Protein 1YD9 (pdb70)

CATH classification: 3.40.220.10

Nearest PDB structures (foldseek):
  1yd9-assembly2_B  TM=1.001E+00  e=1.400E-36  Rattus norvegicus
  7d3y-assembly1_B  TM=9.986E-01  e=1.112E-34  Oryza sativa Indica Group
  5iit-assembly2_B  TM=9.908E-01  e=4.332E-34  Saccharomyces cerevisiae S288C
  5lnc-assembly1_A  TM=9.884E-01  e=3.861E-33  Saccharomyces cerevisiae S288C
  3iif-assembly2_B  TM=9.327E-01  e=8.892E-31  Homo sapiens

B-factor: mean 31.74, std 14.02, range [8.95, 199.73]

Radius of gyration: 27.51 Å; Cα contacts (8 Å, |Δi|>4): 1633; chains: 4; bounding box: 71×72×65 Å

Secondary structure (DSSP, 8-state):
---EEEEEE-TTS-EEEEE-S-GGG---SEEEEE--TT----SHHHHHHHHHHHHHHHHHHHHHHHHH-S--TT-EEEEE-TTSSSSEEEEE-PPPTTSTTHHHHHHHHHHHHHHHHHHTT-SEEEE---SBSTT-B-HHHHHHHHHHHHHHHHTT-TT----EEEEE--SHHHHHHHHHHHTTTT--/--EEEEEEE-TTS-EEEEEES-TTTS--SEEEEE--TT----SHHHHHHHHHHHHHHHHHHHHHHHHH-S--TT-EEEEE-TTSSSSEEEEE-PPPTTSTTHHHHHHHHHHHHHHHHHHTT-SEEEEE--SBSTT-B-HHHHHHHHHHHHHHHHHH-TT----EEEEE---HHHHHHHHHHHTTS--/----EEEEEE-TTS-EEEEE-S-TTTS--SEEEEEE-TT----SHHHHHHHHHHHHHHHHHHHHHHHHH-S--TT-EEEEE-TTSSSSEEEEEEPPPTTSTTHHHHHHHHHHHHHHHHHHTT-SEEEE---SBSSS-B-HHHHHHHHHHHHHHHHHH-SS----EEEEE-SSHHHHHHHHHHHHH--/-EEEEEEEEBTTS-EEEEEEE-GGG---SEEEEE--TT----SHHHHHHHHHHHHHHHHHHHHHHHHH-S--TT-EEEEE-TTSSSSEEEEE-PPPTTSTTHHHHHHHHHHHHHHHHHHTT-SEEEE---SBSSS-B-HHHHHHHHHHHHHHHHHH-TT----EEEEE---HHHHHHHHHHHTTSSB-

Organism: Rattus norvegicus (NCBI:txid10116)

Sequence (750 aa):
GFTVLSTKSLFLGQKLQVVQADIASIDSDAVVHPTNTDFYIGGEVGSTLEKKGGKEFVEAVLELRKKNGPLEVAGAAVSAGHGLPAKFVIHCNSPVWGSDKCEELLEKTVKNCLALADDRKLKSIAFPSIGSGRNGFPKQTAAQLILKAISSYFVSTMSSSIKTVYFVLFDSESIGIYVQEMAKLDANGFTVLSTKSLFLGQKLQVVQADIASIDSDAVVHPTNTDFYIGGEVGSTLEKKGGKEFVEAVLELRKKNGPLEVAGAAVSAGHGLPAKFVIHCNSPVWGSDKCEELLEKTVKNCLALADDRKLKSIAFPSIGSGRNGFPKQTAAQLILKAISSYFVSTMSSSIKTVYFVLFDSESIGIYVQEMAKLDASGFTVLSTKSLFLGQKLQVVQADIASIDSDAVVHPTNTDFYIGGEVGSTLEKKGGKEFVEAVLELRKKNGPLEVAGAAVSAGHGLPAKFVIHCNSPVWGSDKCEELLEKTVKNCLALADDRKLKSIAFPSIGSGRNGFPKQTAAQLILKAISSYFVSTMSSSIKTVYFVLFDSESIGIYVQEMAKLDGFTVLSTKSLFLGQKLQVVQADIASIDSDAVVHPTNTDFYIGGEVGSTLEKKGGKEFVEAVLELRKKNGPLEVAGAAVSAGHGLPAKFVIHCNSPVWGSDKCEELLEKTVKNCLALADDRKLKSIAFPSIGSGRNGFPKQTAAQLILKAISSYFVSTMSSSIKTVYFVLFDSESIGIYVQEMAKLDAN

Structure (mmCIF, N/CA/C/O backbone):
data_1YD9
#
_entry.id   1YD9
#
_cell.length_a   83.114
_cell.length_b   89.791
_cell.length_c   95.679
_cell.angle_alpha   90.00
_cell.angle_beta   90.00
_cell.angle_gamma   90.00
#
_symmetry.space_group_name_H-M   'P 21 21 21'
#
loop_
_entity.id
_entity.type
_entity.pdbx_description
1 polymer 'Core histone macro-H2A.1'
2 non-polymer 'GOLD ION'
3 water water
#
loop_
_atom_site.group_PDB
_atom_site.id
_atom_site.type_symbol
_atom_site.label_atom_id
_atom_site.label_alt_id
_atom_site.label_comp_id
_atom_site.label_asym_id
_atom_site.label_entity_id
_atom_site.label_seq_id
_atom_site.pdbx_PDB_ins_code
_atom_site.Cartn_x
_atom_site.Cartn_y
_atom_site.Cartn_z
_atom_site.occupancy
_atom_site.B_iso_or_equiv
_atom_site.auth_seq_id
_atom_site.auth_comp_id
_atom_site.auth_asym_id
_atom_site.auth_atom_id
_atom_site.pdbx_PDB_model_num
ATOM 1 N N . GLY A 1 6 ? -37.557 -5.912 28.168 1.00 92.48 6 GLY A N 1
ATOM 2 C CA . GLY A 1 6 ? -38.761 -5.058 28.365 1.00 91.07 6 GLY A CA 1
ATOM 3 C C . GLY A 1 6 ? -38.415 -3.658 28.832 1.00 87.82 6 GLY A C 1
ATOM 4 O O . GLY A 1 6 ? -39.093 -2.693 28.479 1.00 90.79 6 GLY A O 1
ATOM 5 N N . PHE A 1 7 ? -37.355 -3.546 29.628 1.00 48.19 7 PHE A N 1
ATOM 6 C CA . PHE A 1 7 ? -36.913 -2.258 30.151 1.00 41.38 7 PHE A CA 1
ATOM 7 C C . PHE A 1 7 ? -35.602 -1.816 29.506 1.00 38.61 7 PHE A C 1
ATOM 8 O O . PHE A 1 7 ? -35.040 -2.523 28.662 1.00 40.45 7 PHE A O 1
ATOM 16 N N . THR A 1 8 ? -35.111 -0.648 29.907 1.00 37.05 8 THR A N 1
ATOM 17 C CA . THR A 1 8 ? -33.870 -0.128 29.356 1.00 33.97 8 THR A CA 1
ATOM 18 C C . THR A 1 8 ? -32.882 0.286 30.438 1.00 29.63 8 THR A C 1
ATOM 19 O O . THR A 1 8 ? -33.193 1.109 31.294 1.00 27.19 8 THR A O 1
ATOM 23 N N . VAL A 1 9 ? -31.691 -0.299 30.391 1.00 33.40 9 VAL A N 1
ATOM 24 C CA . VAL A 1 9 ? -30.644 0.020 31.350 1.00 31.21 9 VAL A CA 1
ATOM 25 C C . VAL A 1 9 ? -30.132 1.437 31.089 1.00 30.94 9 VAL A C 1
ATOM 26 O O . VAL A 1 9 ? -29.831 1.798 29.946 1.00 30.38 9 VAL A O 1
ATOM 30 N N . LEU A 1 10 ? -30.033 2.235 32.150 1.00 27.56 10 LEU A N 1
ATOM 31 C CA . LEU A 1 10 ? -29.567 3.614 32.037 1.00 26.57 10 LEU A CA 1
ATOM 32 C C . LEU A 1 10 ? -28.068 3.737 32.262 1.00 25.54 10 LEU A C 1
ATOM 33 O O . LEU A 1 10 ? -27.409 4.587 31.667 1.00 26.85 10 LEU A O 1
ATOM 38 N N . SER A 1 11 ? -27.535 2.889 33.133 1.00 22.55 11 SER A N 1
ATOM 39 C CA . SER A 1 11 ? -26.111 2.908 33.421 1.00 22.83 11 SER A CA 1
ATOM 40 C C . SER A 1 11 ? -25.696 1.537 33.918 1.00 22.47 11 SER A C 1
ATOM 41 O O . SER A 1 11 ? -26.465 0.850 34.594 1.00 21.29 11 SER A O 1
ATOM 44 N N . THR A 1 12 ? -24.473 1.144 33.574 1.00 23.79 12 THR A N 1
ATOM 45 C CA . THR A 1 12 ? -23.937 -0.145 33.978 1.00 24.03 12 THR A CA 1
ATOM 46 C C . THR A 1 12 ? -22.555 0.009 34.598 1.00 25.14 12 THR A C 1
ATOM 47 O O . THR A 1 12 ? -21.730 0.796 34.133 1.00 25.81 12 THR A O 1
ATOM 51 N N . LYS A 1 13 ? -22.326 -0.730 35.673 1.00 24.33 13 LYS A N 1
ATOM 52 C CA . LYS A 1 13 ? -21.031 -0.742 36.337 1.00 24.85 13 LYS A CA 1
ATOM 53 C C . LYS A 1 13 ? -20.692 -2.205 36.518 1.00 25.56 13 LYS A C 1
ATOM 54 O O . LYS A 1 13 ? -21.389 -2.933 37.225 1.00 25.83 13 LYS A O 1
ATOM 60 N N . SER A 1 14 ? -19.636 -2.651 35.852 1.00 27.43 14 SER A N 1
ATOM 61 C CA . SER A 1 14 ? -19.228 -4.038 35.976 1.00 27.42 14 SER A CA 1
ATOM 62 C C . SER A 1 14 ? -18.114 -4.086 36.998 1.00 27.40 14 SER A C 1
ATOM 63 O O . SER A 1 14 ? -17.073 -3.472 36.806 1.00 26.74 14 SER A O 1
ATOM 66 N N . LEU A 1 15 ? -18.342 -4.792 38.098 1.00 22.50 15 LEU A N 1
ATOM 67 C CA . LEU A 1 15 ? -17.325 -4.897 39.134 1.00 23.17 15 LEU A CA 1
ATOM 68 C C . LEU A 1 15 ? -16.226 -5.856 38.682 1.00 23.25 15 LEU A C 1
ATOM 69 O O . LEU A 1 15 ? -16.450 -6.696 37.810 1.00 24.90 15 LEU A O 1
ATOM 74 N N . PHE A 1 16 ? -15.045 -5.733 39.282 1.00 29.35 16 PHE A N 1
ATOM 75 C CA . PHE A 1 16 ? -13.915 -6.581 38.915 1.00 29.72 16 PHE A CA 1
ATOM 76 C C . PHE A 1 16 ? -14.177 -8.072 39.081 1.00 30.79 16 PHE A C 1
ATOM 77 O O . PHE A 1 16 ? -13.594 -8.886 38.369 1.00 33.42 16 PHE A O 1
ATOM 85 N N . LEU A 1 17 ? -15.049 -8.432 40.018 1.00 26.25 17 LEU A N 1
ATOM 86 C CA . LEU A 1 17 ? -15.359 -9.835 40.251 1.00 27.19 17 LEU A CA 1
ATOM 87 C C . LEU A 1 17 ? -16.503 -10.364 39.383 1.00 25.84 17 LEU A C 1
ATOM 88 O O . LEU A 1 17 ? -17.053 -11.434 39.649 1.00 26.84 17 LEU A O 1
ATOM 93 N N . GLY A 1 18 ? -16.867 -9.604 38.355 1.00 30.54 18 GLY A N 1
ATOM 94 C CA . GLY A 1 18 ? -17.898 -10.056 37.438 1.00 31.05 18 GLY A CA 1
ATOM 95 C C . GLY A 1 18 ? -19.342 -9.651 37.639 1.00 30.54 18 GLY A C 1
ATOM 96 O O . GLY A 1 18 ? -20.164 -9.923 36.767 1.00 31.35 18 GLY A O 1
ATOM 97 N N . GLN A 1 19 ? -19.680 -9.025 38.762 1.00 24.75 19 GLN A N 1
ATOM 98 C CA . GLN A 1 19 ? -21.066 -8.621 38.964 1.00 24.74 19 GLN A CA 1
ATOM 99 C C . GLN A 1 19 ? -21.386 -7.373 38.146 1.00 24.72 19 GLN A C 1
ATOM 100 O O . GLN A 1 19 ? -20.573 -6.455 38.026 1.00 24.21 19 GLN A O 1
ATOM 106 N N . LYS A 1 20 ? -22.586 -7.348 37.581 1.00 24.77 20 LYS A N 1
ATOM 107 C CA . LYS A 1 20 ? -23.030 -6.221 36.778 1.00 26.78 20 LYS A CA 1
ATOM 108 C C . LYS A 1 20 ? -24.070 -5.442 37.574 1.00 25.48 20 LYS A C 1
ATOM 109 O O . LYS A 1 20 ? -25.125 -5.982 37.896 1.00 27.11 20 LYS A O 1
ATOM 115 N N . LEU A 1 21 ? -23.759 -4.192 37.914 1.00 22.24 21 LEU A N 1
ATOM 116 C CA . LEU A 1 21 ? -24.694 -3.342 38.652 1.00 21.83 21 LEU A CA 1
ATOM 117 C C . LEU A 1 21 ? -25.351 -2.429 37.621 1.00 22.46 21 LEU A C 1
ATOM 118 O O . LEU A 1 21 ? -24.665 -1.736 36.872 1.00 20.97 21 LEU A O 1
ATOM 123 N N . GLN A 1 22 ? -26.680 -2.422 37.572 1.00 20.05 22 GLN A N 1
ATOM 124 C CA . GLN A 1 22 ? -27.351 -1.601 36.587 1.00 19.84 22 GLN A CA 1
ATOM 125 C C . GLN A 1 22 ? -28.503 -0.784 37.136 1.00 19.73 22 GLN A C 1
ATOM 126 O O . GLN A 1 22 ? -29.313 -1.284 37.912 1.00 19.03 22 GLN A O 1
ATOM 132 N N . VAL A 1 23 ? -28.553 0.474 36.717 1.00 21.30 23 VAL A N 1
ATOM 133 C CA . VAL A 1 23 ? -29.613 1.384 37.120 1.00 22.02 23 VAL A CA 1
ATOM 134 C C . VAL A 1 23 ? -30.669 1.332 36.030 1.00 22.57 23 VAL A C 1
ATOM 135 O O . VAL A 1 23 ? -30.358 1.463 34.844 1.00 23.57 23 VAL A O 1
ATOM 139 N N . VAL A 1 24 ? -31.915 1.128 36.437 1.00 20.94 24 VAL A N 1
ATOM 140 C CA . VAL A 1 24 ? -33.018 1.050 35.494 1.00 23.35 24 VAL A CA 1
ATOM 141 C C . VAL A 1 24 ? -34.205 1.840 36.032 1.00 27.49 24 VAL A C 1
ATOM 142 O O . VAL A 1 24 ? -34.372 1.972 37.241 1.00 24.02 24 VAL A O 1
ATOM 146 N N . GLN A 1 25 ? -35.013 2.382 35.129 1.00 33.82 25 GLN A N 1
ATOM 147 C CA . GLN A 1 25 ? -36.193 3.140 35.526 1.00 41.23 25 GLN A CA 1
ATOM 148 C C . GLN A 1 25 ? -37.429 2.402 35.040 1.00 41.11 25 GLN A C 1
ATOM 149 O O . GLN A 1 25 ? -37.782 2.483 33.864 1.00 43.02 25 GLN A O 1
ATOM 155 N N . ALA A 1 26 ? -38.084 1.681 35.945 1.00 36.96 26 ALA A N 1
ATOM 156 C CA . ALA A 1 26 ? -39.275 0.920 35.589 1.00 36.98 26 ALA A CA 1
ATOM 157 C C . ALA A 1 26 ? -40.033 0.462 36.828 1.00 36.03 26 ALA A C 1
ATOM 158 O O . ALA A 1 26 ? -39.637 0.768 37.954 1.00 37.09 26 ALA A O 1
ATOM 160 N N . ASP A 1 27 ? -41.129 -0.261 36.615 1.00 34.56 27 ASP A N 1
ATOM 161 C CA . ASP A 1 27 ? -41.918 -0.775 37.727 1.00 33.79 27 ASP A CA 1
ATOM 162 C C . ASP A 1 27 ? -41.161 -1.973 38.275 1.00 30.11 27 ASP A C 1
ATOM 163 O O . ASP A 1 27 ? -41.092 -3.020 37.634 1.00 31.79 27 ASP A O 1
ATOM 168 N N . ILE A 1 28 ? -40.593 -1.823 39.465 1.00 31.17 28 ILE A N 1
ATOM 169 C CA . ILE A 1 28 ? -39.823 -2.908 40.052 1.00 27.71 28 ILE A CA 1
ATOM 170 C C . ILE A 1 28 ? -40.602 -4.223 40.116 1.00 27.12 28 ILE A C 1
ATOM 171 O O . ILE A 1 28 ? -40.013 -5.299 40.089 1.00 28.20 28 ILE A O 1
ATOM 176 N N . ALA A 1 29 ? -41.931 -4.146 40.175 1.00 23.52 29 ALA A N 1
ATOM 177 C CA . ALA A 1 29 ? -42.740 -5.355 40.250 1.00 24.54 29 ALA A CA 1
ATOM 178 C C . ALA A 1 29 ? -42.757 -6.130 38.932 1.00 25.26 29 ALA A C 1
ATOM 179 O O . ALA A 1 29 ? -43.060 -7.323 38.910 1.00 25.60 29 ALA A O 1
ATOM 181 N N . SER A 1 30 ? -42.417 -5.455 37.841 1.00 30.17 30 SER A N 1
ATOM 182 C CA . SER A 1 30 ? -42.426 -6.090 36.527 1.00 32.66 30 SER A CA 1
ATOM 183 C C . SER A 1 30 ? -41.099 -6.733 36.139 1.00 33.80 30 SER A C 1
ATOM 184 O O . SER A 1 30 ? -41.055 -7.549 35.224 1.00 33.16 30 SER A O 1
ATOM 187 N N . ILE A 1 31 ? -40.023 -6.368 36.830 1.00 34.03 31 ILE A N 1
ATOM 188 C CA . ILE A 1 31 ? -38.703 -6.913 36.522 1.00 35.25 31 ILE A CA 1
ATOM 189 C C . ILE A 1 31 ? -38.569 -8.415 36.757 1.00 35.42 31 ILE A C 1
ATOM 190 O O . ILE A 1 31 ? -38.840 -8.923 37.848 1.00 35.03 31 ILE A O 1
ATOM 195 N N . ASP A 1 32 ? -38.130 -9.113 35.714 1.00 37.12 32 ASP A N 1
ATOM 196 C CA . ASP A 1 32 ? -37.954 -10.558 35.750 1.00 38.35 32 ASP A CA 1
ATOM 197 C C . ASP A 1 32 ? -36.663 -11.008 36.422 1.00 36.43 32 ASP A C 1
ATOM 198 O O . ASP A 1 32 ? -35.946 -11.855 35.895 1.00 38.86 32 ASP A O 1
ATOM 203 N N . SER A 1 33 ? -36.373 -10.450 37.590 1.00 34.03 33 SER A N 1
ATOM 204 C CA . SER A 1 33 ? -35.169 -10.814 38.330 1.00 29.70 33 SER A CA 1
ATOM 205 C C . SER A 1 33 ? -35.499 -11.952 39.304 1.00 29.51 33 SER A C 1
ATOM 206 O O . SER A 1 33 ? -36.657 -12.124 39.691 1.00 27.94 33 SER A O 1
ATOM 209 N N . ASP A 1 34 ? -34.496 -12.737 39.697 1.00 24.84 34 ASP A N 1
ATOM 210 C CA . ASP A 1 34 ? -34.737 -13.854 40.608 1.00 23.91 34 ASP A CA 1
ATOM 211 C C . ASP A 1 34 ? -35.329 -13.391 41.935 1.00 22.26 34 ASP A C 1
ATOM 212 O O . ASP A 1 34 ? -36.176 -14.065 42.526 1.00 22.89 34 ASP A O 1
ATOM 217 N N . ALA A 1 35 ? -34.875 -12.240 42.407 1.00 22.00 35 ALA A N 1
ATOM 218 C CA . ALA A 1 35 ? -35.386 -11.691 43.652 1.00 20.41 35 ALA A CA 1
ATOM 219 C C . ALA A 1 35 ? -35.646 -10.207 43.524 1.00 19.84 35 ALA A C 1
ATOM 220 O O . ALA A 1 35 ? -34.983 -9.494 42.765 1.00 20.15 35 ALA A O 1
ATOM 222 N N . VAL A 1 36 ? -36.645 -9.742 44.261 1.00 18.00 36 VAL A N 1
ATOM 223 C CA . VAL A 1 36 ? -36.951 -8.331 44.289 1.00 19.34 36 VAL A CA 1
ATOM 224 C C . VAL A 1 36 ? -36.981 -7.995 45.775 1.00 18.50 36 VAL A C 1
ATOM 225 O O . VAL A 1 36 ? -37.471 -8.788 46.584 1.00 17.26 36 VAL A O 1
ATOM 229 N N . VAL A 1 37 ? -36.404 -6.853 46.131 1.00 18.41 37 VAL A N 1
ATOM 230 C CA . VAL A 1 37 ? -36.369 -6.422 47.522 1.00 17.12 37 VAL A CA 1
ATOM 231 C C . VAL A 1 37 ? -37.558 -5.521 47.866 1.00 17.30 37 VAL A C 1
ATOM 232 O O . VAL A 1 37 ? -37.844 -4.551 47.166 1.00 17.71 37 VAL A O 1
ATOM 236 N N . HIS A 1 38 ? -38.231 -5.864 48.959 1.00 17.79 38 HIS A N 1
ATOM 237 C CA . HIS A 1 38 ? -39.395 -5.125 49.435 1.00 17.91 38 HIS A CA 1
ATOM 238 C C . HIS A 1 38 ? -39.110 -4.483 50.793 1.00 18.39 38 HIS A C 1
ATOM 239 O O . HIS A 1 38 ? -39.079 -5.167 51.814 1.00 19.54 38 HIS A O 1
ATOM 246 N N . PRO A 1 39 ? -38.872 -3.165 50.811 1.00 18.53 39 PRO A N 1
ATOM 247 C CA . PRO A 1 39 ? -38.596 -2.453 52.064 1.00 19.53 39 PRO A CA 1
ATOM 248 C C . PRO A 1 39 ? -39.869 -2.490 52.897 1.00 20.00 39 PRO A C 1
ATOM 249 O O . PRO A 1 39 ? -40.936 -2.131 52.405 1.00 22.40 39 PRO A O 1
ATOM 253 N N . THR A 1 40 ? -39.768 -2.907 54.151 1.00 21.29 40 THR A N 1
ATOM 254 C CA . THR A 1 40 ? -40.960 -2.995 54.989 1.00 21.82 40 THR A CA 1
ATOM 255 C C . THR A 1 40 ? -40.608 -2.665 56.437 1.00 23.57 40 THR A C 1
ATOM 256 O O . THR A 1 40 ? -39.563 -2.067 56.697 1.00 23.42 40 THR A O 1
ATOM 260 N N . ASN A 1 41 ? -41.480 -3.022 57.375 1.00 23.31 41 ASN A N 1
ATOM 261 C CA . ASN A 1 41 ? -41.199 -2.749 58.780 1.00 23.53 41 ASN A CA 1
ATOM 262 C C . ASN A 1 41 ? -41.234 -4.042 59.583 1.00 23.47 41 ASN A C 1
ATOM 263 O O . ASN A 1 41 ? -41.306 -5.127 59.013 1.00 23.73 41 ASN A O 1
ATOM 268 N N . THR A 1 42 ? -41.195 -3.943 60.906 1.00 24.05 42 THR A N 1
ATOM 269 C CA . THR A 1 42 ? -41.171 -5.145 61.720 1.00 25.22 42 THR A CA 1
ATOM 270 C C . THR A 1 42 ? -42.367 -6.080 61.526 1.00 26.32 42 THR A C 1
ATOM 271 O O . THR A 1 42 ? -42.250 -7.289 61.733 1.00 26.31 42 THR A O 1
ATOM 275 N N . ASP A 1 43 ? -43.503 -5.530 61.103 1.00 28.09 43 ASP A N 1
ATOM 276 C CA . ASP A 1 43 ? -44.709 -6.333 60.909 1.00 30.47 43 ASP A CA 1
ATOM 277 C C . ASP A 1 43 ? -45.044 -6.663 59.458 1.00 29.83 43 ASP A C 1
ATOM 278 O O . ASP A 1 43 ? -46.185 -7.005 59.136 1.00 28.59 43 ASP A O 1
ATOM 283 N N . PHE A 1 44 ? -44.044 -6.579 58.588 1.00 25.82 44 PHE A N 1
ATOM 284 C CA . PHE A 1 44 ? -44.220 -6.871 57.170 1.00 24.28 44 PHE A CA 1
ATOM 285 C C . PHE A 1 44 ? -45.325 -6.053 56.522 1.00 24.54 44 PHE A C 1
ATOM 286 O O . PHE A 1 44 ? -46.074 -6.561 55.688 1.00 22.56 44 PHE A O 1
ATOM 294 N N . TYR A 1 45 ? -45.425 -4.784 56.910 1.00 23.24 45 TYR A N 1
ATOM 295 C CA . TYR A 1 45 ? -46.419 -3.879 56.340 1.00 25.34 45 TYR A CA 1
ATOM 296 C C . TYR A 1 45 ? -46.201 -3.829 54.823 1.00 27.03 45 TYR A C 1
ATOM 297 O O . TYR A 1 45 ? -45.065 -3.761 54.368 1.00 22.52 45 TYR A O 1
ATOM 306 N N . ILE A 1 46 ? -47.279 -3.870 54.041 1.00 20.90 46 ILE A N 1
ATOM 307 C CA . ILE A 1 46 ? -47.158 -3.856 52.582 1.00 27.56 46 ILE A CA 1
ATOM 308 C C . ILE A 1 46 ? -47.670 -2.583 51.896 1.00 31.60 46 ILE A C 1
ATOM 309 O O . ILE A 1 46 ? -47.791 -2.539 50.671 1.00 33.78 46 ILE A O 1
ATOM 314 N N . GLY A 1 47 ? -47.948 -1.543 52.672 1.00 46.93 47 GLY A N 1
ATOM 315 C CA . GLY A 1 47 ? -48.457 -0.312 52.086 1.00 49.66 47 GLY A CA 1
ATOM 316 C C . GLY A 1 47 ? -47.448 0.628 51.447 1.00 50.69 47 GLY A C 1
ATOM 317 O O . GLY A 1 47 ? -47.835 1.627 50.838 1.00 50.31 47 GLY A O 1
ATOM 318 N N . GLY A 1 48 ? -46.162 0.325 51.577 1.00 41.29 48 GLY A N 1
ATOM 319 C CA . GLY A 1 48 ? -45.146 1.184 50.988 1.00 43.13 48 GLY A CA 1
ATOM 320 C C . GLY A 1 48 ? -45.313 1.326 49.487 1.00 43.06 48 GLY A C 1
ATOM 321 O O . GLY A 1 48 ? -46.144 0.641 48.891 1.00 44.32 48 GLY A O 1
ATOM 322 N N . GLU A 1 49 ? -44.537 2.209 48.863 1.00 38.20 49 GLU A N 1
ATOM 323 C CA . GLU A 1 49 ? -44.651 2.383 47.420 1.00 38.73 49 GLU A CA 1
ATOM 324 C C . GLU A 1 49 ? -44.241 1.100 46.711 1.00 32.70 49 GLU A C 1
ATOM 325 O O . GLU A 1 49 ? -44.862 0.702 45.726 1.00 33.82 49 GLU A O 1
ATOM 331 N N . VAL A 1 50 ? -43.199 0.445 47.215 1.00 33.50 50 VAL A N 1
ATOM 332 C CA . VAL A 1 50 ? -42.764 -0.806 46.614 1.00 27.40 50 VAL A CA 1
ATOM 333 C C . VAL A 1 50 ? -43.792 -1.883 46.942 1.00 25.36 50 VAL A C 1
ATOM 334 O O . VAL A 1 50 ? -44.214 -2.642 46.065 1.00 22.55 50 VAL A O 1
ATOM 338 N N . GLY A 1 51 ? -44.204 -1.943 48.206 1.00 23.67 51 GLY A N 1
ATOM 339 C CA . GLY A 1 51 ? -45.187 -2.929 48.603 1.00 23.81 51 GLY A CA 1
ATOM 340 C C . GLY A 1 51 ? -46.467 -2.796 47.796 1.00 22.56 51 GLY A C 1
ATOM 341 O O . GLY A 1 51 ? -47.059 -3.795 47.403 1.00 22.48 51 GLY A O 1
ATOM 342 N N . SER A 1 52 ? -46.887 -1.559 47.550 1.00 28.25 52 SER A N 1
ATOM 343 C CA . SER A 1 52 ? -48.104 -1.301 46.790 1.00 29.00 52 SER A CA 1
ATOM 344 C C . SER A 1 52 ? -48.022 -1.800 45.355 1.00 28.18 52 SER A C 1
ATOM 345 O O . SER A 1 52 ? -48.958 -2.421 44.859 1.00 27.93 52 SER A O 1
ATOM 348 N N . THR A 1 53 ? -46.907 -1.534 44.684 1.00 26.70 53 THR A N 1
ATOM 349 C CA . THR A 1 53 ? -46.767 -1.983 43.305 1.00 25.50 53 THR A CA 1
ATOM 350 C C . THR A 1 53 ? -46.644 -3.501 43.230 1.00 24.04 53 THR A C 1
ATOM 351 O O . THR A 1 53 ? -47.076 -4.117 42.256 1.00 24.46 53 THR A O 1
ATOM 355 N N . LEU A 1 54 ? -46.050 -4.111 44.254 1.00 24.55 54 LEU A N 1
ATOM 356 C CA . LEU A 1 54 ? -45.929 -5.560 44.283 1.00 24.07 54 LEU A CA 1
ATOM 357 C C . LEU A 1 54 ? -47.308 -6.186 44.498 1.00 24.85 54 LEU A C 1
ATOM 358 O O . LEU A 1 54 ? -47.641 -7.196 43.877 1.00 24.88 54 LEU A O 1
ATOM 363 N N . GLU A 1 55 ? -48.110 -5.590 45.381 1.00 24.89 55 GLU A N 1
ATOM 364 C CA . GLU A 1 55 ? -49.446 -6.119 45.628 1.00 26.80 55 GLU A CA 1
ATOM 365 C C . GLU A 1 55 ? -50.318 -5.883 44.400 1.00 27.99 55 GLU A C 1
ATOM 366 O O . GLU A 1 55 ? -51.221 -6.666 44.114 1.00 27.56 55 GLU A O 1
ATOM 372 N N . LYS A 1 56 ? -50.055 -4.795 43.682 1.00 26.07 56 LYS A N 1
ATOM 373 C CA . LYS A 1 56 ? -50.828 -4.494 42.480 1.00 30.13 56 LYS A CA 1
ATOM 374 C C . LYS A 1 56 ? -50.553 -5.585 41.452 1.00 30.37 56 LYS A C 1
ATOM 375 O O . LYS A 1 56 ? -51.465 -6.113 40.814 1.00 29.64 56 LYS A O 1
ATOM 381 N N . LYS A 1 57 ? -49.280 -5.932 41.314 1.00 29.98 57 LYS A N 1
ATOM 382 C CA . LYS A 1 57 ? -48.854 -6.956 40.374 1.00 31.63 57 LYS A CA 1
ATOM 383 C C . LYS A 1 57 ? -49.226 -8.374 40.813 1.00 30.19 57 LYS A C 1
ATOM 384 O O . LYS A 1 57 ? -49.834 -9.130 40.052 1.00 29.89 57 LYS A O 1
ATOM 390 N N . GLY A 1 58 ? -48.860 -8.720 42.045 1.00 28.71 58 GLY A N 1
ATOM 391 C CA . GLY A 1 58 ? -49.103 -10.055 42.566 1.00 28.71 58 GLY A CA 1
ATOM 392 C C . GLY A 1 58 ? -50.451 -10.347 43.189 1.00 28.83 58 GLY A C 1
ATOM 393 O O . GLY A 1 58 ? -50.804 -11.513 43.368 1.00 29.68 58 GLY A O 1
ATOM 394 N N . GLY A 1 59 ? -51.191 -9.301 43.535 1.00 32.31 59 GLY A N 1
ATOM 395 C CA . GLY A 1 59 ? -52.503 -9.480 44.132 1.00 32.85 59 GLY A CA 1
ATOM 396 C C . GLY A 1 59 ? -52.551 -10.424 45.318 1.00 32.96 59 GLY A C 1
ATOM 397 O O . GLY A 1 59 ? -51.619 -10.504 46.114 1.00 34.08 59 GLY A O 1
ATOM 398 N N . LYS A 1 60 ? -53.661 -11.144 45.426 1.00 29.44 60 LYS A N 1
ATOM 399 C CA . LYS A 1 60 ? -53.901 -12.098 46.501 1.00 31.15 60 LYS A CA 1
ATOM 400 C C . LYS A 1 60 ? -52.747 -13.064 46.771 1.00 30.36 60 LYS A C 1
ATOM 401 O O . LYS A 1 60 ? -52.397 -13.310 47.927 1.00 30.98 60 LYS A O 1
ATOM 407 N N . GLU A 1 61 ? -52.170 -13.615 45.708 1.00 31.47 61 GLU A N 1
ATOM 408 C CA . GLU A 1 61 ? -51.062 -14.560 45.836 1.00 33.30 61 GLU A CA 1
ATOM 409 C C . GLU A 1 61 ? -49.888 -13.923 46.568 1.00 31.69 61 GLU A C 1
ATOM 410 O O . GLU A 1 61 ? -49.335 -14.509 47.504 1.00 30.31 61 GLU A O 1
ATOM 416 N N . PHE A 1 62 ? -49.509 -12.726 46.134 1.00 28.83 62 PHE A N 1
ATOM 417 C CA . PHE A 1 62 ? -48.407 -12.012 46.768 1.00 27.50 62 PHE A CA 1
ATOM 418 C C . PHE A 1 62 ? -48.711 -11.810 48.249 1.00 27.25 62 PHE A C 1
ATOM 419 O O . PHE A 1 62 ? -47.911 -12.160 49.109 1.00 28.25 62 PHE A O 1
ATOM 427 N N . VAL A 1 63 ? -49.884 -11.256 48.546 1.00 27.02 63 VAL A N 1
ATOM 428 C CA . VAL A 1 63 ? -50.262 -10.998 49.932 1.00 25.81 63 VAL A CA 1
ATOM 429 C C . VAL A 1 63 ? -50.320 -12.228 50.836 1.00 25.36 63 VAL A C 1
ATOM 430 O O . VAL A 1 63 ? -49.879 -12.166 51.983 1.00 25.44 63 VAL A O 1
ATOM 434 N N . GLU A 1 64 ? -50.866 -13.335 50.333 1.00 24.40 64 GLU A N 1
ATOM 435 C CA . GLU A 1 64 ? -50.968 -14.560 51.129 1.00 28.31 64 GLU A CA 1
ATOM 436 C C . GLU A 1 64 ? -49.572 -14.993 51.547 1.00 26.66 64 GLU A C 1
ATOM 437 O O . GLU A 1 64 ? -49.333 -15.336 52.702 1.00 27.91 64 GLU A O 1
ATOM 443 N N . ALA A 1 65 ? -48.660 -14.978 50.580 1.00 28.20 65 ALA A N 1
ATOM 444 C CA . ALA A 1 65 ? -47.277 -15.376 50.810 1.00 27.24 65 ALA A CA 1
ATOM 445 C C . ALA A 1 65 ? -46.644 -14.558 51.927 1.00 28.18 65 ALA A C 1
ATOM 446 O O . ALA A 1 65 ? -45.969 -15.106 52.802 1.00 27.19 65 ALA A O 1
ATOM 448 N N . VAL A 1 66 ? -46.865 -13.248 51.900 1.00 24.06 66 VAL A N 1
ATOM 449 C CA . VAL A 1 66 ? -46.312 -12.382 52.925 1.00 25.16 66 VAL A CA 1
ATOM 450 C C . VAL A 1 66 ? -46.988 -12.671 54.256 1.00 24.82 66 VAL A C 1
ATOM 451 O O . VAL A 1 66 ? -46.339 -12.711 55.296 1.00 24.62 66 VAL A O 1
ATOM 455 N N . LEU A 1 67 ? -48.301 -12.863 54.231 1.00 27.04 67 LEU A N 1
ATOM 456 C CA . LEU A 1 67 ? -49.011 -13.149 55.467 1.00 28.57 67 LEU A CA 1
ATOM 457 C C . LEU A 1 67 ? -48.477 -14.426 56.106 1.00 28.51 67 LEU A C 1
ATOM 458 O O . LEU A 1 67 ? -48.314 -14.498 57.324 1.00 29.34 67 LEU A O 1
ATOM 463 N N . GLU A 1 68 ? -48.190 -15.430 55.285 1.00 28.35 68 GLU A N 1
ATOM 464 C CA . GLU A 1 68 ? -47.661 -16.682 55.809 1.00 32.12 68 GLU A CA 1
ATOM 465 C C . GLU A 1 68 ? -46.263 -16.464 56.385 1.00 29.00 68 GLU A C 1
ATOM 466 O O . GLU A 1 68 ? -45.934 -16.976 57.457 1.00 27.88 68 GLU A O 1
ATOM 472 N N . LEU A 1 69 ? -45.447 -15.688 55.679 1.00 25.39 69 LEU A N 1
ATOM 473 C CA . LEU A 1 69 ? -44.089 -15.413 56.136 1.00 24.96 69 LEU A CA 1
ATOM 474 C C . LEU A 1 69 ? -44.106 -14.695 57.477 1.00 24.52 69 LEU A C 1
ATOM 475 O O . LEU A 1 69 ? -43.311 -15.006 58.367 1.00 25.60 69 LEU A O 1
ATOM 480 N N . ARG A 1 70 ? -45.014 -13.735 57.620 1.00 27.46 70 ARG A N 1
ATOM 481 C CA . ARG A 1 70 ? -45.137 -12.975 58.857 1.00 29.56 70 ARG A CA 1
ATOM 482 C C . ARG A 1 70 ? -45.423 -13.944 59.996 1.00 30.43 70 ARG A C 1
ATOM 483 O O . ARG A 1 70 ? -44.805 -13.870 61.059 1.00 29.37 70 ARG A O 1
ATOM 491 N N . LYS A 1 71 ? -46.355 -14.861 59.754 1.00 29.88 71 LYS A N 1
ATOM 492 C CA . LYS A 1 71 ? -46.728 -15.864 60.745 1.00 34.13 71 LYS A CA 1
ATOM 493 C C . LYS A 1 71 ? -45.539 -16.704 61.191 1.00 33.14 71 LYS A C 1
ATOM 494 O O . LYS A 1 71 ? -45.262 -16.819 62.384 1.00 32.99 71 LYS A O 1
ATOM 500 N N . LYS A 1 72 ? -44.837 -17.286 60.224 1.00 35.92 72 LYS A N 1
ATOM 501 C CA . LYS A 1 72 ? -43.687 -18.136 60.515 1.00 36.80 72 LYS A CA 1
ATOM 502 C C . LYS A 1 72 ? -42.464 -17.415 61.065 1.00 35.54 72 LYS A C 1
ATOM 503 O O . LYS A 1 72 ? -41.821 -17.896 61.995 1.00 35.50 72 LYS A O 1
ATOM 509 N N . ASN A 1 73 ? -42.143 -16.259 60.498 1.00 29.88 73 ASN A N 1
ATOM 510 C CA . ASN A 1 73 ? -40.957 -15.525 60.922 1.00 29.40 73 ASN A CA 1
ATOM 511 C C . ASN A 1 73 ? -41.059 -14.761 62.234 1.00 29.51 73 ASN A C 1
ATOM 512 O O . ASN A 1 73 ? -40.090 -14.685 62.991 1.00 29.33 73 ASN A O 1
ATOM 517 N N . GLY A 1 74 ? -42.230 -14.206 62.513 1.00 31.71 74 GLY A N 1
ATOM 518 C CA . GLY A 1 74 ? -42.379 -13.416 63.720 1.00 31.43 74 GLY A CA 1
ATOM 519 C C . GLY A 1 74 ? -41.943 -12.014 63.334 1.00 31.73 74 GLY A C 1
ATOM 520 O O . GLY A 1 74 ? -41.679 -11.775 62.158 1.00 31.18 74 GLY A O 1
ATOM 521 N N . PRO A 1 75 ? -41.844 -11.069 64.278 1.00 32.50 75 PRO A N 1
ATOM 522 C CA . PRO A 1 75 ? -41.427 -9.710 63.913 1.00 31.24 75 PRO A CA 1
ATOM 523 C C . PRO A 1 75 ? -40.052 -9.649 63.252 1.00 30.45 75 PRO A C 1
ATOM 524 O O . PRO A 1 75 ? -39.116 -10.319 63.683 1.00 30.14 75 PRO A O 1
ATOM 528 N N . LEU A 1 76 ? -39.946 -8.850 62.196 1.00 29.57 76 LEU A N 1
ATOM 529 C CA . LEU A 1 76 ? -38.691 -8.689 61.474 1.00 29.18 76 LEU A CA 1
ATOM 530 C C . LEU A 1 76 ? -37.860 -7.642 62.211 1.00 28.71 76 LEU A C 1
ATOM 531 O O . LEU A 1 76 ? -38.237 -6.471 62.275 1.00 28.67 76 LEU A O 1
ATOM 536 N N . GLU A 1 77 ? -36.734 -8.066 62.774 1.00 28.45 77 GLU A N 1
ATOM 537 C CA . GLU A 1 77 ? -35.876 -7.153 63.519 1.00 29.69 77 GLU A CA 1
ATOM 538 C C . GLU A 1 77 ? -35.267 -6.105 62.597 1.00 26.28 77 GLU A C 1
ATOM 539 O O . GLU A 1 77 ? -35.219 -6.291 61.377 1.00 25.02 77 GLU A O 1
ATOM 545 N N . VAL A 1 78 ? -34.793 -5.008 63.183 1.00 26.71 78 VAL A N 1
ATOM 546 C CA . VAL A 1 78 ? -34.172 -3.947 62.399 1.00 24.75 78 VAL A CA 1
ATOM 547 C C . VAL A 1 78 ? -32.965 -4.526 61.668 1.00 24.35 78 VAL A C 1
ATOM 548 O O . VAL A 1 78 ? -32.166 -5.257 62.258 1.00 23.64 78 VAL A O 1
ATOM 552 N N . ALA A 1 79 ? -32.866 -4.193 60.382 1.00 24.25 79 ALA A N 1
ATOM 553 C CA . ALA A 1 79 ? -31.810 -4.647 59.475 1.00 23.44 79 ALA A CA 1
ATOM 554 C C . ALA A 1 79 ? -32.020 -6.091 59.050 1.00 24.01 79 ALA A C 1
ATOM 555 O O . ALA A 1 79 ? -31.231 -6.638 58.285 1.00 24.10 79 ALA A O 1
ATOM 557 N N . GLY A 1 80 ? -33.097 -6.700 59.539 1.00 21.19 80 GLY A N 1
ATOM 558 C CA . GLY A 1 80 ? -33.381 -8.078 59.196 1.00 21.44 80 GLY A CA 1
ATOM 559 C C . GLY A 1 80 ? -34.033 -8.225 57.837 1.00 19.68 80 GLY A C 1
ATOM 560 O O . GLY A 1 80 ? -34.635 -7.287 57.320 1.00 20.43 80 GLY A O 1
ATOM 561 N N . ALA A 1 81 ? -33.896 -9.408 57.251 1.00 21.77 81 ALA A N 1
ATOM 562 C CA . ALA A 1 81 ? -34.494 -9.698 55.955 1.00 21.57 81 ALA A CA 1
ATOM 563 C C . ALA A 1 81 ? -35.118 -11.087 56.012 1.00 22.64 81 ALA A C 1
ATOM 564 O O . ALA A 1 81 ? -34.657 -11.960 56.751 1.00 23.28 81 ALA A O 1
ATOM 566 N N . ALA A 1 82 ? -36.182 -11.283 55.242 1.00 21.41 82 ALA A N 1
ATOM 567 C CA . ALA A 1 82 ? -36.872 -12.566 55.207 1.00 20.93 82 ALA A CA 1
ATOM 568 C C . ALA A 1 82 ? -37.430 -12.751 53.810 1.00 20.90 82 ALA A C 1
ATOM 569 O O . ALA A 1 82 ? -37.756 -11.779 53.132 1.00 21.79 82 ALA A O 1
ATOM 571 N N . VAL A 1 83 ? -37.559 -14.002 53.394 1.00 20.27 83 VAL A N 1
ATOM 572 C CA . VAL A 1 83 ? -38.016 -14.301 52.047 1.00 21.66 83 VAL A CA 1
ATOM 573 C C . VAL A 1 83 ? -39.367 -14.984 51.937 1.00 22.24 83 VAL A C 1
ATOM 574 O O . VAL A 1 83 ? -39.683 -15.881 52.717 1.00 23.60 83 VAL A O 1
ATOM 578 N N . SER A 1 84 ? -40.157 -14.539 50.965 1.00 26.45 84 SER A N 1
ATOM 579 C CA . SER A 1 84 ? -41.451 -15.153 50.682 1.00 27.18 84 SER A CA 1
ATOM 580 C C . SER A 1 84 ? -41.410 -15.511 49.200 1.00 27.39 84 SER A C 1
ATOM 581 O O . SER A 1 84 ? -40.714 -14.860 48.413 1.00 27.00 84 SER A O 1
ATOM 584 N N . ALA A 1 85 ? -42.132 -16.558 48.820 1.00 29.13 85 ALA A N 1
ATOM 585 C CA . ALA A 1 85 ? -42.164 -16.978 47.426 1.00 29.39 85 ALA A CA 1
ATOM 586 C C . ALA A 1 85 ? -42.786 -15.874 46.583 1.00 30.07 85 ALA A C 1
ATOM 587 O O . ALA A 1 85 ? -43.733 -15.209 47.011 1.00 29.76 85 ALA A O 1
ATOM 589 N N . GLY A 1 86 ? -42.256 -15.689 45.379 1.00 25.88 86 GLY A N 1
ATOM 590 C CA . GLY A 1 86 ? -42.758 -14.651 44.498 1.00 25.83 86 GLY A CA 1
ATOM 591 C C . GLY A 1 86 ? -44.053 -14.994 43.782 1.00 27.22 86 GLY A C 1
ATOM 592 O O . GLY A 1 86 ? -44.236 -14.608 42.629 1.00 28.30 86 GLY A O 1
ATOM 593 N N . HIS A 1 87 ? -44.956 -15.702 44.456 1.00 29.82 87 HIS A N 1
ATOM 594 C CA . HIS A 1 87 ? -46.229 -16.069 43.840 1.00 31.78 87 HIS A CA 1
ATOM 595 C C . HIS A 1 87 ? -46.944 -14.842 43.289 1.00 31.87 87 HIS A C 1
ATOM 596 O O . HIS A 1 87 ? -47.084 -13.828 43.979 1.00 30.54 87 HIS A O 1
ATOM 603 N N . GLY A 1 88 ? -47.389 -14.941 42.040 1.00 35.71 88 GLY A N 1
ATOM 604 C CA . GLY A 1 88 ? -48.097 -13.844 41.407 1.00 36.25 88 GLY A CA 1
ATOM 605 C C . GLY A 1 88 ? -47.222 -12.746 40.836 1.00 35.47 88 GLY A C 1
ATOM 606 O O . GLY A 1 88 ? -47.733 -11.757 40.316 1.00 36.19 88 GLY A O 1
ATOM 607 N N . LEU A 1 89 ? -45.904 -12.918 40.917 1.00 28.97 89 LEU A N 1
ATOM 608 C CA . LEU A 1 89 ? -44.966 -11.917 40.417 1.00 27.56 89 LEU A CA 1
ATOM 609 C C . LEU A 1 89 ? -43.927 -12.509 39.469 1.00 26.95 89 LEU A C 1
ATOM 610 O O . LEU A 1 89 ? -43.654 -13.704 39.506 1.00 25.85 89 LEU A O 1
ATOM 615 N N . PRO A 1 90 ? -43.339 -11.674 38.599 1.00 30.25 90 PRO A N 1
ATOM 616 C CA . PRO A 1 90 ? -42.324 -12.224 37.696 1.00 31.16 90 PRO A CA 1
ATOM 617 C C . PRO A 1 90 ? -41.083 -12.636 38.493 1.00 30.80 90 PRO A C 1
ATOM 618 O O . PRO A 1 90 ? -40.345 -13.536 38.089 1.00 30.98 90 PRO A O 1
ATOM 622 N N . ALA A 1 91 ? -40.865 -11.985 39.633 1.00 28.77 91 ALA A N 1
ATOM 623 C CA . ALA A 1 91 ? -39.721 -12.315 40.478 1.00 27.19 91 ALA A CA 1
ATOM 624 C C . ALA A 1 91 ? -39.970 -13.667 41.138 1.00 27.04 91 ALA A C 1
ATOM 625 O O . ALA A 1 91 ? -41.086 -13.964 41.555 1.00 27.64 91 ALA A O 1
ATOM 627 N N . LYS A 1 92 ? -38.931 -14.488 41.240 1.00 23.45 92 LYS A N 1
ATOM 628 C CA . LYS A 1 92 ? -39.074 -15.802 41.853 1.00 24.59 92 LYS A CA 1
ATOM 629 C C . LYS A 1 92 ? -39.216 -15.701 43.368 1.00 23.31 92 LYS A C 1
ATOM 630 O O . LYS A 1 92 ? -39.907 -16.511 43.993 1.00 23.97 92 LYS A O 1
ATOM 636 N N . PHE A 1 93 ? -38.545 -14.714 43.958 1.00 22.64 93 PHE A N 1
ATOM 637 C CA . PHE A 1 93 ? -38.603 -14.508 45.400 1.00 20.86 93 PHE A CA 1
ATOM 638 C C . PHE A 1 93 ? -38.687 -13.037 45.765 1.00 20.56 93 PHE A C 1
ATOM 639 O O . PHE A 1 93 ? -38.213 -12.161 45.025 1.00 19.43 93 PHE A O 1
ATOM 647 N N . VAL A 1 94 ? -39.307 -12.773 46.908 1.00 19.80 94 VAL A N 1
ATOM 648 C CA . VAL A 1 94 ? -39.412 -11.422 47.420 1.00 19.23 94 VAL A CA 1
ATOM 649 C C . VAL A 1 94 ? -38.627 -11.411 48.715 1.00 18.78 94 VAL A C 1
ATOM 650 O O . VAL A 1 94 ? -38.902 -12.193 49.631 1.00 19.00 94 VAL A O 1
ATOM 654 N N . ILE A 1 95 ? -37.620 -10.550 48.776 1.00 18.81 95 ILE A N 1
ATOM 655 C CA . ILE A 1 95 ? -36.812 -10.435 49.972 1.00 18.27 95 ILE A CA 1
ATOM 656 C C . ILE A 1 95 ? -37.245 -9.168 50.698 1.00 17.98 95 ILE A C 1
ATOM 657 O O . ILE A 1 95 ? -36.990 -8.053 50.237 1.00 19.54 95 ILE A O 1
ATOM 662 N N . HIS A 1 96 ? -37.928 -9.364 51.823 1.00 19.45 96 HIS A N 1
ATOM 663 C CA . HIS A 1 96 ? -38.439 -8.273 52.650 1.00 19.90 96 HIS A CA 1
ATOM 664 C C . HIS A 1 96 ? -37.348 -7.848 53.621 1.00 19.67 96 HIS A C 1
ATOM 665 O O . HIS A 1 96 ? -36.701 -8.695 54.225 1.00 21.87 96 HIS A O 1
ATOM 672 N N . CYS A 1 97 ? -37.152 -6.546 53.784 1.00 20.58 97 CYS A N 1
ATOM 673 C CA . CYS A 1 97 ? -36.133 -6.068 54.709 1.00 20.37 97 CYS A CA 1
ATOM 674 C C . CYS A 1 97 ? -36.656 -4.924 55.556 1.00 20.70 97 CYS A C 1
ATOM 675 O O . CYS A 1 97 ? -37.473 -4.125 55.105 1.00 20.74 97 CYS A O 1
ATOM 678 N N . ASN A 1 98 ? -36.179 -4.859 56.794 1.00 19.90 98 ASN A N 1
ATOM 679 C CA . ASN A 1 98 ? -36.596 -3.825 57.727 1.00 21.09 98 ASN A CA 1
ATOM 680 C C . ASN A 1 98 ? -35.431 -2.876 57.994 1.00 20.77 98 ASN A C 1
ATOM 681 O O . ASN A 1 98 ? -34.670 -3.054 58.940 1.00 22.47 98 ASN A O 1
ATOM 686 N N . SER A 1 99 ? -35.297 -1.861 57.145 1.00 19.99 99 SER A N 1
ATOM 687 C CA . SER A 1 99 ? -34.227 -0.893 57.285 1.00 18.95 99 SER A CA 1
ATOM 688 C C . SER A 1 99 ? -34.316 -0.054 58.558 1.00 19.91 99 SER A C 1
ATOM 689 O O . SER A 1 99 ? -35.398 0.190 59.096 1.00 20.72 99 SER A O 1
ATOM 692 N N . PRO A 1 100 ? -33.160 0.376 59.074 1.00 20.06 100 PRO A N 1
ATOM 693 C CA . PRO A 1 100 ? -33.167 1.200 60.278 1.00 20.49 100 PRO A CA 1
ATOM 694 C C . PRO A 1 100 ? -33.714 2.566 59.877 1.00 21.74 100 PRO A C 1
ATOM 695 O O . PRO A 1 100 ? -33.813 2.881 58.685 1.00 21.09 100 PRO A O 1
ATOM 699 N N . VAL A 1 101 ? -34.070 3.373 60.867 1.00 24.70 101 VAL A N 1
ATOM 700 C CA . VAL A 1 101 ? -34.570 4.713 60.596 1.00 25.12 101 VAL A CA 1
ATOM 701 C C . VAL A 1 101 ? -33.398 5.677 60.741 1.00 24.45 101 VAL A C 1
ATOM 702 O O . VAL A 1 101 ? -32.580 5.544 61.654 1.00 24.78 101 VAL A O 1
ATOM 706 N N . TRP A 1 102 ? -33.307 6.635 59.826 1.00 22.76 102 TRP A N 1
ATOM 707 C CA . TRP A 1 102 ? -32.243 7.634 59.858 1.00 23.81 102 TRP A CA 1
ATOM 708 C C . TRP A 1 102 ? -32.264 8.291 61.238 1.00 24.51 102 TRP A C 1
ATOM 709 O O . TRP A 1 102 ? -33.287 8.824 61.659 1.00 25.04 102 TRP A O 1
ATOM 720 N N . GLY A 1 103 ? -31.147 8.229 61.951 1.00 24.15 103 GLY A N 1
ATOM 721 C CA . GLY A 1 103 ? -31.097 8.825 63.272 1.00 27.04 103 GLY A CA 1
ATOM 722 C C . GLY A 1 103 ? -30.857 7.808 64.375 1.00 29.16 103 GLY A C 1
ATOM 723 O O . GLY A 1 103 ? -30.423 8.169 65.472 1.00 28.48 103 GLY A O 1
ATOM 724 N N . SER A 1 104 ? -31.147 6.541 64.096 1.00 28.93 104 SER A N 1
ATOM 725 C CA . SER A 1 104 ? -30.934 5.481 65.081 1.00 31.25 104 SER A CA 1
ATOM 726 C C . SER A 1 104 ? -29.439 5.420 65.380 1.00 33.33 104 SER A C 1
ATOM 727 O O . SER A 1 104 ? -28.618 5.664 64.496 1.00 31.95 104 SER A O 1
ATOM 729 N N . ASP A 1 105 ? -29.090 5.103 66.626 1.00 41.70 105 ASP A N 1
ATOM 730 C CA . ASP A 1 105 ? -27.691 5.046 67.061 1.00 45.60 105 ASP A CA 1
ATOM 731 C C . ASP A 1 105 ? -26.684 4.601 65.999 1.00 43.01 105 ASP A C 1
ATOM 732 O O . ASP A 1 105 ? -25.704 5.303 65.728 1.00 43.02 105 ASP A O 1
ATOM 737 N N . LYS A 1 106 ? -26.925 3.433 65.411 1.00 30.19 106 LYS A N 1
ATOM 738 C CA . LYS A 1 106 ? -26.041 2.886 64.390 1.00 27.00 106 LYS A CA 1
ATOM 739 C C . LYS A 1 106 ? -26.782 2.691 63.071 1.00 23.66 106 LYS A C 1
ATOM 740 O O . LYS A 1 106 ? -26.564 1.703 62.365 1.00 20.49 106 LYS A O 1
ATOM 746 N N . CYS A 1 107 ? -27.628 3.656 62.718 1.00 24.70 107 CYS A N 1
ATOM 747 C CA . CYS A 1 107 ? -28.415 3.546 61.495 1.00 22.86 107 CYS A CA 1
ATOM 748 C C . CYS A 1 107 ? -27.599 3.308 60.226 1.00 21.36 107 CYS A C 1
ATOM 749 O O . CYS A 1 107 ? -28.036 2.562 59.351 1.00 20.52 107 CYS A O 1
ATOM 752 N N . GLU A 1 108 ? -26.421 3.916 60.116 1.00 21.08 108 GLU A N 1
ATOM 753 C CA . GLU A 1 108 ? -25.619 3.716 58.912 1.00 21.63 108 GLU A CA 1
ATOM 754 C C . GLU A 1 108 ? -25.081 2.298 58.805 1.00 21.05 108 GLU A C 1
ATOM 755 O O . GLU A 1 108 ? -25.210 1.665 57.752 1.00 20.93 108 GLU A O 1
ATOM 761 N N . GLU A 1 109 ? -24.489 1.775 59.876 1.00 21.80 109 GLU A N 1
ATOM 762 C CA . GLU A 1 109 ? -23.987 0.412 59.795 1.00 23.46 109 GLU A CA 1
ATOM 763 C C . GLU A 1 109 ? -25.151 -0.571 59.681 1.00 20.28 109 GLU A C 1
ATOM 764 O O . GLU A 1 109 ? -25.004 -1.642 59.103 1.00 20.53 109 GLU A O 1
ATOM 770 N N . LEU A 1 110 ? -26.315 -0.195 60.211 1.00 19.66 110 LEU A N 1
ATOM 771 C CA . LEU A 1 110 ? -27.488 -1.055 60.118 1.00 18.80 110 LEU A CA 1
ATOM 772 C C . LEU A 1 110 ? -28.048 -1.082 58.696 1.00 19.07 110 LEU A C 1
ATOM 773 O O . LEU A 1 110 ? -28.577 -2.106 58.268 1.00 19.61 110 LEU A O 1
ATOM 778 N N . LEU A 1 111 ? -27.938 0.026 57.960 1.00 19.95 111 LEU A N 1
ATOM 779 C CA . LEU A 1 111 ? -28.429 0.024 56.584 1.00 19.57 111 LEU A CA 1
ATOM 780 C C . LEU A 1 111 ? -27.522 -0.886 55.762 1.00 19.69 111 LEU A C 1
ATOM 781 O O . LEU A 1 111 ? -27.992 -1.659 54.934 1.00 19.68 111 LEU A O 1
ATOM 786 N N . GLU A 1 112 ? -26.215 -0.803 55.990 1.00 19.41 112 GLU A N 1
ATOM 787 C CA . GLU A 1 112 ? -25.302 -1.675 55.267 1.00 18.77 112 GLU A CA 1
ATOM 788 C C . GLU A 1 112 ? -25.634 -3.137 55.570 1.00 18.62 112 GLU A C 1
ATOM 789 O O . GLU A 1 112 ? -25.657 -3.982 54.672 1.00 18.94 112 GLU A O 1
ATOM 795 N N . LYS A 1 113 ? -25.905 -3.432 56.840 1.00 18.12 113 LYS A N 1
ATOM 796 C CA . LYS A 1 113 ? -26.235 -4.791 57.260 1.00 19.02 113 LYS A CA 1
ATOM 797 C C . LYS A 1 113 ? -27.511 -5.277 56.580 1.00 19.47 113 LYS A C 1
ATOM 798 O O . LYS A 1 113 ? -27.612 -6.437 56.178 1.00 20.03 113 LYS A O 1
ATOM 804 N N . THR A 1 114 ? -28.492 -4.386 56.463 1.00 19.35 114 THR A N 1
ATOM 805 C CA . THR A 1 114 ? -29.750 -4.734 55.822 1.00 18.10 114 THR A CA 1
ATOM 806 C C . THR A 1 114 ? -29.480 -5.230 54.411 1.00 18.94 114 THR A C 1
ATOM 807 O O . THR A 1 114 ? -29.978 -6.281 54.005 1.00 19.73 114 THR A O 1
ATOM 811 N N . VAL A 1 115 ? -28.678 -4.471 53.671 1.00 17.76 115 VAL A N 1
ATOM 812 C CA . VAL A 1 115 ? -28.350 -4.840 52.299 1.00 18.15 115 VAL A CA 1
ATOM 813 C C . VAL A 1 115 ? -27.620 -6.181 52.248 1.00 18.95 115 VAL A C 1
ATOM 814 O O . VAL A 1 115 ? -27.932 -7.040 51.417 1.00 17.05 115 VAL A O 1
ATOM 818 N N . LYS A 1 116 ? -26.641 -6.367 53.126 1.00 18.40 116 LYS A N 1
ATOM 819 C CA . LYS A 1 116 ? -25.905 -7.620 53.120 1.00 19.84 116 LYS A CA 1
ATOM 820 C C . LYS A 1 116 ? -26.814 -8.794 53.452 1.00 20.84 116 LYS A C 1
ATOM 821 O O . LYS A 1 116 ? -26.674 -9.874 52.869 1.00 20.58 116 LYS A O 1
ATOM 827 N N . ASN A 1 117 ? -27.755 -8.586 54.370 1.00 19.62 117 ASN A N 1
ATOM 828 C CA . ASN A 1 117 ? -28.682 -9.654 54.731 1.00 20.33 117 ASN A CA 1
ATOM 829 C C . ASN A 1 117 ? -29.538 -10.039 53.524 1.00 20.35 117 ASN A C 1
ATOM 830 O O . ASN A 1 117 ? -29.848 -11.215 53.337 1.00 21.04 117 ASN A O 1
ATOM 835 N N . CYS A 1 118 ? -29.907 -9.055 52.704 1.00 18.48 118 CYS A N 1
ATOM 836 C CA . CYS A 1 118 ? -30.699 -9.323 51.505 1.00 18.25 118 CYS A CA 1
ATOM 837 C C . CYS A 1 118 ? -29.887 -10.146 50.512 1.00 17.81 118 CYS A C 1
ATOM 838 O O . CYS A 1 118 ? -30.355 -11.161 49.993 1.00 18.93 118 CYS A O 1
ATOM 841 N N . LEU A 1 119 ? -28.665 -9.696 50.238 1.00 18.05 119 LEU A N 1
ATOM 842 C CA . LEU A 1 119 ? -27.807 -10.410 49.304 1.00 17.63 119 LEU A CA 1
ATOM 843 C C . LEU A 1 119 ? -27.546 -11.845 49.768 1.00 16.42 119 LEU A C 1
ATOM 844 O O . LEU A 1 119 ? -27.559 -12.776 48.962 1.00 18.40 119 LEU A O 1
ATOM 849 N N . ALA A 1 120 ? -27.308 -12.020 51.063 1.00 18.18 120 ALA A N 1
ATOM 850 C CA . ALA A 1 120 ? -27.052 -13.343 51.617 1.00 18.36 120 ALA A CA 1
ATOM 851 C C . ALA A 1 120 ? -28.242 -14.275 51.374 1.00 18.77 120 ALA A C 1
ATOM 852 O O . ALA A 1 120 ? -28.066 -15.435 51.004 1.00 19.05 120 ALA A O 1
ATOM 854 N N . LEU A 1 121 ? -29.455 -13.772 51.567 1.00 20.21 121 LEU A N 1
ATOM 855 C CA . LEU A 1 121 ? -30.634 -14.596 51.342 1.00 21.70 121 LEU A CA 1
ATOM 856 C C . LEU A 1 121 ? -30.741 -15.030 49.886 1.00 21.76 121 LEU A C 1
ATOM 857 O O . LEU A 1 121 ? -31.207 -16.133 49.591 1.00 21.58 121 LEU A O 1
ATOM 862 N N . ALA A 1 122 ? -30.316 -14.161 48.975 1.00 20.23 122 ALA A N 1
ATOM 863 C CA . ALA A 1 122 ? -30.356 -14.486 47.553 1.00 20.29 122 ALA A CA 1
ATOM 864 C C . ALA A 1 122 ? -29.308 -15.564 47.258 1.00 21.83 122 ALA A C 1
ATOM 865 O O . ALA A 1 122 ? -29.572 -16.520 46.529 1.00 21.58 122 ALA A O 1
ATOM 867 N N . ASP A 1 123 ? -28.118 -15.425 47.832 1.00 24.51 123 ASP A N 1
ATOM 868 C CA . ASP A 1 123 ? -27.088 -16.434 47.600 1.00 25.36 123 ASP A CA 1
ATOM 869 C C . ASP A 1 123 ? -27.471 -17.774 48.212 1.00 24.68 123 ASP A C 1
ATOM 870 O O . ASP A 1 123 ? -27.097 -18.826 47.689 1.00 26.00 123 ASP A O 1
ATOM 875 N N . ASP A 1 124 ? -28.224 -17.742 49.309 1.00 22.52 124 ASP A N 1
ATOM 876 C CA . ASP A 1 124 ? -28.649 -18.979 49.959 1.00 23.57 124 ASP A CA 1
ATOM 877 C C . ASP A 1 124 ? -29.502 -19.808 49.008 1.00 23.86 124 ASP A C 1
ATOM 878 O O . ASP A 1 124 ? -29.611 -21.023 49.161 1.00 24.23 124 ASP A O 1
ATOM 883 N N . ARG A 1 125 ? -30.104 -19.142 48.027 1.00 25.31 125 ARG A N 1
ATOM 884 C CA . ARG A 1 125 ? -30.958 -19.812 47.054 1.00 26.01 125 ARG A CA 1
ATOM 885 C C . ARG A 1 125 ? -30.329 -19.860 45.668 1.00 25.21 125 ARG A C 1
ATOM 886 O O . ARG A 1 125 ? -30.985 -20.212 44.684 1.00 24.84 125 ARG A O 1
ATOM 894 N N . LYS A 1 126 ? -29.045 -19.518 45.602 1.00 21.12 126 LYS A N 1
ATOM 895 C CA . LYS A 1 126 ? -28.294 -19.512 44.352 1.00 22.36 126 LYS A CA 1
ATOM 896 C C . LYS A 1 126 ? -28.916 -18.630 43.276 1.00 21.32 126 LYS A C 1
ATOM 897 O O . LYS A 1 126 ? -28.859 -18.952 42.085 1.00 22.00 126 LYS A O 1
ATOM 903 N N . LEU A 1 127 ? -29.493 -17.504 43.684 1.00 21.85 127 LEU A N 1
ATOM 904 C CA . LEU A 1 127 ? -30.105 -16.594 42.727 1.00 22.55 127 LEU A CA 1
ATOM 905 C C . LEU A 1 127 ? -29.042 -15.871 41.916 1.00 24.10 127 LEU A C 1
ATOM 906 O O . LEU A 1 127 ? -27.941 -15.609 42.407 1.00 24.80 127 LEU A O 1
ATOM 911 N N . LYS A 1 128 ? -29.375 -15.547 40.672 1.00 23.25 128 LYS A N 1
ATOM 912 C CA . LYS A 1 128 ? -28.438 -14.882 39.783 1.00 24.01 128 LYS A CA 1
ATOM 913 C C . LYS A 1 128 ? -28.688 -13.389 39.616 1.00 21.39 128 LYS A C 1
ATOM 914 O O . LYS A 1 128 ? -27.834 -12.660 39.112 1.00 22.59 128 LYS A O 1
ATOM 920 N N . SER A 1 129 ? -29.857 -12.923 40.042 1.00 21.48 129 SER A N 1
ATOM 921 C CA . SER A 1 129 ? -30.180 -11.515 39.908 1.00 21.44 129 SER A CA 1
ATOM 922 C C . SER A 1 129 ? -31.039 -11.043 41.064 1.00 20.56 129 SER A C 1
ATOM 923 O O . SER A 1 129 ? -31.820 -11.813 41.631 1.00 21.72 129 SER A O 1
ATOM 926 N N . ILE A 1 130 ? -30.887 -9.771 41.406 1.00 20.79 130 ILE A N 1
ATOM 927 C CA . ILE A 1 130 ? -31.653 -9.170 42.483 1.00 20.64 130 ILE A CA 1
ATOM 928 C C . ILE A 1 130 ? -31.924 -7.715 42.141 1.00 19.93 130 ILE A C 1
ATOM 929 O O . ILE A 1 130 ? -31.057 -7.009 41.637 1.00 21.16 130 ILE A O 1
ATOM 934 N N . ALA A 1 131 ? -33.150 -7.276 42.395 1.00 17.87 131 ALA A N 1
ATOM 935 C CA . ALA A 1 131 ? -33.535 -5.907 42.105 1.00 17.76 131 ALA A CA 1
ATOM 936 C C . ALA A 1 131 ? -33.808 -5.129 43.377 1.00 18.45 131 ALA A C 1
ATOM 937 O O . ALA A 1 131 ? -34.634 -5.527 44.193 1.00 18.51 131 ALA A O 1
ATOM 939 N N . PHE A 1 132 ? -33.094 -4.026 43.546 1.00 18.70 132 PHE A N 1
ATOM 940 C CA . PHE A 1 132 ? -33.264 -3.173 44.716 1.00 18.69 132 PHE A CA 1
ATOM 941 C C . PHE A 1 132 ? -33.936 -1.867 44.368 1.00 19.46 132 PHE A C 1
ATOM 942 O O . PHE A 1 132 ? -33.655 -1.266 43.331 1.00 21.13 132 PHE A O 1
ATOM 950 N N . PRO A 1 133 ? -34.869 -1.423 45.215 1.00 21.64 133 PRO A N 1
ATOM 951 C CA . PRO A 1 133 ? -35.530 -0.147 44.960 1.00 22.34 133 PRO A CA 1
ATOM 952 C C . PRO A 1 133 ? -34.673 0.756 45.842 1.00 24.19 133 PRO A C 1
ATOM 953 O O . PRO A 1 133 ? -33.717 0.271 46.461 1.00 25.34 133 PRO A O 1
ATOM 957 N N . SER A 1 134 ? -34.981 2.042 45.923 1.00 27.94 134 SER A N 1
ATOM 958 C CA . SER A 1 134 ? -34.189 2.894 46.795 1.00 30.15 134 SER A CA 1
ATOM 959 C C . SER A 1 134 ? -34.594 2.496 48.210 1.00 31.55 134 SER A C 1
ATOM 960 O O . SER A 1 134 ? -35.780 2.493 48.533 1.00 35.77 134 SER A O 1
ATOM 963 N N . ILE A 1 135 ? -33.622 2.129 49.037 1.00 28.47 135 ILE A N 1
ATOM 964 C CA . ILE A 1 135 ? -33.901 1.730 50.416 1.00 28.40 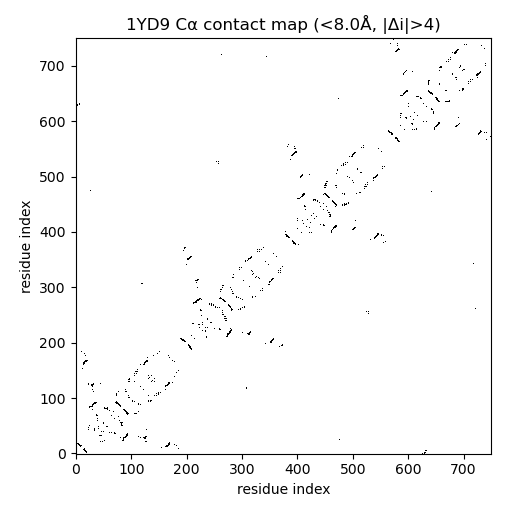135 ILE A CA 1
ATOM 965 C C . ILE A 1 135 ? -33.365 2.771 51.392 1.00 28.31 135 ILE A C 1
ATOM 966 O O . ILE A 1 135 ? -32.388 3.457 51.096 1.00 28.41 135 ILE A O 1
ATOM 971 N N . GLY A 1 136 ? -34.016 2.886 52.547 1.00 25.97 136 GLY A N 1
ATOM 972 C CA . GLY A 1 136 ? -33.568 3.832 53.556 1.00 26.93 136 GLY A CA 1
ATOM 973 C C . GLY A 1 136 ? -34.006 5.266 53.339 1.00 27.49 136 GLY A C 1
ATOM 974 O O . GLY A 1 136 ? -34.528 5.901 54.259 1.00 25.47 136 GLY A O 1
ATOM 975 N N . SER A 1 137 ? -33.775 5.791 52.138 1.00 30.11 137 SER A N 1
ATOM 976 C CA . SER A 1 137 ? -34.161 7.160 51.821 1.00 32.67 137 SER A CA 1
ATOM 977 C C . SER A 1 137 ? -35.667 7.235 51.632 1.00 34.55 137 SER A C 1
ATOM 978 O O . SER A 1 137 ? -36.300 6.266 51.213 1.00 35.76 137 SER A O 1
ATOM 981 N N . GLY A 1 138 ? -36.233 8.394 51.948 1.00 30.98 138 GLY A N 1
ATOM 982 C CA . GLY A 1 138 ? -37.665 8.588 51.825 1.00 33.15 138 GLY A CA 1
ATOM 983 C C . GLY A 1 138 ? -38.367 8.096 53.074 1.00 33.51 138 GLY A C 1
ATOM 984 O O . GLY A 1 138 ? -38.274 8.712 54.134 1.00 33.18 138 GLY A O 1
ATOM 985 N N . ARG A 1 139 ? -39.057 6.970 52.946 1.00 35.94 139 ARG A N 1
ATOM 986 C CA . ARG A 1 139 ? -39.782 6.369 54.057 1.00 38.77 139 ARG A CA 1
ATOM 987 C C . ARG A 1 139 ? -39.011 6.421 55.383 1.00 36.08 139 ARG A C 1
ATOM 988 O O . ARG A 1 139 ? -39.491 6.981 56.372 1.00 35.66 139 ARG A O 1
ATOM 996 N N . ASN A 1 140 ? -37.811 5.846 55.391 1.00 33.46 140 ASN A N 1
ATOM 997 C CA . ASN A 1 140 ? -36.998 5.766 56.629 1.00 30.20 140 ASN A CA 1
ATOM 998 C C . ASN A 1 140 ? -36.098 7.002 56.874 1.00 27.52 140 ASN A C 1
ATOM 999 O O . ASN A 1 140 ? -35.285 6.995 57.806 1.00 26.97 140 ASN A O 1
ATOM 1004 N N . GLY A 1 141 ? -36.282 8.021 56.087 1.00 25.94 141 GLY A N 1
ATOM 1005 C CA . GLY A 1 141 ? -35.626 9.295 56.424 1.00 23.90 141 GLY A CA 1
ATOM 1006 C C . GLY A 1 141 ? -34.171 9.534 56.033 1.00 22.21 141 GLY A C 1
ATOM 1007 O O . GLY A 1 141 ? -33.635 10.604 56.292 1.00 23.10 141 GLY A O 1
ATOM 1008 N N . PHE A 1 142 ? -33.501 8.561 55.431 1.00 24.52 142 PHE A N 1
ATOM 1009 C CA . PHE A 1 142 ? -32.111 8.763 55.034 1.00 23.83 142 PHE A CA 1
ATOM 1010 C C . PHE A 1 142 ? -32.004 9.746 53.879 1.00 24.68 142 PHE A C 1
ATOM 1011 O O . PHE A 1 142 ? -32.853 9.726 52.988 1.00 25.51 142 PHE A O 1
ATOM 1019 N N . PRO A 1 143 ? -30.970 10.603 53.895 1.00 25.71 143 PRO A N 1
ATOM 1020 C CA . PRO A 1 143 ? -30.848 11.530 52.768 1.00 25.55 143 PRO A CA 1
ATOM 1021 C C . PRO A 1 143 ? -30.600 10.592 51.576 1.00 25.25 143 PRO A C 1
ATOM 1022 O O . PRO A 1 143 ? -29.951 9.555 51.732 1.00 24.40 143 PRO A O 1
ATOM 1026 N N . LYS A 1 144 ? -31.098 10.941 50.396 1.00 22.48 144 LYS A N 1
ATOM 1027 C CA . LYS A 1 144 ? -30.925 10.062 49.243 1.00 23.52 144 LYS A CA 1
ATOM 1028 C C . LYS A 1 144 ? -29.483 9.677 48.944 1.00 22.22 144 LYS A C 1
ATOM 1029 O O . LYS A 1 144 ? -29.197 8.507 48.683 1.00 22.68 144 LYS A O 1
ATOM 1035 N N . GLN A 1 145 ? -28.583 10.655 48.975 1.00 23.27 145 GLN A N 1
ATOM 1036 C CA . GLN A 1 145 ? -27.178 10.414 48.683 1.00 24.44 145 GLN A CA 1
ATOM 1037 C C . GLN A 1 145 ? -26.527 9.509 49.722 1.00 23.25 145 GLN A C 1
ATOM 1038 O O . GLN A 1 145 ? -25.758 8.616 49.384 1.00 22.74 145 GLN A O 1
ATOM 1044 N N . THR A 1 146 ? -26.840 9.749 50.990 1.00 23.16 146 THR A N 1
ATOM 1045 C CA . THR A 1 146 ? -26.284 8.948 52.071 1.00 22.36 146 THR A CA 1
ATOM 1046 C C . THR A 1 146 ? -26.711 7.489 51.929 1.00 21.23 146 THR A C 1
ATOM 1047 O O . THR A 1 146 ? -25.890 6.577 52.028 1.00 21.90 146 THR A O 1
ATOM 1051 N N . ALA A 1 147 ? -28.000 7.266 51.699 1.00 19.12 147 ALA A N 1
ATOM 1052 C CA . ALA A 1 147 ? -28.491 5.907 51.534 1.00 19.70 147 ALA A CA 1
ATOM 1053 C C . ALA A 1 147 ? -27.815 5.229 50.342 1.00 19.17 147 ALA A C 1
ATOM 1054 O O . ALA A 1 147 ? -27.354 4.095 50.444 1.00 18.36 147 ALA A O 1
ATOM 1056 N N . ALA A 1 148 ? -27.742 5.932 49.216 1.00 19.45 148 ALA A N 1
ATOM 1057 C CA . ALA A 1 148 ? -27.129 5.356 48.028 1.00 18.44 148 ALA A CA 1
ATOM 1058 C C . ALA A 1 148 ? -25.685 4.937 48.270 1.00 18.65 148 ALA A C 1
ATOM 1059 O O . ALA A 1 148 ? -25.291 3.841 47.892 1.00 18.97 148 ALA A O 1
ATOM 1061 N N . GLN A 1 149 ? -24.906 5.813 48.902 1.00 22.33 149 GLN A N 1
ATOM 1062 C CA . GLN A 1 149 ? -23.504 5.532 49.175 1.00 23.74 149 GLN A CA 1
ATOM 1063 C C . GLN A 1 149 ? -23.360 4.289 50.043 1.00 21.44 149 GLN A C 1
ATOM 1064 O O . GLN A 1 149 ? -22.560 3.403 49.747 1.00 21.82 149 GLN A O 1
ATOM 1070 N N . LEU A 1 150 ? -24.148 4.221 51.111 1.00 18.32 150 LEU A N 1
ATOM 1071 C CA . LEU A 1 150 ? -24.083 3.083 52.020 1.00 18.89 150 LEU A CA 1
ATOM 1072 C C . LEU A 1 150 ? -24.467 1.760 51.356 1.00 18.67 150 LEU A C 1
ATOM 1073 O O . LEU A 1 150 ? -23.800 0.740 51.537 1.00 19.03 150 LEU A O 1
ATOM 1078 N N . ILE A 1 151 ? -25.545 1.782 50.582 1.00 18.95 151 ILE A N 1
ATOM 1079 C CA . ILE A 1 151 ? -26.012 0.584 49.902 1.00 19.37 151 ILE A CA 1
ATOM 1080 C C . ILE A 1 151 ? -24.959 0.079 48.915 1.00 19.32 151 ILE A C 1
ATOM 1081 O O . ILE A 1 151 ? -24.649 -1.107 48.892 1.00 20.32 151 ILE A O 1
ATOM 1086 N N . LEU A 1 152 ? -24.399 0.977 48.114 1.00 19.41 152 LEU A N 1
ATOM 1087 C CA . LEU A 1 152 ? -23.368 0.574 47.161 1.00 20.04 152 LEU A CA 1
ATOM 1088 C C . LEU A 1 152 ? -22.106 0.099 47.885 1.00 20.06 152 LEU A C 1
ATOM 1089 O O . LEU A 1 152 ? -21.444 -0.835 47.442 1.00 19.16 152 LEU A O 1
ATOM 1094 N N . LYS A 1 153 ? -21.787 0.729 49.011 1.00 22.38 153 LYS A N 1
ATOM 1095 C CA . LYS A 1 153 ? -20.621 0.333 49.788 1.00 23.11 153 LYS A CA 1
ATOM 1096 C C . LYS A 1 153 ? -20.834 -1.097 50.293 1.00 23.53 153 LYS A C 1
ATOM 1097 O O . LYS A 1 153 ? -19.927 -1.928 50.257 1.00 23.67 153 LYS A O 1
ATOM 1103 N N . ALA A 1 154 ? -22.054 -1.386 50.738 1.00 21.02 154 ALA A N 1
ATOM 1104 C CA . ALA A 1 154 ? -22.387 -2.705 51.261 1.00 20.51 154 ALA A CA 1
ATOM 1105 C C . ALA A 1 154 ? -22.358 -3.766 50.170 1.00 18.17 154 ALA A C 1
ATOM 1106 O O . ALA A 1 154 ? -21.889 -4.877 50.386 1.00 18.38 154 ALA A O 1
ATOM 1108 N N . ILE A 1 155 ? -22.877 -3.422 48.996 1.00 20.07 155 ILE A N 1
ATOM 1109 C CA . ILE A 1 155 ? -22.890 -4.373 47.898 1.00 19.97 155 ILE A CA 1
ATOM 1110 C C . ILE A 1 155 ? -21.460 -4.673 47.465 1.00 21.75 155 ILE A C 1
ATOM 1111 O O . ILE A 1 155 ? -21.094 -5.835 47.269 1.00 22.03 155 ILE A O 1
ATOM 1116 N N . SER A 1 156 ? -20.653 -3.624 47.338 1.00 22.94 156 SER A N 1
ATOM 1117 C CA . SER A 1 156 ? -19.254 -3.785 46.953 1.00 23.92 156 SER A CA 1
ATOM 1118 C C . SER A 1 156 ? -18.554 -4.677 47.973 1.00 23.59 156 SER A C 1
ATOM 1119 O O . SER A 1 156 ? -17.867 -5.639 47.618 1.00 25.11 156 SER A O 1
ATOM 1122 N N . SER A 1 157 ? -18.731 -4.347 49.249 1.00 24.37 157 SER A N 1
ATOM 1123 C CA . SER A 1 157 ? -18.121 -5.112 50.331 1.00 24.24 157 SER A CA 1
ATOM 1124 C C . SER A 1 157 ? -18.570 -6.571 50.327 1.00 24.69 157 SER A C 1
ATOM 1125 O O . SER A 1 157 ? -17.778 -7.481 50.540 1.00 24.84 157 SER A O 1
ATOM 1128 N N . TYR A 1 158 ? -19.855 -6.792 50.079 1.00 18.78 158 TYR A N 1
ATOM 1129 C CA . TYR A 1 158 ? -20.390 -8.139 50.057 1.00 18.32 158 TYR A CA 1
ATOM 1130 C C . TYR A 1 158 ? -19.704 -9.030 49.020 1.00 19.37 158 TYR A C 1
ATOM 1131 O O . TYR A 1 158 ? -19.340 -10.167 49.312 1.00 19.81 158 TYR A O 1
ATOM 1140 N N . PHE A 1 159 ? -19.541 -8.515 47.808 1.00 22.79 159 PHE A N 1
ATOM 1141 C CA . PHE A 1 159 ? -18.941 -9.298 46.740 1.00 22.38 159 PHE A CA 1
ATOM 1142 C C . PHE A 1 159 ? -17.449 -9.571 46.873 1.00 24.89 159 PHE A C 1
ATOM 1143 O O . PHE A 1 159 ? -16.954 -10.551 46.324 1.00 27.36 159 PHE A O 1
ATOM 1151 N N . VAL A 1 160 ? -16.727 -8.724 47.596 1.00 26.16 160 VAL A N 1
ATOM 1152 C CA . VAL A 1 160 ? -15.296 -8.976 47.767 1.00 28.23 160 VAL A CA 1
ATOM 1153 C C . VAL A 1 160 ? -15.082 -9.803 49.027 1.00 28.87 160 VAL A C 1
ATOM 1154 O O . VAL A 1 160 ? -13.946 -10.090 49.416 1.00 29.20 160 VAL A O 1
ATOM 1158 N N . SER A 1 161 ? -16.186 -10.192 49.657 1.00 25.49 161 SER A N 1
ATOM 1159 C CA . SER A 1 161 ? -16.151 -10.986 50.880 1.00 27.93 161 SER A CA 1
ATOM 1160 C C . SER A 1 161 ? -16.785 -12.363 50.711 1.00 28.27 161 SER A C 1
ATOM 1161 O O . SER A 1 161 ? -16.557 -13.249 51.534 1.00 28.87 161 SER A O 1
ATOM 1164 N N . THR A 1 162 ? -17.581 -12.535 49.653 1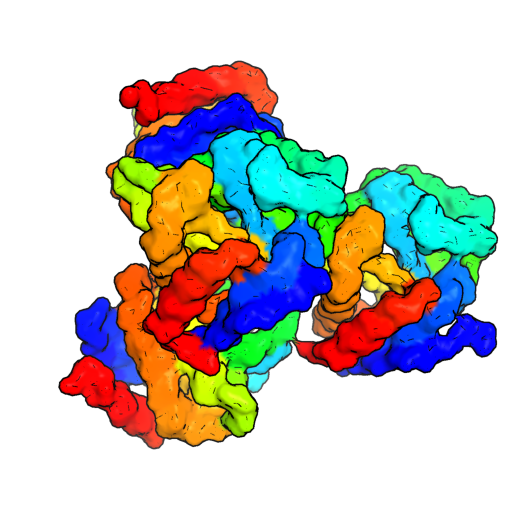.00 29.14 162 THR A N 1
ATOM 1165 C CA . THR A 1 162 ? -18.288 -13.794 49.381 1.00 30.22 162 THR A CA 1
ATOM 1166 C C . THR A 1 162 ? -17.913 -14.364 48.012 1.00 32.29 162 THR A C 1
ATOM 1167 O O . THR A 1 162 ? -18.561 -14.073 47.005 1.00 31.32 162 THR A O 1
ATOM 1171 N N . MET A 1 163 ? -16.886 -15.204 47.989 1.00 34.70 163 MET A N 1
ATOM 1172 C CA . MET A 1 163 ? -16.392 -15.788 46.746 1.00 35.42 163 MET A CA 1
ATOM 1173 C C . MET A 1 163 ? -17.330 -16.699 45.951 1.00 35.70 163 MET A C 1
ATOM 1174 O O . MET A 1 163 ? -17.295 -16.702 44.719 1.00 36.40 163 MET A O 1
ATOM 1179 N N . SER A 1 164 ? -18.162 -17.470 46.637 1.00 37.20 164 SER A N 1
ATOM 1180 C CA . SER A 1 164 ? -19.067 -18.385 45.949 1.00 37.67 164 SER A CA 1
ATOM 1181 C C . SER A 1 164 ? -20.348 -17.745 45.413 1.00 36.25 164 SER A C 1
ATOM 1182 O O . SER A 1 164 ? -21.132 -18.411 44.737 1.00 37.88 164 SER A O 1
ATOM 1185 N N . SER A 1 165 ? -20.549 -16.459 45.697 1.00 29.47 165 SER A N 1
ATOM 1186 C CA . SER A 1 165 ? -21.760 -15.763 45.267 1.00 26.09 165 SER A CA 1
ATOM 1187 C C . SER A 1 165 ? -22.236 -16.100 43.864 1.00 24.65 165 SER A C 1
ATOM 1188 O O . SER A 1 165 ? -21.462 -16.094 42.904 1.00 25.54 165 SER A O 1
ATOM 1191 N N . SER A 1 166 ? -23.531 -16.373 43.760 1.00 23.46 166 SER A N 1
ATOM 1192 C CA . SER A 1 166 ? -24.162 -16.718 42.493 1.00 23.40 166 SER A CA 1
ATOM 1193 C C . SER A 1 166 ? -24.770 -15.491 41.812 1.00 22.27 166 SER A C 1
ATOM 1194 O O . SER A 1 166 ? -25.175 -15.558 40.651 1.00 21.92 166 SER A O 1
ATOM 1197 N N . ILE A 1 167 ? -24.833 -14.375 42.533 1.00 20.25 167 ILE A N 1
ATOM 1198 C CA . ILE A 1 167 ? -25.436 -13.148 42.006 1.00 20.05 167 ILE A CA 1
ATOM 1199 C C . ILE A 1 167 ? -24.606 -12.495 40.910 1.00 21.25 167 ILE A C 1
ATOM 1200 O O . ILE A 1 167 ? -23.481 -12.049 41.145 1.00 21.93 167 ILE A O 1
ATOM 1205 N N . LYS A 1 168 ? -25.168 -12.447 39.707 1.00 22.20 168 LYS A N 1
ATOM 1206 C CA . LYS A 1 168 ? -24.474 -11.869 38.564 1.00 22.37 168 LYS A CA 1
ATOM 1207 C C . LYS A 1 168 ? -24.945 -10.469 38.193 1.00 22.25 168 LYS A C 1
ATOM 1208 O O . LYS A 1 168 ? -24.179 -9.677 37.641 1.00 22.06 168 LYS A O 1
ATOM 1214 N N . THR A 1 169 ? -26.208 -10.164 38.477 1.00 20.85 169 THR A N 1
ATOM 1215 C CA . THR A 1 169 ? -26.744 -8.851 38.148 1.00 20.90 169 THR A CA 1
ATOM 1216 C C . THR A 1 169 ? -27.511 -8.260 39.320 1.00 19.92 169 THR A C 1
ATOM 1217 O O . THR A 1 169 ? -28.328 -8.937 39.943 1.00 20.61 169 THR A O 1
ATOM 1221 N N . VAL A 1 170 ? -27.215 -7.003 39.625 1.00 21.45 170 VAL A N 1
ATOM 1222 C CA . VAL A 1 170 ? -27.894 -6.287 40.694 1.00 21.59 170 VAL A CA 1
ATOM 1223 C C . VAL A 1 170 ? -28.533 -5.067 40.048 1.00 20.77 170 VAL A C 1
ATOM 1224 O O . VAL A 1 170 ? -27.850 -4.254 39.419 1.00 20.63 170 VAL A O 1
ATOM 1228 N N . TYR A 1 171 ? -29.850 -4.950 40.183 1.00 19.20 171 TYR A N 1
ATOM 1229 C CA . TYR A 1 171 ? -30.553 -3.815 39.606 1.00 19.56 171 TYR A CA 1
ATOM 1230 C C . TYR A 1 171 ? -30.939 -2.805 40.665 1.00 19.08 171 TYR A C 1
ATOM 1231 O O . TYR A 1 171 ? -31.275 -3.171 41.791 1.00 20.46 171 TYR A O 1
ATOM 1240 N N . PHE A 1 172 ? -30.875 -1.535 40.325 1.00 19.20 172 PHE A N 1
ATOM 1241 C CA . PHE A 1 172 ? -31.319 -0.452 41.131 1.00 19.95 172 PHE A CA 1
ATOM 1242 C C . PHE A 1 172 ? -32.447 0.112 40.316 1.00 20.30 172 PHE A C 1
ATOM 1243 O O . PHE A 1 172 ? -32.209 0.761 39.288 1.00 20.00 172 PHE A O 1
ATOM 1251 N N . VAL A 1 173 ? -33.677 -0.119 40.764 1.00 21.20 173 VAL A N 1
ATOM 1252 C CA . VAL A 1 173 ? -34.866 0.320 40.041 1.00 22.38 173 VAL A CA 1
ATOM 1253 C C . VAL A 1 173 ? -35.343 1.608 40.686 1.00 22.13 173 VAL A C 1
ATOM 1254 O O . VAL A 1 173 ? -35.827 1.609 41.819 1.00 21.26 173 VAL A O 1
ATOM 1258 N N . LEU A 1 174 ? -35.211 2.699 39.946 1.00 22.29 174 LEU A N 1
ATOM 1259 C CA . LEU A 1 174 ? -35.570 4.014 40.449 1.00 25.98 174 LEU A CA 1
ATOM 1260 C C . LEU A 1 174 ? -36.649 4.671 39.593 1.00 31.91 174 LEU A C 1
ATOM 1261 O O . LEU A 1 174 ? -36.839 4.305 38.436 1.00 30.89 174 LEU A O 1
ATOM 1266 N N . PHE A 1 175 ? -37.360 5.637 40.166 1.00 40.79 175 PHE A N 1
ATOM 1267 C CA . PHE A 1 175 ? -38.423 6.311 39.432 1.00 49.10 175 PHE A CA 1
ATOM 1268 C C . PHE A 1 175 ? -38.171 7.789 39.148 1.00 46.04 175 PHE A C 1
ATOM 1269 O O . PHE A 1 175 ? -38.509 8.279 38.069 1.00 48.31 175 PHE A O 1
ATOM 1277 N N . ASP A 1 176 ? -37.577 8.502 40.099 1.00 35.58 176 ASP A N 1
ATOM 1278 C CA . ASP A 1 176 ? -37.329 9.926 39.901 1.00 34.02 176 ASP A CA 1
ATOM 1279 C C . ASP A 1 176 ? -35.930 10.217 39.358 1.00 29.32 176 ASP A C 1
ATOM 1280 O O . ASP A 1 176 ? -34.982 9.465 39.600 1.00 26.66 176 ASP A O 1
ATOM 1285 N N . SER A 1 177 ? -35.817 11.312 38.613 1.00 30.56 177 SER A N 1
ATOM 1286 C CA . SER A 1 177 ? -34.553 11.714 38.011 1.00 28.60 177 SER A CA 1
ATOM 1287 C C . SER A 1 177 ? -33.439 11.943 39.022 1.00 25.57 177 SER A C 1
ATOM 1288 O O . SER A 1 177 ? -32.304 11.519 38.804 1.00 23.74 177 SER A O 1
ATOM 1291 N N . GLU A 1 178 ? -33.749 12.609 40.129 1.00 26.69 178 GLU A N 1
ATOM 1292 C CA . GLU A 1 178 ? -32.729 12.875 41.135 1.00 25.86 178 GLU A CA 1
ATOM 1293 C C . GLU A 1 178 ? -32.122 11.590 41.684 1.00 24.76 178 GLU A C 1
ATOM 1294 O O . GLU A 1 178 ? -30.904 11.495 41.868 1.00 22.56 178 GLU A O 1
ATOM 1300 N N . SER A 1 179 ? -32.972 10.606 41.960 1.00 23.49 179 SER A N 1
ATOM 1301 C CA . SER A 1 179 ? -32.498 9.330 42.481 1.00 23.52 179 SER A CA 1
ATOM 1302 C C . SER A 1 179 ? -31.616 8.634 41.453 1.00 23.33 179 SER A C 1
ATOM 1303 O O . SER A 1 179 ? -30.606 8.031 41.805 1.00 21.84 179 SER A O 1
ATOM 1306 N N . ILE A 1 180 ? -32.007 8.722 40.183 1.00 22.52 180 ILE A N 1
ATOM 1307 C CA . ILE A 1 180 ? -31.235 8.117 39.106 1.00 22.74 180 ILE A CA 1
ATOM 1308 C C . ILE A 1 180 ? -29.869 8.790 39.047 1.00 22.32 180 ILE A C 1
ATOM 1309 O O . ILE A 1 180 ? -28.839 8.116 38.987 1.00 24.00 180 ILE A O 1
ATOM 1314 N N . GLY A 1 181 ? -29.866 10.121 39.080 1.00 22.07 181 GLY A N 1
ATOM 1315 C CA . GLY A 1 181 ? -28.614 10.857 39.030 1.00 22.05 181 GLY A CA 1
ATOM 1316 C C . GLY A 1 181 ? -27.708 10.499 40.194 1.00 22.04 181 GLY A C 1
ATOM 1317 O O . GLY A 1 181 ? -26.500 10.322 40.035 1.00 22.72 181 GLY A O 1
ATOM 1318 N N . ILE A 1 182 ? -28.299 10.389 41.377 1.00 24.33 182 ILE A N 1
ATOM 1319 C CA . ILE A 1 182 ? -27.540 10.050 42.569 1.00 24.07 182 ILE A CA 1
ATOM 1320 C C . ILE A 1 182 ? -26.918 8.663 42.461 1.00 24.03 182 ILE A C 1
ATOM 1321 O O . ILE A 1 182 ? -25.733 8.481 42.732 1.00 22.97 182 ILE A O 1
ATOM 1326 N N . TYR A 1 183 ? -27.716 7.681 42.060 1.00 21.94 183 TYR A N 1
ATOM 1327 C CA . TYR A 1 183 ? -27.207 6.328 41.942 1.00 22.02 183 TYR A CA 1
ATOM 1328 C C . TYR A 1 183 ? -26.134 6.155 40.882 1.00 21.45 183 TYR A C 1
ATOM 1329 O O . TYR A 1 183 ? -25.165 5.439 41.095 1.00 21.48 183 TYR A O 1
ATOM 1338 N N . VAL A 1 184 ? -26.293 6.808 39.740 1.00 23.05 184 VAL A N 1
ATOM 1339 C CA . VAL A 1 184 ? -25.282 6.670 38.708 1.00 22.19 184 VAL A CA 1
ATOM 1340 C C . VAL A 1 184 ? -23.963 7.266 39.191 1.00 22.36 184 VAL A C 1
ATOM 1341 O O . VAL A 1 184 ? -22.891 6.744 38.885 1.00 22.60 184 VAL A O 1
ATOM 1345 N N . GLN A 1 185 ? -24.037 8.346 39.965 1.00 21.07 185 GLN A N 1
ATOM 1346 C CA . GLN A 1 185 ? -22.822 8.977 40.471 1.00 22.76 185 GLN A CA 1
ATOM 1347 C C . GLN A 1 185 ? -22.127 8.062 41.479 1.00 22.64 185 GLN A C 1
ATOM 1348 O O . GLN A 1 185 ? -20.919 7.849 41.405 1.00 22.44 185 GLN A O 1
ATOM 1354 N N . GLU A 1 186 ? -22.894 7.506 42.414 1.00 24.61 186 GLU A N 1
ATOM 1355 C CA . GLU A 1 186 ? -22.320 6.619 43.418 1.00 25.62 186 GLU A CA 1
ATOM 1356 C C . GLU A 1 186 ? -21.776 5.322 42.826 1.00 24.64 186 GLU A C 1
ATOM 1357 O O . GLU A 1 186 ? -20.689 4.876 43.189 1.00 25.38 186 GLU A O 1
ATOM 1363 N N . MET A 1 187 ? -22.534 4.724 41.912 1.00 24.37 187 MET A N 1
ATOM 1364 C CA . MET A 1 187 ? -22.134 3.476 41.282 1.00 24.87 187 MET A CA 1
ATOM 1365 C C . MET A 1 187 ? -20.814 3.630 40.528 1.00 25.20 187 MET A C 1
ATOM 1366 O O . MET A 1 187 ? -19.962 2.743 40.561 1.00 24.74 187 MET A O 1
ATOM 1371 N N . ALA A 1 188 ? -20.640 4.767 39.864 1.00 25.42 188 ALA A N 1
ATOM 1372 C CA . ALA A 1 188 ? -19.424 5.018 39.102 1.00 26.98 188 ALA A CA 1
ATOM 1373 C C . ALA A 1 188 ? -18.164 5.068 39.973 1.00 27.80 188 ALA A C 1
ATOM 1374 O O . ALA A 1 188 ? -17.046 5.001 39.457 1.00 29.93 188 ALA A O 1
ATOM 1376 N N . LYS A 1 189 ? -18.333 5.182 41.288 1.00 29.13 189 LYS A N 1
ATOM 1377 C CA . LYS A 1 189 ? -17.183 5.234 42.185 1.00 29.19 189 LYS A CA 1
ATOM 1378 C C . LYS A 1 189 ? -16.612 3.854 42.517 1.00 30.28 189 LYS A C 1
ATOM 1379 O O . LYS A 1 189 ? -15.503 3.744 43.043 1.00 30.80 189 LYS A O 1
ATOM 1385 N N . LEU A 1 190 ? -17.360 2.800 42.205 1.00 24.59 190 LEU A N 1
ATOM 1386 C CA . LEU A 1 190 ? -16.907 1.440 42.490 1.00 24.43 190 LEU A CA 1
ATOM 1387 C C . LEU A 1 190 ? -15.997 0.879 41.402 1.00 25.89 190 LEU A C 1
ATOM 1388 O O . LEU A 1 190 ? -16.255 1.068 40.215 1.00 24.97 190 LEU A O 1
ATOM 1393 N N . ASP A 1 191 ? -14.937 0.189 41.819 1.00 21.76 191 ASP A N 1
ATOM 1394 C CA . ASP A 1 191 ? -13.991 -0.432 40.891 1.00 27.69 191 ASP A CA 1
ATOM 1395 C C . ASP A 1 191 ? -13.753 0.416 39.641 1.00 37.06 191 ASP A C 1
ATOM 1396 O O . ASP A 1 191 ? -14.004 -0.031 38.525 1.00 30.48 191 ASP A O 1
ATOM 1401 N N . ALA A 1 192 ? -13.258 1.634 39.822 1.00 33.56 192 ALA A N 1
ATOM 1402 C CA . ALA A 1 192 ? -13.026 2.512 38.678 1.00 44.18 192 ALA A CA 1
ATOM 1403 C C . ALA A 1 192 ? -11.556 2.787 38.369 1.00 49.68 192 ALA A C 1
ATOM 1404 O O . ALA A 1 192 ? -11.230 3.835 37.813 1.00 46.69 192 ALA A O 1
ATOM 1406 N N . ASN A 1 193 ? -10.677 1.848 38.708 1.00 61.85 193 ASN A N 1
ATOM 1407 C CA . ASN A 1 193 ? -9.245 2.019 38.466 1.00 66.66 193 ASN A CA 1
ATOM 1408 C C . ASN A 1 193 ? -8.739 1.204 37.279 1.00 69.03 193 ASN A C 1
ATOM 1409 O O . ASN A 1 193 ? -8.177 1.813 36.345 1.00 70.98 193 ASN A O 1
ATOM 1415 N N . GLY B 1 6 ? -37.166 -43.613 67.837 1.00 82.64 6 GLY B N 1
ATOM 1416 C CA . GLY B 1 6 ? -37.811 -43.075 66.606 1.00 80.61 6 GLY B CA 1
ATOM 1417 C C . GLY B 1 6 ? -36.818 -42.807 65.491 1.00 77.06 6 GLY B C 1
ATOM 1418 O O . GLY B 1 6 ? -37.101 -42.042 64.569 1.00 80.35 6 GLY B O 1
ATOM 1419 N N . PHE B 1 7 ? -35.652 -43.440 65.578 1.00 51.36 7 PHE B N 1
ATOM 1420 C CA . PHE B 1 7 ? -34.596 -43.280 64.580 1.00 44.07 7 PHE B CA 1
ATOM 1421 C C . PHE B 1 7 ? -33.375 -44.095 64.991 1.00 39.23 7 PHE B C 1
ATOM 1422 O O . PHE B 1 7 ? -32.851 -43.922 66.093 1.00 41.99 7 PHE B O 1
ATOM 1430 N N . THR B 1 8 ? -32.913 -44.970 64.106 1.00 33.34 8 THR B N 1
ATOM 1431 C CA . THR B 1 8 ? -31.760 -45.808 64.418 1.00 28.16 8 THR B CA 1
ATOM 1432 C C . THR B 1 8 ? -30.805 -45.952 63.242 1.00 24.16 8 THR B C 1
ATOM 1433 O O . THR B 1 8 ? -31.224 -46.310 62.147 1.00 21.59 8 THR B O 1
ATOM 1437 N N . VAL B 1 9 ? -29.523 -45.678 63.470 1.00 24.01 9 VAL B N 1
ATOM 1438 C CA . VAL B 1 9 ? -28.524 -45.828 62.419 1.00 24.68 9 VAL B CA 1
ATOM 1439 C C . VAL B 1 9 ? -28.084 -47.288 62.431 1.00 24.44 9 VAL B C 1
ATOM 1440 O O . VAL B 1 9 ? -27.590 -47.792 63.439 1.00 23.68 9 VAL B O 1
ATOM 1444 N N . LEU B 1 10 ? -28.272 -47.971 61.309 1.00 19.92 10 LEU B N 1
ATOM 1445 C CA . LEU B 1 10 ? -27.917 -49.374 61.218 1.00 18.96 10 LEU B CA 1
ATOM 1446 C C . LEU B 1 10 ? -26.503 -49.568 60.707 1.00 19.24 10 LEU B C 1
ATOM 1447 O O . LEU B 1 10 ? -25.762 -50.403 61.211 1.00 19.44 10 LEU B O 1
ATOM 1452 N N . SER B 1 11 ? -26.130 -48.799 59.692 1.00 19.52 11 SER B N 1
ATOM 1453 C CA . SER B 1 11 ? -24.794 -48.938 59.127 1.00 19.94 11 SER B CA 1
ATOM 1454 C C . SER B 1 11 ? -24.379 -47.646 58.446 1.00 20.41 11 SER B C 1
ATOM 1455 O O . SER B 1 11 ? -25.211 -46.923 57.882 1.00 20.63 11 SER B O 1
ATOM 1458 N N . THR B 1 12 ? -23.084 -47.352 58.506 1.00 20.17 12 THR B N 1
ATOM 1459 C CA . THR B 1 12 ? -22.563 -46.130 57.927 1.00 20.36 12 THR B CA 1
ATOM 1460 C C . THR B 1 12 ? -21.384 -46.372 57.006 1.00 22.84 12 THR B C 1
ATOM 1461 O O . THR B 1 12 ? -20.528 -47.213 57.282 1.00 23.56 12 THR B O 1
ATOM 1465 N N . LYS B 1 13 ? -21.355 -45.624 55.909 1.00 24.39 13 LYS B N 1
ATOM 1466 C CA . LYS B 1 13 ? -20.260 -45.691 54.959 1.00 24.65 13 LYS B CA 1
ATOM 1467 C C . LYS B 1 13 ? -19.797 -44.254 54.751 1.00 23.76 13 LYS B C 1
ATOM 1468 O O . LYS B 1 13 ? -20.542 -43.419 54.248 1.00 22.44 13 LYS B O 1
ATOM 1474 N N . SER B 1 14 ? -18.568 -43.957 55.160 1.00 22.15 14 SER B N 1
ATOM 1475 C CA . SER B 1 14 ? -18.028 -42.614 55.002 1.00 23.63 14 SER B CA 1
ATOM 1476 C C . SER B 1 14 ? -17.238 -42.530 53.706 1.00 23.25 14 SER B C 1
ATOM 1477 O O . SER B 1 14 ? -16.188 -43.155 53.573 1.00 26.51 14 SER B O 1
ATOM 1480 N N . LEU B 1 15 ? -17.746 -41.761 52.751 1.00 22.69 15 LEU B N 1
ATOM 1481 C CA . LEU B 1 15 ? -17.073 -41.605 51.474 1.00 24.20 15 LEU B CA 1
ATOM 1482 C C . LEU B 1 15 ? -15.873 -40.672 51.620 1.00 25.30 15 LEU B C 1
ATOM 1483 O O . LEU B 1 15 ? -15.896 -39.719 52.406 1.00 23.72 15 LEU B O 1
ATOM 1488 N N . PHE B 1 16 ? -14.824 -40.967 50.862 1.00 31.37 16 PHE B N 1
ATOM 1489 C CA . PHE B 1 16 ? -13.595 -40.182 50.892 1.00 34.86 16 PHE B CA 1
ATOM 1490 C C . PHE B 1 16 ? -13.798 -38.682 50.715 1.00 33.25 16 PHE B C 1
ATOM 1491 O O . PHE B 1 16 ? -13.088 -37.889 51.331 1.00 34.87 16 PHE B O 1
ATOM 1499 N N . LEU B 1 17 ? -14.762 -38.287 49.885 1.00 29.28 17 LEU B N 1
ATOM 1500 C CA . LEU B 1 17 ? -15.013 -36.868 49.658 1.00 28.19 17 LEU B CA 1
ATOM 1501 C C . LEU B 1 17 ? -15.757 -36.162 50.784 1.00 26.93 17 LEU B C 1
ATOM 1502 O O . LEU B 1 17 ? -16.149 -35.005 50.638 1.00 30.36 17 LEU B O 1
ATOM 1507 N N . GLY B 1 18 ? -15.967 -36.856 51.898 1.00 31.04 18 GLY B N 1
ATOM 1508 C CA . GLY B 1 18 ? -16.619 -36.228 53.034 1.00 28.08 18 GLY B CA 1
ATOM 1509 C C . GLY B 1 18 ? -18.090 -36.489 53.294 1.00 28.17 18 GLY B C 1
ATOM 1510 O O . GLY B 1 18 ? -18.635 -35.976 54.269 1.00 29.59 18 GLY B O 1
ATOM 1511 N N . GLN B 1 19 ? -18.742 -37.270 52.443 1.00 24.01 19 GLN B N 1
ATOM 1512 C CA . GLN B 1 19 ? -20.158 -37.559 52.645 1.00 23.07 19 GLN B CA 1
ATOM 1513 C C . GLN B 1 19 ? -20.328 -38.883 53.366 1.00 22.70 19 GLN B C 1
ATOM 1514 O O . GLN B 1 19 ? -19.491 -39.772 53.253 1.00 23.43 19 GLN B O 1
ATOM 1520 N N . LYS B 1 20 ? -21.401 -39.024 54.131 1.00 19.97 20 LYS B N 1
ATOM 1521 C CA . LYS B 1 20 ? -21.611 -40.301 54.754 1.00 21.64 20 LYS B CA 1
ATOM 1522 C C . LYS B 1 20 ? -22.976 -40.828 54.358 1.00 20.10 20 LYS B C 1
ATOM 1523 O O . LYS B 1 20 ? -23.952 -40.080 54.266 1.00 19.93 20 LYS B O 1
ATOM 1529 N N . LEU B 1 21 ? -22.997 -42.113 54.041 1.00 21.34 21 LEU B N 1
ATOM 1530 C CA . LEU B 1 21 ? -24.208 -42.808 53.638 1.00 20.80 21 LEU B CA 1
ATOM 1531 C C . LEU B 1 21 ? -24.612 -43.620 54.855 1.00 22.03 21 LEU B C 1
ATOM 1532 O O . LEU B 1 21 ? -23.804 -44.353 55.412 1.00 22.20 21 LEU B O 1
ATOM 1537 N N . GLN B 1 22 ? -25.859 -43.500 55.277 1.00 19.38 22 GLN B N 1
ATOM 1538 C CA . GLN B 1 22 ? -26.280 -44.244 56.446 1.00 19.97 22 GLN B CA 1
ATOM 1539 C C . GLN B 1 22 ? -27.580 -44.982 56.229 1.00 19.58 22 GLN B C 1
ATOM 1540 O O . GLN B 1 22 ? -28.560 -44.390 55.788 1.00 20.58 22 GLN B O 1
ATOM 1546 N N . VAL B 1 23 ? -27.573 -46.278 56.522 1.00 17.59 23 VAL B N 1
ATOM 1547 C CA . VAL B 1 23 ? -28.791 -47.070 56.422 1.00 17.79 23 VAL B CA 1
ATOM 1548 C C . VAL B 1 23 ? -29.457 -46.832 57.767 1.00 18.15 23 VAL B C 1
ATOM 1549 O O . VAL B 1 23 ? -28.824 -46.959 58.814 1.00 18.46 23 VAL B O 1
ATOM 1553 N N . VAL B 1 24 ? -30.734 -46.474 57.751 1.00 17.28 24 VAL B N 1
ATOM 1554 C CA . VAL B 1 24 ? -31.418 -46.194 58.997 1.00 16.68 24 VAL B CA 1
ATOM 1555 C C . VAL B 1 24 ? -32.786 -46.831 59.022 1.00 18.51 24 VAL B C 1
ATOM 1556 O O . VAL B 1 24 ? -33.322 -47.219 57.987 1.00 18.38 24 VAL B O 1
ATOM 1560 N N . GLN B 1 25 ? -33.329 -46.955 60.226 1.00 21.76 25 GLN B N 1
ATOM 1561 C CA . GLN B 1 25 ? -34.665 -47.495 60.396 1.00 24.74 25 GLN B CA 1
ATOM 1562 C C . GLN B 1 25 ? -35.431 -46.355 61.052 1.00 22.82 25 GLN B C 1
ATOM 1563 O O . GLN B 1 25 ? -35.045 -45.856 62.112 1.00 23.25 25 GLN B O 1
ATOM 1569 N N . ALA B 1 26 ? -36.504 -45.920 60.402 1.00 20.99 26 ALA B N 1
ATOM 1570 C CA . ALA B 1 26 ? -37.316 -44.833 60.920 1.00 23.46 26 ALA B CA 1
ATOM 1571 C C . ALA B 1 26 ? -38.474 -44.604 59.971 1.00 22.24 26 ALA B C 1
ATOM 1572 O O . ALA B 1 26 ? -38.560 -45.249 58.931 1.00 22.64 26 ALA B O 1
ATOM 1574 N N . ASP B 1 27 ? -39.378 -43.708 60.351 1.00 23.54 27 ASP B N 1
ATOM 1575 C CA . ASP B 1 27 ? -40.496 -43.362 59.483 1.00 23.79 27 ASP B CA 1
ATOM 1576 C C . ASP B 1 27 ? -39.901 -42.234 58.658 1.00 21.99 27 ASP B C 1
ATOM 1577 O O . ASP B 1 27 ? -39.546 -41.182 59.189 1.00 22.83 27 ASP B O 1
ATOM 1582 N N . ILE B 1 28 ? -39.777 -42.449 57.355 1.00 20.54 28 ILE B N 1
ATOM 1583 C CA . ILE B 1 28 ? -39.170 -41.434 56.522 1.00 20.34 28 ILE B CA 1
ATOM 1584 C C . ILE B 1 28 ? -39.849 -40.067 56.606 1.00 20.98 28 ILE B C 1
ATOM 1585 O O . ILE B 1 28 ? -39.206 -39.039 56.425 1.00 22.75 28 ILE B O 1
ATOM 1590 N N . ALA B 1 29 ? -41.141 -40.039 56.919 1.00 18.84 29 ALA B N 1
ATOM 1591 C CA . ALA B 1 29 ? -41.836 -38.762 57.006 1.00 19.68 29 ALA B CA 1
ATOM 1592 C C . ALA B 1 29 ? -41.471 -37.978 58.254 1.00 20.56 29 ALA B C 1
ATOM 1593 O O . ALA B 1 29 ? -41.697 -36.778 58.314 1.00 21.99 29 ALA B O 1
ATOM 1595 N N . SER B 1 30 ? -40.898 -38.646 59.249 1.00 22.87 30 SER B N 1
ATOM 1596 C CA . SER B 1 30 ? -40.541 -37.962 60.483 1.00 25.89 30 SER B CA 1
ATOM 1597 C C . SER B 1 30 ? -39.041 -37.741 60.637 1.00 24.85 30 SER B C 1
ATOM 1598 O O . SER B 1 30 ? -38.593 -37.128 61.606 1.00 26.02 30 SER B O 1
ATOM 1601 N N . ILE B 1 31 ? -38.258 -38.229 59.682 1.00 20.79 31 ILE B N 1
ATOM 1602 C CA . ILE B 1 31 ? -36.813 -38.063 59.781 1.00 21.81 31 ILE B CA 1
ATOM 1603 C C . ILE B 1 31 ? -36.388 -36.616 59.536 1.00 23.59 31 ILE B C 1
ATOM 1604 O O . ILE B 1 31 ? -36.863 -35.954 58.610 1.00 22.53 31 ILE B O 1
ATOM 1609 N N . ASP B 1 32 ? -35.502 -36.122 60.396 1.00 27.97 32 ASP B N 1
ATOM 1610 C CA . ASP B 1 32 ? -35.002 -34.758 60.303 1.00 32.56 32 ASP B CA 1
ATOM 1611 C C . ASP B 1 32 ? -33.930 -34.632 59.220 1.00 30.49 32 ASP B C 1
ATOM 1612 O O . ASP B 1 32 ? -32.744 -34.482 59.513 1.00 31.67 32 ASP B O 1
ATOM 1617 N N . SER B 1 33 ? -34.372 -34.694 57.969 1.00 25.26 33 SER B N 1
ATOM 1618 C CA . SER B 1 33 ? -33.496 -34.592 56.804 1.00 22.80 33 SER B CA 1
ATOM 1619 C C . SER B 1 33 ? -33.940 -33.369 56.008 1.00 22.33 33 SER B C 1
ATOM 1620 O O . SER B 1 33 ? -35.131 -33.083 55.929 1.00 23.50 33 SER B O 1
ATOM 1623 N N . ASP B 1 34 ? -32.991 -32.639 55.425 1.00 18.52 34 ASP B N 1
ATOM 1624 C CA . ASP B 1 34 ? -33.325 -31.453 54.653 1.00 19.12 34 ASP B CA 1
ATOM 1625 C C . ASP B 1 34 ? -34.304 -31.784 53.532 1.00 18.19 34 ASP B C 1
ATOM 1626 O O . ASP B 1 34 ? -35.227 -31.020 53.253 1.00 18.37 34 ASP B O 1
ATOM 1631 N N . ALA B 1 35 ? -34.078 -32.916 52.880 1.00 18.84 35 ALA B N 1
ATOM 1632 C CA . ALA B 1 35 ? -34.961 -33.360 51.809 1.00 17.08 35 ALA B CA 1
ATOM 1633 C C . ALA B 1 35 ? -35.330 -34.823 52.016 1.00 17.28 35 ALA B C 1
ATOM 1634 O O . ALA B 1 35 ? -34.539 -35.605 52.545 1.00 16.88 35 ALA B O 1
ATOM 1636 N N . VAL B 1 36 ? -36.552 -35.180 51.624 1.00 15.20 36 VAL B N 1
ATOM 1637 C CA . VAL B 1 36 ? -36.991 -36.569 51.696 1.00 16.29 36 VAL B CA 1
ATOM 1638 C C . VAL B 1 36 ? -37.445 -36.877 50.284 1.00 15.65 36 VAL B C 1
ATOM 1639 O O . VAL B 1 36 ? -38.064 -36.039 49.639 1.00 16.40 36 VAL B O 1
ATOM 1643 N N . VAL B 1 37 ? -37.102 -38.059 49.793 1.00 15.39 37 VAL B N 1
ATOM 1644 C CA . VAL B 1 37 ? -37.462 -38.442 48.436 1.00 13.84 37 VAL B CA 1
ATOM 1645 C C . VAL B 1 37 ? -38.766 -39.232 48.412 1.00 15.58 37 VAL B C 1
ATOM 1646 O O . VAL B 1 37 ? -38.930 -40.218 49.135 1.00 15.73 37 VAL B O 1
ATOM 1650 N N . HIS B 1 38 ? -39.689 -38.779 47.567 1.00 15.27 38 HIS B N 1
ATOM 1651 C CA . HIS B 1 38 ? -40.983 -39.423 47.418 1.00 16.53 38 HIS B CA 1
ATOM 1652 C C . HIS B 1 38 ? -41.088 -40.123 46.058 1.00 15.61 38 HIS B C 1
ATOM 1653 O O . HIS B 1 38 ? -41.262 -39.466 45.029 1.00 17.44 38 HIS B O 1
ATOM 1660 N N . PRO B 1 39 ? -40.958 -41.452 46.036 1.00 17.97 39 PRO B N 1
ATOM 1661 C CA . PRO B 1 39 ? -41.062 -42.161 44.754 1.00 17.78 39 PRO B CA 1
ATOM 1662 C C . PRO B 1 39 ? -42.527 -42.091 44.341 1.00 18.46 39 PRO B C 1
ATOM 1663 O O . PRO B 1 39 ? -43.407 -42.458 45.109 1.00 19.20 39 PRO B O 1
ATOM 1667 N N . THR B 1 40 ? -42.785 -41.632 43.125 1.00 20.48 40 THR B N 1
ATOM 1668 C CA . THR B 1 40 ? -44.158 -41.498 42.660 1.00 21.23 40 THR B CA 1
ATOM 1669 C C . THR B 1 40 ? -44.203 -41.856 41.179 1.00 21.26 40 THR B C 1
ATOM 1670 O O . THR B 1 40 ? -43.237 -42.403 40.639 1.00 22.15 40 THR B O 1
ATOM 1674 N N . ASN B 1 41 ? -45.319 -41.569 40.524 1.00 20.66 41 ASN B N 1
ATOM 1675 C CA . ASN B 1 41 ? -45.429 -41.857 39.104 1.00 21.25 41 ASN B CA 1
ATOM 1676 C C . ASN B 1 41 ? -45.561 -40.549 38.340 1.00 21.13 41 ASN B C 1
ATOM 1677 O O . ASN B 1 41 ? -45.390 -39.475 38.899 1.00 21.16 41 ASN B O 1
ATOM 1682 N N . THR B 1 42 ? -45.882 -40.639 37.055 1.00 21.63 42 THR B N 1
ATOM 1683 C CA . THR B 1 42 ? -46.002 -39.444 36.236 1.00 21.56 42 THR B CA 1
ATOM 1684 C C . THR B 1 42 ? -47.070 -38.452 36.713 1.00 20.64 42 THR B C 1
ATOM 1685 O O . THR B 1 42 ? -46.981 -37.260 36.429 1.00 22.47 42 THR B O 1
ATOM 1689 N N . ASP B 1 43 ? -48.059 -38.934 37.462 1.00 25.14 43 ASP B N 1
ATOM 1690 C CA . ASP B 1 43 ? -49.135 -38.074 37.952 1.00 25.33 43 ASP B CA 1
ATOM 1691 C C . ASP B 1 43 ? -49.023 -37.649 39.416 1.00 24.80 43 ASP B C 1
ATOM 1692 O O . ASP B 1 43 ? -50.008 -37.235 40.030 1.00 25.44 43 ASP B O 1
ATOM 1697 N N . PHE B 1 44 ? -47.818 -37.745 39.967 1.00 22.96 44 PHE B N 1
ATOM 1698 C CA . PHE B 1 44 ? -47.572 -37.372 41.354 1.00 21.68 44 PHE B CA 1
ATOM 1699 C C . PHE B 1 44 ? -48.470 -38.075 42.359 1.00 20.53 44 PHE B C 1
ATOM 1700 O O . PHE B 1 44 ? -48.804 -37.513 43.404 1.00 20.54 44 PHE B O 1
ATOM 1708 N N . TYR B 1 45 ? -48.848 -39.305 42.034 1.00 19.41 45 TYR B N 1
ATOM 1709 C CA . TYR B 1 45 ? -49.682 -40.135 42.899 1.00 19.82 45 TYR B CA 1
ATOM 1710 C C . TYR B 1 45 ? -49.063 -40.211 44.295 1.00 20.52 45 TYR B C 1
ATOM 1711 O O . TYR B 1 45 ? -47.866 -40.458 44.433 1.00 20.17 45 TYR B O 1
ATOM 1720 N N . ILE B 1 46 ? -49.865 -39.986 45.329 1.00 21.85 46 ILE B N 1
ATOM 1721 C CA . ILE B 1 46 ? -49.335 -40.056 46.690 1.00 21.39 46 ILE B CA 1
ATOM 1722 C C . ILE B 1 46 ? -49.870 -41.264 47.459 1.00 22.76 46 ILE B C 1
ATOM 1723 O O . ILE B 1 46 ? -49.717 -41.355 48.677 1.00 22.61 46 ILE B O 1
ATOM 1728 N N . GLY B 1 47 ? -50.490 -42.197 46.744 1.00 25.11 47 GLY B N 1
ATOM 1729 C CA . GLY B 1 47 ? -51.041 -43.375 47.390 1.00 26.81 47 GLY B CA 1
ATOM 1730 C C . GLY B 1 47 ? -50.045 -44.479 47.695 1.00 27.98 47 GLY B C 1
ATOM 1731 O O . GLY B 1 47 ? -50.423 -45.536 48.202 1.00 29.11 47 GLY B O 1
ATOM 1732 N N . GLY B 1 48 ? -48.774 -44.242 47.389 1.00 25.61 48 GLY B N 1
ATOM 1733 C CA . GLY B 1 48 ? -47.756 -45.240 47.659 1.00 25.95 48 GLY B CA 1
ATOM 1734 C C . GLY B 1 48 ? -47.466 -45.288 49.145 1.00 24.67 48 GLY B C 1
ATOM 1735 O O . GLY B 1 48 ? -48.021 -44.500 49.911 1.00 24.53 48 GLY B O 1
ATOM 1736 N N . GLU B 1 49 ? -46.597 -46.202 49.562 1.00 24.93 49 GLU B N 1
ATOM 1737 C CA . GLU B 1 49 ? -46.270 -46.313 50.977 1.00 25.93 49 GLU B CA 1
ATOM 1738 C C . GLU B 1 49 ? -45.587 -45.054 51.491 1.00 23.75 49 GLU B C 1
ATOM 1739 O O . GLU B 1 49 ? -45.937 -44.539 52.555 1.00 22.17 49 GLU B O 1
ATOM 1745 N N . VAL B 1 50 ? -44.610 -44.549 50.747 1.00 19.95 50 VAL B N 1
ATOM 1746 C CA . VAL B 1 50 ? -43.929 -43.337 51.184 1.00 19.44 50 VAL B CA 1
ATOM 1747 C C . VAL B 1 50 ? -44.876 -42.146 51.105 1.00 18.73 50 VAL B C 1
ATOM 1748 O O . VAL B 1 50 ? -44.952 -41.343 52.028 1.00 18.60 50 VAL B O 1
ATOM 1752 N N . GLY B 1 51 ? -45.604 -42.035 50.000 1.00 19.15 51 GLY B N 1
ATOM 1753 C CA . GLY B 1 51 ? -46.527 -40.927 49.850 1.00 19.21 51 GLY B CA 1
ATOM 1754 C C . GLY B 1 51 ? -47.576 -40.911 50.947 1.00 19.11 51 GLY B C 1
ATOM 1755 O O . GLY B 1 51 ? -47.943 -39.853 51.461 1.00 18.67 51 GLY B O 1
ATOM 1756 N N . SER B 1 52 ? -48.054 -42.094 51.311 1.00 22.40 52 SER B N 1
ATOM 1757 C CA . SER B 1 52 ? -49.072 -42.216 52.344 1.00 20.99 52 SER B CA 1
ATOM 1758 C C . SER B 1 52 ? -48.548 -41.821 53.715 1.00 22.57 52 SER B C 1
ATOM 1759 O O . SER B 1 52 ? -49.283 -41.255 54.513 1.00 21.53 52 SER B O 1
ATOM 1762 N N . THR B 1 53 ? -47.280 -42.104 54.001 1.00 19.89 53 THR B N 1
ATOM 1763 C CA . THR B 1 53 ? -46.763 -41.714 55.308 1.00 20.42 53 THR B CA 1
ATOM 1764 C C . THR B 1 53 ? -46.508 -40.208 55.338 1.00 18.58 53 THR B C 1
ATOM 1765 O O . THR B 1 53 ? -46.632 -39.559 56.381 1.00 17.63 53 THR B O 1
ATOM 1769 N N . LEU B 1 54 ? -46.165 -39.637 54.187 1.00 17.61 54 LEU B N 1
ATOM 1770 C CA . LEU B 1 54 ? -45.944 -38.205 54.123 1.00 17.35 54 LEU B CA 1
ATOM 1771 C C . LEU B 1 54 ? -47.298 -37.510 54.250 1.00 17.81 54 LEU B C 1
ATOM 1772 O O . LEU B 1 54 ? -47.407 -36.445 54.853 1.00 19.43 54 LEU B O 1
ATOM 1777 N N . GLU B 1 55 ? -48.340 -38.120 53.692 1.00 18.68 55 GLU B N 1
ATOM 1778 C CA . GLU B 1 55 ? -49.668 -37.521 53.776 1.00 20.62 55 GLU B CA 1
ATOM 1779 C C . GLU B 1 55 ? -50.185 -37.595 55.207 1.00 20.61 55 GLU B C 1
ATOM 1780 O O . GLU B 1 55 ? -50.813 -36.661 55.706 1.00 21.48 55 GLU B O 1
ATOM 1786 N N . LYS B 1 56 ? -49.922 -38.715 55.865 1.00 20.73 56 LYS B N 1
ATOM 1787 C CA . LYS B 1 56 ? -50.362 -38.897 57.244 1.00 20.82 56 LYS B CA 1
ATOM 1788 C C . LYS B 1 56 ? -49.694 -37.852 58.140 1.00 21.20 56 LYS B C 1
ATOM 1789 O O . LYS B 1 56 ? -50.327 -37.250 59.008 1.00 22.19 56 LYS B O 1
ATOM 1795 N N . LYS B 1 57 ? -48.408 -37.623 57.907 1.00 20.97 57 LYS B N 1
ATOM 1796 C CA . LYS B 1 57 ? -47.643 -36.665 58.696 1.00 21.03 57 LYS B CA 1
ATOM 1797 C C . LYS B 1 57 ? -47.914 -35.198 58.351 1.00 21.71 57 LYS B C 1
ATOM 1798 O O . LYS B 1 57 ? -48.186 -34.381 59.235 1.00 23.75 57 LYS B O 1
ATOM 1804 N N . GLY B 1 58 ? -47.844 -34.875 57.060 1.00 21.68 58 GLY B N 1
ATOM 1805 C CA . GLY B 1 58 ? -48.011 -33.506 56.609 1.00 20.58 58 GLY B CA 1
ATOM 1806 C C . GLY B 1 58 ? -49.413 -32.991 56.353 1.00 22.97 58 GLY B C 1
ATOM 1807 O O . GLY B 1 58 ? -49.622 -31.777 56.323 1.00 24.85 58 GLY B O 1
ATOM 1808 N N . GLY B 1 59 ? -50.351 -33.906 56.136 1.00 21.66 59 GLY B N 1
ATOM 1809 C CA . GLY B 1 59 ? -51.735 -33.530 55.899 1.00 22.76 59 GLY B CA 1
ATOM 1810 C C . GLY B 1 59 ? -51.993 -32.629 54.707 1.00 23.32 59 GLY B C 1
ATOM 1811 O O . GLY B 1 59 ? -51.294 -32.689 53.694 1.00 22.15 59 GLY B O 1
ATOM 1812 N N . LYS B 1 60 ? -53.017 -31.789 54.833 1.00 24.23 60 LYS B N 1
ATOM 1813 C CA . LYS B 1 60 ? -53.406 -30.868 53.771 1.00 25.37 60 LYS B CA 1
ATOM 1814 C C . LYS B 1 60 ? -52.268 -30.007 53.232 1.00 25.63 60 LYS B C 1
ATOM 1815 O O . LYS B 1 60 ? -52.144 -29.835 52.020 1.00 22.64 60 LYS B O 1
ATOM 1821 N N . GLU B 1 61 ? -51.452 -29.459 54.133 1.00 24.21 61 GLU B N 1
ATOM 1822 C CA . GLU B 1 61 ? -50.332 -28.606 53.739 1.00 30.22 61 GLU B CA 1
ATOM 1823 C C . GLU B 1 61 ? -49.420 -29.325 52.758 1.00 24.53 61 GLU B C 1
ATOM 1824 O O . GLU B 1 61 ? -49.011 -28.759 51.746 1.00 22.89 61 GLU B O 1
ATOM 1830 N N . PHE B 1 62 ? -49.107 -30.578 53.069 1.00 24.14 62 PHE B N 1
ATOM 1831 C CA . PHE B 1 62 ? -48.251 -31.382 52.214 1.00 23.70 62 PHE B CA 1
ATOM 1832 C C . PHE B 1 62 ? -48.928 -31.694 50.878 1.00 23.26 62 PHE B C 1
ATOM 1833 O O . PHE B 1 62 ? -48.356 -31.474 49.806 1.00 21.63 62 PHE B O 1
ATOM 1841 N N . VAL B 1 63 ? -50.158 -32.189 50.941 1.00 21.35 63 VAL B N 1
ATOM 1842 C CA . VAL B 1 63 ? -50.867 -32.562 49.728 1.00 20.98 63 VAL B CA 1
ATOM 1843 C C . VAL B 1 63 ? -51.083 -31.406 48.769 1.00 20.04 63 VAL B C 1
ATOM 1844 O O . VAL B 1 63 ? -50.865 -31.547 47.560 1.00 20.18 63 VAL B O 1
ATOM 1848 N N . GLU B 1 64 ? -51.501 -30.261 49.300 1.00 22.63 64 GLU B N 1
ATOM 1849 C CA . GLU B 1 64 ? -51.762 -29.101 48.459 1.00 24.77 64 GLU B CA 1
ATOM 1850 C C . GLU B 1 64 ? -50.523 -28.672 47.680 1.00 24.01 64 GLU B C 1
ATOM 1851 O O . GLU B 1 64 ? -50.611 -28.308 46.501 1.00 25.23 64 GLU B O 1
ATOM 1857 N N . ALA B 1 65 ? -49.366 -28.738 48.329 1.00 22.29 65 ALA B N 1
ATOM 1858 C CA . ALA B 1 65 ? -48.118 -28.363 47.683 1.00 22.66 65 ALA B CA 1
ATOM 1859 C C . ALA B 1 65 ? -47.825 -29.305 46.511 1.00 23.06 65 ALA B C 1
ATOM 1860 O O . ALA B 1 65 ? -47.278 -28.887 45.484 1.00 22.80 65 ALA B O 1
ATOM 1862 N N . VAL B 1 66 ? -48.190 -30.576 46.663 1.00 21.77 66 VAL B N 1
ATOM 1863 C CA . VAL B 1 66 ? -47.974 -31.548 45.595 1.00 21.25 66 VAL B CA 1
ATOM 1864 C C . VAL B 1 66 ? -48.908 -31.238 44.429 1.00 20.85 66 VAL B C 1
ATOM 1865 O O . VAL B 1 66 ? -48.486 -31.238 43.272 1.00 22.65 66 VAL B O 1
ATOM 1869 N N . LEU B 1 67 ? -50.175 -30.966 44.731 1.00 21.27 67 LEU B N 1
ATOM 1870 C CA . LEU B 1 67 ? -51.138 -30.646 43.679 1.00 21.36 67 LEU B CA 1
ATOM 1871 C C . LEU B 1 67 ? -50.664 -29.421 42.901 1.00 22.74 67 LEU B C 1
ATOM 1872 O O . LEU B 1 67 ? -50.734 -29.388 41.668 1.00 23.05 67 LEU B O 1
ATOM 1877 N N . GLU B 1 68 ? -50.173 -28.415 43.618 1.00 22.41 68 GLU B N 1
ATOM 1878 C CA . GLU B 1 68 ? -49.682 -27.210 42.959 1.00 24.35 68 GLU B CA 1
ATOM 1879 C C . GLU B 1 68 ? -48.474 -27.522 42.088 1.00 23.68 68 GLU B C 1
ATOM 1880 O O . GLU B 1 68 ? -48.313 -26.954 41.008 1.00 22.88 68 GLU B O 1
ATOM 1886 N N . LEU B 1 69 ? -47.624 -28.433 42.547 1.00 21.98 69 LEU B N 1
ATOM 1887 C CA . LEU B 1 69 ? -46.456 -28.812 41.774 1.00 21.40 69 LEU B CA 1
ATOM 1888 C C . LEU B 1 69 ? -46.878 -29.513 40.485 1.00 23.66 69 LEU B C 1
ATOM 1889 O O . LEU B 1 69 ? -46.312 -29.264 39.416 1.00 23.83 69 LEU B O 1
ATOM 1894 N N . ARG B 1 70 ? -47.878 -30.384 40.585 1.00 24.12 70 ARG B N 1
ATOM 1895 C CA . ARG B 1 70 ? -48.363 -31.110 39.415 1.00 25.89 70 ARG B CA 1
ATOM 1896 C C . ARG B 1 70 ? -48.905 -30.150 38.354 1.00 28.28 70 ARG B C 1
ATOM 1897 O O . ARG B 1 70 ? -48.667 -30.331 37.157 1.00 29.10 70 ARG B O 1
ATOM 1905 N N . LYS B 1 71 ? -49.637 -29.136 38.801 1.00 29.96 71 LYS B N 1
ATOM 1906 C CA . LYS B 1 71 ? -50.213 -28.144 37.892 1.00 32.17 71 LYS B CA 1
ATOM 1907 C C . LYS B 1 71 ? -49.146 -27.448 37.063 1.00 33.52 71 LYS B C 1
ATOM 1908 O O . LYS B 1 71 ? -49.264 -27.333 35.843 1.00 32.31 71 LYS B O 1
ATOM 1914 N N . LYS B 1 72 ? -48.101 -26.979 37.732 1.00 34.77 72 LYS B N 1
ATOM 1915 C CA . LYS B 1 72 ? -47.020 -26.281 37.054 1.00 38.24 72 LYS B CA 1
ATOM 1916 C C . LYS B 1 72 ? -46.132 -27.194 36.223 1.00 35.84 72 LYS B C 1
ATOM 1917 O O . LYS B 1 72 ? -45.782 -26.876 35.084 1.00 34.35 72 LYS B O 1
ATOM 1923 N N . ASN B 1 73 ? -45.770 -28.333 36.797 1.00 35.62 73 ASN B N 1
ATOM 1924 C CA . ASN B 1 73 ? -44.875 -29.274 36.140 1.00 33.64 73 ASN B CA 1
ATOM 1925 C C . ASN B 1 73 ? -45.451 -30.104 34.998 1.00 35.35 73 ASN B C 1
ATOM 1926 O O . ASN B 1 73 ? -44.759 -30.382 34.016 1.00 35.02 73 ASN B O 1
ATOM 1931 N N . GLY B 1 74 ? -46.715 -30.484 35.110 1.00 29.69 74 GLY B N 1
ATOM 1932 C CA . GLY B 1 74 ? -47.294 -31.336 34.094 1.00 29.28 74 GLY B CA 1
ATOM 1933 C C . GLY B 1 74 ? -46.804 -32.728 34.448 1.00 28.61 74 GLY B C 1
ATOM 1934 O O . GLY B 1 74 ? -46.203 -32.907 35.515 1.00 28.90 74 GLY B O 1
ATOM 1935 N N . PRO B 1 75 ? -47.030 -33.733 33.593 1.00 30.22 75 PRO B N 1
ATOM 1936 C CA . PRO B 1 75 ? -46.590 -35.104 33.865 1.00 28.83 75 PRO B CA 1
ATOM 1937 C C . PRO B 1 75 ? -45.115 -35.183 34.251 1.00 27.60 75 PRO B C 1
ATOM 1938 O O . PRO B 1 75 ? -44.267 -34.528 33.642 1.00 26.15 75 PRO B O 1
ATOM 1942 N N . LEU B 1 76 ? -44.817 -35.980 35.272 1.00 26.18 76 LEU B N 1
ATOM 1943 C CA . LEU B 1 76 ? -43.441 -36.149 35.713 1.00 26.84 76 LEU B CA 1
ATOM 1944 C C . LEU B 1 76 ? -42.811 -37.140 34.749 1.00 26.70 76 LEU B C 1
ATOM 1945 O O . LEU B 1 76 ? -43.222 -38.300 34.681 1.00 25.94 76 LEU B O 1
ATOM 1950 N N . GLU B 1 77 ? -41.826 -36.672 33.994 1.00 26.34 77 GLU B N 1
ATOM 1951 C CA . GLU B 1 77 ? -41.139 -37.511 33.023 1.00 28.19 77 GLU B CA 1
ATOM 1952 C C . GLU B 1 77 ? -40.424 -38.662 33.726 1.00 25.17 77 GLU B C 1
ATOM 1953 O O . GLU B 1 77 ? -40.056 -38.547 34.902 1.00 22.90 77 GLU B O 1
ATOM 1959 N N . VAL B 1 78 ? -40.240 -39.776 33.020 1.00 25.16 78 VAL B N 1
ATOM 1960 C CA . VAL B 1 78 ? -39.548 -40.912 33.613 1.00 22.81 78 VAL B CA 1
ATOM 1961 C C . VAL B 1 78 ? -38.129 -40.456 33.909 1.00 22.42 78 VAL B C 1
ATOM 1962 O O . VAL B 1 78 ? -37.497 -39.799 33.082 1.00 21.24 78 VAL B O 1
ATOM 1966 N N . ALA B 1 79 ? -37.657 -40.797 35.106 1.00 23.29 79 ALA B N 1
ATOM 1967 C CA . ALA B 1 79 ? -36.331 -40.436 35.598 1.00 23.12 79 ALA B CA 1
ATOM 1968 C C . ALA B 1 79 ? -36.307 -38.988 36.046 1.00 23.81 79 ALA B C 1
ATOM 1969 O O . ALA B 1 79 ? -35.278 -38.491 36.497 1.00 24.92 79 ALA B O 1
ATOM 1971 N N . GLY B 1 80 ? -37.445 -38.313 35.916 1.00 22.26 80 GLY B N 1
ATOM 1972 C CA . GLY B 1 80 ? -37.529 -36.924 36.318 1.00 22.95 80 GLY B CA 1
ATOM 1973 C C . GLY B 1 80 ? -37.779 -36.786 37.806 1.00 22.46 80 GLY B C 1
ATOM 1974 O O . GLY B 1 80 ? -38.242 -37.721 38.470 1.00 22.46 80 GLY B O 1
ATOM 1975 N N . ALA B 1 81 ? -37.466 -35.608 38.324 1.00 20.84 81 ALA B N 1
ATOM 1976 C CA . ALA B 1 81 ? -37.661 -35.298 39.733 1.00 19.77 81 ALA B CA 1
ATOM 1977 C C . ALA B 1 81 ? -38.124 -33.855 39.805 1.00 21.84 81 ALA B C 1
ATOM 1978 O O . ALA B 1 81 ? -37.745 -33.030 38.971 1.00 22.23 81 ALA B O 1
ATOM 1980 N N . ALA B 1 82 ? -38.951 -33.551 40.799 1.00 21.22 82 ALA B N 1
ATOM 1981 C CA . ALA B 1 82 ? -39.483 -32.207 40.982 1.00 21.41 82 ALA B CA 1
ATOM 1982 C C . ALA B 1 82 ? -39.657 -31.999 42.474 1.00 20.28 82 ALA B C 1
ATOM 1983 O O . ALA B 1 82 ? -39.916 -32.951 43.210 1.00 20.16 82 ALA B O 1
ATOM 1985 N N . VAL B 1 83 ? -39.547 -30.751 42.908 1.00 19.65 83 VAL B N 1
ATOM 1986 C CA . VAL B 1 83 ? -39.628 -30.429 44.323 1.00 19.72 83 VAL B CA 1
ATOM 1987 C C . VAL B 1 83 ? -40.857 -29.659 44.786 1.00 20.00 83 VAL B C 1
ATOM 1988 O O . VAL B 1 83 ? -41.342 -28.765 44.094 1.00 20.96 83 VAL B O 1
ATOM 1992 N N . SER B 1 84 ? -41.349 -30.013 45.969 1.00 21.58 84 SER B N 1
ATOM 1993 C CA . SER B 1 84 ? -42.467 -29.297 46.579 1.00 21.65 84 SER B CA 1
ATOM 1994 C C . SER B 1 84 ? -42.000 -29.007 48.004 1.00 22.57 84 SER B C 1
ATOM 1995 O O . SER B 1 84 ? -41.147 -29.725 48.546 1.00 21.64 84 SER B O 1
ATOM 1998 N N . ALA B 1 85 ? -42.526 -27.940 48.597 1.00 21.24 85 ALA B N 1
ATOM 1999 C CA . ALA B 1 85 ? -42.151 -27.563 49.954 1.00 20.71 85 ALA B CA 1
ATOM 2000 C C . ALA B 1 85 ? -42.607 -28.604 50.965 1.00 21.19 85 ALA B C 1
ATOM 2001 O O . ALA B 1 85 ? -43.674 -29.196 50.827 1.00 22.85 85 ALA B O 1
ATOM 2003 N N . GLY B 1 86 ? -41.791 -28.820 51.989 1.00 21.55 86 GLY B N 1
ATOM 2004 C CA . GLY B 1 86 ? -42.134 -29.804 53.002 1.00 22.08 86 GLY B CA 1
ATOM 2005 C C . GLY B 1 86 ? -43.095 -29.284 54.056 1.00 22.73 86 GLY B C 1
ATOM 2006 O O . GLY B 1 86 ? -42.894 -29.501 55.243 1.00 22.30 86 GLY B O 1
ATOM 2007 N N . HIS B 1 87 ? -44.151 -28.605 53.626 1.00 26.78 87 HIS B N 1
ATOM 2008 C CA . HIS B 1 87 ? -45.126 -28.075 54.572 1.00 27.93 87 HIS B CA 1
ATOM 2009 C C . HIS B 1 87 ? -45.735 -29.196 55.404 1.00 28.87 87 HIS B C 1
ATOM 2010 O O . HIS B 1 87 ? -46.168 -30.216 54.865 1.00 28.57 87 HIS B O 1
ATOM 2017 N N . GLY B 1 88 ? -45.736 -29.001 56.722 1.00 26.43 88 GLY B N 1
ATOM 2018 C CA . GLY B 1 88 ? -46.287 -29.977 57.645 1.00 26.13 88 GLY B CA 1
ATOM 2019 C C . GLY B 1 88 ? -45.360 -31.130 57.965 1.00 25.48 88 GLY B C 1
ATOM 2020 O O . GLY B 1 88 ? -45.737 -32.052 58.687 1.00 27.27 88 GLY B O 1
ATOM 2021 N N . LEU B 1 89 ? -44.135 -31.071 57.445 1.00 21.74 89 LEU B N 1
ATOM 2022 C CA . LEU B 1 89 ? -43.154 -32.131 57.646 1.00 21.42 89 LEU B CA 1
ATOM 2023 C C . LEU B 1 89 ? -41.849 -31.624 58.235 1.00 20.74 89 LEU B C 1
ATOM 2024 O O . LEU B 1 89 ? -41.537 -30.439 58.152 1.00 21.08 89 LEU B O 1
ATOM 2029 N N . PRO B 1 90 ? -41.066 -32.531 58.834 1.00 23.70 90 PRO B N 1
ATOM 2030 C CA . PRO B 1 90 ? -39.773 -32.172 59.423 1.00 23.80 90 PRO B CA 1
ATOM 2031 C C . PRO B 1 90 ? -38.832 -31.782 58.276 1.00 22.64 90 PRO B C 1
ATOM 2032 O O . PRO B 1 90 ? -38.018 -30.863 58.396 1.00 23.11 90 PRO B O 1
ATOM 2036 N N . ALA B 1 91 ? -38.958 -32.495 57.160 1.00 20.19 91 ALA B N 1
ATOM 2037 C CA . ALA B 1 91 ? -38.138 -32.227 55.979 1.00 21.32 91 ALA B CA 1
ATOM 2038 C C . ALA B 1 91 ? -38.463 -30.854 55.403 1.00 20.48 91 ALA B C 1
ATOM 2039 O O . ALA B 1 91 ? -39.611 -30.430 55.405 1.00 20.12 91 ALA B O 1
ATOM 2041 N N . LYS B 1 92 ? -37.451 -30.162 54.895 1.00 20.14 92 LYS B N 1
ATOM 2042 C CA . LYS B 1 92 ? -37.654 -28.843 54.318 1.00 19.66 92 LYS B CA 1
ATOM 2043 C C . LYS B 1 92 ? -38.227 -28.943 52.910 1.00 20.66 92 LYS B C 1
ATOM 2044 O O . LYS B 1 92 ? -39.005 -28.084 52.487 1.00 21.22 92 LYS B O 1
ATOM 2050 N N . PHE B 1 93 ? -37.840 -29.995 52.191 1.00 17.62 93 PHE B N 1
ATOM 2051 C CA . PHE B 1 93 ? -38.299 -30.209 50.820 1.00 17.17 93 PHE B CA 1
ATOM 2052 C C . PHE B 1 93 ? -38.593 -31.672 50.535 1.00 16.63 93 PHE B C 1
ATOM 2053 O O . PHE B 1 93 ? -37.966 -32.574 51.096 1.00 18.02 93 PHE B O 1
ATOM 2061 N N . VAL B 1 94 ? -39.574 -31.894 49.668 1.00 17.82 94 VAL B N 1
ATOM 2062 C CA . VAL B 1 94 ? -39.933 -33.232 49.257 1.00 16.70 94 VAL B CA 1
ATOM 2063 C C . VAL B 1 94 ? -39.549 -33.300 47.793 1.00 16.86 94 VAL B C 1
ATOM 2064 O O . VAL B 1 94 ? -39.986 -32.484 46.986 1.00 18.31 94 VAL B O 1
ATOM 2068 N N . ILE B 1 95 ? -38.691 -34.251 47.461 1.00 16.49 95 ILE B N 1
ATOM 2069 C CA . ILE B 1 95 ? -38.249 -34.421 46.090 1.00 14.77 95 ILE B CA 1
ATOM 2070 C C . ILE B 1 95 ? -38.987 -35.624 45.516 1.00 15.71 95 ILE B C 1
ATOM 2071 O O . ILE B 1 95 ? -38.755 -36.769 45.907 1.00 16.03 95 ILE B O 1
ATOM 2076 N N . HIS B 1 96 ? -39.916 -35.337 44.606 1.00 16.43 96 HIS B N 1
ATOM 2077 C CA . HIS B 1 96 ? -40.717 -36.367 43.969 1.00 17.75 96 HIS B CA 1
ATOM 2078 C C . HIS B 1 96 ? -39.957 -36.885 42.769 1.00 19.18 96 HIS B C 1
ATOM 2079 O O . HIS B 1 96 ? -39.391 -36.100 42.013 1.00 20.21 96 HIS B O 1
ATOM 2086 N N . CYS B 1 97 ? -39.929 -38.199 42.594 1.00 18.34 97 CYS B N 1
ATOM 2087 C CA . CYS B 1 97 ? -39.229 -38.757 41.451 1.00 18.46 97 CYS B CA 1
ATOM 2088 C C . CYS B 1 97 ? -40.022 -39.890 40.839 1.00 19.45 97 CYS B C 1
ATOM 2089 O O . CYS B 1 97 ? -40.694 -40.644 41.538 1.00 19.88 97 CYS B O 1
ATOM 2092 N N . ASN B 1 98 ? -39.936 -39.996 39.519 1.00 19.09 98 ASN B N 1
ATOM 2093 C CA . ASN B 1 98 ? -40.643 -41.022 38.775 1.00 19.13 98 ASN B CA 1
ATOM 2094 C C . ASN B 1 98 ? -39.612 -41.990 38.226 1.00 19.51 98 ASN B C 1
ATOM 2095 O O . ASN B 1 98 ? -39.089 -41.803 37.126 1.00 19.80 98 ASN B O 1
ATOM 2100 N N . SER B 1 99 ? -39.297 -43.008 39.020 1.00 21.61 99 SER B N 1
ATOM 2101 C CA . SER B 1 99 ? -38.329 -44.020 38.626 1.00 20.28 99 SER B CA 1
ATOM 2102 C C . SER B 1 99 ? -38.858 -44.836 37.459 1.00 20.04 99 SER B C 1
ATOM 2103 O O . SER B 1 99 ? -40.073 -44.990 37.296 1.00 19.76 99 SER B O 1
ATOM 2106 N N . PRO B 1 100 ? -37.957 -45.355 36.625 1.00 20.43 100 PRO B N 1
ATOM 2107 C CA . PRO B 1 100 ? -38.428 -46.159 35.505 1.00 20.65 100 PRO B CA 1
ATOM 2108 C C . PRO B 1 100 ? -38.939 -47.474 36.084 1.00 21.41 100 PRO B C 1
ATOM 2109 O O . PRO B 1 100 ? -38.658 -47.817 37.239 1.00 20.18 100 PRO B O 1
ATOM 2113 N N . VAL B 1 101 ? -39.706 -48.201 35.286 1.00 22.54 101 VAL B N 1
ATOM 2114 C CA . VAL B 1 101 ? -40.220 -49.490 35.708 1.00 24.45 101 VAL B CA 1
ATOM 2115 C C . VAL B 1 101 ? -39.294 -50.543 35.118 1.00 24.00 101 VAL B C 1
ATOM 2116 O O . VAL B 1 101 ? -38.848 -50.416 33.974 1.00 25.93 101 VAL B O 1
ATOM 2120 N N . TRP B 1 102 ? -38.991 -51.568 35.907 1.00 25.02 102 TRP B N 1
ATOM 2121 C CA . TRP B 1 102 ? -38.112 -52.647 35.474 1.00 26.54 102 TRP B CA 1
ATOM 2122 C C . TRP B 1 102 ? -38.542 -53.202 34.120 1.00 28.35 102 TRP B C 1
ATOM 2123 O O . TRP B 1 102 ? -39.718 -53.499 33.904 1.00 28.29 102 TRP B O 1
ATOM 2134 N N . GLY B 1 103 ? -37.584 -53.332 33.212 1.00 35.47 103 GLY B N 1
ATOM 2135 C CA . GLY B 1 103 ? -37.890 -53.851 31.891 1.00 37.66 103 GLY B CA 1
ATOM 2136 C C . GLY B 1 103 ? -37.947 -52.781 30.818 1.00 38.65 103 GLY B C 1
ATOM 2137 O O . GLY B 1 103 ? -37.737 -53.068 29.638 1.00 41.03 103 GLY B O 1
ATOM 2138 N N . SER B 1 104 ? -38.233 -51.547 31.219 1.00 31.43 104 SER B N 1
ATOM 2139 C CA . SER B 1 104 ? -38.310 -50.440 30.276 1.00 31.75 104 SER B CA 1
ATOM 2140 C C . SER B 1 104 ? -36.956 -50.252 29.600 1.00 32.10 104 SER B C 1
ATOM 2141 O O . SER B 1 104 ? -35.924 -50.646 30.135 1.00 29.64 104 SER B O 1
ATOM 2143 N N . ASP B 1 105 ? -36.962 -49.653 28.417 1.00 31.80 105 ASP B N 1
ATOM 2144 C CA . ASP B 1 105 ? -35.726 -49.423 27.688 1.00 35.48 105 ASP B CA 1
ATOM 2145 C C . ASP B 1 105 ? -34.805 -48.503 28.491 1.00 32.08 105 ASP B C 1
ATOM 2146 O O . ASP B 1 105 ? -35.264 -47.530 29.087 1.00 31.47 105 ASP B O 1
ATOM 2151 N N . LYS B 1 106 ? -33.515 -48.829 28.520 1.00 28.72 106 LYS B N 1
ATOM 2152 C CA . LYS B 1 106 ? -32.527 -48.021 29.238 1.00 27.51 106 LYS B CA 1
ATOM 2153 C C . LYS B 1 106 ? -32.860 -47.927 30.727 1.00 25.73 106 LYS B C 1
ATOM 2154 O O . LYS B 1 106 ? -32.463 -46.969 31.399 1.00 23.04 106 LYS B O 1
ATOM 2160 N N . CYS B 1 107 ? -33.587 -48.917 31.235 1.00 24.62 107 CYS B N 1
ATOM 2161 C CA . CYS B 1 107 ? -33.991 -48.947 32.642 1.00 27.78 107 CYS B CA 1
ATOM 2162 C C . CYS B 1 107 ? -32.860 -48.671 33.640 1.00 25.56 107 CYS B C 1
ATOM 2163 O O . CYS B 1 107 ? -33.041 -47.913 34.601 1.00 20.31 107 CYS B O 1
ATOM 2166 N N . GLU B 1 108 ? -31.691 -49.261 33.414 1.00 27.45 108 GLU B N 1
ATOM 2167 C CA . GLU B 1 108 ? -30.564 -49.052 34.312 1.00 30.81 108 GLU B CA 1
ATOM 2168 C C . GLU B 1 108 ? -30.054 -47.613 34.269 1.00 27.46 108 GLU B C 1
ATOM 2169 O O . GLU B 1 108 ? -29.804 -47.006 35.317 1.00 23.52 108 GLU B O 1
ATOM 2175 N N . GLU B 1 109 ? -29.918 -47.053 33.070 1.00 24.18 109 GLU B N 1
ATOM 2176 C CA . GLU B 1 109 ? -29.458 -45.675 32.959 1.00 24.40 109 GLU B CA 1
ATOM 2177 C C . GLU B 1 109 ? -30.507 -44.738 33.543 1.00 22.21 109 GLU B C 1
ATOM 2178 O O . GLU B 1 109 ? -30.176 -43.747 34.179 1.00 21.71 109 GLU B O 1
ATOM 2184 N N . LEU B 1 110 ? -31.779 -45.051 33.314 1.00 20.90 110 LEU B N 1
ATOM 2185 C CA . LEU B 1 110 ? -32.850 -44.212 33.814 1.00 20.14 110 LEU B CA 1
ATOM 2186 C C . LEU B 1 110 ? -32.920 -44.186 35.336 1.00 19.54 110 LEU B C 1
ATOM 2187 O O . LEU B 1 110 ? -33.228 -43.142 35.916 1.00 19.32 110 LEU B O 1
ATOM 2192 N N . LEU B 1 111 ? -32.639 -45.310 35.989 1.00 17.59 111 LEU B N 1
ATOM 2193 C CA . LEU B 1 111 ? -32.680 -45.309 37.457 1.00 17.17 111 LEU B CA 1
ATOM 2194 C C . LEU B 1 111 ? -31.516 -44.468 37.998 1.00 16.99 111 LEU B C 1
ATOM 2195 O O . LEU B 1 111 ? -31.671 -43.704 38.962 1.00 17.21 111 LEU B O 1
ATOM 2200 N N . GLU B 1 112 ? -30.350 -44.610 37.380 1.00 18.66 112 GLU B N 1
ATOM 2201 C CA . GLU B 1 112 ? -29.183 -43.821 37.769 1.00 19.70 112 GLU B CA 1
ATOM 2202 C C . GLU B 1 112 ? -29.519 -42.325 37.621 1.00 19.14 112 GLU B C 1
ATOM 2203 O O . GLU B 1 112 ? -29.220 -41.513 38.495 1.00 17.54 112 GLU B O 1
ATOM 2209 N N . LYS B 1 113 ? -30.143 -41.965 36.505 1.00 17.58 113 LYS B N 1
ATOM 2210 C CA . LYS B 1 113 ? -30.517 -40.581 36.250 1.00 16.93 113 LYS B CA 1
ATOM 2211 C C . LYS B 1 113 ? -31.515 -40.073 37.297 1.00 17.37 113 LYS B C 1
ATOM 2212 O O . LYS B 1 113 ? -31.431 -38.929 37.747 1.00 17.64 113 LYS B O 1
ATOM 2218 N N . THR B 1 114 ? -32.453 -40.934 37.678 1.00 16.47 114 THR B N 1
ATOM 2219 C CA . THR B 1 114 ? -33.472 -40.573 38.654 1.00 16.42 114 THR B CA 1
ATOM 2220 C C . THR B 1 114 ? -32.775 -40.132 39.924 1.00 15.51 114 THR B C 1
ATOM 2221 O O . THR B 1 114 ? -33.062 -39.065 40.455 1.00 16.88 114 THR B O 1
ATOM 2225 N N . VAL B 1 115 ? -31.848 -40.960 40.390 1.00 16.78 115 VAL B N 1
ATOM 2226 C CA . VAL B 1 115 ? -31.104 -40.658 41.607 1.00 17.41 115 VAL B CA 1
ATOM 2227 C C . VAL B 1 115 ? -30.287 -39.374 41.451 1.00 18.62 115 VAL B C 1
ATOM 2228 O O . VAL B 1 115 ? -30.299 -38.515 42.334 1.00 16.37 115 VAL B O 1
ATOM 2232 N N . LYS B 1 116 ? -29.599 -39.215 40.321 1.00 17.77 116 LYS B N 1
ATOM 2233 C CA . LYS B 1 116 ? -28.816 -38.003 40.150 1.00 18.96 116 LYS B CA 1
ATOM 2234 C C . LYS B 1 116 ? -29.677 -36.748 40.059 1.00 18.00 116 LYS B C 1
ATOM 2235 O O . LYS B 1 116 ? -29.281 -35.683 40.529 1.00 18.85 116 LYS B O 1
ATOM 2241 N N . ASN B 1 117 ? -30.873 -36.867 39.486 1.00 16.28 117 ASN B N 1
ATOM 2242 C CA . ASN B 1 117 ? -31.735 -35.705 39.396 1.00 17.44 117 ASN B CA 1
ATOM 2243 C C . ASN B 1 117 ? -32.185 -35.289 40.797 1.00 15.81 117 ASN B C 1
ATOM 2244 O O . ASN B 1 117 ? -32.316 -34.096 41.083 1.00 17.87 117 ASN B O 1
ATOM 2249 N N . CYS B 1 118 ? -32.406 -36.270 41.671 1.00 17.76 118 CYS B N 1
ATOM 2250 C CA . CYS B 1 118 ? -32.816 -35.978 43.049 1.00 15.10 118 CYS B CA 1
ATOM 2251 C C . CYS B 1 118 ? -31.697 -35.243 43.775 1.00 16.95 118 CYS B C 1
ATOM 2252 O O . CYS B 1 118 ? -31.936 -34.237 44.442 1.00 17.18 118 CYS B O 1
ATOM 2255 N N . LEU B 1 119 ? -30.480 -35.767 43.659 1.00 16.44 119 LEU B N 1
ATOM 2256 C CA . LEU B 1 119 ? -29.339 -35.145 44.308 1.00 16.46 119 LEU B CA 1
ATOM 2257 C C . LEU B 1 119 ? -29.128 -33.723 43.798 1.00 16.31 119 LEU B C 1
ATOM 2258 O O . LEU B 1 119 ? -28.870 -32.808 44.586 1.00 17.12 119 LEU B O 1
ATOM 2263 N N . ALA B 1 120 ? -29.251 -33.527 42.486 1.00 16.38 120 ALA B N 1
ATOM 2264 C CA . ALA B 1 120 ? -29.064 -32.200 41.915 1.00 16.70 120 ALA B CA 1
ATOM 2265 C C . ALA B 1 120 ? -30.066 -31.209 42.475 1.00 16.89 120 ALA B C 1
ATOM 2266 O O . ALA B 1 120 ? -29.711 -30.078 42.786 1.00 17.42 120 ALA B O 1
ATOM 2268 N N . LEU B 1 121 ? -31.324 -31.628 42.605 1.00 18.02 121 LEU B N 1
ATOM 2269 C CA . LEU B 1 121 ? -32.340 -30.738 43.150 1.00 18.71 121 LEU B CA 1
ATOM 2270 C C . LEU B 1 121 ? -32.003 -30.345 44.589 1.00 19.11 121 LEU B C 1
ATOM 2271 O O . LEU B 1 121 ? -32.276 -29.220 45.012 1.00 19.42 121 LEU B O 1
ATOM 2276 N N . ALA B 1 122 ? -31.405 -31.264 45.340 1.00 17.63 122 ALA B N 1
ATOM 2277 C CA . ALA B 1 122 ? -31.016 -30.958 46.716 1.00 18.00 122 ALA B CA 1
ATOM 2278 C C . ALA B 1 122 ? -29.869 -29.953 46.702 1.00 18.01 122 ALA B C 1
ATOM 2279 O O . ALA B 1 122 ? -29.858 -28.985 47.463 1.00 17.83 122 ALA B O 1
ATOM 2281 N N . ASP B 1 123 ? -28.900 -30.177 45.823 1.00 19.97 123 ASP B N 1
ATOM 2282 C CA . ASP B 1 123 ? -27.767 -29.261 45.737 1.00 21.04 123 ASP B CA 1
ATOM 2283 C C . ASP B 1 123 ? -28.178 -27.876 45.251 1.00 20.68 123 ASP B C 1
ATOM 2284 O O . ASP B 1 123 ? -27.579 -26.876 45.658 1.00 20.98 123 ASP B O 1
ATOM 2289 N N . ASP B 1 124 ? -29.192 -27.814 44.387 1.00 21.60 124 ASP B N 1
ATOM 2290 C CA . ASP B 1 124 ? -29.680 -26.533 43.878 1.00 21.50 124 ASP B CA 1
ATOM 2291 C C . ASP B 1 124 ? -30.162 -25.672 45.044 1.00 22.43 124 ASP B C 1
ATOM 2292 O O . ASP B 1 124 ? -30.176 -24.443 44.953 1.00 24.64 124 ASP B O 1
ATOM 2297 N N . ARG B 1 125 ? -30.557 -26.326 46.134 1.00 20.42 125 ARG B N 1
ATOM 2298 C CA . ARG B 1 125 ? -31.053 -25.637 47.323 1.00 20.63 125 ARG B CA 1
ATOM 2299 C C . ARG B 1 125 ? -30.065 -25.660 48.488 1.00 20.84 125 ARG B C 1
ATOM 2300 O O . ARG B 1 125 ? -30.418 -25.324 49.625 1.00 20.72 125 ARG B O 1
ATOM 2308 N N . LYS B 1 126 ? -28.826 -26.042 48.183 1.00 19.94 126 LYS B N 1
ATOM 2309 C CA . LYS B 1 126 ? -27.741 -26.131 49.164 1.00 20.06 126 LYS B CA 1
ATOM 2310 C C . LYS B 1 126 ? -28.083 -26.982 50.380 1.00 20.19 126 LYS B C 1
ATOM 2311 O O . LYS B 1 126 ? -27.632 -26.701 51.492 1.00 20.72 126 LYS B O 1
ATOM 2317 N N . LEU B 1 127 ? -28.884 -28.020 50.167 1.00 19.83 127 LEU B N 1
ATOM 2318 C CA . LEU B 1 127 ? -29.270 -28.907 51.255 1.00 20.08 127 LEU B CA 1
ATOM 2319 C C . LEU B 1 127 ? -28.090 -29.738 51.734 1.00 19.73 127 LEU B C 1
ATOM 2320 O O . LEU B 1 127 ? -27.197 -30.085 50.952 1.00 20.03 127 LEU B O 1
ATOM 2325 N N . LYS B 1 128 ? -28.092 -30.065 53.021 1.00 18.74 128 LYS B N 1
ATOM 2326 C CA . LYS B 1 128 ? -27.011 -30.843 53.611 1.00 18.50 128 LYS B CA 1
ATOM 2327 C C . LYS B 1 128 ? -27.343 -32.311 53.823 1.00 18.46 128 LYS B C 1
ATOM 2328 O O . LYS B 1 128 ? -26.470 -33.109 54.132 1.00 18.18 128 LYS B O 1
ATOM 2334 N N . SER B 1 129 ? -28.606 -32.686 53.662 1.00 16.99 129 SER B N 1
ATOM 2335 C CA . SER B 1 129 ? -28.965 -34.082 53.856 1.00 16.64 129 SER B CA 1
ATOM 2336 C C . SER B 1 129 ? -30.166 -34.454 53.019 1.00 15.77 129 SER B C 1
ATOM 2337 O O . SER B 1 129 ? -31.007 -33.615 52.719 1.00 17.33 129 SER B O 1
ATOM 2340 N N . ILE B 1 130 ? -30.223 -35.719 52.629 1.00 16.26 130 ILE B N 1
ATOM 2341 C CA . ILE B 1 130 ? -31.326 -36.213 51.816 1.00 16.31 130 ILE B CA 1
ATOM 2342 C C . ILE B 1 130 ? -31.629 -37.643 52.236 1.00 18.80 130 ILE B C 1
ATOM 2343 O O . ILE B 1 130 ? -30.721 -38.428 52.505 1.00 15.36 130 ILE B O 1
ATOM 2348 N N . ALA B 1 131 ? -32.914 -37.976 52.327 1.00 12.68 131 ALA B N 1
ATOM 2349 C CA . ALA B 1 131 ? -33.305 -39.310 52.737 1.00 15.97 131 ALA B CA 1
ATOM 2350 C C . ALA B 1 131 ? -34.049 -40.023 51.625 1.00 15.14 131 ALA B C 1
ATOM 2351 O O . ALA B 1 131 ? -35.037 -39.507 51.108 1.00 15.74 131 ALA B O 1
ATOM 2353 N N . PHE B 1 132 ? -33.558 -41.204 51.283 1.00 14.21 132 PHE B N 1
ATOM 2354 C CA . PHE B 1 132 ? -34.144 -42.041 50.257 1.00 16.81 132 PHE B CA 1
ATOM 2355 C C . PHE B 1 132 ? -34.778 -43.289 50.837 1.00 16.88 132 PHE B C 1
ATOM 2356 O O . PHE B 1 132 ? -34.255 -43.893 51.774 1.00 17.48 132 PHE B O 1
ATOM 2364 N N . PRO B 1 133 ? -35.947 -43.670 50.318 1.00 17.79 133 PRO B N 1
ATOM 2365 C CA . PRO B 1 133 ? -36.556 -44.898 50.819 1.00 18.63 133 PRO B CA 1
ATOM 2366 C C . PRO B 1 133 ? -35.980 -45.867 49.772 1.00 18.31 133 PRO B C 1
ATOM 2367 O O . PRO B 1 133 ? -35.174 -45.439 48.917 1.00 21.31 133 PRO B O 1
ATOM 2371 N N . SER B 1 134 ? -36.349 -47.141 49.805 1.00 20.06 134 SER B N 1
ATOM 2372 C CA . SER B 1 134 ? -35.811 -48.061 48.806 1.00 22.29 134 SER B CA 1
ATOM 2373 C C . SER B 1 134 ? -36.513 -47.834 47.465 1.00 23.36 134 SER B C 1
ATOM 2374 O O . SER B 1 134 ? -37.680 -48.188 47.329 1.00 24.83 134 SER B O 1
ATOM 2377 N N . ILE B 1 135 ? -35.829 -47.257 46.479 1.00 21.03 135 ILE B N 1
ATOM 2378 C CA . ILE B 1 135 ? -36.486 -47.023 45.191 1.00 21.10 135 ILE B CA 1
ATOM 2379 C C . ILE B 1 135 ? -36.095 -48.037 44.130 1.00 20.27 135 ILE B C 1
ATOM 2380 O O . ILE B 1 135 ? -35.118 -48.772 44.282 1.00 19.60 135 ILE B O 1
ATOM 2385 N N . GLY B 1 136 ? -36.896 -48.090 43.069 1.00 21.56 136 GLY B N 1
ATOM 2386 C CA . GLY B 1 136 ? -36.636 -49.013 41.982 1.00 19.58 136 GLY B CA 1
ATOM 2387 C C . GLY B 1 136 ? -37.178 -50.399 42.271 1.00 21.92 136 GLY B C 1
ATOM 2388 O O . GLY B 1 136 ? -38.023 -50.908 41.537 1.00 21.26 136 GLY B O 1
ATOM 2389 N N . SER B 1 137 ? -36.682 -51.028 43.330 1.00 22.93 137 SER B N 1
ATOM 2390 C CA . SER B 1 137 ? -37.163 -52.356 43.678 1.00 23.68 137 SER B CA 1
ATOM 2391 C C . SER B 1 137 ? -38.503 -52.199 44.372 1.00 25.03 137 SER B C 1
ATOM 2392 O O . SER B 1 137 ? -38.824 -51.125 44.893 1.00 25.52 137 SER B O 1
ATOM 2395 N N . GLY B 1 138 ? -39.289 -53.268 44.374 1.00 24.92 138 GLY B N 1
ATOM 2396 C CA . GLY B 1 138 ? -40.595 -53.212 44.998 1.00 26.90 138 GLY B CA 1
ATOM 2397 C C . GLY B 1 138 ? -41.645 -52.803 43.983 1.00 26.00 138 GLY B C 1
ATOM 2398 O O . GLY B 1 138 ? -41.866 -53.499 42.991 1.00 27.40 138 GLY B O 1
ATOM 2399 N N . ARG B 1 139 ? -42.279 -51.661 44.214 1.00 26.44 139 ARG B N 1
ATOM 2400 C CA . ARG B 1 139 ? -43.324 -51.183 43.317 1.00 26.19 139 ARG B CA 1
ATOM 2401 C C . ARG B 1 139 ? -42.940 -51.122 41.839 1.00 26.20 139 ARG B C 1
ATOM 2402 O O . ARG B 1 139 ? -43.748 -51.472 40.981 1.00 27.71 139 ARG B O 1
ATOM 2410 N N . ASN B 1 140 ? -41.715 -50.690 41.540 1.00 23.63 140 ASN B N 1
ATOM 2411 C CA . ASN B 1 140 ? -41.275 -50.534 40.149 1.00 23.91 140 ASN B CA 1
ATOM 2412 C C . ASN B 1 140 ? -40.579 -51.782 39.535 1.00 23.50 140 ASN B C 1
ATOM 2413 O O . ASN B 1 140 ? -40.110 -51.728 38.400 1.00 25.24 140 ASN B O 1
ATOM 2418 N N . GLY B 1 141 ? -40.535 -52.876 40.251 1.00 24.67 141 GLY B N 1
ATOM 2419 C CA . GLY B 1 141 ? -40.099 -54.111 39.639 1.00 23.95 141 GLY B CA 1
ATOM 2420 C C . GLY B 1 141 ? -38.629 -54.480 39.602 1.00 24.26 141 GLY B C 1
ATOM 2421 O O . GLY B 1 141 ? -38.292 -55.574 39.174 1.00 24.00 141 GLY B O 1
ATOM 2422 N N . PHE B 1 142 ? -37.740 -53.579 40.030 1.00 22.51 142 PHE B N 1
ATOM 2423 C CA . PHE B 1 142 ? -36.307 -53.885 40.012 1.00 22.21 142 PHE B CA 1
ATOM 2424 C C . PHE B 1 142 ? -35.905 -54.919 41.050 1.00 23.74 142 PHE B C 1
ATOM 2425 O O . PHE B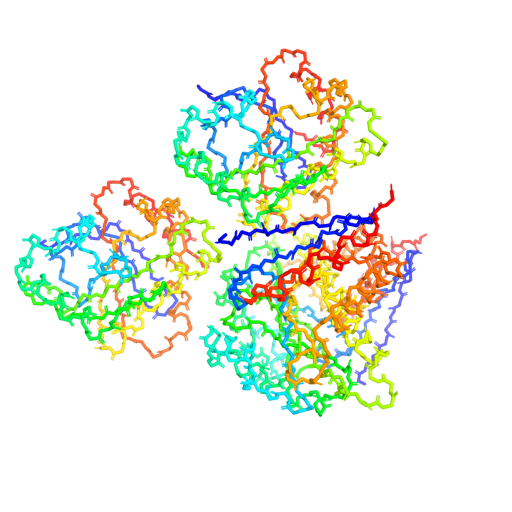 1 142 ? -36.414 -54.880 42.171 1.00 24.15 142 PHE B O 1
ATOM 2433 N N . PRO B 1 143 ? -34.999 -55.836 40.685 1.00 22.56 143 PRO B N 1
ATOM 2434 C CA . PRO B 1 143 ? -34.574 -56.824 41.679 1.00 22.23 143 PRO B CA 1
ATOM 2435 C C . PRO B 1 143 ? -33.901 -55.974 42.760 1.00 22.28 143 PRO B C 1
ATOM 2436 O O . PRO B 1 143 ? -33.277 -54.956 42.444 1.00 23.19 143 PRO B O 1
ATOM 2440 N N . LYS B 1 144 ? -34.009 -56.375 44.020 1.00 22.94 144 LYS B N 1
ATOM 2441 C CA . LYS B 1 144 ? -33.417 -55.582 45.095 1.00 22.08 144 LYS B CA 1
ATOM 2442 C C . LYS B 1 144 ? -31.932 -55.257 44.957 1.00 21.15 144 LYS B C 1
ATOM 2443 O O . LYS B 1 144 ? -31.531 -54.105 45.125 1.00 22.08 144 LYS B O 1
ATOM 2449 N N . GLN B 1 145 ? -31.115 -56.262 44.659 1.00 20.91 145 GLN B N 1
ATOM 2450 C CA . GLN B 1 145 ? -29.678 -56.047 44.544 1.00 21.97 145 GLN B CA 1
ATOM 2451 C C . GLN B 1 145 ? -29.344 -55.165 43.346 1.00 21.90 145 GLN B C 1
ATOM 2452 O O . GLN B 1 145 ? -28.460 -54.319 43.423 1.00 21.28 145 GLN B O 1
ATOM 2458 N N . THR B 1 146 ? -30.067 -55.345 42.244 1.00 21.90 146 THR B N 1
ATOM 2459 C CA . THR B 1 146 ? -29.816 -54.537 41.056 1.00 21.10 146 THR B CA 1
ATOM 2460 C C . THR B 1 146 ? -30.109 -53.064 41.324 1.00 20.90 146 THR B C 1
ATOM 2461 O O . THR B 1 146 ? -29.328 -52.181 40.958 1.00 21.05 146 THR B O 1
ATOM 2465 N N . ALA B 1 147 ? -31.249 -52.801 41.953 1.00 18.84 147 ALA B N 1
ATOM 2466 C CA . ALA B 1 147 ? -31.633 -51.437 42.284 1.00 19.57 147 ALA B CA 1
ATOM 2467 C C . ALA B 1 147 ? -30.623 -50.806 43.242 1.00 19.49 147 ALA B C 1
ATOM 2468 O O . ALA B 1 147 ? -30.172 -49.679 43.033 1.00 19.67 147 ALA B O 1
ATOM 2470 N N . ALA B 1 148 ? -30.278 -51.529 44.305 1.00 20.68 148 ALA B N 1
ATOM 2471 C CA . ALA B 1 148 ? -29.335 -51.017 45.290 1.00 19.96 148 ALA B CA 1
ATOM 2472 C C . ALA B 1 148 ? -27.991 -50.682 44.656 1.00 20.27 148 ALA B C 1
ATOM 2473 O O . ALA B 1 148 ? -27.430 -49.620 44.896 1.00 21.36 148 ALA B O 1
ATOM 2475 N N . GLN B 1 149 ? -27.482 -51.585 43.828 1.00 23.03 149 GLN B N 1
ATOM 2476 C CA . GLN B 1 149 ? -26.203 -51.360 43.171 1.00 22.67 149 GLN B CA 1
ATOM 2477 C C . GLN B 1 149 ? -26.251 -50.101 42.294 1.00 20.06 149 GLN B C 1
ATOM 2478 O O . GLN B 1 149 ? -25.353 -49.261 42.357 1.00 20.92 149 GLN B O 1
ATOM 2484 N N . LEU B 1 150 ? -27.301 -49.965 41.485 1.00 17.43 150 LEU B N 1
ATOM 2485 C CA . LEU B 1 150 ? -27.436 -48.794 40.622 1.00 18.27 150 LEU B CA 1
ATOM 2486 C C . LEU B 1 150 ? -27.551 -47.491 41.405 1.00 19.09 150 LEU B C 1
ATOM 2487 O O . LEU B 1 150 ? -26.946 -46.481 41.044 1.00 19.37 150 LEU B O 1
ATOM 2492 N N . ILE B 1 151 ? -28.330 -47.518 42.480 1.00 17.29 151 ILE B N 1
ATOM 2493 C CA . ILE B 1 151 ? -28.534 -46.343 43.307 1.00 17.15 151 ILE B CA 1
ATOM 2494 C C . ILE B 1 151 ? -27.248 -45.900 44.011 1.00 17.12 151 ILE B C 1
ATOM 2495 O O . ILE B 1 151 ? -26.909 -44.721 44.008 1.00 18.04 151 ILE B O 1
ATOM 2500 N N . LEU B 1 152 ? -26.528 -46.844 44.605 1.00 18.73 152 LEU B N 1
ATOM 2501 C CA . LEU B 1 152 ? -25.273 -46.513 45.275 1.00 17.55 152 LEU B CA 1
ATOM 2502 C C . LEU B 1 152 ? -24.231 -46.021 44.272 1.00 19.58 152 LEU B C 1
ATOM 2503 O O . LEU B 1 152 ? -23.480 -45.092 44.561 1.00 20.17 152 LEU B O 1
ATOM 2508 N N . LYS B 1 153 ? -24.190 -46.628 43.091 1.00 21.56 153 LYS B N 1
ATOM 2509 C CA . LYS B 1 153 ? -23.237 -46.186 42.079 1.00 22.51 153 LYS B CA 1
ATOM 2510 C C . LYS B 1 153 ? -23.548 -44.761 41.619 1.00 20.92 153 LYS B C 1
ATOM 2511 O O . LYS B 1 153 ? -22.641 -43.949 41.383 1.00 20.87 153 LYS B O 1
ATOM 2517 N N . ALA B 1 154 ? -24.835 -44.457 41.498 1.00 18.15 154 ALA B N 1
ATOM 2518 C CA . ALA B 1 154 ? -25.263 -43.134 41.077 1.00 18.03 154 ALA B CA 1
ATOM 2519 C C . ALA B 1 154 ? -24.871 -42.080 42.115 1.00 18.11 154 ALA B C 1
ATOM 2520 O O . ALA B 1 154 ? -24.406 -40.995 41.764 1.00 18.69 154 ALA B O 1
ATOM 2522 N N . ILE B 1 155 ? -25.060 -42.397 43.393 1.00 17.94 155 ILE B N 1
ATOM 2523 C CA . ILE B 1 155 ? -24.721 -41.459 44.449 1.00 18.13 155 ILE B CA 1
ATOM 2524 C C . ILE B 1 155 ? -23.217 -41.223 44.485 1.00 18.54 155 ILE B C 1
ATOM 2525 O O . ILE B 1 155 ? -22.765 -40.088 44.547 1.00 19.12 155 ILE B O 1
ATOM 2530 N N . SER B 1 156 ? -22.457 -42.305 44.429 1.00 21.01 156 SER B N 1
ATOM 2531 C CA . SER B 1 156 ? -21.002 -42.218 44.457 1.00 21.02 156 SER B CA 1
ATOM 2532 C C . SER B 1 156 ? -20.474 -41.406 43.282 1.00 22.59 156 SER B C 1
ATOM 2533 O O . SER B 1 156 ? -19.647 -40.512 43.458 1.00 21.97 156 SER B O 1
ATOM 2536 N N . SER B 1 157 ? -20.955 -41.709 42.082 1.00 23.22 157 SER B N 1
ATOM 2537 C CA . SER B 1 157 ? -20.494 -40.994 40.898 1.00 23.18 157 SER B CA 1
ATOM 2538 C C . SER B 1 157 ? -20.925 -39.532 40.913 1.00 23.46 157 SER B C 1
ATOM 2539 O O . SER B 1 157 ? -20.193 -38.658 40.447 1.00 22.94 157 SER B O 1
ATOM 2542 N N . TYR B 1 158 ? -22.114 -39.262 41.449 1.00 18.70 158 TYR B N 1
ATOM 2543 C CA . TYR B 1 158 ? -22.588 -37.896 41.535 1.00 19.02 158 TYR B CA 1
ATOM 2544 C C . TYR B 1 158 ? -21.599 -37.079 42.383 1.00 17.73 158 TYR B C 1
ATOM 2545 O O . TYR B 1 158 ? -21.209 -35.981 42.010 1.00 19.53 158 TYR B O 1
ATOM 2554 N N . PHE B 1 159 ? -21.201 -37.619 43.530 1.00 18.73 159 PHE B N 1
ATOM 2555 C CA . PHE B 1 159 ? -20.288 -36.884 44.395 1.00 19.00 159 PHE B CA 1
ATOM 2556 C C . PHE B 1 159 ? -18.906 -36.712 43.770 1.00 20.40 159 PHE B C 1
ATOM 2557 O O . PHE B 1 159 ? -18.255 -35.685 43.969 1.00 22.91 159 PHE B O 1
ATOM 2565 N N . VAL B 1 160 ? -18.463 -37.701 43.005 1.00 23.59 160 VAL B N 1
ATOM 2566 C CA . VAL B 1 160 ? -17.158 -37.585 42.354 1.00 24.16 160 VAL B CA 1
ATOM 2567 C C . VAL B 1 160 ? -17.222 -36.463 41.314 1.00 25.52 160 VAL B C 1
ATOM 2568 O O . VAL B 1 160 ? -16.248 -35.723 41.125 1.00 25.12 160 VAL B O 1
ATOM 2572 N N . SER B 1 161 ? -18.377 -36.326 40.665 1.00 24.12 161 SER B N 1
ATOM 2573 C CA . SER B 1 161 ? -18.586 -35.311 39.633 1.00 24.45 161 SER B CA 1
ATOM 2574 C C . SER B 1 161 ? -19.009 -33.939 40.156 1.00 24.44 161 SER B C 1
ATOM 2575 O O . SER B 1 161 ? -18.929 -32.950 39.428 1.00 25.72 161 SER B O 1
ATOM 2578 N N . THR B 1 162 ? -19.457 -33.878 41.406 1.00 21.15 162 THR B N 1
ATOM 2579 C CA . THR B 1 162 ? -19.942 -32.629 41.989 1.00 20.70 162 THR B CA 1
ATOM 2580 C C . THR B 1 162 ? -19.163 -32.234 43.232 1.00 21.93 162 THR B C 1
ATOM 2581 O O . THR B 1 162 ? -19.660 -32.344 44.348 1.00 21.49 162 THR B O 1
ATOM 2585 N N . MET B 1 163 ? -17.941 -31.756 43.022 1.00 23.85 163 MET B N 1
ATOM 2586 C CA . MET B 1 163 ? -17.077 -31.348 44.120 1.00 25.75 163 MET B CA 1
ATOM 2587 C C . MET B 1 163 ? -17.653 -30.246 45.002 1.00 25.26 163 MET B C 1
ATOM 2588 O O . MET B 1 163 ? -17.269 -30.126 46.165 1.00 26.86 163 MET B O 1
ATOM 2593 N N . SER B 1 164 ? -18.568 -29.441 44.466 1.00 24.42 164 SER B N 1
ATOM 2594 C CA . SER B 1 164 ? -19.146 -28.353 45.250 1.00 25.09 164 SER B CA 1
ATOM 2595 C C . SER B 1 164 ? -20.399 -28.771 46.015 1.00 23.22 164 SER B C 1
ATOM 2596 O O . SER B 1 164 ? -21.018 -27.949 46.685 1.00 23.31 164 SER B O 1
ATOM 2599 N N . SER B 1 165 ? -20.765 -30.044 45.921 1.00 24.11 165 SER B N 1
ATOM 2600 C CA . SER B 1 165 ? -21.963 -30.528 46.598 1.00 23.45 165 SER B CA 1
ATOM 2601 C C . SER B 1 165 ? -22.052 -30.153 48.076 1.00 22.96 165 SER B C 1
ATOM 2602 O O . SER B 1 165 ? -21.079 -30.270 48.828 1.00 23.62 165 SER B O 1
ATOM 2605 N N . SER B 1 166 ? -23.234 -29.707 48.489 1.00 18.41 166 SER B N 1
ATOM 2606 C CA . SER B 1 166 ? -23.452 -29.331 49.875 1.00 18.94 166 SER B CA 1
ATOM 2607 C C . SER B 1 166 ? -23.972 -30.518 50.684 1.00 18.55 166 SER B C 1
ATOM 2608 O O . SER B 1 166 ? -23.997 -30.468 51.917 1.00 18.67 166 SER B O 1
ATOM 2611 N N . ILE B 1 167 ? -24.376 -31.583 49.994 1.00 17.97 167 ILE B N 1
ATOM 2612 C CA . ILE B 1 167 ? -24.925 -32.771 50.651 1.00 18.56 167 ILE B CA 1
ATOM 2613 C C . ILE B 1 167 ? -23.874 -33.523 51.450 1.00 19.03 167 ILE B C 1
ATOM 2614 O O . ILE B 1 167 ? -22.873 -33.992 50.901 1.00 19.94 167 ILE B O 1
ATOM 2619 N N . LYS B 1 168 ? -24.097 -33.623 52.757 1.00 18.80 168 LYS B N 1
ATOM 2620 C CA . LYS B 1 168 ? -23.149 -34.317 53.602 1.00 18.57 168 LYS B CA 1
ATOM 2621 C C . LYS B 1 168 ? -23.612 -35.656 54.128 1.00 19.29 168 LYS B C 1
ATOM 2622 O O . LYS B 1 168 ? -22.794 -36.487 54.505 1.00 19.76 168 LYS B O 1
ATOM 2623 N N . THR B 1 169 ? -24.925 -35.883 54.153 1.00 18.31 169 THR B N 1
ATOM 2624 C CA . THR B 1 169 ? -25.443 -37.141 54.652 1.00 18.34 169 THR B CA 1
ATOM 2625 C C . THR B 1 169 ? -26.580 -37.630 53.773 1.00 18.00 169 THR B C 1
ATOM 2626 O O . THR B 1 169 ? -27.497 -36.871 53.451 1.00 17.84 169 THR B O 1
ATOM 2630 N N . VAL B 1 170 ? -26.491 -38.886 53.364 1.00 16.67 170 VAL B N 1
ATOM 2631 C CA . VAL B 1 170 ? -27.539 -39.496 52.561 1.00 17.35 170 VAL B CA 1
ATOM 2632 C C . VAL B 1 170 ? -28.080 -40.652 53.385 1.00 16.45 170 VAL B C 1
ATOM 2633 O O . VAL B 1 170 ? -27.331 -41.531 53.805 1.00 18.16 170 VAL B O 1
ATOM 2637 N N . TYR B 1 171 ? -29.383 -40.641 53.637 1.00 16.32 171 TYR B N 1
ATOM 2638 C CA . TYR B 1 171 ? -29.995 -41.697 54.416 1.00 15.11 171 TYR B CA 1
ATOM 2639 C C . TYR B 1 171 ? -30.736 -42.644 53.505 1.00 15.69 171 TYR B C 1
ATOM 2640 O O . TYR B 1 171 ? -31.346 -42.217 52.516 1.00 17.02 171 TYR B O 1
ATOM 2649 N N . PHE B 1 172 ? -30.674 -43.920 53.850 1.00 16.97 172 PHE B N 1
ATOM 2650 C CA . PHE B 1 172 ? -31.403 -44.966 53.142 1.00 18.00 172 PHE B CA 1
ATOM 2651 C C . PHE B 1 172 ? -32.307 -45.508 54.238 1.00 19.34 172 PHE B C 1
ATOM 2652 O O . PHE B 1 172 ? -31.849 -46.194 55.149 1.00 19.09 172 PHE B O 1
ATOM 2660 N N . VAL B 1 173 ? -33.589 -45.171 54.154 1.00 18.24 173 VAL B N 1
ATOM 2661 C CA . VAL B 1 173 ? -34.569 -45.600 55.142 1.00 19.23 173 VAL B CA 1
ATOM 2662 C C . VAL B 1 173 ? -35.147 -46.927 54.675 1.00 18.47 173 VAL B C 1
ATOM 2663 O O . VAL B 1 173 ? -35.931 -46.978 53.723 1.00 20.01 173 VAL B O 1
ATOM 2667 N N . LEU B 1 174 ? -34.749 -47.999 55.356 1.00 18.39 174 LEU B N 1
ATOM 2668 C CA . LEU B 1 174 ? -35.166 -49.348 54.998 1.00 18.08 174 LEU B CA 1
ATOM 2669 C C . LEU B 1 174 ? -35.859 -50.031 56.163 1.00 20.89 174 LEU B C 1
ATOM 2670 O O . LEU B 1 174 ? -35.715 -49.608 57.301 1.00 20.73 174 LEU B O 1
ATOM 2675 N N . PHE B 1 175 ? -36.594 -51.099 55.867 1.00 24.05 175 PHE B N 1
ATOM 2676 C CA . PHE B 1 175 ? -37.306 -51.833 56.901 1.00 25.77 175 PHE B CA 1
ATOM 2677 C C . PHE B 1 175 ? -37.057 -53.332 56.816 1.00 24.99 175 PHE B C 1
ATOM 2678 O O . PHE B 1 175 ? -36.862 -53.995 57.835 1.00 24.26 175 PHE B O 1
ATOM 2686 N N . ASP B 1 176 ? -37.061 -53.855 55.594 1.00 22.49 176 ASP B N 1
ATOM 2687 C CA . ASP B 1 176 ? -36.865 -55.279 55.344 1.00 22.05 176 ASP B CA 1
ATOM 2688 C C . ASP B 1 176 ? -35.435 -55.736 55.646 1.00 20.40 176 ASP B C 1
ATOM 2689 O O . ASP B 1 176 ? -34.479 -55.109 55.211 1.00 20.12 176 ASP B O 1
ATOM 2694 N N . SER B 1 177 ? -35.296 -56.838 56.381 1.00 21.01 177 SER B N 1
ATOM 2695 C CA . SER B 1 177 ? -33.970 -57.345 56.735 1.00 21.35 177 SER B CA 1
ATOM 2696 C C . SER B 1 177 ? -33.103 -57.627 55.519 1.00 20.64 177 SER B C 1
ATOM 2697 O O . SER B 1 177 ? -31.947 -57.224 55.482 1.00 20.99 177 SER B O 1
ATOM 2700 N N . GLU B 1 178 ? -33.654 -58.330 54.533 1.00 19.36 178 GLU B N 1
ATOM 2701 C CA . GLU B 1 178 ? -32.908 -58.632 53.316 1.00 19.62 178 GLU B CA 1
ATOM 2702 C C . GLU B 1 178 ? -32.489 -57.348 52.597 1.00 19.91 178 GLU B C 1
ATOM 2703 O O . GLU B 1 178 ? -31.363 -57.250 52.098 1.00 21.25 178 GLU B O 1
ATOM 2709 N N . SER B 1 179 ? -33.396 -56.374 52.533 1.00 21.74 179 SER B N 1
ATOM 2710 C CA . SER B 1 179 ? -33.097 -55.097 51.882 1.00 20.74 179 SER B CA 1
ATOM 2711 C C . SER B 1 179 ? -31.923 -54.432 52.579 1.00 20.69 179 SER B C 1
ATOM 2712 O O . SER B 1 179 ? -31.017 -53.907 51.935 1.00 20.75 179 SER B O 1
ATOM 2715 N N . ILE B 1 180 ? -31.950 -54.456 53.908 1.00 19.92 180 ILE B N 1
ATOM 2716 C CA . ILE B 1 180 ? -30.878 -53.869 54.702 1.00 20.04 180 ILE B CA 1
ATOM 2717 C C . ILE B 1 180 ? -29.571 -54.606 54.418 1.00 19.82 180 ILE B C 1
ATOM 2718 O O . ILE B 1 180 ? -28.523 -53.981 54.222 1.00 20.31 180 ILE B O 1
ATOM 2723 N N . GLY B 1 181 ? -29.639 -55.932 54.387 1.00 18.48 181 GLY B N 1
ATOM 2724 C CA . GLY B 1 181 ? -28.449 -56.723 54.124 1.00 18.91 181 GLY B CA 1
ATOM 2725 C C . GLY B 1 181 ? -27.852 -56.399 52.770 1.00 19.25 181 GLY B C 1
ATOM 2726 O O . GLY B 1 181 ? -26.637 -56.249 52.638 1.00 19.83 181 GLY B O 1
ATOM 2727 N N . ILE B 1 182 ? -28.717 -56.283 51.766 1.00 21.50 182 ILE B N 1
ATOM 2728 C CA . ILE B 1 182 ? -28.291 -55.973 50.405 1.00 21.40 182 ILE B CA 1
ATOM 2729 C C . ILE B 1 182 ? -27.641 -54.598 50.330 1.00 21.72 182 ILE B C 1
ATOM 2730 O O . ILE B 1 182 ? -26.577 -54.440 49.733 1.00 21.70 182 ILE B O 1
ATOM 2735 N N . TYR B 1 183 ? -28.269 -53.600 50.942 1.00 20.36 183 TYR B N 1
ATOM 2736 C CA . TYR B 1 183 ? -27.688 -52.268 50.914 1.00 20.47 183 TYR B CA 1
ATOM 2737 C C . TYR B 1 183 ? -26.336 -52.251 51.620 1.00 19.94 183 TYR B C 1
ATOM 2738 O O . TYR B 1 183 ? -25.396 -51.607 51.165 1.00 20.38 183 TYR B O 1
ATOM 2747 N N . VAL B 1 184 ? -26.222 -52.964 52.734 1.00 20.83 184 VAL B N 1
ATOM 2748 C CA . VAL B 1 184 ? -24.943 -52.993 53.430 1.00 21.23 184 VAL B CA 1
ATOM 2749 C C . VAL B 1 184 ? -23.873 -53.649 52.545 1.00 21.95 184 VAL B C 1
ATOM 2750 O O . VAL B 1 184 ? -22.732 -53.182 52.488 1.00 23.10 184 VAL B O 1
ATOM 2754 N N . GLN B 1 185 ? -24.242 -54.722 51.852 1.00 22.99 185 GLN B N 1
ATOM 2755 C CA . GLN B 1 185 ? -23.301 -55.411 50.969 1.00 25.02 185 GLN B CA 1
ATOM 2756 C C . GLN B 1 185 ? -22.885 -54.509 49.814 1.00 25.37 185 GLN B C 1
ATOM 2757 O O . GLN B 1 185 ? -21.712 -54.470 49.435 1.00 25.84 185 GLN B O 1
ATOM 2763 N N . GLU B 1 186 ? -23.837 -53.776 49.249 1.00 24.98 186 GLU B N 1
ATOM 2764 C CA . GLU B 1 186 ? -23.505 -52.900 48.133 1.00 25.62 186 GLU B CA 1
ATOM 2765 C C . GLU B 1 186 ? -22.683 -51.686 48.555 1.00 26.77 186 GLU B C 1
ATOM 2766 O O . GLU B 1 186 ? -21.820 -51.231 47.807 1.00 26.92 186 GLU B O 1
ATOM 2772 N N . MET B 1 187 ? -22.937 -51.173 49.754 1.00 23.18 187 MET B N 1
ATOM 2773 C CA . MET B 1 187 ? -22.200 -50.020 50.253 1.00 25.23 187 MET B CA 1
ATOM 2774 C C . MET B 1 187 ? -20.746 -50.373 50.543 1.00 26.93 187 MET B C 1
ATOM 2775 O O . MET B 1 187 ? -19.860 -49.530 50.414 1.00 27.26 187 MET B O 1
ATOM 2780 N N . ALA B 1 188 ? -20.512 -51.616 50.945 1.00 29.32 188 ALA B N 1
ATOM 2781 C CA . ALA B 1 188 ? -19.164 -52.075 51.259 1.00 32.76 188 ALA B CA 1
ATOM 2782 C C . ALA B 1 188 ? -18.268 -52.079 50.022 1.00 34.96 188 ALA B C 1
ATOM 2783 O O . ALA B 1 188 ? -17.065 -52.322 50.119 1.00 35.42 188 ALA B O 1
ATOM 2785 N N . LYS B 1 189 ? -18.857 -51.808 48.862 1.00 44.13 189 LYS B N 1
ATOM 2786 C CA . LYS B 1 189 ? -18.101 -51.786 47.612 1.00 46.54 189 LYS B CA 1
ATOM 2787 C C . LYS B 1 189 ? -17.698 -50.369 47.200 1.00 48.54 189 LYS B C 1
ATOM 2788 O O . LYS B 1 189 ? -17.165 -50.168 46.110 1.00 49.50 189 LYS B O 1
ATOM 2794 N N . LEU B 1 190 ? -17.949 -49.392 48.071 1.00 35.39 190 LEU B N 1
ATOM 2795 C CA . LEU B 1 190 ? -17.603 -47.991 47.792 1.00 38.63 190 LEU B CA 1
ATOM 2796 C C . LEU B 1 190 ? -16.374 -47.569 48.601 1.00 44.38 190 LEU B C 1
ATOM 2797 O O . LEU B 1 190 ? -16.210 -48.013 49.735 1.00 41.63 190 LEU B O 1
ATOM 2802 N N . ASP B 1 191 ? -15.530 -46.709 48.030 1.00 68.59 191 ASP B N 1
ATOM 2803 C CA . ASP B 1 191 ? -14.323 -46.247 48.713 1.00 73.33 191 ASP B CA 1
ATOM 2804 C C . ASP B 1 191 ? -13.936 -47.254 49.786 1.00 77.82 191 ASP B C 1
ATOM 2805 O O . ASP B 1 191 ? -14.090 -46.998 50.979 1.00 75.99 191 ASP B O 1
ATOM 2810 N N . ALA B 1 192 ? -13.464 -48.414 49.350 1.00 74.02 192 ALA B N 1
ATOM 2811 C CA . ALA B 1 192 ? -13.061 -49.472 50.266 1.00 78.29 192 ALA B CA 1
ATOM 2812 C C . ALA B 1 192 ? -12.318 -50.539 49.473 1.00 80.17 192 ALA B C 1
ATOM 2813 O O . ALA B 1 192 ? -11.070 -50.611 49.592 1.00 81.63 192 ALA B O 1
ATOM 2815 N N . SER C 1 5 ? -73.539 -33.477 9.345 1.00 94.43 5 SER C N 1
ATOM 2816 C CA . SER C 1 5 ? -74.525 -32.362 9.427 1.00 93.62 5 SER C CA 1
ATOM 2817 C C . SER C 1 5 ? -73.831 -31.048 9.769 1.00 92.50 5 SER C C 1
ATOM 2818 O O . SER C 1 5 ? -73.912 -30.076 9.016 1.00 92.13 5 SER C O 1
ATOM 2821 N N . GLY C 1 6 ? -73.150 -31.026 10.911 1.00 102.01 6 GLY C N 1
ATOM 2822 C CA . GLY C 1 6 ? -72.450 -29.829 11.336 1.00 97.97 6 GLY C CA 1
ATOM 2823 C C . GLY C 1 6 ? -70.946 -30.014 11.329 1.00 93.15 6 GLY C C 1
ATOM 2824 O O . GLY C 1 6 ? -70.202 -29.099 10.974 1.00 95.78 6 GLY C O 1
ATOM 2825 N N . PHE C 1 7 ? -70.496 -31.201 11.724 1.00 74.89 7 PHE C N 1
ATOM 2826 C CA . PHE C 1 7 ? -69.070 -31.503 11.760 1.00 71.91 7 PHE C CA 1
ATOM 2827 C C . PHE C 1 7 ? -68.802 -32.961 12.121 1.00 64.74 7 PHE C C 1
ATOM 2828 O O . PHE C 1 7 ? -69.622 -33.617 12.764 1.00 67.01 7 PHE C O 1
ATOM 2836 N N . THR C 1 8 ? -67.639 -33.456 11.709 1.00 55.27 8 THR C N 1
ATOM 2837 C CA . THR C 1 8 ? -67.253 -34.839 11.960 1.00 46.85 8 THR C CA 1
ATOM 2838 C C . THR C 1 8 ? -66.034 -34.942 12.872 1.00 44.12 8 THR C C 1
ATOM 2839 O O . THR C 1 8 ? -65.096 -34.155 12.757 1.00 42.46 8 THR C O 1
ATOM 2843 N N . VAL C 1 9 ? -66.053 -35.919 13.774 1.00 39.41 9 VAL C N 1
ATOM 2844 C CA . VAL C 1 9 ? -64.939 -36.137 14.692 1.00 36.90 9 VAL C CA 1
ATOM 2845 C C . VAL C 1 9 ? -63.778 -36.796 13.957 1.00 36.14 9 VAL C C 1
ATOM 2846 O O . VAL C 1 9 ? -63.927 -37.869 13.366 1.00 34.73 9 VAL C O 1
ATOM 2850 N N . LEU C 1 10 ? -62.617 -36.157 14.011 1.00 37.63 10 LEU C N 1
ATOM 2851 C CA . LEU C 1 10 ? -61.434 -36.670 13.341 1.00 37.10 10 LEU C CA 1
ATOM 2852 C C . LEU C 1 10 ? -60.521 -37.429 14.296 1.00 37.44 10 LEU C C 1
ATOM 2853 O O . LEU C 1 10 ? -59.843 -38.379 13.901 1.00 38.57 10 LEU C O 1
ATOM 2858 N N . SER C 1 11 ? -60.509 -37.006 15.554 1.00 27.81 11 SER C N 1
ATOM 2859 C CA . SER C 1 11 ? -59.680 -37.642 16.559 1.00 30.24 11 SER C CA 1
ATOM 2860 C C . SER C 1 11 ? -60.316 -37.385 17.918 1.00 31.38 11 SER C C 1
ATOM 2861 O O . SER C 1 11 ? -60.921 -36.335 18.137 1.00 30.59 11 SER C O 1
ATOM 2864 N N . THR C 1 12 ? -60.182 -38.341 18.829 1.00 33.11 12 THR C N 1
ATOM 2865 C CA . THR C 1 12 ? -60.769 -38.192 20.155 1.00 33.76 12 THR C CA 1
ATOM 2866 C C . THR C 1 12 ? -59.850 -38.728 21.239 1.00 34.44 12 THR C C 1
ATOM 2867 O O . THR C 1 12 ? -59.057 -39.642 21.008 1.00 34.40 12 THR C O 1
ATOM 2871 N N . LYS C 1 13 ? -59.960 -38.138 22.423 1.00 32.24 13 LYS C N 1
ATOM 2872 C CA . LYS C 1 13 ? -59.166 -38.534 23.577 1.00 35.20 13 LYS C CA 1
ATOM 2873 C C . LYS C 1 13 ? -60.006 -38.317 24.828 1.00 34.20 13 LYS C C 1
ATOM 2874 O O . LYS C 1 13 ? -60.447 -37.199 25.105 1.00 33.41 13 LYS C O 1
ATOM 2880 N N . SER C 1 14 ? -60.241 -39.389 25.575 1.00 35.49 14 SER C N 1
ATOM 2881 C CA . SER C 1 14 ? -61.016 -39.289 26.804 1.00 35.21 14 SER C CA 1
ATOM 2882 C C . SER C 1 14 ? -60.058 -39.026 27.955 1.00 36.12 14 SER C C 1
ATOM 2883 O O . SER C 1 14 ? -59.053 -39.720 28.104 1.00 36.63 14 SER C O 1
ATOM 2886 N N . LEU C 1 15 ? -60.365 -38.013 28.756 1.00 27.40 15 LEU C N 1
ATOM 2887 C CA . LEU C 1 15 ? -59.526 -37.664 29.892 1.00 29.22 15 LEU C CA 1
ATOM 2888 C C . LEU C 1 15 ? -59.855 -38.489 31.130 1.00 33.18 15 LEU C C 1
ATOM 2889 O O . LEU C 1 15 ? -60.885 -39.167 31.191 1.00 31.84 15 LEU C O 1
ATOM 2894 N N . PHE C 1 16 ? -58.962 -38.418 32.112 1.00 44.57 16 PHE C N 1
ATOM 2895 C CA . PHE C 1 16 ? -59.101 -39.145 33.369 1.00 51.40 16 PHE C CA 1
ATOM 2896 C C . PHE C 1 16 ? -60.529 -39.151 33.904 1.00 47.03 16 PHE C C 1
ATOM 2897 O O . PHE C 1 16 ? -61.077 -40.204 34.229 1.00 47.91 16 PHE C O 1
ATOM 2905 N N . LEU C 1 17 ? -61.130 -37.969 33.981 1.00 39.97 17 LEU C N 1
ATOM 2906 C CA . LEU C 1 17 ? -62.470 -37.836 34.525 1.00 36.17 17 LEU C CA 1
ATOM 2907 C C . LEU C 1 17 ? -63.632 -37.812 33.540 1.00 32.98 17 LEU C C 1
ATOM 2908 O O . LEU C 1 17 ? -64.695 -37.258 33.830 1.00 33.26 17 LEU C O 1
ATOM 2913 N N . GLY C 1 18 ? -63.429 -38.418 32.377 1.00 31.26 18 GLY C N 1
ATOM 2914 C CA . GLY C 1 18 ? -64.500 -38.509 31.402 1.00 29.42 18 GLY C CA 1
ATOM 2915 C C . GLY C 1 18 ? -64.656 -37.462 30.323 1.00 28.56 18 GLY C C 1
ATOM 2916 O O . GLY C 1 18 ? -65.344 -37.725 29.333 1.00 27.38 18 GLY C O 1
ATOM 2917 N N . GLN C 1 19 ? -64.048 -36.289 30.487 1.00 28.42 19 GLN C N 1
ATOM 2918 C CA . GLN C 1 19 ? -64.186 -35.256 29.467 1.00 26.92 19 GLN C CA 1
ATOM 2919 C C . GLN C 1 19 ? -63.571 -35.766 28.180 1.00 27.25 19 GLN C C 1
ATOM 2920 O O . GLN C 1 19 ? -62.570 -36.486 28.202 1.00 27.00 19 GLN C O 1
ATOM 2926 N N . LYS C 1 20 ? -64.174 -35.397 27.058 1.00 25.32 20 LYS C N 1
ATOM 2927 C CA . LYS C 1 20 ? -63.658 -35.820 25.766 1.00 27.31 20 LYS C CA 1
ATOM 2928 C C . LYS C 1 20 ? -63.100 -34.637 24.992 1.00 25.62 20 LYS C C 1
ATOM 2929 O O . LYS C 1 20 ? -63.740 -33.596 24.889 1.00 24.23 20 LYS C O 1
ATOM 2935 N N . LEU C 1 21 ? -61.881 -34.793 24.486 1.00 23.99 21 LEU C N 1
ATOM 2936 C CA . LEU C 1 21 ? -61.251 -33.752 23.680 1.00 24.59 21 LEU C CA 1
ATOM 2937 C C . LEU C 1 21 ? -61.356 -34.295 22.264 1.00 25.35 21 LEU C C 1
ATOM 2938 O O . LEU C 1 21 ? -60.961 -35.430 22.011 1.00 26.40 21 LEU C O 1
ATOM 2943 N N . GLN C 1 22 ? -61.895 -33.504 21.342 1.00 22.67 22 GLN C N 1
ATOM 2944 C CA . GLN C 1 22 ? -62.055 -33.981 19.977 1.00 25.36 22 GLN C CA 1
ATOM 2945 C C . GLN C 1 22 ? -61.669 -32.971 18.913 1.00 25.80 22 GLN C C 1
ATOM 2946 O O . GLN C 1 22 ? -62.050 -31.807 18.979 1.00 23.73 22 GLN C O 1
ATOM 2952 N N . VAL C 1 23 ? -60.918 -33.435 17.919 1.00 27.36 23 VAL C N 1
ATOM 2953 C CA . VAL C 1 23 ? -60.504 -32.575 16.822 1.00 30.68 23 VAL C CA 1
ATOM 2954 C C . VAL C 1 23 ? -61.578 -32.615 15.734 1.00 35.73 23 VAL C C 1
ATOM 2955 O O . VAL C 1 23 ? -62.119 -33.678 15.422 1.00 35.41 23 VAL C O 1
ATOM 2959 N N . VAL C 1 24 ? -61.884 -31.446 15.179 1.00 30.57 24 VAL C N 1
ATOM 2960 C CA . VAL C 1 24 ? -62.890 -31.287 14.128 1.00 39.79 24 VAL C CA 1
ATOM 2961 C C . VAL C 1 24 ? -62.355 -30.374 13.019 1.00 45.80 24 VAL C C 1
ATOM 2962 O O . VAL C 1 24 ? -61.552 -29.476 13.277 1.00 44.67 24 VAL C O 1
ATOM 2966 N N . GLN C 1 25 ? -62.807 -30.603 11.788 1.00 83.18 25 GLN C N 1
ATOM 2967 C CA . GLN C 1 25 ? -62.358 -29.810 10.643 1.00 89.59 25 GLN C CA 1
ATOM 2968 C C . GLN C 1 25 ? -63.454 -28.957 10.006 1.00 91.79 25 GLN C C 1
ATOM 2969 O O . GLN C 1 25 ? -63.595 -28.936 8.783 1.00 91.01 25 GLN C O 1
ATOM 2975 N N . ALA C 1 26 ? -64.221 -28.247 10.826 1.00 80.35 26 ALA C N 1
ATOM 2976 C CA . ALA C 1 26 ? -65.295 -27.403 10.313 1.00 82.37 26 ALA C CA 1
ATOM 2977 C C . ALA C 1 26 ? -65.024 -25.927 10.582 1.00 83.09 26 ALA C C 1
ATOM 2978 O O . ALA C 1 26 ? -63.930 -25.553 11.004 1.00 84.82 26 ALA C O 1
ATOM 2980 N N . ASP C 1 27 ? -66.024 -25.090 10.320 1.00 60.67 27 ASP C N 1
ATOM 2981 C CA . ASP C 1 27 ? -65.901 -23.655 10.552 1.00 57.36 27 ASP C CA 1
ATOM 2982 C C . ASP C 1 27 ? -66.232 -23.425 12.019 1.00 48.98 27 ASP C C 1
ATOM 2983 O O . ASP C 1 27 ? -67.355 -23.681 12.457 1.00 51.74 27 ASP C O 1
ATOM 2988 N N . ILE C 1 28 ? -65.256 -22.948 12.780 1.00 43.62 28 ILE C N 1
ATOM 2989 C CA . ILE C 1 28 ? -65.473 -22.720 14.199 1.00 35.03 28 ILE C CA 1
ATOM 2990 C C . ILE C 1 28 ? -66.627 -21.766 14.472 1.00 29.99 28 ILE C C 1
ATOM 2991 O O . ILE C 1 28 ? -67.253 -21.829 15.529 1.00 29.87 28 ILE C O 1
ATOM 2996 N N . ALA C 1 29 ? -66.921 -20.890 13.519 1.00 32.86 29 ALA C N 1
ATOM 2997 C CA . ALA C 1 29 ? -68.010 -19.939 13.697 1.00 30.56 29 ALA C CA 1
ATOM 2998 C C . ALA C 1 29 ? -69.382 -20.590 13.554 1.00 28.92 29 ALA C C 1
ATOM 2999 O O . ALA C 1 29 ? -70.370 -20.077 14.075 1.00 28.32 29 ALA C O 1
ATOM 3001 N N . SER C 1 30 ? -69.450 -21.722 12.864 1.00 30.30 30 SER C N 1
ATOM 3002 C CA . SER C 1 30 ? -70.734 -22.387 12.668 1.00 32.11 30 SER C CA 1
ATOM 3003 C C . SER C 1 30 ? -70.989 -23.605 13.554 1.00 32.05 30 SER C C 1
ATOM 3004 O O . SER C 1 30 ? -72.119 -24.091 13.623 1.00 33.05 30 SER C O 1
ATOM 3007 N N . ILE C 1 31 ? -69.962 -24.095 14.242 1.00 31.48 31 ILE C N 1
ATOM 3008 C CA . ILE C 1 31 ? -70.141 -25.271 15.091 1.00 33.20 31 ILE C CA 1
ATOM 3009 C C . ILE C 1 31 ? -71.074 -25.027 16.282 1.00 33.99 31 ILE C C 1
ATOM 3010 O O . ILE C 1 31 ? -70.994 -24.000 16.960 1.00 32.47 31 ILE C O 1
ATOM 3015 N N . ASP C 1 32 ? -71.966 -25.985 16.525 1.00 45.04 32 ASP C N 1
ATOM 3016 C CA . ASP C 1 32 ? -72.921 -25.884 17.622 1.00 46.38 32 ASP C CA 1
ATOM 3017 C C . ASP C 1 32 ? -72.298 -26.285 18.954 1.00 43.33 32 ASP C C 1
ATOM 3018 O O . ASP C 1 32 ? -72.454 -27.418 19.417 1.00 45.21 32 ASP C O 1
ATOM 3023 N N . SER C 1 33 ? -71.586 -25.342 19.559 1.00 32.68 33 SER C N 1
ATOM 3024 C CA . SER C 1 33 ? -70.931 -25.554 20.844 1.00 28.87 33 SER C CA 1
ATOM 3025 C C . SER C 1 33 ? -71.465 -24.492 21.800 1.00 26.86 33 SER C C 1
ATOM 3026 O O . SER C 1 33 ? -71.741 -23.370 21.381 1.00 26.49 33 SER C O 1
ATOM 3029 N N . ASP C 1 34 ? -71.621 -24.833 23.076 1.00 28.16 34 ASP C N 1
ATOM 3030 C CA . ASP C 1 34 ? -72.129 -23.857 24.036 1.00 26.56 34 ASP C CA 1
ATOM 3031 C C . ASP C 1 34 ? -71.276 -22.595 24.020 1.00 25.72 34 ASP C C 1
ATOM 3032 O O . ASP C 1 34 ? -71.793 -21.485 24.112 1.00 25.31 34 ASP C O 1
ATOM 3037 N N . ALA C 1 35 ? -69.965 -22.770 23.894 1.00 24.31 35 ALA C N 1
ATOM 3038 C CA . ALA C 1 35 ? -69.053 -21.634 23.854 1.00 21.84 35 ALA C CA 1
ATOM 3039 C C . ALA C 1 35 ? -68.000 -21.833 22.778 1.00 21.13 35 ALA C C 1
ATOM 3040 O O . ALA C 1 35 ? -67.601 -22.961 22.492 1.00 20.92 35 ALA C O 1
ATOM 3042 N N . VAL C 1 36 ? -67.577 -20.730 22.172 1.00 20.82 36 VAL C N 1
ATOM 3043 C CA . VAL C 1 36 ? -66.531 -20.753 21.153 1.00 21.97 36 VAL C CA 1
ATOM 3044 C C . VAL C 1 36 ? -65.485 -19.762 21.634 1.00 21.92 36 VAL C C 1
ATOM 3045 O O . VAL C 1 36 ? -65.817 -18.687 22.151 1.00 20.73 36 VAL C O 1
ATOM 3049 N N . VAL C 1 37 ? -64.219 -20.128 21.489 1.00 22.51 37 VAL C N 1
ATOM 3050 C CA . VAL C 1 37 ? -63.144 -19.267 21.939 1.00 22.29 37 VAL C CA 1
ATOM 3051 C C . VAL C 1 37 ? -62.623 -18.380 20.824 1.00 21.08 37 VAL C C 1
ATOM 3052 O O . VAL C 1 37 ? -62.326 -18.849 19.723 1.00 22.29 37 VAL C O 1
ATOM 3056 N N . HIS C 1 38 ? -62.513 -17.094 21.129 1.00 18.76 38 HIS C N 1
ATOM 3057 C CA . HIS C 1 38 ? -62.032 -16.110 20.176 1.00 20.11 38 HIS C CA 1
ATOM 3058 C C . HIS C 1 38 ? -60.706 -15.530 20.646 1.00 19.90 38 HIS C C 1
ATOM 3059 O O . HIS C 1 38 ? -60.668 -14.727 21.575 1.00 20.03 38 HIS C O 1
ATOM 3066 N N . PRO C 1 39 ? -59.594 -15.948 20.020 1.00 23.28 39 PRO C N 1
ATOM 3067 C CA . PRO C 1 39 ? -58.283 -15.431 20.404 1.00 22.57 39 PRO C CA 1
ATOM 3068 C C . PRO C 1 39 ? -58.218 -13.984 19.938 1.00 23.24 39 PRO C C 1
ATOM 3069 O O . PRO C 1 39 ? -58.404 -13.695 18.753 1.00 24.81 39 PRO C O 1
ATOM 3073 N N . THR C 1 40 ? -57.954 -13.077 20.867 1.00 22.12 40 THR C N 1
ATOM 3074 C CA . THR C 1 40 ? -57.882 -11.667 20.529 1.00 22.46 40 THR C CA 1
ATOM 3075 C C . THR C 1 40 ? -56.730 -11.043 21.304 1.00 23.43 40 THR C C 1
ATOM 3076 O O . THR C 1 40 ? -55.802 -11.745 21.711 1.00 24.12 40 THR C O 1
ATOM 3080 N N . ASN C 1 41 ? -56.767 -9.729 21.493 1.00 22.52 41 ASN C N 1
ATOM 3081 C CA . ASN C 1 41 ? -55.714 -9.059 22.240 1.00 22.35 41 ASN C CA 1
ATOM 3082 C C . ASN C 1 41 ? -56.330 -8.159 23.296 1.00 22.91 41 ASN C C 1
ATOM 3083 O O . ASN C 1 41 ? -57.535 -8.214 23.538 1.00 22.33 41 ASN C O 1
ATOM 3088 N N . THR C 1 42 ? -55.506 -7.331 23.918 1.00 25.16 42 THR C N 1
ATOM 3089 C CA . THR C 1 42 ? -55.980 -6.441 24.969 1.00 25.53 42 THR C CA 1
ATOM 3090 C C . THR C 1 42 ? -57.092 -5.494 24.520 1.00 25.13 42 THR C C 1
ATOM 3091 O O . THR C 1 42 ? -57.891 -5.046 25.342 1.00 24.01 42 THR C O 1
ATOM 3095 N N . ASP C 1 43 ? -57.147 -5.194 23.221 1.00 22.03 43 ASP C N 1
ATOM 3096 C CA . ASP C 1 43 ? -58.149 -4.279 22.680 1.00 24.54 43 ASP C CA 1
ATOM 3097 C C . ASP C 1 43 ? -59.369 -4.978 22.072 1.00 22.48 43 ASP C C 1
ATOM 3098 O O . ASP C 1 43 ? -60.201 -4.339 21.422 1.00 23.13 43 ASP C O 1
ATOM 3103 N N . PHE C 1 44 ? -59.473 -6.284 22.290 1.00 23.91 44 PHE C N 1
ATOM 3104 C CA . PHE C 1 44 ? -60.578 -7.071 21.752 1.00 24.26 44 PHE C CA 1
ATOM 3105 C C . PHE C 1 44 ? -60.653 -6.956 20.233 1.00 25.62 44 PHE C C 1
ATOM 3106 O O . PHE C 1 44 ? -61.735 -6.894 19.646 1.00 24.48 44 PHE C O 1
ATOM 3114 N N . TYR C 1 45 ? -59.484 -6.921 19.609 1.00 23.78 45 TYR C N 1
ATOM 3115 C CA . TYR C 1 45 ? -59.383 -6.843 18.161 1.00 25.23 45 TYR C CA 1
ATOM 3116 C C . TYR C 1 45 ? -60.126 -8.050 17.577 1.00 24.66 45 TYR C C 1
ATOM 3117 O O . TYR C 1 45 ? -59.962 -9.172 18.061 1.00 22.85 45 TYR C O 1
ATOM 3126 N N . ILE C 1 46 ? -60.949 -7.827 16.551 1.00 25.41 46 ILE C N 1
ATOM 3127 C CA . ILE C 1 46 ? -61.698 -8.927 15.942 1.00 25.09 46 ILE C CA 1
ATOM 3128 C C . ILE C 1 46 ? -61.285 -9.219 14.500 1.00 26.35 46 ILE C C 1
ATOM 3129 O O . ILE C 1 46 ? -62.010 -9.890 13.765 1.00 26.46 46 ILE C O 1
ATOM 3134 N N . GLY C 1 47 ? -60.114 -8.727 14.104 1.00 27.00 47 GLY C N 1
ATOM 3135 C CA . GLY C 1 47 ? -59.646 -8.951 12.747 1.00 29.96 47 GLY C CA 1
ATOM 3136 C C . GLY C 1 47 ? -58.850 -10.228 12.557 1.00 33.26 47 GLY C C 1
ATOM 3137 O O . GLY C 1 47 ? -58.383 -10.514 11.453 1.00 32.09 47 GLY C O 1
ATOM 3138 N N . GLY C 1 48 ? -58.683 -10.998 13.628 1.00 25.81 48 GLY C N 1
ATOM 3139 C CA . GLY C 1 48 ? -57.947 -12.243 13.535 1.00 29.51 48 GLY C CA 1
ATOM 3140 C C . GLY C 1 48 ? -58.632 -13.230 12.610 1.00 30.41 48 GLY C C 1
ATOM 3141 O O . GLY C 1 48 ? -59.715 -12.961 12.091 1.00 28.62 48 GLY C O 1
ATOM 3142 N N . GLU C 1 49 ? -58.004 -14.380 12.404 1.00 33.09 49 GLU C N 1
ATOM 3143 C CA . GLU C 1 49 ? -58.574 -15.396 11.534 1.00 34.62 49 GLU C CA 1
ATOM 3144 C C . GLU C 1 49 ? -59.921 -15.832 12.101 1.00 29.10 49 GLU C C 1
ATOM 3145 O O . GLU C 1 49 ? -60.917 -15.892 11.383 1.00 26.70 49 GLU C O 1
ATOM 3151 N N . VAL C 1 50 ? -59.948 -16.115 13.401 1.00 30.39 50 VAL C N 1
ATOM 3152 C CA . VAL C 1 50 ? -61.173 -16.547 14.066 1.00 27.12 50 VAL C CA 1
ATOM 3153 C C . VAL C 1 50 ? -62.168 -15.391 14.181 1.00 25.88 50 VAL C C 1
ATOM 3154 O O . VAL C 1 50 ? -63.360 -15.550 13.906 1.00 26.33 50 VAL C O 1
ATOM 3158 N N . GLY C 1 51 ? -61.675 -14.229 14.589 1.00 26.49 51 GLY C N 1
ATOM 3159 C CA . GLY C 1 51 ? -62.546 -13.074 14.719 1.00 24.53 51 GLY C CA 1
ATOM 3160 C C . GLY C 1 51 ? -63.236 -12.759 13.406 1.00 24.83 51 GLY C C 1
ATOM 3161 O O . GLY C 1 51 ? -64.419 -12.421 13.383 1.00 23.67 51 GLY C O 1
ATOM 3162 N N . SER C 1 52 ? -62.501 -12.894 12.308 1.00 27.80 52 SER C N 1
ATOM 3163 C CA . SER C 1 52 ? -63.055 -12.609 10.991 1.00 28.91 52 SER C CA 1
ATOM 3164 C C . SER C 1 52 ? -64.206 -13.533 10.608 1.00 29.15 52 SER C C 1
ATOM 3165 O O . SER C 1 52 ? -65.203 -13.078 10.056 1.00 29.54 52 SER C O 1
ATOM 3168 N N . THR C 1 53 ? -64.076 -14.824 10.900 1.00 27.30 53 THR C N 1
ATOM 3169 C CA . THR C 1 53 ? -65.141 -15.766 10.573 1.00 28.92 53 THR C CA 1
ATOM 3170 C C . THR C 1 53 ? -66.335 -15.555 11.497 1.00 27.65 53 THR C C 1
ATOM 3171 O O . THR C 1 53 ? -67.479 -15.786 11.108 1.00 27.86 53 THR C O 1
ATOM 3175 N N . LEU C 1 54 ? -66.072 -15.116 12.725 1.00 26.04 54 LEU C N 1
ATOM 3176 C CA . LEU C 1 54 ? -67.159 -14.867 13.665 1.00 26.77 54 LEU C CA 1
ATOM 3177 C C . LEU C 1 54 ? -67.962 -13.646 13.225 1.00 27.04 54 LEU C C 1
ATOM 3178 O O . LEU C 1 54 ? -69.193 -13.626 13.331 1.00 28.09 54 LEU C O 1
ATOM 3183 N N . GLU C 1 55 ? -67.261 -12.627 12.735 1.00 29.17 55 GLU C N 1
ATOM 3184 C CA . GLU C 1 55 ? -67.919 -11.411 12.270 1.00 31.26 55 GLU C CA 1
ATOM 3185 C C . GLU C 1 55 ? -68.718 -11.717 11.009 1.00 33.09 55 GLU C C 1
ATOM 3186 O O . GLU C 1 55 ? -69.812 -11.188 10.813 1.00 31.78 55 GLU C O 1
ATOM 3192 N N . LYS C 1 56 ? -68.166 -12.575 10.156 1.00 31.72 56 LYS C N 1
ATOM 3193 C CA . LYS C 1 56 ? -68.839 -12.947 8.920 1.00 35.09 56 LYS C CA 1
ATOM 3194 C C . LYS C 1 56 ? -70.136 -13.691 9.226 1.00 35.65 56 LYS C C 1
ATOM 3195 O O . LYS C 1 56 ? -71.128 -13.551 8.513 1.00 36.52 56 LYS C O 1
ATOM 3201 N N . LYS C 1 57 ? -70.124 -14.469 10.303 1.00 36.54 57 LYS C N 1
ATOM 3202 C CA . LYS C 1 57 ? -71.289 -15.245 10.704 1.00 37.90 57 LYS C CA 1
ATOM 3203 C C . LYS C 1 57 ? -72.276 -14.442 11.555 1.00 37.51 57 LYS C C 1
ATOM 3204 O O . LYS C 1 57 ? -73.489 -14.499 11.333 1.00 35.99 57 LYS C O 1
ATOM 3210 N N . GLY C 1 58 ? -71.749 -13.700 12.527 1.00 37.41 58 GLY C N 1
ATOM 3211 C CA . GLY C 1 58 ? -72.592 -12.914 13.414 1.00 37.25 58 GLY C CA 1
ATOM 3212 C C . GLY C 1 58 ? -72.848 -11.480 12.986 1.00 37.31 58 GLY C C 1
ATOM 3213 O O . GLY C 1 58 ? -73.762 -10.831 13.495 1.00 37.92 58 GLY C O 1
ATOM 3214 N N . GLY C 1 59 ? -72.036 -10.979 12.062 1.00 36.30 59 GLY C N 1
ATOM 3215 C CA . GLY C 1 59 ? -72.207 -9.620 11.579 1.00 36.68 59 GLY C CA 1
ATOM 3216 C C . GLY C 1 59 ? -72.239 -8.556 12.661 1.00 36.77 59 GLY C C 1
ATOM 3217 O O . GLY C 1 59 ? -71.486 -8.619 13.633 1.00 35.96 59 GLY C O 1
ATOM 3218 N N . LYS C 1 60 ? -73.123 -7.576 12.486 1.00 32.24 60 LYS C N 1
ATOM 3219 C CA . LYS C 1 60 ? -73.263 -6.469 13.426 1.00 35.06 60 LYS C CA 1
ATOM 3220 C C . LYS C 1 60 ? -73.510 -6.900 14.868 1.00 33.78 60 LYS C C 1
ATOM 3221 O O . LYS C 1 60 ? -72.967 -6.298 15.796 1.00 34.91 60 LYS C O 1
ATOM 3227 N N . GLU C 1 61 ? -74.338 -7.923 15.055 1.00 35.17 61 GLU C N 1
ATOM 3228 C CA . GLU C 1 61 ? -74.649 -8.419 16.392 1.00 36.14 61 GLU C CA 1
ATOM 3229 C C . GLU C 1 61 ? -73.392 -8.847 17.127 1.00 33.74 61 GLU C C 1
ATOM 3230 O O . GLU C 1 61 ? -73.240 -8.581 18.321 1.00 32.29 61 GLU C O 1
ATOM 3236 N N . PHE C 1 62 ? -72.496 -9.518 16.411 1.00 32.32 62 PHE C N 1
ATOM 3237 C CA . PHE C 1 62 ? -71.239 -9.974 16.997 1.00 31.28 62 PHE C CA 1
ATOM 3238 C C . PHE C 1 62 ? -70.353 -8.773 17.287 1.00 30.46 62 PHE C C 1
ATOM 3239 O O . PHE C 1 62 ? -69.835 -8.617 18.394 1.00 31.12 62 PHE C O 1
ATOM 3247 N N . VAL C 1 63 ? -70.182 -7.922 16.283 1.00 28.95 63 VAL C N 1
ATOM 3248 C CA . VAL C 1 63 ? -69.347 -6.739 16.424 1.00 30.44 63 VAL C CA 1
ATOM 3249 C C . VAL C 1 63 ? -69.776 -5.879 17.609 1.00 29.94 63 VAL C C 1
ATOM 3250 O O . VAL C 1 63 ? -68.946 -5.482 18.421 1.00 29.04 63 VAL C O 1
ATOM 3254 N N . GLU C 1 64 ? -71.072 -5.606 17.712 1.00 32.43 64 GLU C N 1
ATOM 3255 C CA . GLU C 1 64 ? -71.594 -4.788 18.801 1.00 35.36 64 GLU C CA 1
ATOM 3256 C C . GLU C 1 64 ? -71.406 -5.457 20.156 1.00 30.86 64 GLU C C 1
ATOM 3257 O O . GLU C 1 64 ? -71.095 -4.792 21.148 1.00 30.26 64 GLU C O 1
ATOM 3263 N N . ALA C 1 65 ? -71.598 -6.772 20.199 1.00 30.11 65 ALA C N 1
ATOM 3264 C CA . ALA C 1 65 ? -71.445 -7.522 21.442 1.00 28.90 65 ALA C CA 1
ATOM 3265 C C . ALA C 1 65 ? -70.015 -7.399 21.961 1.00 27.15 65 ALA C C 1
ATOM 3266 O O . ALA C 1 65 ? -69.786 -7.277 23.165 1.00 27.01 65 ALA C O 1
ATOM 3268 N N . VAL C 1 66 ? -69.049 -7.429 21.050 1.00 26.19 66 VAL C N 1
ATOM 3269 C CA . VAL C 1 66 ? -67.653 -7.311 21.452 1.00 25.10 66 VAL C CA 1
ATOM 3270 C C . VAL C 1 66 ? -67.369 -5.899 21.951 1.00 25.85 66 VAL C C 1
ATOM 3271 O O . VAL C 1 66 ? -66.668 -5.711 22.949 1.00 26.15 66 VAL C O 1
ATOM 3275 N N . LEU C 1 67 ? -67.926 -4.908 21.258 1.00 27.82 67 LEU C N 1
ATOM 3276 C CA . LEU C 1 67 ? -67.761 -3.506 21.640 1.00 29.29 67 LEU C CA 1
ATOM 3277 C C . LEU C 1 67 ? -68.252 -3.273 23.075 1.00 26.92 67 LEU C C 1
ATOM 3278 O O . LEU C 1 67 ? -67.561 -2.660 23.886 1.00 26.88 67 LEU C O 1
ATOM 3283 N N . GLU C 1 68 ? -69.447 -3.767 23.385 1.00 30.66 68 GLU C N 1
ATOM 3284 C CA . GLU C 1 68 ? -70.010 -3.599 24.722 1.00 30.82 68 GLU C CA 1
ATOM 3285 C C . GLU C 1 68 ? -69.187 -4.314 25.785 1.00 28.60 68 GLU C C 1
ATOM 3286 O O . GLU C 1 68 ? -69.026 -3.809 26.894 1.00 28.12 68 GLU C O 1
ATOM 3292 N N . LEU C 1 69 ? -68.672 -5.494 25.446 1.00 22.82 69 LEU C N 1
ATOM 3293 C CA . LEU C 1 69 ? -67.873 -6.269 26.385 1.00 23.23 69 LEU C CA 1
ATOM 3294 C C . LEU C 1 69 ? -66.607 -5.483 26.678 1.00 22.32 69 LEU C C 1
ATOM 3295 O O . LEU C 1 69 ? -66.182 -5.354 27.828 1.00 24.13 69 LEU C O 1
ATOM 3300 N N . ARG C 1 70 ? -65.999 -4.960 25.619 1.00 24.76 70 ARG C N 1
ATOM 3301 C CA . ARG C 1 70 ? -64.779 -4.185 25.769 1.00 24.73 70 ARG C CA 1
ATOM 3302 C C . ARG C 1 70 ? -64.996 -3.005 26.717 1.00 24.59 70 ARG C C 1
ATOM 3303 O O . ARG C 1 70 ? -64.154 -2.722 27.567 1.00 24.49 70 ARG C O 1
ATOM 3311 N N . LYS C 1 71 ? -66.135 -2.333 26.577 1.00 22.61 71 LYS C N 1
ATOM 3312 C CA . LYS C 1 71 ? -66.455 -1.184 27.424 1.00 24.67 71 LYS C CA 1
ATOM 3313 C C . LYS C 1 71 ? -66.594 -1.534 28.907 1.00 25.47 71 LYS C C 1
ATOM 3314 O O . LYS C 1 71 ? -66.102 -0.806 29.775 1.00 25.38 71 LYS C O 1
ATOM 3320 N N . LYS C 1 72 ? -67.254 -2.646 29.211 1.00 31.86 72 LYS C N 1
ATOM 3321 C CA . LYS C 1 72 ? -67.429 -3.018 30.609 1.00 33.34 72 LYS C CA 1
ATOM 3322 C C . LYS C 1 72 ? -66.214 -3.727 31.202 1.00 32.61 72 LYS C C 1
ATOM 3323 O O . LYS C 1 72 ? -65.916 -3.573 32.384 1.00 32.68 72 LYS C O 1
ATOM 3329 N N . ASN C 1 73 ? -65.496 -4.485 30.380 1.00 26.35 73 ASN C N 1
ATOM 3330 C CA . ASN C 1 73 ? -64.332 -5.212 30.868 1.00 25.03 73 ASN C CA 1
ATOM 3331 C C . ASN C 1 73 ? -63.083 -4.359 31.020 1.00 25.70 73 ASN C C 1
ATOM 3332 O O . ASN C 1 73 ? -62.278 -4.584 31.929 1.00 26.54 73 ASN C O 1
ATOM 3337 N N . GLY C 1 74 ? -62.931 -3.371 30.144 1.00 25.81 74 GLY C N 1
ATOM 3338 C CA . GLY C 1 74 ? -61.735 -2.557 30.171 1.00 27.77 74 GLY C CA 1
ATOM 3339 C C . GLY C 1 74 ? -60.719 -3.388 29.407 1.00 26.07 74 GLY C C 1
ATOM 3340 O O . GLY C 1 74 ? -61.082 -4.438 28.871 1.00 26.08 74 GLY C O 1
ATOM 3341 N N . PRO C 1 75 ? -59.451 -2.966 29.331 1.00 29.55 75 PRO C N 1
ATOM 3342 C CA . PRO C 1 75 ? -58.439 -3.739 28.603 1.00 29.44 75 PRO C CA 1
ATOM 3343 C C . PRO C 1 75 ? -58.374 -5.198 29.058 1.00 28.01 75 PRO C C 1
ATOM 3344 O O . PRO C 1 75 ? -58.418 -5.490 30.256 1.00 26.61 75 PRO C O 1
ATOM 3348 N N . LEU C 1 76 ? -58.267 -6.115 28.103 1.00 25.99 76 LEU C N 1
ATOM 3349 C CA . LEU C 1 76 ? -58.191 -7.535 28.440 1.00 25.62 76 LEU C CA 1
ATOM 3350 C C . LEU C 1 76 ? -56.768 -7.894 28.856 1.00 28.20 76 LEU C C 1
ATOM 3351 O O . LEU C 1 76 ? -55.840 -7.827 28.049 1.00 27.25 76 LEU C O 1
ATOM 3356 N N . GLU C 1 77 ? -56.601 -8.269 30.121 1.00 27.33 77 GLU C N 1
ATOM 3357 C CA . GLU C 1 77 ? -55.285 -8.630 30.641 1.00 31.76 77 GLU C CA 1
ATOM 3358 C C . GLU C 1 77 ? -54.677 -9.799 29.879 1.00 27.86 77 GLU C C 1
ATOM 3359 O O . GLU C 1 77 ? -55.394 -10.628 29.318 1.00 26.94 77 GLU C O 1
ATOM 3365 N N . VAL C 1 78 ? -53.349 -9.857 29.856 1.00 27.71 78 VAL C N 1
ATOM 3366 C CA . VAL C 1 78 ? -52.663 -10.951 29.187 1.00 27.07 78 VAL C CA 1
ATOM 3367 C C . VAL C 1 78 ? -53.008 -12.228 29.945 1.00 25.84 78 VAL C C 1
ATOM 3368 O O . VAL C 1 78 ? -52.945 -12.261 31.185 1.00 25.97 78 VAL C O 1
ATOM 3372 N N . ALA C 1 79 ? -53.374 -13.261 29.190 1.00 24.91 79 ALA C N 1
ATOM 3373 C CA . ALA C 1 79 ? -53.760 -14.566 29.715 1.00 24.66 79 ALA C CA 1
ATOM 3374 C C . ALA C 1 79 ? -55.170 -14.498 30.282 1.00 23.76 79 ALA C C 1
ATOM 3375 O O . ALA C 1 79 ? -55.666 -15.463 30.868 1.00 25.07 79 ALA C O 1
ATOM 3377 N N . GLY C 1 80 ? -55.809 -13.350 30.096 1.00 24.39 80 GLY C N 1
ATOM 3378 C CA . GLY C 1 80 ? -57.157 -13.170 30.591 1.00 24.13 80 GLY C CA 1
ATOM 3379 C C . GLY C 1 80 ? -58.186 -13.557 29.551 1.00 25.30 80 GLY C C 1
ATOM 3380 O O . GLY C 1 80 ? -57.875 -13.684 28.362 1.00 24.48 80 GLY C O 1
ATOM 3381 N N . ALA C 1 81 ? -59.421 -13.747 30.001 1.00 23.82 81 ALA C N 1
ATOM 3382 C CA . ALA C 1 81 ? -60.517 -14.106 29.115 1.00 24.44 81 ALA C CA 1
ATOM 3383 C C . ALA C 1 81 ? -61.782 -13.418 29.622 1.00 23.91 81 ALA C C 1
ATOM 3384 O O . ALA C 1 81 ? -61.919 -13.152 30.826 1.00 23.96 81 ALA C O 1
ATOM 3386 N N . ALA C 1 82 ? -62.692 -13.110 28.703 1.00 23.98 82 ALA C N 1
ATOM 3387 C CA . ALA C 1 82 ? -63.951 -12.449 29.046 1.00 23.60 82 ALA C CA 1
ATOM 3388 C C . ALA C 1 82 ? -65.043 -12.991 28.141 1.00 23.78 82 ALA C C 1
ATOM 3389 O O . ALA C 1 82 ? -64.771 -13.405 27.013 1.00 22.16 82 ALA C O 1
ATOM 3391 N N . VAL C 1 83 ? -66.283 -12.961 28.621 1.00 21.93 83 VAL C N 1
ATOM 3392 C CA . VAL C 1 83 ? -67.393 -13.509 27.850 1.00 22.96 83 VAL C CA 1
ATOM 3393 C C . VAL C 1 83 ? -68.406 -12.513 27.300 1.00 23.61 83 VAL C C 1
ATOM 3394 O O . VAL C 1 83 ? -68.772 -11.541 27.966 1.00 23.34 83 VAL C O 1
ATOM 3398 N N . SER C 1 84 ? -68.853 -12.775 26.075 1.00 25.83 84 SER C N 1
ATOM 3399 C CA . SER C 1 84 ? -69.881 -11.969 25.427 1.00 27.51 84 SER C CA 1
ATOM 3400 C C . SER C 1 84 ? -70.939 -12.968 24.961 1.00 29.29 84 SER C C 1
ATOM 3401 O O . SER C 1 84 ? -70.640 -14.143 24.751 1.00 26.74 84 SER C O 1
ATOM 3404 N N . ALA C 1 85 ? -72.183 -12.521 24.827 1.00 32.47 85 ALA C N 1
ATOM 3405 C CA . ALA C 1 85 ? -73.237 -13.418 24.375 1.00 34.68 85 ALA C CA 1
ATOM 3406 C C . ALA C 1 85 ? -73.007 -13.707 22.898 1.00 34.83 85 ALA C C 1
ATOM 3407 O O . ALA C 1 85 ? -72.547 -12.839 22.157 1.00 36.40 85 ALA C O 1
ATOM 3409 N N . GLY C 1 86 ? -73.330 -14.925 22.475 1.00 29.31 86 GLY C N 1
ATOM 3410 C CA . GLY C 1 86 ? -73.136 -15.298 21.088 1.00 31.43 86 GLY C CA 1
ATOM 3411 C C . GLY C 1 86 ? -74.233 -14.833 20.148 1.00 33.33 86 GLY C C 1
ATOM 3412 O O . GLY C 1 86 ? -74.673 -15.590 19.285 1.00 33.51 86 GLY C O 1
ATOM 3413 N N . HIS C 1 87 ? -74.672 -13.588 20.304 1.00 37.46 87 HIS C N 1
ATOM 3414 C CA . HIS C 1 87 ? -75.721 -13.047 19.443 1.00 39.51 87 HIS C CA 1
ATOM 3415 C C . HIS C 1 87 ? -75.363 -13.218 17.970 1.00 38.65 87 HIS C C 1
ATOM 3416 O O . HIS C 1 87 ? -74.247 -12.907 17.554 1.00 38.76 87 HIS C O 1
ATOM 3423 N N . GLY C 1 88 ? -76.317 -13.722 17.191 1.00 42.22 88 GLY C N 1
ATOM 3424 C CA . GLY C 1 88 ? -76.089 -13.925 15.771 1.00 41.25 88 GLY C CA 1
ATOM 3425 C C . GLY C 1 88 ? -75.163 -15.087 15.471 1.00 40.04 88 GLY C C 1
ATOM 3426 O O . GLY C 1 88 ? -74.743 -15.275 14.329 1.00 39.53 88 GLY C O 1
ATOM 3427 N N . LEU C 1 89 ? -74.853 -15.874 16.499 1.00 34.10 89 LEU C N 1
ATOM 3428 C CA . LEU C 1 89 ? -73.962 -17.021 16.357 1.00 33.76 89 LEU C CA 1
ATOM 3429 C C . LEU C 1 89 ? -74.599 -18.291 16.896 1.00 32.85 89 LEU C C 1
ATOM 3430 O O . LEU C 1 89 ? -75.470 -18.239 17.760 1.00 33.11 89 LEU C O 1
ATOM 3435 N N . PRO C 1 90 ? -74.178 -19.453 16.377 1.00 33.50 90 PRO C N 1
ATOM 3436 C CA . PRO C 1 90 ? -74.717 -20.736 16.836 1.00 33.51 90 PRO C CA 1
ATOM 3437 C C . PRO C 1 90 ? -74.307 -20.969 18.291 1.00 31.68 90 PRO C C 1
ATOM 3438 O O . PRO C 1 90 ? -75.066 -21.516 19.087 1.00 32.35 90 PRO C O 1
ATOM 3442 N N . ALA C 1 91 ? -73.092 -20.548 18.626 1.00 29.76 91 ALA C N 1
ATOM 3443 C CA . ALA C 1 91 ? -72.581 -20.697 19.982 1.00 28.02 91 ALA C CA 1
ATOM 3444 C C . ALA C 1 91 ? -73.390 -19.802 20.908 1.00 26.82 91 ALA C C 1
ATOM 3445 O O . ALA C 1 91 ? -73.809 -18.711 20.519 1.00 28.30 91 ALA C O 1
ATOM 3447 N N . LYS C 1 92 ? -73.607 -20.263 22.132 1.00 28.56 92 LYS C N 1
ATOM 3448 C CA . LYS C 1 92 ? -74.363 -19.491 23.108 1.00 27.49 92 LYS C CA 1
ATOM 3449 C C . LYS C 1 92 ? -73.503 -18.377 23.692 1.00 27.73 92 LYS C C 1
ATOM 3450 O O . LYS C 1 92 ? -74.012 -17.325 24.075 1.00 28.15 92 LYS C O 1
ATOM 3456 N N . PHE C 1 93 ? -72.196 -18.613 23.757 1.00 24.73 93 PHE C N 1
ATOM 3457 C CA . PHE C 1 93 ? -71.276 -17.620 24.296 1.00 24.87 93 PHE C CA 1
ATOM 3458 C C . PHE C 1 93 ? -69.960 -17.619 23.537 1.00 23.85 93 PHE C C 1
ATOM 3459 O O . PHE C 1 93 ? -69.566 -18.626 22.951 1.00 24.96 93 PHE C O 1
ATOM 3467 N N . VAL C 1 94 ? -69.295 -16.471 23.539 1.00 23.14 94 VAL C N 1
ATOM 3468 C CA . VAL C 1 94 ? -67.995 -16.340 22.903 1.00 21.82 94 VAL C CA 1
ATOM 3469 C C . VAL C 1 94 ? -67.061 -15.961 24.031 1.00 21.70 94 VAL C C 1
ATOM 3470 O O . VAL C 1 94 ? -67.313 -14.999 24.765 1.00 21.13 94 VAL C O 1
ATOM 3474 N N . ILE C 1 95 ? -66.003 -16.742 24.197 1.00 20.82 95 ILE C N 1
ATOM 3475 C CA . ILE C 1 95 ? -65.030 -16.475 25.238 1.00 22.46 95 ILE C CA 1
ATOM 3476 C C . ILE C 1 95 ? -63.811 -15.901 24.540 1.00 22.03 95 ILE C C 1
ATOM 3477 O O . ILE C 1 95 ? -63.128 -16.594 23.787 1.00 22.81 95 ILE C O 1
ATOM 3482 N N . HIS C 1 96 ? -63.572 -14.618 24.788 1.00 21.09 96 HIS C N 1
ATOM 3483 C CA . HIS C 1 96 ? -62.459 -13.888 24.198 1.00 21.98 96 HIS C CA 1
ATOM 3484 C C . HIS C 1 96 ? -61.267 -14.023 25.121 1.00 22.25 96 HIS C C 1
ATOM 3485 O O . HIS C 1 96 ? -61.372 -13.758 26.319 1.00 23.17 96 HIS C O 1
ATOM 3492 N N . CYS C 1 97 ? -60.133 -14.443 24.574 1.00 23.31 97 CYS C N 1
ATOM 3493 C CA . CYS C 1 97 ? -58.940 -14.597 25.394 1.00 24.11 97 CYS C CA 1
ATOM 3494 C C . CYS C 1 97 ? -57.759 -13.847 24.803 1.00 24.12 97 CYS C C 1
ATOM 3495 O O . CYS C 1 97 ? -57.663 -13.671 23.589 1.00 25.09 97 CYS C O 1
ATOM 3498 N N . ASN C 1 98 ? -56.863 -13.403 25.672 1.00 21.93 98 ASN C N 1
ATOM 3499 C CA . ASN C 1 98 ? -55.680 -12.667 25.241 1.00 21.32 98 ASN C CA 1
ATOM 3500 C C . ASN C 1 98 ? -54.411 -13.462 25.538 1.00 22.66 98 ASN C C 1
ATOM 3501 O O . ASN C 1 98 ? -53.827 -13.344 26.611 1.00 23.26 98 ASN C O 1
ATOM 3506 N N . SER C 1 99 ? -53.992 -14.282 24.579 1.00 21.85 99 SER C N 1
ATOM 3507 C CA . SER C 1 99 ? -52.797 -15.102 24.743 1.00 22.92 99 SER C CA 1
ATOM 3508 C C . SER C 1 99 ? -51.529 -14.264 24.833 1.00 22.50 99 SER C C 1
ATOM 3509 O O . SER C 1 99 ? -51.471 -13.151 24.313 1.00 22.42 99 SER C O 1
ATOM 3512 N N . PRO C 1 100 ? -50.497 -14.783 25.513 1.00 24.14 100 PRO C N 1
ATOM 3513 C CA . PRO C 1 100 ? -49.253 -14.021 25.614 1.00 24.72 100 PRO C CA 1
ATOM 3514 C C . PRO C 1 100 ? -48.527 -14.140 24.281 1.00 26.27 100 PRO C C 1
ATOM 3515 O O . PRO C 1 100 ? -48.921 -14.931 23.422 1.00 25.72 100 PRO C O 1
ATOM 3519 N N . VAL C 1 101 ? -47.472 -13.354 24.112 1.00 31.01 101 VAL C N 1
ATOM 3520 C CA . VAL C 1 101 ? -46.690 -13.403 22.889 1.00 33.78 101 VAL C CA 1
ATOM 3521 C C . VAL C 1 101 ? -45.461 -14.257 23.165 1.00 32.36 101 VAL C C 1
ATOM 3522 O O . VAL C 1 101 ? -44.831 -14.132 24.214 1.00 33.41 101 VAL C O 1
ATOM 3526 N N . TRP C 1 102 ? -45.135 -15.137 22.228 1.00 29.80 102 TRP C N 1
ATOM 3527 C CA . TRP C 1 102 ? -43.977 -16.005 22.373 1.00 28.97 102 TRP C CA 1
ATOM 3528 C C . TRP C 1 102 ? -42.733 -15.183 22.687 1.00 27.91 102 TRP C C 1
ATOM 3529 O O . TRP C 1 102 ? -42.468 -14.176 22.039 1.00 27.14 102 TRP C O 1
ATOM 3540 N N . GLY C 1 103 ? -41.974 -15.615 23.685 1.00 36.25 103 GLY C N 1
ATOM 3541 C CA . GLY C 1 103 ? -40.765 -14.894 24.038 1.00 36.96 103 GLY C CA 1
ATOM 3542 C C . GLY C 1 103 ? -40.940 -14.002 25.248 1.00 37.63 103 GLY C C 1
ATOM 3543 O O . GLY C 1 103 ? -39.958 -13.599 25.873 1.00 37.62 103 GLY C O 1
ATOM 3544 N N . SER C 1 104 ? -42.187 -13.677 25.572 1.00 30.99 104 SER C N 1
ATOM 3545 C CA . SER C 1 104 ? -42.471 -12.840 26.734 1.00 30.29 104 SER C CA 1
ATOM 3546 C C . SER C 1 104 ? -42.179 -13.671 27.972 1.00 28.50 104 SER C C 1
ATOM 3547 O O . SER C 1 104 ? -42.209 -14.896 27.913 1.00 27.06 104 SER C O 1
ATOM 3549 N N . ASP C 1 105 ? -41.889 -13.007 29.088 1.00 30.27 105 ASP C N 1
ATOM 3550 C CA . ASP C 1 105 ? -41.594 -13.722 30.323 1.00 30.92 105 ASP C CA 1
ATOM 3551 C C . ASP C 1 105 ? -42.726 -14.678 30.677 1.00 28.25 105 ASP C C 1
ATOM 3552 O O . ASP C 1 105 ? -43.899 -14.303 30.647 1.00 27.90 105 ASP C O 1
ATOM 3557 N N . LYS C 1 106 ? -42.366 -15.917 30.998 1.00 27.42 106 LYS C N 1
ATOM 3558 C CA . LYS C 1 106 ? -43.334 -16.945 31.373 1.00 28.10 106 LYS C CA 1
ATOM 3559 C C . LYS C 1 106 ? -44.422 -17.141 30.324 1.00 27.87 106 LYS C C 1
ATOM 3560 O O . LYS C 1 106 ? -45.542 -17.517 30.665 1.00 27.08 106 LYS C O 1
ATOM 3566 N N . CYS C 1 107 ? -44.105 -16.901 29.057 1.00 22.50 107 CYS C N 1
ATOM 3567 C CA . CYS C 1 107 ? -45.117 -17.044 28.012 1.00 23.71 107 CYS C CA 1
ATOM 3568 C C . CYS C 1 107 ? -45.779 -18.423 27.974 1.00 24.80 107 CYS C C 1
ATOM 3569 O O . CYS C 1 107 ? -46.981 -18.525 27.717 1.00 20.85 107 CYS C O 1
ATOM 3572 N N . GLU C 1 108 ? -45.024 -19.486 28.237 1.00 24.00 108 GLU C N 1
ATOM 3573 C CA . GLU C 1 108 ? -45.616 -20.817 28.197 1.00 26.42 108 GLU C CA 1
ATOM 3574 C C . GLU C 1 108 ? -46.630 -21.012 29.323 1.00 26.37 108 GLU C C 1
ATOM 3575 O O . GLU C 1 108 ? -47.731 -21.533 29.098 1.00 25.20 108 GLU C O 1
ATOM 3581 N N . GLU C 1 109 ? -46.266 -20.583 30.531 1.00 26.96 109 GLU C N 1
ATOM 3582 C CA . GLU C 1 109 ? -47.157 -20.698 31.682 1.00 28.64 109 GLU C CA 1
ATOM 3583 C C . GLU C 1 109 ? -48.378 -19.811 31.474 1.00 25.79 109 GLU C C 1
ATOM 3584 O O . GLU C 1 109 ? -49.495 -20.142 31.897 1.00 24.72 109 GLU C O 1
ATOM 3590 N N . LEU C 1 110 ? -48.162 -18.675 30.819 1.00 25.24 110 LEU C N 1
ATOM 3591 C CA . LEU C 1 110 ? -49.245 -17.739 30.555 1.00 24.21 110 LEU C CA 1
ATOM 3592 C C . LEU C 1 110 ? -50.228 -18.285 29.536 1.00 23.06 110 LEU C C 1
ATOM 3593 O O . LEU C 1 110 ? -51.423 -18.004 29.629 1.00 21.71 110 LEU C O 1
ATOM 3598 N N . LEU C 1 111 ? -49.744 -19.058 28.563 1.00 23.82 111 LEU C N 1
ATOM 3599 C CA . LEU C 1 111 ? -50.656 -19.630 27.575 1.00 22.81 111 LEU C CA 1
ATOM 3600 C C . LEU C 1 111 ? -51.532 -20.646 28.287 1.00 24.02 111 LEU C C 1
ATOM 3601 O O . LEU C 1 111 ? -52.736 -20.716 28.045 1.00 23.20 111 LEU C O 1
ATOM 3606 N N . GLU C 1 112 ? -50.925 -21.428 29.175 1.00 22.71 112 GLU C N 1
ATOM 3607 C CA . GLU C 1 112 ? -51.681 -22.422 29.931 1.00 22.62 112 GLU C CA 1
ATOM 3608 C C . GLU C 1 112 ? -52.749 -21.704 30.745 1.00 22.62 112 GLU C C 1
ATOM 3609 O O . GLU C 1 112 ? -53.897 -22.143 30.786 1.00 22.67 112 GLU C O 1
ATOM 3615 N N . LYS C 1 113 ? -52.372 -20.595 31.381 1.00 21.98 113 LYS C N 1
ATOM 3616 C CA . LYS C 1 113 ? -53.313 -19.826 32.194 1.00 23.85 113 LYS C CA 1
ATOM 3617 C C . LYS C 1 113 ? -54.470 -19.303 31.343 1.00 22.53 113 LYS C C 1
ATOM 3618 O O . LYS C 1 113 ? -55.619 -19.279 31.789 1.00 21.52 113 LYS C O 1
ATOM 3624 N N . THR C 1 114 ? -54.163 -18.887 30.117 1.00 21.81 114 THR C N 1
ATOM 3625 C CA . THR C 1 114 ? -55.182 -18.373 29.203 1.00 21.62 114 THR C CA 1
ATOM 3626 C C . THR C 1 114 ? -56.251 -19.434 28.971 1.00 21.36 114 THR C C 1
ATOM 3627 O O . THR C 1 114 ? -57.453 -19.166 29.060 1.00 21.22 114 THR C O 1
ATOM 3631 N N . VAL C 1 115 ? -55.796 -20.643 28.665 1.00 20.98 115 VAL C N 1
ATOM 3632 C CA . VAL C 1 115 ? -56.687 -21.760 28.405 1.00 20.76 115 VAL C CA 1
ATOM 3633 C C . VAL C 1 115 ? -57.562 -22.070 29.615 1.00 19.39 115 VAL C C 1
ATOM 3634 O O . VAL C 1 115 ? -58.777 -22.233 29.485 1.00 19.05 115 VAL C O 1
ATOM 3638 N N . LYS C 1 116 ? -56.944 -22.144 30.790 1.00 22.47 116 LYS C N 1
ATOM 3639 C CA . LYS C 1 116 ? -57.698 -22.435 32.003 1.00 23.16 116 LYS C CA 1
ATOM 3640 C C . LYS C 1 116 ? -58.720 -21.353 32.311 1.00 23.57 116 LYS C C 1
ATOM 3641 O O . LYS C 1 116 ? -59.819 -21.662 32.769 1.00 23.84 116 LYS C O 1
ATOM 3647 N N . ASN C 1 117 ? -58.371 -20.089 32.060 1.00 22.90 117 ASN C N 1
ATOM 3648 C CA . ASN C 1 117 ? -59.322 -19.009 32.298 1.00 23.10 117 ASN C CA 1
ATOM 3649 C C . ASN C 1 117 ? -60.526 -19.175 31.366 1.00 23.79 117 ASN C C 1
ATOM 3650 O O . ASN C 1 117 ? -61.658 -18.877 31.748 1.00 23.44 117 ASN C O 1
ATOM 3655 N N . CYS C 1 118 ? -60.295 -19.670 30.151 1.00 21.70 118 CYS C N 1
ATOM 3656 C CA . CYS C 1 118 ? -61.401 -19.892 29.214 1.00 21.94 118 CYS C CA 1
ATOM 3657 C C . CYS C 1 118 ? -62.321 -20.995 29.725 1.00 21.71 118 CYS C C 1
ATOM 3658 O O . CYS C 1 118 ? -63.547 -20.855 29.700 1.00 21.45 118 CYS C O 1
ATOM 3661 N N . LEU C 1 119 ? -61.723 -22.099 30.166 1.00 20.77 119 LEU C N 1
ATOM 3662 C CA . LEU C 1 119 ? -62.479 -23.241 30.679 1.00 20.37 119 LEU C CA 1
ATOM 3663 C C . LEU C 1 119 ? -63.273 -22.856 31.920 1.00 21.39 119 LEU C C 1
ATOM 3664 O O . LEU C 1 119 ? -64.417 -23.274 32.087 1.00 21.27 119 LEU C O 1
ATOM 3669 N N . ALA C 1 120 ? -62.658 -22.054 32.784 1.00 23.74 120 ALA C N 1
ATOM 3670 C CA . ALA C 1 120 ? -63.311 -21.610 34.012 1.00 22.98 120 ALA C CA 1
ATOM 3671 C C . ALA C 1 120 ? -64.563 -20.801 33.709 1.00 23.07 120 ALA C C 1
ATOM 3672 O O . ALA C 1 120 ? -65.602 -20.991 34.348 1.00 24.50 120 ALA C O 1
ATOM 3674 N N . LEU C 1 121 ? -64.468 -19.897 32.739 1.00 22.76 121 LEU C N 1
ATOM 3675 C CA . LEU C 1 121 ? -65.617 -19.081 32.377 1.00 23.48 121 LEU C CA 1
ATOM 3676 C C . LEU C 1 121 ? -66.754 -19.942 31.857 1.00 23.19 121 LEU C C 1
ATOM 3677 O O . LEU C 1 121 ? -67.919 -19.638 32.095 1.00 24.57 121 LEU C O 1
ATOM 3682 N N . ALA C 1 122 ? -66.417 -21.017 31.149 1.00 21.21 122 ALA C N 1
ATOM 3683 C CA . ALA C 1 122 ? -67.435 -21.913 30.615 1.00 21.46 122 ALA C CA 1
ATOM 3684 C C . ALA C 1 122 ? -68.074 -22.705 31.756 1.00 23.01 122 ALA C C 1
ATOM 3685 O O . ALA C 1 122 ? -69.295 -22.867 31.796 1.00 23.38 122 ALA C O 1
ATOM 3687 N N . ASP C 1 123 ? -67.255 -23.189 32.687 1.00 26.03 123 ASP C N 1
ATOM 3688 C CA . ASP C 1 123 ? -67.789 -23.947 33.817 1.00 27.20 123 ASP C CA 1
ATOM 3689 C C . ASP C 1 123 ? -68.632 -23.067 34.735 1.00 27.19 123 ASP C C 1
ATOM 3690 O O . ASP C 1 123 ? -69.589 -23.549 35.346 1.00 28.22 123 ASP C O 1
ATOM 3695 N N . ASP C 1 124 ? -68.281 -21.788 34.836 1.00 25.49 124 ASP C N 1
ATOM 3696 C CA . ASP C 1 124 ? -69.044 -20.877 35.690 1.00 27.31 124 ASP C CA 1
ATOM 3697 C C . ASP C 1 124 ? -70.475 -20.785 35.177 1.00 27.87 124 ASP C C 1
ATOM 3698 O O . ASP C 1 124 ? -71.413 -20.570 35.947 1.00 27.62 124 ASP C O 1
ATOM 3703 N N . ARG C 1 125 ? -70.633 -20.945 33.868 1.00 26.03 125 ARG C N 1
ATOM 3704 C CA . ARG C 1 125 ? -71.946 -20.866 33.240 1.00 25.44 125 ARG C CA 1
ATOM 3705 C C . ARG C 1 125 ? -72.566 -22.245 33.017 1.00 25.86 125 ARG C C 1
ATOM 3706 O O . ARG C 1 125 ? -73.567 -22.394 32.306 1.00 25.39 125 ARG C O 1
ATOM 3714 N N . LYS C 1 126 ? -71.958 -23.251 33.636 1.00 25.54 126 LYS C N 1
ATOM 3715 C CA . LYS C 1 126 ? -72.425 -24.629 33.548 1.00 27.07 126 LYS C CA 1
ATOM 3716 C C . LYS C 1 126 ? -72.550 -25.118 32.108 1.00 25.60 126 LYS C C 1
ATOM 3717 O O . LYS C 1 126 ? -73.438 -25.910 31.784 1.00 25.03 126 LYS C O 1
ATOM 3723 N N . LEU C 1 127 ? -71.659 -24.648 31.239 1.00 24.93 127 LEU C N 1
ATOM 3724 C CA . LEU C 1 127 ? -71.693 -25.063 29.843 1.00 26.47 127 LEU C CA 1
ATOM 3725 C C . LEU C 1 127 ? -71.231 -26.514 29.700 1.00 26.09 127 LEU C C 1
ATOM 3726 O O . LEU C 1 127 ? -70.491 -27.030 30.540 1.00 26.61 127 LEU C O 1
ATOM 3731 N N . LYS C 1 128 ? -71.665 -27.172 28.633 1.00 23.94 128 LYS C N 1
ATOM 3732 C CA . LYS C 1 128 ? -71.316 -28.569 28.429 1.00 24.89 128 LYS C CA 1
ATOM 3733 C C . LYS C 1 128 ? -70.284 -28.786 27.339 1.00 21.52 128 LYS C C 1
ATOM 3734 O O . LYS C 1 128 ? -69.673 -29.849 27.267 1.00 22.27 128 LYS C O 1
ATOM 3740 N N . SER C 1 129 ? -70.095 -27.785 26.488 1.00 23.72 129 SER C N 1
ATOM 3741 C CA . SER C 1 129 ? -69.122 -27.910 25.413 1.00 23.22 129 SER C CA 1
ATOM 3742 C C . SER C 1 129 ? -68.451 -26.584 25.114 1.00 22.45 129 SER C C 1
ATOM 3743 O O . SER C 1 129 ? -69.041 -25.518 25.290 1.00 22.62 129 SER C O 1
ATOM 3746 N N . ILE C 1 130 ? -67.200 -26.657 24.674 1.00 20.15 130 ILE C N 1
ATOM 3747 C CA . ILE C 1 130 ? -66.437 -25.470 24.333 1.00 20.31 130 ILE C CA 1
ATOM 3748 C C . ILE C 1 130 ? -65.578 -25.815 23.126 1.00 19.76 130 ILE C C 1
ATOM 3749 O O . ILE C 1 130 ? -65.033 -26.916 23.035 1.00 19.76 130 ILE C O 1
ATOM 3754 N N . ALA C 1 131 ? -65.502 -24.883 22.183 1.00 20.18 131 ALA C N 1
ATOM 3755 C CA . ALA C 1 131 ? -64.722 -25.084 20.972 1.00 21.71 131 ALA C CA 1
ATOM 3756 C C . ALA C 1 131 ? -63.517 -24.150 20.939 1.00 19.17 131 ALA C C 1
ATOM 3757 O O . ALA C 1 131 ? -63.652 -22.934 21.089 1.00 20.05 131 ALA C O 1
ATOM 3759 N N . PHE C 1 132 ? -62.343 -24.735 20.741 1.00 21.64 132 PHE C N 1
ATOM 3760 C CA . PHE C 1 132 ? -61.098 -23.986 20.673 1.00 22.27 132 PHE C CA 1
ATOM 3761 C C . PHE C 1 132 ? -60.505 -23.993 19.282 1.00 23.10 132 PHE C C 1
ATOM 3762 O O . PHE C 1 132 ? -60.512 -25.013 18.600 1.00 23.58 132 PHE C O 1
ATOM 3770 N N . PRO C 1 133 ? -60.011 -22.840 18.834 1.00 21.59 133 PRO C N 1
ATOM 3771 C CA . PRO C 1 133 ? -59.388 -22.777 17.515 1.00 20.80 133 PRO C CA 1
ATOM 3772 C C . PRO C 1 133 ? -57.928 -22.804 17.958 1.00 22.10 133 PRO C C 1
ATOM 3773 O O . PRO C 1 133 ? -57.660 -22.914 19.159 1.00 25.02 133 PRO C O 1
ATOM 3777 N N . SER C 1 134 ? -56.975 -22.707 17.040 1.00 26.96 134 SER C N 1
ATOM 3778 C CA . SER C 1 134 ? -55.590 -22.706 17.493 1.00 28.23 134 SER C CA 1
ATOM 3779 C C . SER C 1 134 ? -55.344 -21.375 18.207 1.00 29.84 134 SER C C 1
ATOM 3780 O O . SER C 1 134 ? -55.860 -20.331 17.788 1.00 29.29 134 SER C O 1
ATOM 3783 N N . ILE C 1 135 ? -54.573 -21.416 19.290 1.00 31.69 135 ILE C N 1
ATOM 3784 C CA . ILE C 1 135 ? -54.265 -20.214 20.056 1.00 31.58 135 ILE C CA 1
ATOM 3785 C C . ILE C 1 135 ? -52.759 -20.129 20.273 1.00 32.45 135 ILE C C 1
ATOM 3786 O O . ILE C 1 135 ? -52.092 -21.157 20.398 1.00 33.81 135 ILE C O 1
ATOM 3791 N N . GLY C 1 136 ? -52.228 -18.910 20.308 1.00 24.85 136 GLY C N 1
ATOM 3792 C CA . GLY C 1 136 ? -50.803 -18.736 20.536 1.00 26.67 136 GLY C CA 1
ATOM 3793 C C . GLY C 1 136 ? -49.924 -18.741 19.297 1.00 28.21 136 GLY C C 1
ATOM 3794 O O . GLY C 1 136 ? -49.031 -17.901 19.162 1.00 27.10 136 GLY C O 1
ATOM 3795 N N . SER C 1 137 ? -50.156 -19.693 18.400 1.00 32.78 137 SER C N 1
ATOM 3796 C CA . SER C 1 137 ? -49.367 -19.781 17.179 1.00 37.55 137 SER C CA 1
ATOM 3797 C C . SER C 1 137 ? -49.917 -18.824 16.127 1.00 42.35 137 SER C C 1
ATOM 3798 O O . SER C 1 137 ? -51.114 -18.531 16.108 1.00 39.44 137 SER C O 1
ATOM 3801 N N . GLY C 1 138 ? -49.034 -18.334 15.263 1.00 60.21 138 GLY C N 1
ATOM 3802 C CA . GLY C 1 138 ? -49.444 -17.403 14.227 1.00 62.70 138 GLY C CA 1
ATOM 3803 C C . GLY C 1 138 ? -49.073 -15.973 14.575 1.00 61.43 138 GLY C C 1
ATOM 3804 O O . GLY C 1 138 ? -47.904 -15.596 14.514 1.00 65.12 138 GLY C O 1
ATOM 3805 N N . ARG C 1 139 ? -50.072 -15.177 14.949 1.00 32.77 139 ARG C N 1
ATOM 3806 C CA . ARG C 1 139 ? -49.863 -13.781 15.312 1.00 33.96 139 ARG C CA 1
ATOM 3807 C C . ARG C 1 139 ? -49.043 -13.636 16.596 1.00 29.49 139 ARG C C 1
ATOM 3808 O O . ARG C 1 139 ? -48.182 -12.767 16.695 1.00 31.01 139 ARG C O 1
ATOM 3816 N N . ASN C 1 140 ? -49.413 -14.417 17.646 1.00 35.85 140 ASN C N 1
ATOM 3817 C CA . ASN C 1 140 ? -48.747 -14.367 18.940 1.00 32.40 140 ASN C CA 1
ATOM 3818 C C . ASN C 1 140 ? -47.436 -15.097 18.793 1.00 29.79 140 ASN C C 1
ATOM 3819 O O . ASN C 1 140 ? -46.549 -14.996 19.646 1.00 27.26 140 ASN C O 1
ATOM 3824 N N . GLY C 1 141 ? -47.269 -15.794 17.673 1.00 32.47 141 GLY C N 1
ATOM 3825 C CA . GLY C 1 141 ? -45.998 -16.414 17.231 1.00 29.63 141 GLY C CA 1
ATOM 3826 C C . GLY C 1 141 ? -45.511 -17.734 17.857 1.00 27.37 141 GLY C C 1
ATOM 3827 O O . GLY C 1 141 ? -44.401 -18.156 17.562 1.00 28.52 141 GLY C O 1
ATOM 3828 N N . PHE C 1 142 ? -46.325 -18.375 18.696 1.00 26.47 142 PHE C N 1
ATOM 3829 C CA . PHE C 1 142 ? -45.903 -19.628 19.316 1.00 25.33 142 PHE C CA 1
ATOM 3830 C C . PHE C 1 142 ? -45.632 -20.687 18.274 1.00 27.29 142 PHE C C 1
ATOM 3831 O O . PHE C 1 142 ? -46.333 -20.698 17.258 1.00 27.30 142 PHE C O 1
ATOM 3839 N N . PRO C 1 143 ? -44.651 -21.584 18.475 1.00 27.27 143 PRO C N 1
ATOM 3840 C CA . PRO C 1 143 ? -44.451 -22.630 17.469 1.00 27.48 143 PRO C CA 1
ATOM 3841 C C . PRO C 1 143 ? -45.779 -23.394 17.508 1.00 28.09 143 PRO C C 1
ATOM 3842 O O . PRO C 1 143 ? -46.348 -23.577 18.585 1.00 27.72 143 PRO C O 1
ATOM 3846 N N . LYS C 1 144 ? -46.286 -23.840 16.365 1.00 27.83 144 LYS C N 1
ATOM 3847 C CA . LYS C 1 144 ? -47.574 -24.526 16.365 1.00 27.61 144 LYS C CA 1
ATOM 3848 C C . LYS C 1 144 ? -47.646 -25.768 17.255 1.00 27.88 144 LYS C C 1
ATOM 3849 O O . LYS C 1 144 ? -48.633 -25.974 17.964 1.00 25.50 144 LYS C O 1
ATOM 3855 N N . GLN C 1 145 ? -46.605 -26.591 17.225 1.00 26.32 145 GLN C N 1
ATOM 3856 C CA . GLN C 1 145 ? -46.581 -27.799 18.038 1.00 27.92 145 GLN C CA 1
ATOM 3857 C C . GLN C 1 145 ? -46.543 -27.453 19.524 1.00 25.21 145 GLN C C 1
ATOM 3858 O O . GLN C 1 145 ? -47.256 -28.056 20.326 1.00 24.78 145 GLN C O 1
ATOM 3864 N N . THR C 1 146 ? -45.704 -26.486 19.884 1.00 25.87 146 THR C N 1
ATOM 3865 C CA . THR C 1 146 ? -45.569 -26.069 21.271 1.00 25.61 146 THR C CA 1
ATOM 3866 C C . THR C 1 146 ? -46.892 -25.547 21.816 1.00 25.43 146 THR C C 1
ATOM 3867 O O . THR C 1 146 ? -47.265 -25.857 22.946 1.00 26.25 146 THR C O 1
ATOM 3871 N N . ALA C 1 147 ? -47.600 -24.752 21.017 1.00 25.52 147 ALA C N 1
ATOM 3872 C CA . ALA C 1 147 ? -48.886 -24.220 21.456 1.00 25.15 147 ALA C CA 1
ATOM 3873 C C . ALA C 1 147 ? -49.870 -25.356 21.710 1.00 25.47 147 ALA C C 1
ATOM 3874 O O . ALA C 1 147 ? -50.549 -25.377 22.736 1.00 24.49 147 ALA C O 1
ATOM 3876 N N . ALA C 1 148 ? -49.946 -26.300 20.775 1.00 22.41 148 ALA C N 1
ATOM 3877 C CA . ALA C 1 148 ? -50.858 -27.431 20.913 1.00 21.03 148 ALA C CA 1
ATOM 3878 C C . ALA C 1 148 ? -50.541 -28.229 22.168 1.00 21.71 148 ALA C C 1
ATOM 3879 O O . ALA C 1 148 ? -51.429 -28.573 22.941 1.00 23.83 148 ALA C O 1
ATOM 3881 N N . GLN C 1 149 ? -49.262 -28.521 22.370 1.00 22.96 149 GLN C N 1
ATOM 3882 C CA . GLN C 1 149 ? -48.844 -29.274 23.543 1.00 25.01 149 GLN C CA 1
ATOM 3883 C C . GLN C 1 149 ? -49.233 -28.553 24.834 1.00 22.37 149 GLN C C 1
ATOM 3884 O O . GLN C 1 149 ? -49.752 -29.172 25.761 1.00 23.40 149 GLN C O 1
ATOM 3890 N N . LEU C 1 150 ? -48.992 -27.248 24.890 1.00 23.37 150 LEU C N 1
ATOM 3891 C CA . LEU C 1 150 ? -49.308 -26.470 26.086 1.00 22.70 150 LEU C CA 1
ATOM 3892 C C . LEU C 1 150 ? -50.800 -26.383 26.353 1.00 23.03 150 LEU C C 1
ATOM 3893 O O . LEU C 1 150 ? -51.238 -26.486 27.496 1.00 23.40 150 LEU C O 1
ATOM 3898 N N . ILE C 1 151 ? -51.578 -26.191 25.295 1.00 20.06 151 ILE C N 1
ATOM 3899 C CA . ILE C 1 151 ? -53.027 -26.090 25.434 1.00 19.99 151 ILE C CA 1
ATOM 3900 C C . ILE C 1 151 ? -53.625 -27.401 25.939 1.00 21.20 151 ILE C C 1
ATOM 3901 O O . ILE C 1 151 ? -54.499 -27.397 26.806 1.00 21.62 151 ILE C O 1
ATOM 3906 N N . LEU C 1 152 ? -53.141 -28.523 25.420 1.00 22.23 152 LEU C N 1
ATOM 3907 C CA . LEU C 1 152 ? -53.640 -29.823 25.856 1.00 22.46 152 LEU C CA 1
ATOM 3908 C C . LEU C 1 152 ? -53.222 -30.076 27.297 1.00 23.19 152 LEU C C 1
ATOM 3909 O O . LEU C 1 152 ? -53.989 -30.620 28.091 1.00 23.54 152 LEU C O 1
ATOM 3914 N N . LYS C 1 153 ? -52.006 -29.666 27.638 1.00 22.33 153 LYS C N 1
ATOM 3915 C CA . LYS C 1 153 ? -51.494 -29.824 28.994 1.00 22.98 153 LYS C CA 1
ATOM 3916 C C . LYS C 1 153 ? -52.386 -29.041 29.961 1.00 23.57 153 LYS C C 1
ATOM 3917 O O . LYS C 1 153 ? -52.779 -29.551 31.016 1.00 23.28 153 LYS C O 1
ATOM 3923 N N . ALA C 1 154 ? -52.708 -27.805 29.586 1.00 20.98 154 ALA C N 1
ATOM 3924 C CA . ALA C 1 154 ? -53.545 -26.932 30.405 1.00 20.07 154 ALA C CA 1
ATOM 3925 C C . ALA C 1 154 ? -54.940 -27.513 30.592 1.00 19.81 154 ALA C C 1
ATOM 3926 O O . ALA C 1 154 ? -55.484 -27.495 31.695 1.00 20.69 154 ALA C O 1
ATOM 3928 N N . ILE C 1 155 ? -55.522 -28.022 29.513 1.00 20.43 155 ILE C N 1
ATOM 3929 C CA . ILE C 1 155 ? -56.860 -28.602 29.592 1.00 20.70 155 ILE C CA 1
ATOM 3930 C C . ILE C 1 155 ? -56.860 -29.840 30.485 1.00 21.50 155 ILE C C 1
ATOM 3931 O O . ILE C 1 155 ? -57.753 -30.020 31.313 1.00 23.09 155 ILE C O 1
ATOM 3936 N N . SER C 1 156 ? -55.857 -30.694 30.316 1.00 23.08 156 SER C N 1
ATOM 3937 C CA . SER C 1 156 ? -55.761 -31.907 31.117 1.00 24.39 156 SER C CA 1
ATOM 3938 C C . SER C 1 156 ? -55.600 -31.547 32.586 1.00 24.12 156 SER C C 1
ATOM 3939 O O . SER C 1 156 ? -56.262 -32.122 33.450 1.00 23.96 156 SER C O 1
ATOM 3942 N N . SER C 1 157 ? -54.723 -30.587 32.857 1.00 23.97 157 SER C N 1
ATOM 3943 C CA . SER C 1 157 ? -54.470 -30.147 34.220 1.00 25.59 157 SER C CA 1
ATOM 3944 C C . SER C 1 157 ? -55.715 -29.547 34.843 1.00 25.44 157 SER C C 1
ATOM 3945 O O . SER C 1 157 ? -56.018 -29.788 36.015 1.00 28.26 157 SER C O 1
ATOM 3948 N N . TYR C 1 158 ? -56.435 -28.759 34.051 1.00 22.20 158 TYR C N 1
ATOM 3949 C CA . TYR C 1 158 ? -57.651 -28.116 34.518 1.00 22.36 158 TYR C CA 1
ATOM 3950 C C . TYR C 1 158 ? -58.669 -29.134 35.028 1.00 23.30 158 TYR C C 1
ATOM 3951 O O . TYR C 1 158 ? -59.157 -29.025 36.149 1.00 25.06 158 TYR C O 1
ATOM 3960 N N . PHE C 1 159 ? -58.989 -30.128 34.207 1.00 23.35 159 PHE C N 1
ATOM 3961 C CA . PHE C 1 159 ? -59.973 -31.118 34.613 1.00 24.49 159 PHE C CA 1
ATOM 3962 C C . PHE C 1 159 ? -59.533 -32.014 35.759 1.00 26.72 159 PHE C C 1
ATOM 3963 O O . PHE C 1 159 ? -60.369 -32.479 36.527 1.00 27.83 159 PHE C O 1
ATOM 3971 N N . VAL C 1 160 ? -58.229 -32.242 35.887 1.00 27.53 160 VAL C N 1
ATOM 3972 C CA . VAL C 1 160 ? -57.725 -33.067 36.981 1.00 30.21 160 VAL C CA 1
ATOM 3973 C C . VAL C 1 160 ? -57.833 -32.284 38.286 1.00 29.90 160 VAL C C 1
ATOM 3974 O O . VAL C 1 160 ? -58.038 -32.862 39.358 1.00 30.56 160 VAL C O 1
ATOM 3978 N N . SER C 1 161 ? -57.712 -30.965 38.184 1.00 30.13 161 SER C N 1
ATOM 3979 C CA . SER C 1 161 ? -57.761 -30.079 39.346 1.00 31.97 161 SER C CA 1
ATOM 3980 C C . SER C 1 161 ? -59.156 -29.574 39.691 1.00 32.10 161 SER C C 1
ATOM 3981 O O . SER C 1 161 ? -59.410 -29.166 40.826 1.00 32.95 161 SER C O 1
ATOM 3984 N N . THR C 1 162 ? -60.058 -29.610 38.716 1.00 30.91 162 THR C N 1
ATOM 3985 C CA . THR C 1 162 ? -61.405 -29.089 38.905 1.00 29.26 162 THR C CA 1
ATOM 3986 C C . THR C 1 162 ? -62.505 -30.143 39.006 1.00 29.74 162 THR C C 1
ATOM 3987 O O . THR C 1 162 ? -63.052 -30.584 37.996 1.00 32.36 162 THR C O 1
ATOM 3991 N N . MET C 1 163 ? -62.838 -30.529 40.234 1.00 31.17 163 MET C N 1
ATOM 3992 C CA . MET C 1 163 ? -63.869 -31.532 40.464 1.00 30.98 163 MET C CA 1
ATOM 3993 C C . MET C 1 163 ? -65.265 -30.997 40.153 1.00 29.49 163 MET C C 1
ATOM 3994 O O . MET C 1 163 ? -66.136 -31.752 39.726 1.00 29.67 163 MET C O 1
ATOM 3999 N N . SER C 1 164 ? -65.470 -29.702 40.378 1.00 26.58 164 SER C N 1
ATOM 4000 C CA . SER C 1 164 ? -66.746 -29.055 40.079 1.00 27.33 164 SER C CA 1
ATOM 4001 C C . SER C 1 164 ? -66.614 -28.513 38.659 1.00 27.94 164 SER C C 1
ATOM 4002 O O . SER C 1 164 ? -66.083 -27.420 38.452 1.00 28.99 164 SER C O 1
ATOM 4005 N N . SER C 1 165 ? -67.086 -29.282 37.685 1.00 30.38 165 SER C N 1
ATOM 4006 C CA . SER C 1 165 ? -66.988 -28.885 36.283 1.00 30.05 165 SER C CA 1
ATOM 4007 C C . SER C 1 165 ? -68.146 -29.492 35.501 1.00 30.08 165 SER C C 1
ATOM 4008 O O . SER C 1 165 ? -68.589 -30.598 35.803 1.00 31.29 165 SER C O 1
ATOM 4011 N N . SER C 1 166 ? -68.637 -28.773 34.496 1.00 28.27 166 SER C N 1
ATOM 4012 C CA . SER C 1 166 ? -69.755 -29.266 33.701 1.00 26.66 166 SER C CA 1
ATOM 4013 C C . SER C 1 166 ? -69.376 -29.565 32.257 1.00 27.11 166 SER C C 1
ATOM 4014 O O . SER C 1 166 ? -70.116 -30.239 31.538 1.00 26.84 166 SER C O 1
ATOM 4017 N N . ILE C 1 167 ? -68.217 -29.074 31.835 1.00 24.61 167 ILE C N 1
ATOM 4018 C CA . ILE C 1 167 ? -67.767 -29.293 30.464 1.00 24.05 167 ILE C CA 1
ATOM 4019 C C . ILE C 1 167 ? -67.611 -30.780 30.155 1.00 24.64 167 ILE C C 1
ATOM 4020 O O . ILE C 1 167 ? -66.859 -31.489 30.825 1.00 26.21 167 ILE C O 1
ATOM 4025 N N . LYS C 1 168 ? -68.332 -31.249 29.139 1.00 23.38 168 LYS C N 1
ATOM 4026 C CA . LYS C 1 168 ? -68.275 -32.655 28.748 1.00 23.69 168 LYS C CA 1
ATOM 4027 C C . LYS C 1 168 ? -67.388 -32.865 27.533 1.00 22.88 168 LYS C C 1
ATOM 4028 O O . LYS C 1 168 ? -66.717 -33.891 27.409 1.00 22.68 168 LYS C O 1
ATOM 4034 N N . THR C 1 169 ? -67.386 -31.884 26.638 1.00 21.81 169 THR C N 1
ATOM 4035 C CA . THR C 1 169 ? -66.619 -31.993 25.411 1.00 22.98 169 THR C CA 1
ATOM 4036 C C . THR C 1 169 ? -65.886 -30.714 25.055 1.00 19.53 169 THR C C 1
ATOM 4037 O O . THR C 1 169 ? -66.440 -29.623 25.126 1.00 20.10 169 THR C O 1
ATOM 4041 N N . VAL C 1 170 ? -64.619 -30.867 24.696 1.00 21.00 170 VAL C N 1
ATOM 4042 C CA . VAL C 1 170 ? -63.805 -29.744 24.271 1.00 19.86 170 VAL C CA 1
ATOM 4043 C C . VAL C 1 170 ? -63.475 -30.050 22.819 1.00 20.10 170 VAL C C 1
ATOM 4044 O O . VAL C 1 170 ? -62.848 -31.065 22.522 1.00 21.40 170 VAL C O 1
ATOM 4048 N N . TYR C 1 171 ? -63.922 -29.190 21.912 1.00 20.39 171 TYR C N 1
ATOM 4049 C CA . TYR C 1 171 ? -63.644 -29.400 20.501 1.00 21.07 171 TYR C CA 1
ATOM 4050 C C . TYR C 1 171 ? -62.457 -28.551 20.081 1.00 22.01 171 TYR C C 1
ATOM 4051 O O . TYR C 1 171 ? -62.240 -27.461 20.610 1.00 23.03 171 TYR C O 1
ATOM 4060 N N . PHE C 1 172 ? -61.694 -29.062 19.124 1.00 21.64 172 PHE C N 1
ATOM 4061 C CA . PHE C 1 172 ? -60.588 -28.314 18.555 1.00 23.19 172 PHE C CA 1
ATOM 4062 C C . PHE C 1 172 ? -60.993 -28.211 17.105 1.00 23.70 172 PHE C C 1
ATOM 4063 O O . PHE C 1 172 ? -61.056 -29.215 16.397 1.00 24.96 172 PHE C O 1
ATOM 4071 N N . VAL C 1 173 ? -61.320 -26.998 16.682 1.00 24.67 173 VAL C N 1
ATOM 4072 C CA . VAL C 1 173 ? -61.735 -26.751 15.313 1.00 25.17 173 VAL C CA 1
ATOM 4073 C C . VAL C 1 173 ? -60.637 -25.929 14.655 1.00 26.36 173 VAL C C 1
ATOM 4074 O O . VAL C 1 173 ? -60.412 -24.774 15.015 1.00 23.83 173 VAL C O 1
ATOM 4078 N N . LEU C 1 174 ? -59.954 -26.539 13.691 1.00 26.28 174 LEU C N 1
ATOM 4079 C CA . LEU C 1 174 ? -58.845 -25.893 13.008 1.00 30.78 174 LEU C CA 1
ATOM 4080 C C . LEU C 1 174 ? -59.161 -25.668 11.533 1.00 33.58 174 LEU C C 1
ATOM 4081 O O . LEU C 1 174 ? -59.976 -26.381 10.953 1.00 32.84 174 LEU C O 1
ATOM 4086 N N . PHE C 1 175 ? -58.509 -24.684 10.926 1.00 40.62 175 PHE C N 1
ATOM 4087 C CA . PHE C 1 175 ? -58.782 -24.366 9.533 1.00 46.89 175 PHE C CA 1
ATOM 4088 C C . PHE C 1 175 ? -58.031 -25.188 8.494 1.00 43.11 175 PHE C C 1
ATOM 4089 O O . PHE C 1 175 ? -58.619 -25.584 7.488 1.00 44.75 175 PHE C O 1
ATOM 4097 N N . ASP C 1 176 ? -56.748 -25.460 8.715 1.00 37.16 176 ASP C N 1
ATOM 4098 C CA . ASP C 1 176 ? -56.012 -26.237 7.721 1.00 34.25 176 ASP C CA 1
ATOM 4099 C C . ASP C 1 176 ? -55.596 -27.634 8.165 1.00 29.97 176 ASP C C 1
ATOM 4100 O O . ASP C 1 176 ? -55.639 -27.974 9.348 1.00 28.29 176 ASP C O 1
ATOM 4105 N N . SER C 1 177 ? -55.181 -28.441 7.195 1.00 26.83 177 SER C N 1
ATOM 4106 C CA . SER C 1 177 ? -54.773 -29.812 7.462 1.00 24.84 177 SER C CA 1
ATOM 4107 C C . SER C 1 177 ? -53.534 -29.938 8.341 1.00 22.41 177 SER C C 1
ATOM 4108 O O . SER C 1 177 ? -53.440 -30.855 9.166 1.00 20.72 177 SER C O 1
ATOM 4111 N N . GLU C 1 178 ? -52.575 -29.033 8.168 1.00 26.29 178 GLU C N 1
ATOM 4112 C CA . GLU C 1 178 ? -51.366 -29.090 8.977 1.00 27.61 178 GLU C CA 1
ATOM 4113 C C . GLU C 1 178 ? -51.710 -28.932 10.453 1.00 26.50 178 GLU C C 1
ATOM 4114 O O . GLU C 1 178 ? -51.211 -29.678 11.299 1.00 25.80 178 GLU C O 1
ATOM 4120 N N . SER C 1 179 ? -52.563 -27.956 10.755 1.00 25.18 179 SER C N 1
ATOM 4121 C CA . SER C 1 179 ? -52.975 -27.706 12.134 1.00 25.42 179 SER C CA 1
ATOM 4122 C C . SER C 1 179 ? -53.714 -28.928 12.678 1.00 24.18 179 SER C C 1
ATOM 4123 O O . SER C 1 179 ? -53.461 -29.372 13.801 1.00 24.42 179 SER C O 1
ATOM 4126 N N . ILE C 1 180 ? -54.629 -29.470 11.878 1.00 24.04 180 ILE C N 1
ATOM 4127 C CA . ILE C 1 180 ? -55.380 -30.652 12.280 1.00 24.63 180 ILE C CA 1
ATOM 4128 C C . ILE C 1 180 ? -54.390 -31.768 12.599 1.00 25.49 180 ILE C C 1
ATOM 4129 O O . ILE C 1 180 ? -54.512 -32.452 13.614 1.00 24.85 180 ILE C O 1
ATOM 4134 N N . GLY C 1 181 ? -53.400 -31.934 11.727 1.00 22.64 181 GLY C N 1
ATOM 4135 C CA . GLY C 1 181 ? -52.404 -32.966 11.924 1.00 22.92 181 GLY C CA 1
ATOM 4136 C C . GLY C 1 181 ? -51.618 -32.782 13.204 1.00 23.13 181 GLY C C 1
ATOM 4137 O O . GLY C 1 181 ? -51.360 -33.747 13.918 1.00 26.14 181 GLY C O 1
ATOM 4138 N N . ILE C 1 182 ? -51.242 -31.542 13.497 1.00 23.55 182 ILE C N 1
ATOM 4139 C CA . ILE C 1 182 ? -50.479 -31.246 14.706 1.00 23.14 182 ILE C CA 1
ATOM 4140 C C . ILE C 1 182 ? -51.287 -31.555 15.961 1.00 23.66 182 ILE C C 1
ATOM 4141 O O . ILE C 1 182 ? -50.784 -32.166 16.901 1.00 22.07 182 ILE C O 1
ATOM 4146 N N . TYR C 1 183 ? -52.549 -31.144 15.986 1.00 23.95 183 TYR C N 1
ATOM 4147 C CA . TYR C 1 183 ? -53.343 -31.413 17.170 1.00 24.86 183 TYR C CA 1
ATOM 4148 C C . TYR C 1 183 ? -53.621 -32.896 17.344 1.00 24.11 183 TYR C C 1
ATOM 4149 O O . TYR C 1 183 ? -53.654 -33.394 18.464 1.00 25.04 183 TYR C O 1
ATOM 4158 N N . VAL C 1 184 ? -53.837 -33.612 16.242 1.00 23.69 184 VAL C N 1
ATOM 4159 C CA . VAL C 1 184 ? -54.080 -35.044 16.341 1.00 24.42 184 VAL C CA 1
ATOM 4160 C C . VAL C 1 184 ? -52.832 -35.713 16.918 1.00 23.61 184 VAL C C 1
ATOM 4161 O O . VAL C 1 184 ? -52.928 -36.592 17.775 1.00 23.22 184 VAL C O 1
ATOM 4165 N N . GLN C 1 185 ? -51.661 -35.282 16.458 1.00 26.08 185 GLN C N 1
ATOM 4166 C CA . GLN C 1 185 ? -50.409 -35.846 16.954 1.00 26.87 185 GLN C CA 1
ATOM 4167 C C . GLN C 1 185 ? -50.204 -35.527 18.435 1.00 27.28 185 GLN C C 1
ATOM 4168 O O . GLN C 1 185 ? -49.847 -36.406 19.220 1.00 27.38 185 GLN C O 1
ATOM 4174 N N . GLU C 1 186 ? -50.432 -34.273 18.818 1.00 26.37 186 GLU C N 1
ATOM 4175 C CA . GLU C 1 186 ? -50.256 -33.873 20.212 1.00 27.01 186 GLU C CA 1
ATOM 4176 C C . GLU C 1 186 ? -51.284 -34.492 21.138 1.00 27.58 186 GLU C C 1
ATOM 4177 O O . GLU C 1 186 ? -50.990 -34.772 22.297 1.00 27.76 186 GLU C O 1
ATOM 4183 N N . MET C 1 187 ? -52.493 -34.703 20.633 1.00 27.61 187 MET C N 1
ATOM 4184 C CA . MET C 1 187 ? -53.540 -35.303 21.444 1.00 29.88 187 MET C CA 1
ATOM 4185 C C . MET C 1 187 ? -53.169 -36.762 21.736 1.00 31.25 187 MET C C 1
ATOM 4186 O O . MET C 1 187 ? -53.410 -37.272 22.831 1.00 29.94 187 MET C O 1
ATOM 4191 N N . ALA C 1 188 ? -52.557 -37.422 20.759 1.00 31.44 188 ALA C N 1
ATOM 4192 C CA . ALA C 1 188 ? -52.151 -38.813 20.922 1.00 34.79 188 ALA C CA 1
ATOM 4193 C C . ALA C 1 188 ? -51.029 -38.931 21.955 1.00 38.27 188 ALA C C 1
ATOM 4194 O O . ALA C 1 188 ? -50.896 -39.958 22.622 1.00 36.03 188 ALA C O 1
ATOM 4196 N N . LYS C 1 189 ? -50.228 -37.877 22.084 1.00 38.15 189 LYS C N 1
ATOM 4197 C CA . LYS C 1 189 ? -49.125 -37.861 23.045 1.00 43.11 189 LYS C CA 1
ATOM 4198 C C . LYS C 1 189 ? -49.628 -37.641 24.469 1.00 47.88 189 LYS C C 1
ATOM 4199 O O . LYS C 1 189 ? -48.926 -37.947 25.434 1.00 47.21 189 LYS C O 1
ATOM 4205 N N . LEU C 1 190 ? -50.838 -37.104 24.598 1.00 44.79 190 LEU C N 1
ATOM 4206 C CA . LEU C 1 190 ? -51.409 -36.832 25.914 1.00 53.15 190 LEU C CA 1
ATOM 4207 C C . LEU C 1 190 ? -51.252 -37.976 26.901 1.00 59.50 190 LEU C C 1
ATOM 4208 O O . LEU C 1 190 ? -51.637 -39.112 26.624 1.00 59.76 190 LEU C O 1
ATOM 4213 N N . ASP C 1 191 ? -50.687 -37.654 28.060 1.00 83.26 191 ASP C N 1
ATOM 4214 C CA . ASP C 1 191 ? -50.461 -38.630 29.116 1.00 90.46 191 ASP C CA 1
ATOM 4215 C C . ASP C 1 191 ? -50.633 -37.944 30.470 1.00 91.79 191 ASP C C 1
ATOM 4216 O O . ASP C 1 191 ? -49.657 -37.904 31.249 1.00 92.07 191 ASP C O 1
ATOM 4221 N N . GLY D 1 6 ? -30.551 -28.551 1.515 1.00 56.04 6 GLY D N 1
ATOM 4222 C CA . GLY D 1 6 ? -30.348 -27.372 2.401 1.00 54.97 6 GLY D CA 1
ATOM 4223 C C . GLY D 1 6 ? -29.701 -27.737 3.724 1.00 55.38 6 GLY D C 1
ATOM 4224 O O . GLY D 1 6 ? -28.987 -26.929 4.318 1.00 54.36 6 GLY D O 1
ATOM 4225 N N . PHE D 1 7 ? -29.956 -28.956 4.190 1.00 57.89 7 PHE D N 1
ATOM 4226 C CA . PHE D 1 7 ? -29.393 -29.434 5.448 1.00 54.73 7 PHE D CA 1
ATOM 4227 C C . PHE D 1 7 ? -28.694 -30.766 5.216 1.00 52.08 7 PHE D C 1
ATOM 4228 O O . PHE D 1 7 ? -29.323 -31.739 4.801 1.00 52.55 7 PHE D O 1
ATOM 4236 N N . THR D 1 8 ? -27.396 -30.815 5.491 1.00 34.06 8 THR D N 1
ATOM 4237 C CA . THR D 1 8 ? -26.643 -32.042 5.284 1.00 31.37 8 THR D CA 1
ATOM 4238 C C . THR D 1 8 ? -25.883 -32.482 6.527 1.00 28.04 8 THR D C 1
ATOM 4239 O O . THR D 1 8 ? -25.032 -31.750 7.029 1.00 27.45 8 THR D O 1
ATOM 4243 N N . VAL D 1 9 ? -26.190 -33.678 7.020 1.00 29.37 9 VAL D N 1
ATOM 4244 C CA . VAL D 1 9 ? -25.494 -34.206 8.186 1.00 27.98 9 VAL D CA 1
ATOM 4245 C C . VAL D 1 9 ? -24.151 -34.757 7.719 1.00 26.59 9 VAL D C 1
ATOM 4246 O O . VAL D 1 9 ? -24.092 -35.615 6.834 1.00 26.88 9 VAL D O 1
ATOM 4250 N N . LEU D 1 10 ? -23.072 -34.264 8.313 1.00 24.84 10 LEU D N 1
ATOM 4251 C CA . LEU D 1 10 ? -21.735 -34.709 7.939 1.00 24.17 10 LEU D CA 1
ATOM 4252 C C . LEU D 1 10 ? -21.196 -35.803 8.849 1.00 24.31 10 LEU D C 1
ATOM 4253 O O . LEU D 1 10 ? -20.701 -36.823 8.381 1.00 25.37 10 LEU D O 1
ATOM 4258 N N . SER D 1 11 ? -21.284 -35.593 10.155 1.00 22.28 11 SER D N 1
ATOM 4259 C CA . SER D 1 11 ? -20.775 -36.590 11.086 1.00 22.45 11 SER D CA 1
ATOM 4260 C C . SER D 1 11 ? -21.540 -36.512 12.391 1.00 21.32 11 SER D C 1
ATOM 4261 O O . SER D 1 11 ? -21.924 -35.429 12.824 1.00 23.40 11 SER D O 1
ATOM 4264 N N . THR D 1 12 ? -21.756 -37.662 13.020 1.00 27.24 12 THR D N 1
ATOM 4265 C CA . THR D 1 12 ? -22.501 -37.689 14.266 1.00 27.91 12 THR D CA 1
ATOM 4266 C C . THR D 1 12 ? -21.845 -38.545 15.330 1.00 28.34 12 THR D C 1
ATOM 4267 O O . THR D 1 12 ? -21.364 -39.642 15.054 1.00 28.77 12 THR D O 1
ATOM 4271 N N . LYS D 1 13 ? -21.823 -38.025 16.550 1.00 25.78 13 LYS D N 1
ATOM 4272 C CA . LYS D 1 13 ? -21.285 -38.755 17.689 1.00 25.31 13 LYS D CA 1
ATOM 4273 C C . LYS D 1 13 ? -22.250 -38.466 18.820 1.00 25.47 13 LYS D C 1
ATOM 4274 O O . LYS D 1 13 ? -22.528 -37.308 19.119 1.00 26.44 13 LYS D O 1
ATOM 4280 N N . SER D 1 14 ? -22.778 -39.515 19.435 1.00 26.06 14 SER D N 1
ATOM 4281 C CA . SER D 1 14 ? -23.709 -39.330 20.536 1.00 27.07 14 SER D CA 1
ATOM 4282 C C . SER D 1 14 ? -23.024 -39.624 21.856 1.00 26.44 14 SER D C 1
ATOM 4283 O O . SER D 1 14 ? -22.479 -40.716 22.060 1.00 27.26 14 SER D O 1
ATOM 4286 N N . LEU D 1 15 ? -23.034 -38.634 22.744 1.00 23.24 15 LEU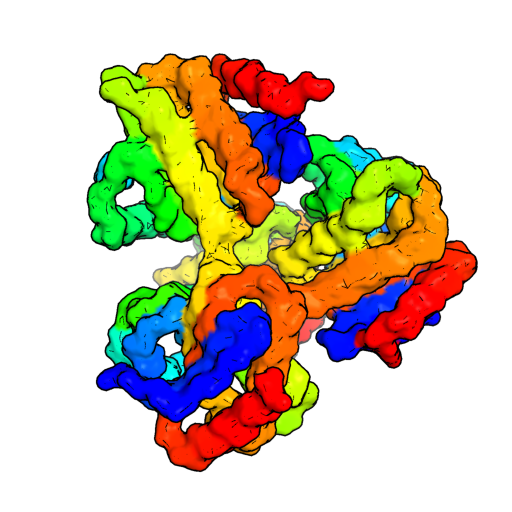 D N 1
ATOM 4287 C CA . LEU D 1 15 ? -22.426 -38.794 24.050 1.00 24.32 15 LEU D CA 1
ATOM 4288 C C . LEU D 1 15 ? -23.150 -39.923 24.762 1.00 26.17 15 LEU D C 1
ATOM 4289 O O . LEU D 1 15 ? -24.322 -40.181 24.499 1.00 27.21 15 LEU D O 1
ATOM 4294 N N . PHE D 1 16 ? -22.443 -40.605 25.648 1.00 32.73 16 PHE D N 1
ATOM 4295 C CA . PHE D 1 16 ? -23.030 -41.713 26.387 1.00 35.70 16 PHE D CA 1
ATOM 4296 C C . PHE D 1 16 ? -24.189 -41.247 27.266 1.00 38.69 16 PHE D C 1
ATOM 4297 O O . PHE D 1 16 ? -25.021 -42.053 27.684 1.00 38.03 16 PHE D O 1
ATOM 4305 N N . LEU D 1 17 ? -24.252 -39.943 27.530 1.00 46.16 17 LEU D N 1
ATOM 4306 C CA . LEU D 1 17 ? -25.321 -39.391 28.357 1.00 48.54 17 LEU D CA 1
ATOM 4307 C C . LEU D 1 17 ? -26.613 -39.177 27.565 1.00 47.92 17 LEU D C 1
ATOM 4308 O O . LEU D 1 17 ? -27.646 -38.819 28.133 1.00 48.81 17 LEU D O 1
ATOM 4313 N N . GLY D 1 18 ? -26.550 -39.387 26.252 1.00 38.55 18 GLY D N 1
ATOM 4314 C CA . GLY D 1 18 ? -27.741 -39.251 25.431 1.00 37.13 18 GLY D CA 1
ATOM 4315 C C . GLY D 1 18 ? -27.809 -38.140 24.397 1.00 34.84 18 GLY D C 1
ATOM 4316 O O . GLY D 1 18 ? -28.630 -38.211 23.481 1.00 36.71 18 GLY D O 1
ATOM 4317 N N . GLN D 1 19 ? -26.964 -37.123 24.519 1.00 33.49 19 GLN D N 1
ATOM 4318 C CA . GLN D 1 19 ? -27.006 -36.014 23.567 1.00 32.13 19 GLN D CA 1
ATOM 4319 C C . GLN D 1 19 ? -26.245 -36.250 22.270 1.00 29.03 19 GLN D C 1
ATOM 4320 O O . GLN D 1 19 ? -25.076 -36.630 22.267 1.00 30.63 19 GLN D O 1
ATOM 4326 N N . LYS D 1 20 ? -26.937 -36.003 21.167 1.00 28.69 20 LYS D N 1
ATOM 4327 C CA . LYS D 1 20 ? -26.384 -36.175 19.837 1.00 26.86 20 LYS D CA 1
ATOM 4328 C C . LYS D 1 20 ? -25.585 -34.933 19.431 1.00 26.76 20 LYS D C 1
ATOM 4329 O O . LYS D 1 20 ? -26.101 -33.814 19.466 1.00 25.09 20 LYS D O 1
ATOM 4335 N N . LEU D 1 21 ? -24.313 -35.132 19.088 1.00 25.12 21 LEU D N 1
ATOM 4336 C CA . LEU D 1 21 ? -23.455 -34.039 18.635 1.00 24.78 21 LEU D CA 1
ATOM 4337 C C . LEU D 1 21 ? -23.335 -34.258 17.137 1.00 26.03 21 LEU D C 1
ATOM 4338 O O . LEU D 1 21 ? -22.827 -35.287 16.686 1.00 26.50 21 LEU D O 1
ATOM 4343 N N . GLN D 1 22 ? -23.799 -33.290 16.360 1.00 23.04 22 GLN D N 1
ATOM 4344 C CA . GLN D 1 22 ? -23.800 -33.459 14.920 1.00 23.95 22 GLN D CA 1
ATOM 4345 C C . GLN D 1 22 ? -23.162 -32.332 14.127 1.00 23.15 22 GLN D C 1
ATOM 4346 O O . GLN D 1 22 ? -23.552 -31.176 14.250 1.00 23.18 22 GLN D O 1
ATOM 4352 N N . VAL D 1 23 ? -22.168 -32.679 13.314 1.00 22.74 23 VAL D N 1
ATOM 4353 C CA . VAL D 1 23 ? -21.522 -31.696 12.464 1.00 23.00 23 VAL D CA 1
ATOM 4354 C C . VAL D 1 23 ? -22.367 -31.667 11.201 1.00 23.75 23 VAL D C 1
ATOM 4355 O O . VAL D 1 23 ? -22.591 -32.706 10.571 1.00 23.11 23 VAL D O 1
ATOM 4359 N N . VAL D 1 24 ? -22.846 -30.485 10.831 1.00 21.64 24 VAL D N 1
ATOM 4360 C CA . VAL D 1 24 ? -23.684 -30.364 9.652 1.00 23.70 24 VAL D CA 1
ATOM 4361 C C . VAL D 1 24 ? -23.251 -29.226 8.747 1.00 23.84 24 VAL D C 1
ATOM 4362 O O . VAL D 1 24 ? -22.504 -28.340 9.155 1.00 21.29 24 VAL D O 1
ATOM 4366 N N . GLN D 1 25 ? -23.716 -29.272 7.506 1.00 24.41 25 GLN D N 1
ATOM 4367 C CA . GLN D 1 25 ? -23.445 -28.218 6.537 1.00 26.52 25 GLN D CA 1
ATOM 4368 C C . GLN D 1 25 ? -24.808 -27.659 6.179 1.00 26.31 25 GLN D C 1
ATOM 4369 O O . GLN D 1 25 ? -25.715 -28.411 5.826 1.00 24.98 25 GLN D O 1
ATOM 4375 N N . ALA D 1 26 ? -24.951 -26.346 6.286 1.00 28.04 26 ALA D N 1
ATOM 4376 C CA . ALA D 1 26 ? -26.210 -25.693 5.973 1.00 30.81 26 ALA D CA 1
ATOM 4377 C C . ALA D 1 26 ? -26.135 -24.237 6.379 1.00 30.90 26 ALA D C 1
ATOM 4378 O O . ALA D 1 26 ? -25.167 -23.804 7.007 1.00 31.43 26 ALA D O 1
ATOM 4380 N N . ASP D 1 27 ? -27.156 -23.483 5.994 1.00 30.93 27 ASP D N 1
ATOM 4381 C CA . ASP D 1 27 ? -27.250 -22.080 6.364 1.00 30.61 27 ASP D CA 1
ATOM 4382 C C . ASP D 1 27 ? -27.762 -22.152 7.799 1.00 29.18 27 ASP D C 1
ATOM 4383 O O . ASP D 1 27 ? -28.912 -22.521 8.028 1.00 29.14 27 ASP D O 1
ATOM 4388 N N . ILE D 1 28 ? -26.914 -21.814 8.765 1.00 28.10 28 ILE D N 1
ATOM 4389 C CA . ILE D 1 28 ? -27.322 -21.897 10.161 1.00 27.00 28 ILE D CA 1
ATOM 4390 C C . ILE D 1 28 ? -28.655 -21.207 10.463 1.00 27.29 28 ILE D C 1
ATOM 4391 O O . ILE D 1 28 ? -29.375 -21.617 11.372 1.00 27.35 28 ILE D O 1
ATOM 4396 N N . ALA D 1 29 ? -28.998 -20.180 9.692 1.00 26.66 29 ALA D N 1
ATOM 4397 C CA . ALA D 1 29 ? -30.252 -19.457 9.915 1.00 28.57 29 ALA D CA 1
ATOM 4398 C C . ALA D 1 29 ? -31.472 -20.231 9.426 1.00 29.99 29 ALA D C 1
ATOM 4399 O O . ALA D 1 29 ? -32.602 -19.915 9.801 1.00 29.87 29 ALA D O 1
ATOM 4401 N N . SER D 1 30 ? -31.245 -21.239 8.591 1.00 31.16 30 SER D N 1
ATOM 4402 C CA . SER D 1 30 ? -32.338 -22.038 8.043 1.00 32.82 30 SER D CA 1
ATOM 4403 C C . SER D 1 30 ? -32.588 -23.335 8.809 1.00 33.32 30 SER D C 1
ATOM 4404 O O . SER D 1 30 ? -33.549 -24.053 8.526 1.00 32.91 30 SER D O 1
ATOM 4407 N N . ILE D 1 31 ? -31.724 -23.631 9.775 1.00 27.30 31 ILE D N 1
ATOM 4408 C CA . ILE D 1 31 ? -31.844 -24.851 10.567 1.00 30.07 31 ILE D CA 1
ATOM 4409 C C . ILE D 1 31 ? -33.016 -24.848 11.541 1.00 33.69 31 ILE D C 1
ATOM 4410 O O . ILE D 1 31 ? -33.184 -23.919 12.327 1.00 33.60 31 ILE D O 1
ATOM 4415 N N . ASP D 1 32 ? -33.818 -25.905 11.480 1.00 45.29 32 ASP D N 1
ATOM 4416 C CA . ASP D 1 32 ? -34.966 -26.056 12.363 1.00 51.37 32 ASP D CA 1
ATOM 4417 C C . ASP D 1 32 ? -34.466 -26.516 13.729 1.00 46.97 32 ASP D C 1
ATOM 4418 O O . ASP D 1 32 ? -34.678 -27.659 14.136 1.00 48.41 32 ASP D O 1
ATOM 4423 N N . SER D 1 33 ? -33.790 -25.610 14.426 1.00 36.01 33 SER D N 1
ATOM 4424 C CA . SER D 1 33 ? -33.233 -25.888 15.746 1.00 30.05 33 SER D CA 1
ATOM 4425 C C . SER D 1 33 ? -33.914 -24.979 16.769 1.00 29.53 33 SER D C 1
ATOM 4426 O O . SER D 1 33 ? -34.195 -23.819 16.477 1.00 28.66 33 SER D O 1
ATOM 4429 N N . ASP D 1 34 ? -34.191 -25.500 17.959 1.00 37.97 34 ASP D N 1
ATOM 4430 C CA . ASP D 1 34 ? -34.842 -24.689 18.983 1.00 37.06 34 ASP D CA 1
ATOM 4431 C C . ASP D 1 34 ? -34.072 -23.400 19.224 1.00 36.22 34 ASP D C 1
ATOM 4432 O O . ASP D 1 34 ? -34.662 -22.337 19.400 1.00 37.74 34 ASP D O 1
ATOM 4437 N N . ALA D 1 35 ? -32.749 -23.497 19.217 1.00 28.30 35 ALA D N 1
ATOM 4438 C CA . ALA D 1 35 ? -31.911 -22.330 19.435 1.00 25.94 35 ALA D CA 1
ATOM 4439 C C . ALA D 1 35 ? -30.733 -22.276 18.474 1.00 25.55 35 ALA D C 1
ATOM 4440 O O . ALA D 1 35 ? -30.171 -23.306 18.098 1.00 24.34 35 ALA D O 1
ATOM 4442 N N . VAL D 1 36 ? -30.379 -21.061 18.077 1.00 26.69 36 VAL D N 1
ATOM 4443 C CA . VAL D 1 36 ? -29.242 -20.841 17.194 1.00 25.55 36 VAL D CA 1
ATOM 4444 C C . VAL D 1 36 ? -28.322 -19.863 17.917 1.00 25.05 36 VAL D C 1
ATOM 4445 O O . VAL D 1 36 ? -28.786 -18.873 18.481 1.00 23.96 36 VAL D O 1
ATOM 4449 N N . VAL D 1 37 ? -27.022 -20.147 17.920 1.00 22.44 37 VAL D N 1
ATOM 4450 C CA . VAL D 1 37 ? -26.053 -19.284 18.593 1.00 21.98 37 VAL D CA 1
ATOM 4451 C C . VAL D 1 37 ? -25.485 -18.212 17.659 1.00 22.77 37 VAL D C 1
ATOM 4452 O O . VAL D 1 37 ? -25.036 -18.510 16.551 1.00 21.91 37 VAL D O 1
ATOM 4456 N N . HIS D 1 38 ? -25.522 -16.961 18.115 1.00 23.07 38 HIS D N 1
ATOM 4457 C CA . HIS D 1 38 ? -25.036 -15.832 17.325 1.00 22.65 38 HIS D CA 1
ATOM 4458 C C . HIS D 1 38 ? -23.831 -15.151 17.956 1.00 22.40 38 HIS D C 1
ATOM 4459 O O . HIS D 1 38 ? -23.961 -14.427 18.939 1.00 22.29 38 HIS D O 1
ATOM 4466 N N . PRO D 1 39 ? -22.633 -15.380 17.396 1.00 22.41 39 PRO D N 1
ATOM 4467 C CA . PRO D 1 39 ? -21.411 -14.768 17.924 1.00 23.83 39 PRO D CA 1
ATOM 4468 C C . PRO D 1 39 ? -21.444 -13.272 17.634 1.00 23.59 39 PRO D C 1
ATOM 4469 O O . PRO D 1 39 ? -21.576 -12.864 16.480 1.00 26.15 39 PRO D O 1
ATOM 4473 N N . THR D 1 40 ? -21.314 -12.460 18.673 1.00 23.77 40 THR D N 1
ATOM 4474 C CA . THR D 1 40 ? -21.351 -11.016 18.502 1.00 25.02 40 THR D CA 1
ATOM 4475 C C . THR D 1 40 ? -20.354 -10.341 19.436 1.00 27.51 40 THR D C 1
ATOM 4476 O O . THR D 1 40 ? -19.495 -11.006 20.023 1.00 28.18 40 THR D O 1
ATOM 4480 N N . ASN D 1 41 ? -20.452 -9.021 19.554 1.00 26.48 41 ASN D N 1
ATOM 4481 C CA . ASN D 1 41 ? -19.561 -8.276 20.430 1.00 28.45 41 ASN D CA 1
ATOM 4482 C C . ASN D 1 41 ? -20.377 -7.648 21.555 1.00 29.34 41 ASN D C 1
ATOM 4483 O O . ASN D 1 41 ? -21.566 -7.932 21.695 1.00 28.91 41 ASN D O 1
ATOM 4488 N N . THR D 1 42 ? -19.741 -6.790 22.347 1.00 32.83 42 THR D N 1
ATOM 4489 C CA . THR D 1 42 ? -20.406 -6.140 23.475 1.00 35.58 42 THR D CA 1
ATOM 4490 C C . THR D 1 42 ? -21.691 -5.390 23.124 1.00 34.95 42 THR D C 1
ATOM 4491 O O . THR D 1 42 ? -22.589 -5.274 23.960 1.00 34.94 42 THR D O 1
ATOM 4495 N N . ASP D 1 43 ? -21.783 -4.890 21.894 1.00 33.16 43 ASP D N 1
ATOM 4496 C CA . ASP D 1 43 ? -22.959 -4.130 21.475 1.00 33.83 43 ASP D CA 1
ATOM 4497 C C . ASP D 1 43 ? -23.902 -4.849 20.514 1.00 31.17 43 ASP D C 1
ATOM 4498 O O . ASP D 1 43 ? -24.615 -4.210 19.738 1.00 30.74 43 ASP D O 1
ATOM 4503 N N . PHE D 1 44 ? -23.910 -6.176 20.577 1.00 28.57 44 PHE D N 1
ATOM 4504 C CA . PHE D 1 44 ? -24.775 -6.990 19.731 1.00 27.65 44 PHE D CA 1
ATOM 4505 C C . PHE D 1 44 ? -24.708 -6.672 18.235 1.00 26.47 44 PHE D C 1
ATOM 4506 O O . PHE D 1 44 ? -25.733 -6.560 17.569 1.00 28.06 44 PHE D O 1
ATOM 4514 N N . TYR D 1 45 ? -23.497 -6.529 17.715 1.00 27.97 45 TYR D N 1
ATOM 4515 C CA . TYR D 1 45 ? -23.291 -6.266 16.296 1.00 27.20 45 TYR D CA 1
ATOM 4516 C C . TYR D 1 45 ? -23.851 -7.460 15.516 1.00 27.83 45 TYR D C 1
ATOM 4517 O O . TYR D 1 45 ? -23.629 -8.608 15.907 1.00 27.88 45 TYR D O 1
ATOM 4526 N N . ILE D 1 46 ? -24.572 -7.207 14.423 1.00 25.26 46 ILE D N 1
ATOM 4527 C CA . ILE D 1 46 ? -25.129 -8.311 13.646 1.00 26.52 46 ILE D CA 1
ATOM 4528 C C . ILE D 1 46 ? -24.597 -8.404 12.221 1.00 27.82 46 ILE D C 1
ATOM 4529 O O . ILE D 1 46 ? -25.182 -9.091 11.376 1.00 26.39 46 ILE D O 1
ATOM 4534 N N . GLY D 1 47 ? -23.479 -7.733 11.964 1.00 31.61 47 GLY D N 1
ATOM 4535 C CA . GLY D 1 47 ? -22.894 -7.743 10.635 1.00 32.32 47 GLY D CA 1
ATOM 4536 C C . GLY D 1 47 ? -21.935 -8.882 10.341 1.00 33.23 47 GLY D C 1
ATOM 4537 O O . GLY D 1 47 ? -21.359 -8.941 9.252 1.00 33.74 47 GLY D O 1
ATOM 4538 N N . GLY D 1 48 ? -21.758 -9.784 11.300 1.00 30.42 48 GLY D N 1
ATOM 4539 C CA . GLY D 1 48 ? -20.861 -10.907 11.095 1.00 31.49 48 GLY D CA 1
ATOM 4540 C C . GLY D 1 48 ? -21.472 -11.937 10.165 1.00 30.28 48 GLY D C 1
ATOM 4541 O O . GLY D 1 48 ? -22.616 -11.782 9.733 1.00 29.78 48 GLY D O 1
ATOM 4542 N N . GLU D 1 49 ? -20.721 -12.992 9.861 1.00 28.25 49 GLU D N 1
ATOM 4543 C CA . GLU D 1 49 ? -21.208 -14.037 8.965 1.00 30.15 49 GLU D CA 1
ATOM 4544 C C . GLU D 1 49 ? -22.536 -14.610 9.457 1.00 27.00 49 GLU D C 1
ATOM 4545 O O . GLU D 1 49 ? -23.525 -14.642 8.721 1.00 26.57 49 GLU D O 1
ATOM 4551 N N . VAL D 1 50 ? -22.559 -15.057 10.709 1.00 24.46 50 VAL D N 1
ATOM 4552 C CA . VAL D 1 50 ? -23.776 -15.622 11.281 1.00 23.78 50 VAL D CA 1
ATOM 4553 C C . VAL D 1 50 ? -24.861 -14.559 11.422 1.00 21.80 50 VAL D C 1
ATOM 4554 O O . VAL D 1 50 ? -26.007 -14.777 11.025 1.00 21.59 50 VAL D O 1
ATOM 4558 N N . GLY D 1 51 ? -24.506 -13.411 11.993 1.00 21.52 51 GLY D N 1
ATOM 4559 C CA . GLY D 1 51 ? -25.481 -12.344 12.154 1.00 22.16 51 GLY D CA 1
ATOM 4560 C C . GLY D 1 51 ? -26.098 -11.935 10.828 1.00 22.43 51 GLY D C 1
ATOM 4561 O O . GLY D 1 51 ? -27.293 -11.663 10.739 1.00 22.64 51 GLY D O 1
ATOM 4562 N N . SER D 1 52 ? -25.283 -11.911 9.781 1.00 26.56 52 SER D N 1
ATOM 4563 C CA . SER D 1 52 ? -25.777 -11.530 8.469 1.00 26.33 52 SER D CA 1
ATOM 4564 C C . SER D 1 52 ? -26.729 -12.554 7.870 1.00 25.78 52 SER D C 1
ATOM 4565 O O . SER D 1 52 ? -27.688 -12.186 7.195 1.00 26.64 52 SER D O 1
ATOM 4568 N N . THR D 1 53 ? -26.484 -13.838 8.112 1.00 24.35 53 THR D N 1
ATOM 4569 C CA . THR D 1 53 ? -27.372 -14.843 7.556 1.00 25.90 53 THR D CA 1
ATOM 4570 C C . THR D 1 53 ? -28.673 -14.855 8.345 1.00 24.93 53 THR D C 1
ATOM 4571 O O . THR D 1 53 ? -29.736 -15.152 7.799 1.00 26.10 53 THR D O 1
ATOM 4575 N N . LEU D 1 54 ? -28.591 -14.519 9.631 1.00 24.28 54 LEU D N 1
ATOM 4576 C CA . LEU D 1 54 ? -29.790 -14.463 10.461 1.00 24.87 54 LEU D CA 1
ATOM 4577 C C . LEU D 1 54 ? -30.646 -13.268 10.040 1.00 26.34 54 LEU D C 1
ATOM 4578 O O . LEU D 1 54 ? -31.877 -13.354 10.025 1.00 25.89 54 LEU D O 1
ATOM 4583 N N . GLU D 1 55 ? -30.008 -12.152 9.704 1.00 23.92 55 GLU D N 1
ATOM 4584 C CA . GLU D 1 55 ? -30.776 -10.986 9.279 1.00 27.78 55 GLU D CA 1
ATOM 4585 C C . GLU D 1 55 ? -31.398 -11.261 7.916 1.00 28.06 55 GLU D C 1
ATOM 4586 O O . GLU D 1 55 ? -32.526 -10.851 7.647 1.00 29.03 55 GLU D O 1
ATOM 4592 N N . LYS D 1 56 ? -30.660 -11.961 7.061 1.00 30.57 56 LYS D N 1
ATOM 4593 C CA . LYS D 1 56 ? -31.152 -12.288 5.727 1.00 31.57 56 LYS D CA 1
ATOM 4594 C C . LYS D 1 56 ? -32.403 -13.151 5.830 1.00 30.90 56 LYS D C 1
ATOM 4595 O O . LYS D 1 56 ? -33.349 -12.997 5.053 1.00 28.83 56 LYS D O 1
ATOM 4601 N N . LYS D 1 57 ? -32.405 -14.057 6.801 1.00 27.50 57 LYS D N 1
ATOM 4602 C CA . LYS D 1 57 ? -33.532 -14.947 7.009 1.00 29.01 57 LYS D CA 1
ATOM 4603 C C . LYS D 1 57 ? -34.659 -14.289 7.804 1.00 28.36 57 LYS D C 1
ATOM 4604 O O . LYS D 1 57 ? -35.815 -14.308 7.379 1.00 28.65 57 LYS D O 1
ATOM 4610 N N . GLY D 1 58 ? -34.317 -13.700 8.950 1.00 32.91 58 GLY D N 1
ATOM 4611 C CA . GLY D 1 58 ? -35.321 -13.085 9.803 1.00 31.84 58 GLY D CA 1
ATOM 4612 C C . GLY D 1 58 ? -35.719 -11.641 9.554 1.00 31.00 58 GLY D C 1
ATOM 4613 O O . GLY D 1 58 ? -36.695 -11.166 10.134 1.00 30.41 58 GLY D O 1
ATOM 4614 N N . GLY D 1 59 ? -34.970 -10.933 8.715 1.00 27.48 59 GLY D N 1
ATOM 4615 C CA . GLY D 1 59 ? -35.300 -9.547 8.420 1.00 27.05 59 GLY D CA 1
ATOM 4616 C C . GLY D 1 59 ? -35.461 -8.633 9.624 1.00 26.03 59 GLY D C 1
ATOM 4617 O O . GLY D 1 59 ? -34.801 -8.804 10.650 1.00 24.80 59 GLY D O 1
ATOM 4618 N N . LYS D 1 60 ? -36.352 -7.654 9.500 1.00 24.24 60 LYS D N 1
ATOM 4619 C CA . LYS D 1 60 ? -36.592 -6.699 10.579 1.00 24.05 60 LYS D CA 1
ATOM 4620 C C . LYS D 1 60 ? -37.085 -7.355 11.859 1.00 24.16 60 LYS D C 1
ATOM 4621 O O . LYS D 1 60 ? -36.752 -6.907 12.958 1.00 24.48 60 LYS D O 1
ATOM 4627 N N . GLU D 1 61 ? -37.892 -8.402 11.722 1.00 26.88 61 GLU D N 1
ATOM 4628 C CA . GLU D 1 61 ? -38.396 -9.110 12.891 1.00 28.72 61 GLU D CA 1
ATOM 4629 C C . GLU D 1 61 ? -37.209 -9.528 13.755 1.00 28.11 61 GLU D C 1
ATOM 4630 O O . GLU D 1 61 ? -37.233 -9.372 14.975 1.00 27.18 61 GLU D O 1
ATOM 4636 N N . PHE D 1 62 ? -36.165 -10.048 13.113 1.00 26.85 62 PHE D N 1
ATOM 4637 C CA . PHE D 1 62 ? -34.969 -10.473 13.833 1.00 26.84 62 PHE D CA 1
ATOM 4638 C C . PHE D 1 62 ? -34.215 -9.282 14.407 1.00 26.92 62 PHE D C 1
ATOM 4639 O O . PHE D 1 62 ? -33.901 -9.244 15.599 1.00 28.14 62 PHE D O 1
ATOM 4647 N N . VAL D 1 63 ? -33.916 -8.306 13.556 1.00 23.58 63 VAL D N 1
ATOM 4648 C CA . VAL D 1 63 ? -33.182 -7.131 14.002 1.00 25.18 63 VAL D CA 1
ATOM 4649 C C . VAL D 1 63 ? -33.838 -6.417 15.184 1.00 26.37 63 VAL D C 1
ATOM 4650 O O . VAL D 1 63 ? -33.156 -6.041 16.136 1.00 26.76 63 VAL D O 1
ATOM 4654 N N . GLU D 1 64 ? -35.154 -6.235 15.136 1.00 29.06 64 GLU D N 1
ATOM 4655 C CA . GLU D 1 64 ? -35.860 -5.563 16.227 1.00 30.82 64 GLU D CA 1
ATOM 4656 C C . GLU D 1 64 ? -35.692 -6.283 17.563 1.00 29.68 64 GLU D C 1
ATOM 4657 O O . GLU D 1 64 ? -35.474 -5.647 18.597 1.00 28.18 64 GLU D O 1
ATOM 4663 N N . ALA D 1 65 ? -35.800 -7.608 17.536 1.00 27.79 65 ALA D N 1
ATOM 4664 C CA . ALA D 1 65 ? -35.660 -8.416 18.743 1.00 27.98 65 ALA D CA 1
ATOM 4665 C C . ALA D 1 65 ? -34.272 -8.244 19.349 1.00 27.15 65 ALA D C 1
ATOM 4666 O O . ALA D 1 65 ? -34.116 -8.263 20.569 1.00 28.51 65 ALA D O 1
ATOM 4668 N N . VAL D 1 66 ? -33.263 -8.077 18.497 1.00 27.59 66 VAL D N 1
ATOM 4669 C CA . VAL D 1 66 ? -31.904 -7.889 18.986 1.00 27.58 66 VAL D CA 1
ATOM 4670 C C . VAL D 1 66 ? -31.778 -6.512 19.632 1.00 29.80 66 VAL D C 1
ATOM 4671 O O . VAL D 1 66 ? -31.170 -6.366 20.692 1.00 29.99 66 VAL D O 1
ATOM 4675 N N . LEU D 1 67 ? -32.363 -5.505 18.992 1.00 28.92 67 LEU D N 1
ATOM 4676 C CA . LEU D 1 67 ? -32.321 -4.147 19.520 1.00 30.79 67 LEU D CA 1
ATOM 4677 C C . LEU D 1 67 ? -32.992 -4.101 20.888 1.00 30.54 67 LEU D C 1
ATOM 4678 O O . LEU D 1 67 ? -32.504 -3.444 21.803 1.00 29.71 67 LEU D O 1
ATOM 4683 N N . GLU D 1 68 ? -34.112 -4.803 21.024 1.00 34.12 68 GLU D N 1
ATOM 4684 C CA . GLU D 1 68 ? -34.835 -4.835 22.292 1.00 37.31 68 GLU D CA 1
ATOM 4685 C C . GLU D 1 68 ? -33.971 -5.473 23.372 1.00 37.45 68 GLU D C 1
ATOM 4686 O O . GLU D 1 68 ? -33.933 -5.006 24.509 1.00 35.92 68 GLU D O 1
ATOM 4692 N N . LEU D 1 69 ? -33.273 -6.544 23.011 1.00 34.84 69 LEU D N 1
ATOM 4693 C CA . LEU D 1 69 ? -32.400 -7.229 23.955 1.00 34.78 69 LEU D CA 1
ATOM 4694 C C . LEU D 1 69 ? -31.252 -6.313 24.376 1.00 34.59 69 LEU D C 1
ATOM 4695 O O . LEU D 1 69 ? -30.870 -6.266 25.545 1.00 34.59 69 LEU D O 1
ATOM 4700 N N . ARG D 1 70 ? -30.708 -5.586 23.408 1.00 27.18 70 ARG D N 1
ATOM 4701 C CA . ARG D 1 70 ? -29.607 -4.663 23.644 1.00 30.52 70 ARG D CA 1
ATOM 4702 C C . ARG D 1 70 ? -29.968 -3.645 24.732 1.00 29.60 70 ARG D C 1
ATOM 4703 O O . ARG D 1 70 ? -29.150 -3.329 25.595 1.00 31.20 70 ARG D O 1
ATOM 4711 N N . LYS D 1 71 ? -31.199 -3.142 24.690 1.00 35.35 71 LYS D N 1
ATOM 4712 C CA . LYS D 1 71 ? -31.653 -2.153 25.667 1.00 35.85 71 LYS D CA 1
ATOM 4713 C C . LYS D 1 71 ? -31.805 -2.728 27.075 1.00 35.38 71 LYS D C 1
ATOM 4714 O O . LYS D 1 71 ? -31.357 -2.129 28.054 1.00 34.29 71 LYS D O 1
ATOM 4720 N N . LYS D 1 72 ? -32.437 -3.892 27.164 1.00 37.31 72 LYS D N 1
ATOM 4721 C CA . LYS D 1 72 ? -32.682 -4.556 28.440 1.00 37.45 72 LYS D CA 1
ATOM 4722 C C . LYS D 1 72 ? -31.443 -5.168 29.083 1.00 36.35 72 LYS D C 1
ATOM 4723 O O . LYS D 1 72 ? -31.301 -5.176 30.307 1.00 34.68 72 LYS D O 1
ATOM 4729 N N . ASN D 1 73 ? -30.545 -5.680 28.252 1.00 37.56 73 ASN D N 1
ATOM 4730 C CA . ASN D 1 73 ? -29.339 -6.333 28.734 1.00 36.52 73 ASN D CA 1
ATOM 4731 C C . ASN D 1 73 ? -28.167 -5.401 29.009 1.00 35.95 73 ASN D C 1
ATOM 4732 O O . ASN D 1 73 ? -27.362 -5.655 29.906 1.00 37.36 73 ASN D O 1
ATOM 4737 N N . GLY D 1 74 ? -28.077 -4.313 28.254 1.00 31.11 74 GLY D N 1
ATOM 4738 C CA . GLY D 1 74 ? -26.955 -3.418 28.431 1.00 31.36 74 GLY D CA 1
ATOM 4739 C C . GLY D 1 74 ? -25.786 -4.095 27.740 1.00 32.84 74 GLY D C 1
ATOM 4740 O O . GLY D 1 74 ? -26.005 -5.025 26.960 1.00 31.01 74 GLY D O 1
ATOM 4741 N N . PRO D 1 75 ? -24.540 -3.679 28.006 1.00 35.91 75 PRO D N 1
ATOM 4742 C CA . PRO D 1 75 ? -23.369 -4.290 27.370 1.00 36.91 75 PRO D CA 1
ATOM 4743 C C . PRO D 1 75 ? -23.278 -5.800 27.590 1.00 36.48 75 PRO D C 1
ATOM 4744 O O . PRO D 1 75 ? -23.600 -6.303 28.668 1.00 36.40 75 PRO D O 1
ATOM 4748 N N . LEU D 1 76 ? -22.850 -6.514 26.555 1.00 35.19 76 LEU D N 1
ATOM 4749 C CA . LEU D 1 76 ? -22.686 -7.961 26.637 1.00 34.23 76 LEU D CA 1
ATOM 4750 C C . LEU D 1 76 ? -21.228 -8.225 26.992 1.00 34.44 76 LEU D C 1
ATOM 4751 O O . LEU D 1 76 ? -20.357 -8.169 26.127 1.00 33.99 76 LEU D O 1
ATOM 4756 N N . GLU D 1 77 ? -20.961 -8.503 28.265 1.00 34.17 77 GLU D N 1
ATOM 4757 C CA . GLU D 1 77 ? -19.594 -8.752 28.708 1.00 34.82 77 GLU D CA 1
ATOM 4758 C C . GLU D 1 77 ? -19.016 -10.005 28.059 1.00 34.35 77 GLU D C 1
ATOM 4759 O O . GLU D 1 77 ? -19.754 -10.848 27.543 1.00 34.72 77 GLU D O 1
ATOM 4765 N N . VAL D 1 78 ? -17.691 -10.116 28.077 1.00 37.60 78 VAL D N 1
ATOM 4766 C CA . VAL D 1 78 ? -17.019 -11.276 27.506 1.00 36.98 78 VAL D CA 1
ATOM 4767 C C . VAL D 1 78 ? -17.520 -12.532 28.210 1.00 36.11 78 VAL D C 1
ATOM 4768 O O . VAL D 1 78 ? -17.634 -12.559 29.439 1.00 34.92 78 VAL D O 1
ATOM 4772 N N . ALA D 1 79 ? -17.821 -13.558 27.417 1.00 33.19 79 ALA D N 1
ATOM 4773 C CA . ALA D 1 79 ? -18.333 -14.837 27.904 1.00 31.97 79 ALA D CA 1
ATOM 4774 C C . ALA D 1 79 ? -19.836 -14.776 28.177 1.00 31.16 79 ALA D C 1
ATOM 4775 O O . ALA D 1 79 ? -20.471 -15.793 28.460 1.00 30.59 79 ALA D O 1
ATOM 4777 N N . GLY D 1 80 ? -20.408 -13.581 28.068 1.00 33.39 80 GLY D N 1
ATOM 4778 C CA . GLY D 1 80 ? -21.828 -13.423 28.311 1.00 33.14 80 GLY D CA 1
ATOM 4779 C C . GLY D 1 80 ? -22.709 -13.918 27.183 1.00 32.51 80 GLY D C 1
ATOM 4780 O O . GLY D 1 80 ? -22.284 -13.984 26.029 1.00 33.90 80 GLY D O 1
ATOM 4781 N N . ALA D 1 81 ? -23.943 -14.271 27.524 1.00 29.98 81 ALA D N 1
ATOM 4782 C CA . ALA D 1 81 ? -24.912 -14.749 26.547 1.00 30.58 81 ALA D CA 1
ATOM 4783 C C . ALA D 1 81 ? -26.286 -14.204 26.917 1.00 29.93 81 ALA D C 1
ATOM 4784 O O . ALA D 1 81 ? -26.611 -14.075 28.100 1.00 29.79 81 ALA D O 1
ATOM 4786 N N . ALA D 1 82 ? -27.079 -13.876 25.900 1.00 29.37 82 ALA D N 1
ATOM 4787 C CA . ALA D 1 82 ? -28.427 -13.343 26.091 1.00 29.77 82 ALA D CA 1
ATOM 4788 C C . ALA D 1 82 ? -29.325 -13.887 24.987 1.00 30.19 82 ALA D C 1
ATOM 4789 O O . ALA D 1 82 ? -28.843 -14.232 23.905 1.00 29.41 82 ALA D O 1
ATOM 4791 N N . VAL D 1 83 ? -30.627 -13.944 25.249 1.00 28.77 83 VAL D N 1
ATOM 4792 C CA . VAL D 1 83 ? -31.578 -14.503 24.289 1.00 30.11 83 VAL D CA 1
ATOM 4793 C C . VAL D 1 83 ? -32.660 -13.571 23.742 1.00 31.02 83 VAL D C 1
ATOM 4794 O O . VAL D 1 83 ? -33.250 -12.773 24.470 1.00 29.88 83 VAL D O 1
ATOM 4798 N N . SER D 1 84 ? -32.924 -13.694 22.446 1.00 33.31 84 SER D N 1
ATOM 4799 C CA . SER D 1 84 ? -33.969 -12.914 21.806 1.00 33.81 84 SER D CA 1
ATOM 4800 C C . SER D 1 84 ? -34.847 -13.935 21.100 1.00 35.01 84 SER D C 1
ATOM 4801 O O . SER D 1 84 ? -34.350 -14.959 20.628 1.00 34.84 84 SER D O 1
ATOM 4804 N N . ALA D 1 85 ? -36.150 -13.681 21.052 1.00 33.60 85 ALA D N 1
ATOM 4805 C CA . ALA D 1 85 ? -37.056 -14.605 20.380 1.00 34.48 85 ALA D CA 1
ATOM 4806 C C . ALA D 1 85 ? -36.626 -14.707 18.924 1.00 34.18 85 ALA D C 1
ATOM 4807 O O . ALA D 1 85 ? -36.146 -13.730 18.346 1.00 36.07 85 ALA D O 1
ATOM 4809 N N . GLY D 1 86 ? -36.799 -15.889 18.340 1.00 28.25 86 GLY D N 1
ATOM 4810 C CA . GLY D 1 86 ? -36.415 -16.098 16.957 1.00 27.15 86 GLY D CA 1
ATOM 4811 C C . GLY D 1 86 ? -37.445 -15.575 15.981 1.00 27.75 86 GLY D C 1
ATOM 4812 O O . GLY D 1 86 ? -37.780 -16.242 15.004 1.00 26.64 86 GLY D O 1
ATOM 4813 N N . HIS D 1 87 ? -37.964 -14.380 16.242 1.00 34.23 87 HIS D N 1
ATOM 4814 C CA . HIS D 1 87 ? -38.951 -13.789 15.351 1.00 36.72 87 HIS D CA 1
ATOM 4815 C C . HIS D 1 87 ? -38.418 -13.783 13.922 1.00 34.29 87 HIS D C 1
ATOM 4816 O O . HIS D 1 87 ? -37.289 -13.351 13.673 1.00 35.39 87 HIS D O 1
ATOM 4823 N N . GLY D 1 88 ? -39.231 -14.282 12.994 1.00 32.97 88 GLY D N 1
ATOM 4824 C CA . GLY D 1 88 ? -38.845 -14.320 11.595 1.00 32.46 88 GLY D CA 1
ATOM 4825 C C . GLY D 1 88 ? -37.877 -15.430 11.222 1.00 31.63 88 GLY D C 1
ATOM 4826 O O . GLY D 1 88 ? -37.476 -15.539 10.065 1.00 32.04 88 GLY D O 1
ATOM 4827 N N . LEU D 1 89 ? -37.513 -16.261 12.193 1.00 33.14 89 LEU D N 1
ATOM 4828 C CA . LEU D 1 89 ? -36.565 -17.348 11.956 1.00 33.38 89 LEU D CA 1
ATOM 4829 C C . LEU D 1 89 ? -37.129 -18.733 12.234 1.00 33.60 89 LEU D C 1
ATOM 4830 O O . LEU D 1 89 ? -38.081 -18.890 12.995 1.00 33.90 89 LEU D O 1
ATOM 4835 N N . PRO D 1 90 ? -36.545 -19.762 11.605 1.00 29.15 90 PRO D N 1
ATOM 4836 C CA . PRO D 1 90 ? -37.002 -21.136 11.818 1.00 29.84 90 PRO D CA 1
ATOM 4837 C C . PRO D 1 90 ? -36.733 -21.477 13.284 1.00 27.99 90 PRO D C 1
ATOM 4838 O O . PRO D 1 90 ? -37.520 -22.156 13.941 1.00 29.19 90 PRO D O 1
ATOM 4842 N N . ALA D 1 91 ? -35.605 -20.985 13.786 1.00 27.58 91 ALA D N 1
ATOM 4843 C CA . ALA D 1 91 ? -35.216 -21.212 15.171 1.00 26.39 91 ALA D CA 1
ATOM 4844 C C . ALA D 1 91 ? -36.194 -20.523 16.104 1.00 27.71 91 ALA D C 1
ATOM 4845 O O . ALA D 1 91 ? -36.694 -19.436 15.800 1.00 29.48 91 ALA D O 1
ATOM 4847 N N . LYS D 1 92 ? -36.460 -21.150 17.244 1.00 29.58 92 LYS D N 1
ATOM 4848 C CA . LYS D 1 92 ? -37.390 -20.587 18.215 1.00 29.78 92 LYS D CA 1
ATOM 4849 C C . LYS D 1 92 ? -36.742 -19.437 18.976 1.00 31.00 92 LYS D C 1
ATOM 4850 O O . LYS D 1 92 ? -37.401 -18.443 19.292 1.00 31.43 92 LYS D O 1
ATOM 4856 N N . PHE D 1 93 ? -35.449 -19.575 19.257 1.00 30.79 93 PHE D N 1
ATOM 4857 C CA . PHE D 1 93 ? -34.699 -18.546 19.976 1.00 29.50 93 PHE D CA 1
ATOM 4858 C C . PHE D 1 93 ? -33.303 -18.335 19.398 1.00 29.99 93 PHE D C 1
ATOM 4859 O O . PHE D 1 93 ? -32.724 -19.243 18.797 1.00 30.28 93 PHE D O 1
ATOM 4867 N N . VAL D 1 94 ? -32.771 -17.131 19.590 1.00 28.67 94 VAL D N 1
ATOM 4868 C CA . VAL D 1 94 ? -31.418 -16.807 19.146 1.00 26.72 94 VAL D CA 1
ATOM 4869 C C . VAL D 1 94 ? -30.623 -16.498 20.404 1.00 27.92 94 VAL D C 1
ATOM 4870 O O . VAL D 1 94 ? -31.022 -15.652 21.208 1.00 28.87 94 VAL D O 1
ATOM 4874 N N . ILE D 1 95 ? -29.506 -17.194 20.585 1.00 25.35 95 ILE D N 1
ATOM 4875 C CA . ILE D 1 95 ? -28.661 -16.994 21.751 1.00 25.39 95 ILE D CA 1
ATOM 4876 C C . ILE D 1 95 ? -27.371 -16.275 21.360 1.00 26.50 95 ILE D C 1
ATOM 4877 O O . ILE D 1 95 ? -26.490 -16.844 20.705 1.00 26.88 95 ILE D O 1
ATOM 4882 N N . HIS D 1 96 ? -27.282 -15.011 21.767 1.00 25.41 96 HIS D N 1
ATOM 4883 C CA . HIS D 1 96 ? -26.138 -14.160 21.465 1.00 27.62 96 HIS D CA 1
ATOM 4884 C C . HIS D 1 96 ? -25.034 -14.331 22.487 1.00 28.50 96 HIS D C 1
ATOM 4885 O O . HIS D 1 96 ? -25.297 -14.388 23.687 1.00 28.54 96 HIS D O 1
ATOM 4892 N N . CYS D 1 97 ? -23.795 -14.402 22.020 1.00 27.69 97 CYS D N 1
ATOM 4893 C CA . CYS D 1 97 ? -22.675 -14.550 22.934 1.00 29.33 97 CYS D CA 1
ATOM 4894 C C . CYS D 1 97 ? -21.472 -13.742 22.477 1.00 28.87 97 CYS D C 1
ATOM 4895 O O . CYS D 1 97 ? -21.273 -13.517 21.282 1.00 28.39 97 CYS D O 1
ATOM 4898 N N . ASN D 1 98 ? -20.679 -13.293 23.442 1.00 29.75 98 ASN D N 1
ATOM 4899 C CA . ASN D 1 98 ? -19.495 -12.501 23.159 1.00 29.28 98 ASN D CA 1
ATOM 4900 C C . ASN D 1 98 ? -18.262 -13.289 23.567 1.00 30.12 98 ASN D C 1
ATOM 4901 O O . ASN D 1 98 ? -17.804 -13.217 24.709 1.00 30.79 98 ASN D O 1
ATOM 4906 N N . SER D 1 99 ? -17.736 -14.060 22.623 1.00 29.59 99 SER D N 1
ATOM 4907 C CA . SER D 1 99 ? -16.563 -14.885 22.876 1.00 30.07 99 SER D CA 1
ATOM 4908 C C . SER D 1 99 ? -15.321 -14.069 23.179 1.00 29.80 99 SER D C 1
ATOM 4909 O O . SER D 1 99 ? -15.157 -12.946 22.691 1.00 30.79 99 SER D O 1
ATOM 4912 N N . PRO D 1 100 ? -14.424 -14.618 24.007 1.00 29.75 100 PRO D N 1
ATOM 4913 C CA . PRO D 1 100 ? -13.211 -13.868 24.313 1.00 29.57 100 PRO D CA 1
ATOM 4914 C C . PRO D 1 100 ? -12.328 -13.856 23.079 1.00 31.09 100 PRO D C 1
ATOM 4915 O O . PRO D 1 100 ? -12.590 -14.577 22.111 1.00 28.80 100 PRO D O 1
ATOM 4919 N N . VAL D 1 101 ? -11.289 -13.033 23.108 1.00 33.93 101 VAL D N 1
ATOM 4920 C CA . VAL D 1 101 ? -10.364 -12.941 21.990 1.00 36.63 101 VAL D CA 1
ATOM 4921 C C . VAL D 1 101 ? -9.109 -13.739 22.327 1.00 37.76 101 VAL D C 1
ATOM 4922 O O . VAL D 1 101 ? -8.664 -13.751 23.478 1.00 37.23 101 VAL D O 1
ATOM 4926 N N . TRP D 1 102 ? -8.554 -14.416 21.328 1.00 32.30 102 TRP D N 1
ATOM 4927 C CA . TRP D 1 102 ? -7.349 -15.210 21.526 1.00 34.52 102 TRP D CA 1
ATOM 4928 C C . TRP D 1 102 ? -6.223 -14.283 21.961 1.00 35.78 102 TRP D C 1
ATOM 4929 O O . TRP D 1 102 ? -5.770 -13.434 21.194 1.00 34.46 102 TRP D O 1
ATOM 4940 N N . GLY D 1 103 ? -5.783 -14.447 23.203 1.00 46.45 103 GLY D N 1
ATOM 4941 C CA . GLY D 1 103 ? -4.721 -13.610 23.726 1.00 49.03 103 GLY D CA 1
ATOM 4942 C C . GLY D 1 103 ? -5.148 -12.928 25.009 1.00 49.50 103 GLY D C 1
ATOM 4943 O O . GLY D 1 103 ? -4.313 -12.432 25.764 1.00 50.19 103 GLY D O 1
ATOM 4944 N N . SER D 1 104 ? -6.455 -12.901 25.255 1.00 37.78 104 SER D N 1
ATOM 4945 C CA . SER D 1 104 ? -6.993 -12.285 26.462 1.00 39.97 104 SER D CA 1
ATOM 4946 C C . SER D 1 104 ? -6.665 -13.207 27.627 1.00 42.40 104 SER D C 1
ATOM 4947 O O . SER D 1 104 ? -6.794 -14.420 27.511 1.00 42.68 104 SER D O 1
ATOM 4949 N N . ASP D 1 105 ? -6.244 -12.627 28.746 1.00 51.75 105 ASP D N 1
ATOM 4950 C CA . ASP D 1 105 ? -5.869 -13.402 29.925 1.00 54.63 105 ASP D CA 1
ATOM 4951 C C . ASP D 1 105 ? -6.532 -14.771 30.080 1.00 52.24 105 ASP D C 1
ATOM 4952 O O . ASP D 1 105 ? -5.986 -15.777 29.628 1.00 55.28 105 ASP D O 1
ATOM 4957 N N . LYS D 1 106 ? -7.697 -14.820 30.715 1.00 35.55 106 LYS D N 1
ATOM 4958 C CA . LYS D 1 106 ? -8.391 -16.090 30.921 1.00 35.12 106 LYS D CA 1
ATOM 4959 C C . LYS D 1 106 ? -9.115 -16.550 29.653 1.00 31.09 106 LYS D C 1
ATOM 4960 O O . LYS D 1 106 ? -10.240 -17.051 29.719 1.00 31.33 106 LYS D O 1
ATOM 4966 N N . CYS D 1 107 ? -8.457 -16.383 28.511 1.00 36.39 107 CYS D N 1
ATOM 4967 C CA . CYS D 1 107 ? -9.007 -16.756 27.207 1.00 35.34 107 CYS D CA 1
ATOM 4968 C C . CYS D 1 107 ? -9.676 -18.134 27.158 1.00 35.03 107 CYS D C 1
ATOM 4969 O O . CYS D 1 107 ? -10.837 -18.256 26.750 1.00 32.75 107 CYS D O 1
ATOM 4972 N N . GLU D 1 108 ? -8.948 -19.164 27.582 1.00 34.58 108 GLU D N 1
ATOM 4973 C CA . GLU D 1 108 ? -9.470 -20.526 27.572 1.00 36.89 108 GLU D CA 1
ATOM 4974 C C . GLU D 1 108 ? -10.704 -20.687 28.443 1.00 35.61 108 GLU D C 1
ATOM 4975 O O . GLU D 1 108 ? -11.734 -21.170 27.980 1.00 36.75 108 GLU D O 1
ATOM 4981 N N . GLU D 1 109 ? -10.593 -20.289 29.707 1.00 34.98 109 GLU D N 1
ATOM 4982 C CA . GLU D 1 109 ? -11.711 -20.391 30.642 1.00 37.14 109 GLU D CA 1
ATOM 4983 C C . GLU D 1 109 ? -12.939 -19.670 30.102 1.00 31.70 109 GLU D C 1
ATOM 4984 O O . GLU D 1 109 ? -14.049 -20.204 30.124 1.00 32.41 109 GLU D O 1
ATOM 4990 N N . LEU D 1 110 ? -12.728 -18.4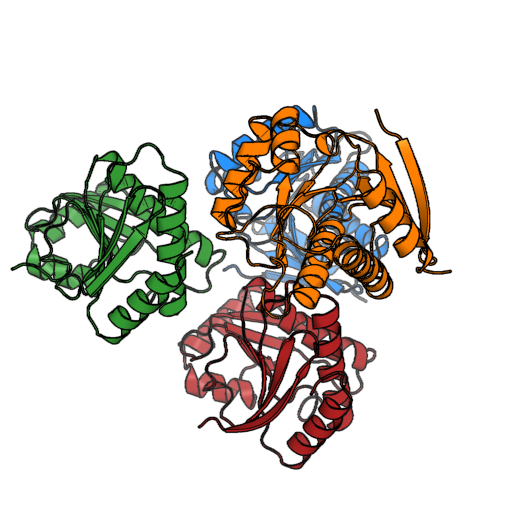55 29.612 1.00 34.88 110 LEU D N 1
ATOM 4991 C CA . LEU D 1 110 ? -13.810 -17.637 29.079 1.00 32.62 110 LEU D CA 1
ATOM 4992 C C . LEU D 1 110 ? -14.543 -18.267 27.893 1.00 31.37 110 LEU D C 1
ATOM 4993 O O . LEU D 1 110 ? -15.771 -18.165 27.795 1.00 30.06 110 LEU D O 1
ATOM 4998 N N . LEU D 1 111 ? -13.810 -18.927 27.002 1.00 31.62 111 LEU D N 1
ATOM 4999 C CA . LEU D 1 111 ? -14.456 -19.559 25.856 1.00 30.02 111 LEU D CA 1
ATOM 5000 C C . LEU D 1 111 ? -15.355 -20.693 26.337 1.00 30.80 111 LEU D C 1
ATOM 5001 O O . LEU D 1 111 ? -16.470 -20.864 25.847 1.00 29.85 111 LEU D O 1
ATOM 5006 N N . GLU D 1 112 ? -14.879 -21.463 27.311 1.00 28.43 112 GLU D N 1
ATOM 5007 C CA . GLU D 1 112 ? -15.670 -22.558 27.855 1.00 31.29 112 GLU D CA 1
ATOM 5008 C C . GLU D 1 112 ? -16.913 -21.997 28.539 1.00 29.58 112 GLU D C 1
ATOM 5009 O O . GLU D 1 112 ? -18.008 -22.546 28.407 1.00 30.26 112 GLU D O 1
ATOM 5015 N N . LYS D 1 113 ? -16.740 -20.894 29.261 1.00 29.81 113 LYS D N 1
ATOM 5016 C CA . LYS D 1 113 ? -17.846 -20.243 29.965 1.00 33.61 113 LYS D CA 1
ATOM 5017 C C . LYS D 1 113 ? -18.917 -19.786 28.981 1.00 29.08 113 LYS D C 1
ATOM 5018 O O . LYS D 1 113 ? -20.116 -19.937 29.230 1.00 27.83 113 LYS D O 1
ATOM 5024 N N . THR D 1 114 ? -18.471 -19.214 27.866 1.00 30.77 114 THR D N 1
ATOM 5025 C CA . THR D 1 114 ? -19.377 -18.733 26.830 1.00 27.23 114 THR D CA 1
ATOM 5026 C C . THR D 1 114 ? -20.266 -19.874 26.376 1.00 25.01 114 THR D C 1
ATOM 5027 O O . THR D 1 114 ? -21.482 -19.726 26.268 1.00 24.20 114 THR D O 1
ATOM 5031 N N . VAL D 1 115 ? -19.648 -21.018 26.103 1.00 26.89 115 VAL D N 1
ATOM 5032 C CA . VAL D 1 115 ? -20.382 -22.189 25.658 1.00 27.19 115 VAL D CA 1
ATOM 5033 C C . VAL D 1 115 ? -21.418 -22.626 26.694 1.00 26.85 115 VAL D C 1
ATOM 5034 O O . VAL D 1 115 ? -22.588 -22.814 26.367 1.00 28.58 115 VAL D O 1
ATOM 5038 N N . LYS D 1 116 ? -20.988 -22.780 27.945 1.00 31.45 116 LYS D N 1
ATOM 5039 C CA . LYS D 1 116 ? -21.888 -23.217 29.008 1.00 31.93 116 LYS D CA 1
ATOM 5040 C C . LYS D 1 116 ? -23.024 -22.237 29.293 1.00 31.00 116 LYS D C 1
ATOM 5041 O O . LYS D 1 116 ? -24.128 -22.647 29.669 1.00 30.96 116 LYS D O 1
ATOM 5047 N N . ASN D 1 117 ? -22.766 -20.946 29.106 1.00 30.64 117 ASN D N 1
ATOM 5048 C CA . ASN D 1 117 ? -23.808 -19.952 29.328 1.00 29.28 117 ASN D CA 1
ATOM 5049 C C . ASN D 1 117 ? -24.877 -20.092 28.256 1.00 29.22 117 ASN D C 1
ATOM 5050 O O . ASN D 1 117 ? -26.066 -19.912 28.525 1.00 28.33 117 ASN D O 1
ATOM 5055 N N . CYS D 1 118 ? -24.454 -20.429 27.039 1.00 28.51 118 CYS D N 1
ATOM 5056 C CA . CYS D 1 118 ? -25.391 -20.609 25.940 1.00 28.92 118 CYS D CA 1
ATOM 5057 C C . CYS D 1 118 ? -26.299 -21.805 26.218 1.00 26.87 118 CYS D C 1
ATOM 5058 O O . CYS D 1 118 ? -27.520 -21.721 26.061 1.00 27.49 118 CYS D O 1
ATOM 5061 N N . LEU D 1 119 ? -25.693 -22.920 26.621 1.00 28.97 119 LEU D N 1
ATOM 5062 C CA . LEU D 1 119 ? -26.442 -24.141 26.905 1.00 28.65 119 LEU D CA 1
ATOM 5063 C C . LEU D 1 119 ? -27.451 -23.913 28.029 1.00 28.67 119 LEU D C 1
ATOM 5064 O O . LEU D 1 119 ? -28.597 -24.364 27.947 1.00 28.21 119 LEU D O 1
ATOM 5069 N N . ALA D 1 120 ? -27.020 -23.195 29.061 1.00 34.51 120 ALA D N 1
ATOM 5070 C CA . ALA D 1 120 ? -27.874 -22.886 30.207 1.00 37.28 120 ALA D CA 1
ATOM 5071 C C . ALA D 1 120 ? -29.163 -22.175 29.788 1.00 36.75 120 ALA D C 1
ATOM 5072 O O . ALA D 1 120 ? -30.256 -22.541 30.226 1.00 37.72 120 ALA D O 1
ATOM 5074 N N . LEU D 1 121 ? -29.030 -21.158 28.941 1.00 29.53 121 LEU D N 1
ATOM 5075 C CA . LEU D 1 121 ? -30.182 -20.397 28.469 1.00 28.26 121 LEU D CA 1
ATOM 5076 C C . LEU D 1 121 ? -31.136 -21.285 27.688 1.00 28.81 121 LEU D C 1
ATOM 5077 O O . LEU D 1 121 ? -32.357 -21.101 27.732 1.00 28.97 121 LEU D O 1
ATOM 5082 N N . ALA D 1 122 ? -30.573 -22.246 26.961 1.00 27.86 122 ALA D N 1
ATOM 5083 C CA . ALA D 1 122 ? -31.380 -23.168 26.179 1.00 29.72 122 ALA D CA 1
ATOM 5084 C C . ALA D 1 122 ? -32.190 -24.035 27.134 1.00 30.18 122 ALA D C 1
ATOM 5085 O O . ALA D 1 122 ? -33.385 -24.268 26.926 1.00 31.02 122 ALA D O 1
ATOM 5087 N N . ASP D 1 123 ? -31.534 -24.507 28.186 1.00 31.04 123 ASP D N 1
ATOM 5088 C CA . ASP D 1 123 ? -32.203 -25.355 29.165 1.00 32.69 123 ASP D CA 1
ATOM 5089 C C . ASP D 1 123 ? -33.277 -24.624 29.953 1.00 34.39 123 ASP D C 1
ATOM 5090 O O . ASP D 1 123 ? -34.356 -25.169 30.185 1.00 32.54 123 ASP D O 1
ATOM 5095 N N . ASP D 1 124 ? -32.990 -23.393 30.361 1.00 43.00 124 ASP D N 1
ATOM 5096 C CA . ASP D 1 124 ? -33.967 -22.623 31.118 1.00 43.80 124 ASP D CA 1
ATOM 5097 C C . ASP D 1 124 ? -35.280 -22.547 30.355 1.00 44.30 124 ASP D C 1
ATOM 5098 O O . ASP D 1 124 ? -36.344 -22.389 30.951 1.00 44.76 124 ASP D O 1
ATOM 5103 N N . ARG D 1 125 ? -35.197 -22.672 29.034 1.00 27.90 125 ARG D N 1
ATOM 5104 C CA . ARG D 1 125 ? -36.377 -22.614 28.187 1.00 30.65 125 ARG D CA 1
ATOM 5105 C C . ARG D 1 125 ? -36.780 -24.009 27.716 1.00 30.55 125 ARG D C 1
ATOM 5106 O O . ARG D 1 125 ? -37.578 -24.157 26.787 1.00 29.84 125 ARG D O 1
ATOM 5114 N N . LYS D 1 126 ? -36.219 -25.023 28.370 1.00 41.51 126 LYS D N 1
ATOM 5115 C CA . LYS D 1 126 ? -36.504 -26.418 28.056 1.00 43.86 126 LYS D CA 1
ATOM 5116 C C . LYS D 1 126 ? -36.399 -26.716 26.565 1.00 41.58 126 LYS D C 1
ATOM 5117 O O . LYS D 1 126 ? -37.243 -27.417 26.004 1.00 41.91 126 LYS D O 1
ATOM 5123 N N . LEU D 1 127 ? -35.364 -26.182 25.923 1.00 33.79 127 LEU D N 1
ATOM 5124 C CA . LEU D 1 127 ? -35.167 -26.405 24.493 1.00 31.88 127 LEU D CA 1
ATOM 5125 C C . LEU D 1 127 ? -34.491 -27.750 24.258 1.00 30.10 127 LEU D C 1
ATOM 5126 O O . LEU D 1 127 ? -33.643 -28.172 25.042 1.00 30.08 127 LEU D O 1
ATOM 5131 N N . LYS D 1 128 ? -34.870 -28.416 23.172 1.00 33.51 128 LYS D N 1
ATOM 5132 C CA . LYS D 1 128 ? -34.329 -29.731 22.851 1.00 33.08 128 LYS D CA 1
ATOM 5133 C C . LYS D 1 128 ? -33.147 -29.734 21.893 1.00 30.48 128 LYS D C 1
ATOM 5134 O O . LYS D 1 128 ? -32.503 -30.761 21.722 1.00 30.20 128 LYS D O 1
ATOM 5140 N N . SER D 1 129 ? -32.857 -28.599 21.269 1.00 29.68 129 SER D N 1
ATOM 5141 C CA . SER D 1 129 ? -31.746 -28.546 20.323 1.00 28.63 129 SER D CA 1
ATOM 5142 C C . SER D 1 129 ? -31.099 -27.172 20.238 1.00 27.90 129 SER D C 1
ATOM 5143 O O . SER D 1 129 ? -31.757 -26.148 20.445 1.00 27.04 129 SER D O 1
ATOM 5146 N N . ILE D 1 130 ? -29.804 -27.153 19.937 1.00 25.32 130 ILE D N 1
ATOM 5147 C CA . ILE D 1 130 ? -29.081 -25.898 19.807 1.00 24.67 130 ILE D CA 1
ATOM 5148 C C . ILE D 1 130 ? -28.045 -26.013 18.693 1.00 24.62 130 ILE D C 1
ATOM 5149 O O . ILE D 1 130 ? -27.412 -27.056 18.521 1.00 23.35 130 ILE D O 1
ATOM 5154 N N . ALA D 1 131 ? -27.904 -24.946 17.918 1.00 23.02 131 ALA D N 1
ATOM 5155 C CA . ALA D 1 131 ? -26.954 -24.931 16.812 1.00 21.73 131 ALA D CA 1
ATOM 5156 C C . ALA D 1 131 ? -25.859 -23.901 17.019 1.00 20.45 131 ALA D C 1
ATOM 5157 O O . ALA D 1 131 ? -26.129 -22.721 17.237 1.00 20.44 131 ALA D O 1
ATOM 5159 N N . PHE D 1 132 ? -24.614 -24.368 16.963 1.00 21.27 132 PHE D N 1
ATOM 5160 C CA . PHE D 1 132 ? -23.440 -23.517 17.117 1.00 22.09 132 PHE D CA 1
ATOM 5161 C C . PHE D 1 132 ? -22.661 -23.405 15.818 1.00 21.38 132 PHE D C 1
ATOM 5162 O O . PHE D 1 132 ? -22.561 -24.372 15.056 1.00 23.00 132 PHE D O 1
ATOM 5170 N N . PRO D 1 133 ? -22.127 -22.210 15.535 1.00 21.79 133 PRO D N 1
ATOM 5171 C CA . PRO D 1 133 ? -21.331 -22.010 14.327 1.00 22.17 133 PRO D CA 1
ATOM 5172 C C . PRO D 1 133 ? -19.931 -22.180 14.906 1.00 23.05 133 PRO D C 1
ATOM 5173 O O . PRO D 1 133 ? -19.789 -22.489 16.092 1.00 24.16 133 PRO D O 1
ATOM 5177 N N . SER D 1 134 ? -18.896 -21.981 14.103 1.00 24.79 134 SER D N 1
ATOM 5178 C CA . SER D 1 134 ? -17.532 -22.095 14.609 1.00 26.58 134 SER D CA 1
ATOM 5179 C C . SER D 1 134 ? -17.169 -20.839 15.402 1.00 27.17 134 SER D C 1
ATOM 5180 O O . SER D 1 134 ? -16.909 -19.792 14.825 1.00 30.09 134 SER D O 1
ATOM 5183 N N . ILE D 1 135 ? -17.144 -20.957 16.724 1.00 25.71 135 ILE D N 1
ATOM 5184 C CA . ILE D 1 135 ? -16.834 -19.830 17.601 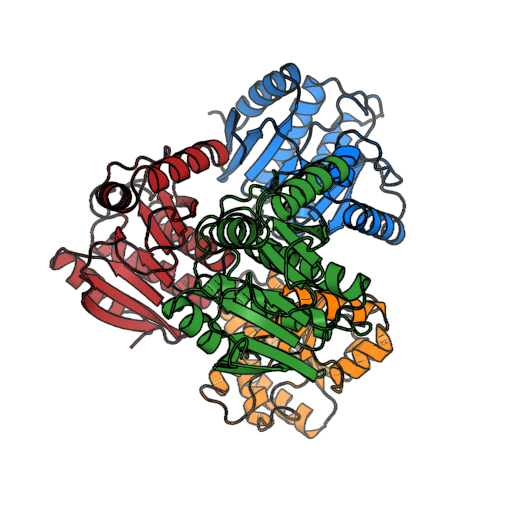1.00 28.38 135 ILE D CA 1
ATOM 5185 C C . ILE D 1 135 ? -15.364 -19.784 18.011 1.00 27.75 135 ILE D C 1
ATOM 5186 O O . ILE D 1 135 ? -14.690 -20.814 18.053 1.00 27.06 135 ILE D O 1
ATOM 5191 N N . GLY D 1 136 ? -14.872 -18.584 18.309 1.00 27.24 136 GLY D N 1
ATOM 5192 C CA . GLY D 1 136 ? -13.490 -18.430 18.732 1.00 26.83 136 GLY D CA 1
ATOM 5193 C C . GLY D 1 136 ? -12.493 -18.320 17.599 1.00 26.08 136 GLY D C 1
ATOM 5194 O O . GLY D 1 136 ? -11.670 -17.410 17.576 1.00 25.44 136 GLY D O 1
ATOM 5195 N N . SER D 1 137 ? -12.556 -19.257 16.660 1.00 28.88 137 SER D N 1
ATOM 5196 C CA . SER D 1 137 ? -11.646 -19.235 15.526 1.00 28.40 137 SER D CA 1
ATOM 5197 C C . SER D 1 137 ? -12.158 -18.238 14.496 1.00 28.59 137 SER D C 1
ATOM 5198 O O . SER D 1 137 ? -13.357 -17.959 14.428 1.00 27.76 137 SER D O 1
ATOM 5201 N N . GLY D 1 138 ? -11.240 -17.701 13.704 1.00 26.87 138 GLY D N 1
ATOM 5202 C CA . GLY D 1 138 ? -11.607 -16.719 12.703 1.00 29.10 138 GLY D CA 1
ATOM 5203 C C . GLY D 1 138 ? -11.442 -15.313 13.254 1.00 29.26 138 GLY D C 1
ATOM 5204 O O . GLY D 1 138 ? -10.342 -14.897 13.598 1.00 29.95 138 GLY D O 1
ATOM 5205 N N . ARG D 1 139 ? -12.547 -14.586 13.354 1.00 28.28 139 ARG D N 1
ATOM 5206 C CA . ARG D 1 139 ? -12.532 -13.216 13.855 1.00 30.85 139 ARG D CA 1
ATOM 5207 C C . ARG D 1 139 ? -11.824 -13.061 15.202 1.00 28.76 139 ARG D C 1
ATOM 5208 O O . ARG D 1 139 ? -10.990 -12.166 15.377 1.00 26.41 139 ARG D O 1
ATOM 5216 N N . ASN D 1 140 ? -12.154 -13.932 16.150 1.00 29.03 140 ASN D N 1
ATOM 5217 C CA . ASN D 1 140 ? -11.589 -13.857 17.478 1.00 29.09 140 ASN D CA 1
ATOM 5218 C C . ASN D 1 140 ? -10.150 -14.345 17.535 1.00 29.78 140 ASN D C 1
ATOM 5219 O O . ASN D 1 140 ? -9.359 -13.937 18.388 1.00 28.38 140 ASN D O 1
ATOM 5224 N N . GLY D 1 141 ? -9.727 -15.217 16.573 1.00 26.81 141 GLY D N 1
ATOM 5225 C CA . GLY D 1 141 ? -8.280 -15.560 16.432 1.00 26.86 141 GLY D CA 1
ATOM 5226 C C . GLY D 1 141 ? -7.804 -16.894 16.972 1.00 26.59 141 GLY D C 1
ATOM 5227 O O . GLY D 1 141 ? -6.661 -17.320 16.736 1.00 30.07 141 GLY D O 1
ATOM 5228 N N . PHE D 1 142 ? -8.717 -17.556 17.722 1.00 27.89 142 PHE D N 1
ATOM 5229 C CA . PHE D 1 142 ? -8.413 -18.870 18.321 1.00 26.80 142 PHE D CA 1
ATOM 5230 C C . PHE D 1 142 ? -7.982 -19.810 17.235 1.00 29.21 142 PHE D C 1
ATOM 5231 O O . PHE D 1 142 ? -8.615 -19.877 16.177 1.00 27.77 142 PHE D O 1
ATOM 5239 N N . PRO D 1 143 ? -6.889 -20.556 17.463 1.00 29.21 143 PRO D N 1
ATOM 5240 C CA . PRO D 1 143 ? -6.490 -21.504 16.421 1.00 29.54 143 PRO D CA 1
ATOM 5241 C C . PRO D 1 143 ? -7.671 -22.465 16.312 1.00 27.45 143 PRO D C 1
ATOM 5242 O O . PRO D 1 143 ? -8.313 -22.773 17.317 1.00 27.20 143 PRO D O 1
ATOM 5246 N N . LYS D 1 144 ? -7.969 -22.933 15.108 1.00 27.11 144 LYS D N 1
ATOM 5247 C CA . LYS D 1 144 ? -9.103 -23.831 14.928 1.00 26.16 144 LYS D CA 1
ATOM 5248 C C . LYS D 1 144 ? -9.150 -25.023 15.879 1.00 25.46 144 LYS D C 1
ATOM 5249 O O . LYS D 1 144 ? -10.195 -25.320 16.455 1.00 24.85 144 LYS D O 1
ATOM 5255 N N . GLN D 1 145 ? -8.024 -25.708 16.039 1.00 27.53 145 GLN D N 1
ATOM 5256 C CA . GLN D 1 145 ? -7.984 -26.878 16.902 1.00 27.62 145 GLN D CA 1
ATOM 5257 C C . GLN D 1 145 ? -8.195 -26.529 18.375 1.00 27.26 145 GLN D C 1
ATOM 5258 O O . GLN D 1 145 ? -8.882 -27.246 19.094 1.00 26.46 145 GLN D O 1
ATOM 5264 N N . THR D 1 146 ? -7.618 -25.418 18.814 1.00 33.16 146 THR D N 1
ATOM 5265 C CA . THR D 1 146 ? -7.762 -25.000 20.202 1.00 33.94 146 THR D CA 1
ATOM 5266 C C . THR D 1 146 ? -9.216 -24.675 20.525 1.00 32.69 146 THR D C 1
ATOM 5267 O O . THR D 1 146 ? -9.737 -25.084 21.561 1.00 34.22 146 THR D O 1
ATOM 5271 N N . ALA D 1 147 ? -9.875 -23.938 19.637 1.00 26.47 147 ALA D N 1
ATOM 5272 C CA . ALA D 1 147 ? -11.267 -23.582 19.860 1.00 25.03 147 ALA D CA 1
ATOM 5273 C C . ALA D 1 147 ? -12.160 -24.821 19.884 1.00 25.14 147 ALA D C 1
ATOM 5274 O O . ALA D 1 147 ? -13.004 -24.973 20.768 1.00 24.04 147 ALA D O 1
ATOM 5276 N N . ALA D 1 148 ? -11.982 -25.718 18.919 1.00 22.28 148 ALA D N 1
ATOM 5277 C CA . ALA D 1 148 ? -12.810 -26.916 18.873 1.00 23.23 148 ALA D CA 1
ATOM 5278 C C . ALA D 1 148 ? -12.644 -27.793 20.116 1.00 23.38 148 ALA D C 1
ATOM 5279 O O . ALA D 1 148 ? -13.624 -28.312 20.645 1.00 24.57 148 ALA D O 1
ATOM 5281 N N . GLN D 1 149 ? -11.415 -27.956 20.589 1.00 25.05 149 GLN D N 1
ATOM 5282 C CA . GLN D 1 149 ? -11.199 -28.786 21.767 1.00 31.60 149 GL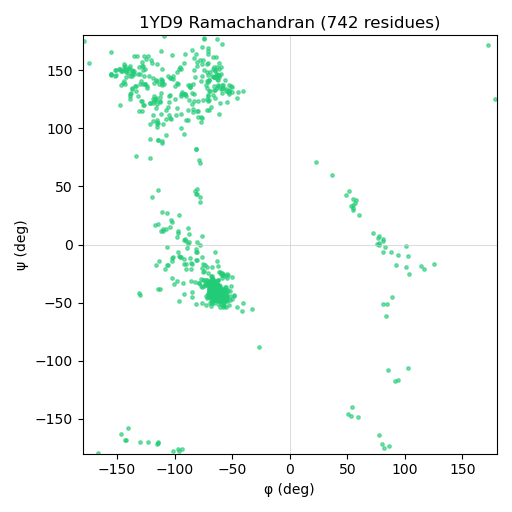N D CA 1
ATOM 5283 C C . GLN D 1 149 ? -11.893 -28.201 22.999 1.00 28.89 149 GLN D C 1
ATOM 5284 O O . GLN D 1 149 ? -12.508 -28.930 23.768 1.00 27.95 149 GLN D O 1
ATOM 5290 N N . LEU D 1 150 ? -11.815 -26.884 23.166 1.00 30.34 150 LEU D N 1
ATOM 5291 C CA . LEU D 1 150 ? -12.444 -26.216 24.305 1.00 27.30 150 LEU D CA 1
ATOM 5292 C C . LEU D 1 150 ? -13.961 -26.263 24.258 1.00 27.45 150 LEU D C 1
ATOM 5293 O O . LEU D 1 150 ? -14.616 -26.552 25.253 1.00 27.59 150 LEU D O 1
ATOM 5298 N N . ILE D 1 151 ? -14.519 -25.965 23.092 1.00 23.75 151 ILE D N 1
ATOM 5299 C CA . ILE D 1 151 ? -15.955 -25.964 22.926 1.00 25.58 151 ILE D CA 1
ATOM 5300 C C . ILE D 1 151 ? -16.569 -27.336 23.200 1.00 26.04 151 ILE D C 1
ATOM 5301 O O . ILE D 1 151 ? -17.595 -27.443 23.878 1.00 26.99 151 ILE D O 1
ATOM 5306 N N . LEU D 1 152 ? -15.949 -28.387 22.669 1.00 25.82 152 LEU D N 1
ATOM 5307 C CA . LEU D 1 152 ? -16.452 -29.736 22.869 1.00 25.12 152 LEU D CA 1
ATOM 5308 C C . LEU D 1 152 ? -16.286 -30.184 24.322 1.00 27.65 152 LEU D C 1
ATOM 5309 O O . LEU D 1 152 ? -17.108 -30.936 24.848 1.00 28.65 152 LEU D O 1
ATOM 5314 N N . LYS D 1 153 ? -15.225 -29.714 24.970 1.00 27.88 153 LYS D N 1
ATOM 5315 C CA . LYS D 1 153 ? -14.993 -30.051 26.371 1.00 32.26 153 LYS D CA 1
ATOM 5316 C C . LYS D 1 153 ? -16.092 -29.415 27.215 1.00 30.36 153 LYS D C 1
ATOM 5317 O O . LYS D 1 153 ? -16.610 -30.027 28.149 1.00 28.92 153 LYS D O 1
ATOM 5323 N N . ALA D 1 154 ? -16.444 -28.179 26.872 1.00 30.15 154 ALA D N 1
ATOM 5324 C CA . ALA D 1 154 ? -17.477 -27.450 27.596 1.00 27.97 154 ALA D CA 1
ATOM 5325 C C . ALA D 1 154 ? -18.834 -28.119 27.440 1.00 28.69 154 ALA D C 1
ATOM 5326 O O . ALA D 1 154 ? -19.586 -28.244 28.406 1.00 28.21 154 ALA D O 1
ATOM 5328 N N . ILE D 1 155 ? -19.149 -28.549 26.222 1.00 23.95 155 ILE D N 1
ATOM 5329 C CA . ILE D 1 155 ? -20.423 -29.205 25.961 1.00 26.54 155 ILE D CA 1
ATOM 5330 C C . ILE D 1 155 ? -20.491 -30.515 26.737 1.00 27.53 155 ILE D C 1
ATOM 5331 O O . ILE D 1 155 ? -21.511 -30.839 27.352 1.00 27.23 155 ILE D O 1
ATOM 5336 N N . SER D 1 156 ? -19.391 -31.257 26.708 1.00 32.06 156 SER D N 1
ATOM 5337 C CA . SER D 1 156 ? -19.305 -32.531 27.411 1.00 35.17 156 SER D CA 1
ATOM 5338 C C . SER D 1 156 ? -19.474 -32.315 28.914 1.00 35.57 156 SER D C 1
ATOM 5339 O O . SER D 1 156 ? -20.293 -32.975 29.556 1.00 36.84 156 SER D O 1
ATOM 5342 N N . SER D 1 157 ? -18.697 -31.388 29.464 1.00 36.46 157 SER D N 1
ATOM 5343 C CA . SER D 1 157 ? -18.753 -31.074 30.890 1.00 37.47 157 SER D CA 1
ATOM 5344 C C . SER D 1 157 ? -20.158 -30.676 31.334 1.00 37.28 157 SER D C 1
ATOM 5345 O O . SER D 1 157 ? -20.664 -31.168 32.343 1.00 37.84 157 SER D O 1
ATOM 5348 N N . TYR D 1 158 ? -20.778 -29.775 30.580 1.00 35.23 158 TYR D N 1
ATOM 5349 C CA . TYR D 1 158 ? -22.121 -29.306 30.895 1.00 33.69 158 TYR D CA 1
ATOM 5350 C C . TYR D 1 158 ? -23.105 -30.456 31.074 1.00 34.10 158 TYR D C 1
ATOM 5351 O O . TYR D 1 158 ? -23.801 -30.531 32.085 1.00 34.15 158 TYR D O 1
ATOM 5360 N N . PHE D 1 159 ? -23.165 -31.355 30.095 1.00 30.49 159 PHE D N 1
ATOM 5361 C CA . PHE D 1 159 ? -24.102 -32.467 30.174 1.00 30.74 159 PHE D CA 1
ATOM 5362 C C . PHE D 1 159 ? -23.849 -33.402 31.350 1.00 31.86 159 PHE D C 1
ATOM 5363 O O . PHE D 1 159 ? -24.786 -33.994 31.885 1.00 32.85 159 PHE D O 1
ATOM 5371 N N . VAL D 1 160 ? -22.590 -33.532 31.757 1.00 31.84 160 VAL D N 1
ATOM 5372 C CA . VAL D 1 160 ? -22.262 -34.377 32.897 1.00 35.31 160 VAL D CA 1
ATOM 5373 C C . VAL D 1 160 ? -22.832 -33.709 34.146 1.0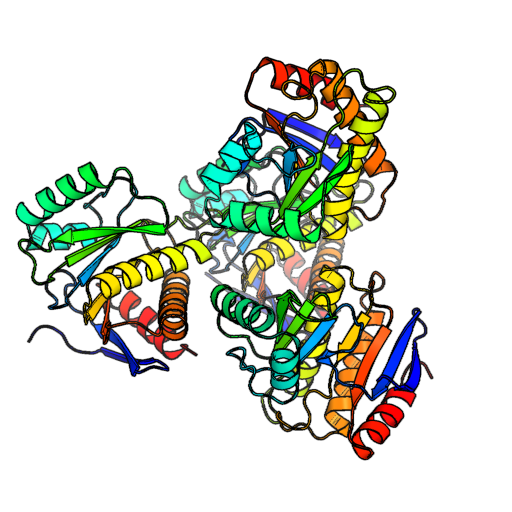0 36.26 160 VAL D C 1
ATOM 5374 O O . VAL D 1 160 ? -23.325 -34.382 35.054 1.00 34.49 160 VAL D O 1
ATOM 5378 N N . SER D 1 161 ? -22.779 -32.378 34.165 1.00 48.36 161 SER D N 1
ATOM 5379 C CA . SER D 1 161 ? -23.258 -31.585 35.296 1.00 49.02 161 SER D CA 1
ATOM 5380 C C . SER D 1 161 ? -24.731 -31.194 35.226 1.00 49.89 161 SER D C 1
ATOM 5381 O O . SER D 1 161 ? -25.250 -30.570 36.155 1.00 52.19 161 SER D O 1
ATOM 5384 N N . THR D 1 162 ? -25.410 -31.557 34.142 1.00 31.53 162 THR D N 1
ATOM 5385 C CA . THR D 1 162 ? -26.814 -31.196 33.990 1.00 32.17 162 THR D CA 1
ATOM 5386 C C . THR D 1 162 ? -27.655 -32.385 33.536 1.00 33.88 162 THR D C 1
ATOM 5387 O O . THR D 1 162 ? -28.041 -32.472 32.374 1.00 34.39 162 THR D O 1
ATOM 5391 N N . MET D 1 163 ? -27.945 -33.290 34.467 1.00 44.31 163 MET D N 1
ATOM 5392 C CA . MET D 1 163 ? -28.728 -34.487 34.171 1.00 47.36 163 MET D CA 1
ATOM 5393 C C . MET D 1 163 ? -30.147 -34.204 33.681 1.00 46.17 163 MET D C 1
ATOM 5394 O O . MET D 1 163 ? -30.673 -34.929 32.836 1.00 46.43 163 MET D O 1
ATOM 5399 N N . SER D 1 164 ? -30.767 -33.156 34.213 1.00 44.81 164 SER D N 1
ATOM 5400 C CA . SER D 1 164 ? -32.127 -32.802 33.821 1.00 43.84 164 SER D CA 1
ATOM 5401 C C . SER D 1 164 ? -32.147 -32.079 32.478 1.00 42.42 164 SER D C 1
ATOM 5402 O O . SER D 1 164 ? -33.210 -31.712 31.977 1.00 42.20 164 SER D O 1
ATOM 5405 N N . SER D 1 165 ? -30.965 -31.885 31.903 1.00 42.66 165 SER D N 1
ATOM 5406 C CA . SER D 1 165 ? -30.812 -31.202 30.621 1.00 40.14 165 SER D CA 1
ATOM 5407 C C . SER D 1 165 ? -31.834 -31.697 29.591 1.00 39.64 165 SER D C 1
ATOM 5408 O O . SER D 1 165 ? -32.009 -32.903 29.410 1.00 40.04 165 SER D O 1
ATOM 5411 N N . SER D 1 166 ? -32.506 -30.764 28.919 1.00 34.11 166 SER D N 1
ATOM 5412 C CA . SER D 1 166 ? -33.511 -31.109 27.917 1.00 33.75 166 SER D CA 1
ATOM 5413 C C . SER D 1 166 ? -32.935 -31.099 26.503 1.00 32.12 166 SER D C 1
ATOM 5414 O O . SER D 1 166 ? -33.586 -31.541 25.550 1.00 32.48 166 SER D O 1
ATOM 5417 N N . ILE D 1 167 ? -31.717 -30.588 26.370 1.00 33.11 167 ILE D N 1
ATOM 5418 C CA . ILE D 1 167 ? -31.050 -30.520 25.069 1.00 31.80 167 ILE D CA 1
ATOM 5419 C C . ILE D 1 167 ? -30.634 -31.921 24.627 1.00 30.23 167 ILE D C 1
ATOM 5420 O O . ILE D 1 167 ? -29.804 -32.563 25.267 1.00 31.82 167 ILE D O 1
ATOM 5425 N N . LYS D 1 168 ? -31.216 -32.394 23.532 1.00 29.62 168 LYS D N 1
ATOM 5426 C CA . LYS D 1 168 ? -30.884 -33.719 23.043 1.00 28.86 168 LYS D CA 1
ATOM 5427 C C . LYS D 1 168 ? -30.009 -33.709 21.804 1.00 28.60 168 LYS D C 1
ATOM 5428 O O . LYS D 1 168 ? -29.392 -34.717 21.470 1.00 28.02 168 LYS D O 1
ATOM 5429 N N . THR D 1 169 ? -29.949 -32.569 21.126 1.00 27.40 169 THR D N 1
ATOM 5430 C CA . THR D 1 169 ? -29.153 -32.447 19.911 1.00 26.88 169 THR D CA 1
ATOM 5431 C C . THR D 1 169 ? -28.387 -31.130 19.856 1.00 25.99 169 THR D C 1
ATOM 5432 O O . THR D 1 169 ? -28.959 -30.059 20.075 1.00 25.46 169 THR D O 1
ATOM 5436 N N . VAL D 1 170 ? -27.086 -31.218 19.575 1.00 24.62 170 VAL D N 1
ATOM 5437 C CA . VAL D 1 170 ? -26.240 -30.036 19.442 1.00 25.27 170 VAL D CA 1
ATOM 5438 C C . VAL D 1 170 ? -25.647 -30.076 18.038 1.00 24.72 170 VAL D C 1
ATOM 5439 O O . VAL D 1 170 ? -24.993 -31.048 17.659 1.00 23.51 170 VAL D O 1
ATOM 5443 N N . TYR D 1 171 ? -25.897 -29.032 17.260 1.00 22.12 171 TYR D N 1
ATOM 5444 C CA . TYR D 1 171 ? -25.369 -28.978 15.906 1.00 21.63 171 TYR D CA 1
ATOM 5445 C C . TYR D 1 171 ? -24.151 -28.080 15.837 1.00 20.79 171 TYR D C 1
ATOM 5446 O O . TYR D 1 171 ? -24.054 -27.074 16.547 1.00 21.24 171 TYR D O 1
ATOM 5455 N N . PHE D 1 172 ? -23.211 -28.466 14.987 1.00 20.70 172 PHE D N 1
ATOM 5456 C CA . PHE D 1 172 ? -22.022 -27.664 14.748 1.00 21.97 172 PHE D CA 1
ATOM 5457 C C . PHE D 1 172 ? -22.106 -27.420 13.255 1.00 21.66 172 PHE D C 1
ATOM 5458 O O . PHE D 1 172 ? -21.865 -28.319 12.453 1.00 20.87 172 PHE D O 1
ATOM 5466 N N . VAL D 1 173 ? -22.509 -26.208 12.892 1.00 22.98 173 VAL D N 1
ATOM 5467 C CA . VAL D 1 173 ? -22.684 -25.827 11.496 1.00 23.55 173 VAL D CA 1
ATOM 5468 C C . VAL D 1 173 ? -21.372 -25.288 10.963 1.00 23.06 173 VAL D C 1
ATOM 5469 O O . VAL D 1 173 ? -20.968 -24.181 11.308 1.00 22.49 173 VAL D O 1
ATOM 5473 N N . LEU D 1 174 ? -20.722 -26.081 10.112 1.00 21.36 174 LEU D N 1
ATOM 5474 C CA . LEU D 1 174 ? -19.423 -25.724 9.548 1.00 22.66 174 LEU D CA 1
ATOM 5475 C C . LEU D 1 174 ? -19.438 -25.813 8.024 1.00 25.52 174 LEU D C 1
ATOM 5476 O O . LEU D 1 174 ? -20.307 -26.458 7.443 1.00 24.91 174 LEU D O 1
ATOM 5481 N N . PHE D 1 175 ? -18.463 -25.181 7.382 1.00 26.07 175 PHE D N 1
ATOM 5482 C CA . PHE D 1 175 ? -18.392 -25.202 5.924 1.00 32.42 175 PHE D CA 1
ATOM 5483 C C . PHE D 1 175 ? -17.012 -25.597 5.413 1.00 29.10 175 PHE D C 1
ATOM 5484 O O . PHE D 1 175 ? -16.884 -26.388 4.475 1.00 27.93 175 PHE D O 1
ATOM 5492 N N . ASP D 1 176 ? -15.983 -25.036 6.036 1.00 26.79 176 ASP D N 1
ATOM 5493 C CA . ASP D 1 176 ? -14.600 -25.300 5.655 1.00 24.43 176 ASP D CA 1
ATOM 5494 C C . ASP D 1 176 ? -14.182 -26.757 5.899 1.00 23.36 176 ASP D C 1
ATOM 5495 O O . ASP D 1 176 ? -14.438 -27.317 6.959 1.00 21.53 176 ASP D O 1
ATOM 5500 N N . SER D 1 177 ? -13.540 -27.378 4.912 1.00 22.39 177 SER D N 1
ATOM 5501 C CA . SER D 1 177 ? -13.122 -28.766 5.061 1.00 21.93 177 SER D CA 1
ATOM 5502 C C . SER D 1 177 ? -12.195 -28.982 6.253 1.00 19.85 177 SER D C 1
ATOM 5503 O O . SER D 1 177 ? -12.338 -29.958 6.993 1.00 18.92 177 SER D O 1
ATOM 5506 N N . GLU D 1 178 ? -11.245 -28.076 6.445 1.00 19.44 178 GLU D N 1
ATOM 5507 C CA . GLU D 1 178 ? -10.321 -28.212 7.562 1.00 20.65 178 GLU D CA 1
ATOM 5508 C C . GLU D 1 178 ? -11.039 -28.105 8.903 1.00 19.94 178 GLU D C 1
ATOM 5509 O O . GLU D 1 178 ? -10.730 -28.852 9.831 1.00 20.77 178 GLU D O 1
ATOM 5515 N N . SER D 1 179 ? -11.988 -27.175 9.006 1.00 21.66 179 SER D N 1
ATOM 5516 C CA . SER D 1 179 ? -12.749 -27.004 10.242 1.00 21.57 179 SER D CA 1
ATOM 5517 C C . SER D 1 179 ? -13.561 -28.264 10.520 1.00 21.61 179 SER D C 1
ATOM 5518 O O . SER D 1 179 ? -13.617 -28.748 11.654 1.00 20.89 179 SER D O 1
ATOM 5521 N N . ILE D 1 180 ? -14.194 -28.795 9.478 1.00 19.55 180 ILE D N 1
ATOM 5522 C CA . ILE D 1 180 ? -14.988 -30.005 9.615 1.00 20.61 180 ILE D CA 1
ATOM 5523 C C . ILE D 1 180 ? -14.082 -31.122 10.124 1.00 19.73 180 ILE D C 1
ATOM 5524 O O . ILE D 1 180 ? -14.413 -31.817 11.083 1.00 19.60 180 ILE D O 1
ATOM 5529 N N . GLY D 1 181 ? -12.920 -31.264 9.492 1.00 18.61 181 GLY D N 1
ATOM 5530 C CA . GLY D 1 181 ? -11.978 -32.293 9.894 1.00 19.20 181 GLY D CA 1
ATOM 5531 C C . GLY D 1 181 ? -11.544 -32.143 11.336 1.00 18.35 181 GLY D C 1
ATOM 5532 O O . GLY D 1 181 ? -11.532 -33.121 12.083 1.00 19.52 181 GLY D O 1
ATOM 5533 N N . ILE D 1 182 ? -11.191 -30.917 11.725 1.00 19.62 182 ILE D N 1
ATOM 5534 C CA . ILE D 1 182 ? -10.753 -30.634 13.089 1.00 19.74 182 ILE D CA 1
ATOM 5535 C C . ILE D 1 182 ? -11.833 -30.960 14.115 1.00 18.83 182 ILE D C 1
ATOM 5536 O O . ILE D 1 182 ? -11.537 -31.547 15.161 1.00 20.05 182 ILE D O 1
ATOM 5541 N N . TYR D 1 183 ? -13.081 -30.597 13.831 1.00 19.50 183 TYR D N 1
ATOM 5542 C CA . TYR D 1 183 ? -14.158 -30.902 14.775 1.00 19.14 183 TYR D CA 1
ATOM 5543 C C . TYR D 1 183 ? -14.381 -32.403 14.885 1.00 20.16 183 TYR D C 1
ATOM 5544 O O . TYR D 1 183 ? -14.602 -32.927 15.974 1.00 19.87 183 TYR D O 1
ATOM 5553 N N . VAL D 1 184 ? -14.319 -33.093 13.752 1.00 20.14 184 VAL D N 1
ATOM 5554 C CA . VAL D 1 184 ? -14.491 -34.535 13.739 1.00 20.75 184 VAL D CA 1
ATOM 5555 C C . VAL D 1 184 ? -13.384 -35.174 14.575 1.00 20.53 184 VAL D C 1
ATOM 5556 O O . VAL D 1 184 ? -13.635 -36.083 15.353 1.00 21.12 184 VAL D O 1
ATOM 5560 N N . GLN D 1 185 ? -12.160 -34.679 14.434 1.00 20.87 185 GLN D N 1
ATOM 5561 C CA . GLN D 1 185 ? -11.053 -35.241 15.197 1.00 20.52 185 GLN D CA 1
ATOM 5562 C C . GLN D 1 185 ? -11.237 -35.023 16.692 1.00 20.85 185 GLN D C 1
ATOM 5563 O O . GLN D 1 185 ? -11.018 -35.938 17.485 1.00 23.31 185 GLN D O 1
ATOM 5569 N N . GLU D 1 186 ? -11.642 -33.815 17.073 1.00 21.58 186 GLU D N 1
ATOM 5570 C CA . GLU D 1 186 ? -11.843 -33.507 18.484 1.00 22.88 186 GLU D CA 1
ATOM 5571 C C . GLU D 1 186 ? -13.045 -34.236 19.062 1.00 23.13 186 GLU D C 1
ATOM 5572 O O . GLU D 1 186 ? -13.031 -34.654 20.221 1.00 23.54 186 GLU D O 1
ATOM 5578 N N . MET D 1 187 ? -14.091 -34.389 18.259 1.00 22.72 187 MET D N 1
ATOM 5579 C CA . MET D 1 187 ? -15.284 -35.082 18.725 1.00 24.29 187 MET D CA 1
ATOM 5580 C C . MET D 1 187 ? -15.001 -36.553 18.993 1.00 25.01 187 MET D C 1
ATOM 5581 O O . MET D 1 187 ? -15.617 -37.164 19.864 1.00 26.55 187 MET D O 1
ATOM 5586 N N . ALA D 1 188 ? -14.067 -37.122 18.239 1.00 24.59 188 ALA D N 1
ATOM 5587 C CA . ALA D 1 188 ? -13.719 -38.527 18.400 1.00 26.61 188 ALA D CA 1
ATOM 5588 C C . ALA D 1 188 ? -13.047 -38.816 19.738 1.00 27.53 188 ALA D C 1
ATOM 5589 O O . ALA D 1 188 ? -13.016 -39.963 20.188 1.00 29.67 188 ALA D O 1
ATOM 5591 N N . LYS D 1 189 ? -12.509 -37.782 20.375 1.00 28.55 189 LYS D N 1
ATOM 5592 C CA . LYS D 1 189 ? -11.833 -37.953 21.658 1.00 29.56 189 LYS D CA 1
ATOM 5593 C C . LYS D 1 189 ? -12.804 -38.041 22.825 1.00 29.82 189 LYS D C 1
ATOM 5594 O O . LYS D 1 189 ? -12.422 -38.439 23.928 1.00 29.08 189 LYS D O 1
ATOM 5600 N N . LEU D 1 190 ? -14.059 -37.684 22.576 1.00 28.20 190 LEU D N 1
ATOM 5601 C CA . LEU D 1 190 ? -15.079 -37.700 23.617 1.00 28.39 190 LEU D CA 1
ATOM 5602 C C . LEU D 1 190 ? -15.669 -39.082 23.873 1.00 28.65 190 LEU D C 1
ATOM 5603 O O . LEU D 1 190 ? -15.511 -40.008 23.077 1.00 28.46 190 LEU D O 1
ATOM 5608 N N . ASP D 1 191 ? -16.345 -39.213 25.008 1.00 28.25 191 ASP D N 1
ATOM 5609 C CA . ASP D 1 191 ? -17.004 -40.459 25.355 1.00 30.25 191 ASP D CA 1
ATOM 5610 C C . ASP D 1 191 ? -18.322 -40.430 24.603 1.00 27.55 191 ASP D C 1
ATOM 5611 O O . ASP D 1 191 ? -19.360 -40.046 25.149 1.00 27.07 191 ASP D O 1
ATOM 5616 N N . ALA D 1 192 ? -18.261 -40.807 23.332 1.00 26.26 192 ALA D N 1
ATOM 5617 C CA . ALA D 1 192 ? -19.435 -40.827 22.467 1.00 27.74 192 ALA D CA 1
ATOM 5618 C C . ALA D 1 192 ? -19.193 -41.833 21.351 1.00 29.78 192 ALA D C 1
ATOM 5619 O O . ALA D 1 192 ? -18.060 -42.256 21.132 1.00 29.65 192 ALA D O 1
ATOM 5621 N N . ASN D 1 193 ? -20.250 -42.213 20.643 1.00 29.12 193 ASN D N 1
ATOM 5622 C CA . ASN D 1 193 ? -20.104 -43.167 19.549 1.00 31.77 193 ASN D CA 1
ATOM 5623 C C . ASN D 1 193 ? -21.252 -43.054 18.550 1.00 30.00 193 ASN D C 1
ATOM 5624 O O . ASN D 1 193 ? -21.547 -44.057 17.865 1.00 30.04 193 ASN D O 1
#

Foldseek 3Di:
DWDWPDWDAAPLQAIETETADLQQQDLFQEEEAEAAQQLDQPDPNSVSNCVQQPPQQVVQSVVFCVVVPGADELGWDWTASHRTSHRIYIYFHQAAPPPPPNLVSLLSSLLNSQVVCQVVLTAEYEYEQPRPDPRPDPLLSSLLSNLVSVLVNPVVDPVGNHRYYYYHYHDPVSSVSNNVNSCVHNPD/DKAFDDWFQAPLQAIETEMADLQQADQFQEEEAEDAQQLDLPDPNSVSLCVQQPPQQVVQSVVFCVVPPGADELHWDWGASHRTSHGIYIYFHQAAPPDPVNLVSLLSSLLNSQVVCQVVLTAEYEYEQPRPDPRPDDLLSSLLSNLVSVQVSCVVCSPGSHRYYYYHYDDPVSVVSNVVNSVPHPD/DAWDFDAWDAAPVQAIETETAGQQQADQFQEEEAEDAQQLDQPDPNSVSNCVQQPPNSVVQSVVFCVVVPGADELAWTWTASHSTSHRIYIYFHQAAPPPVVNLVSLLSSLLNSQVVCQVVLTAEYEYEQYRPDPSNDDLLSSLLSNLVSVNVNCVPDPSGNHRYYYYHYHDPVSSVSNNVSSVVRD/DKAWDDWWAAPLQAIETEIADLQQQDLFQEEEDEDAFQQDQPDPNSVSLCVQQPPQQVVQSVVFCVVVPTQDQLRWDWGASHSTSHRIYIYHHQAAVPPDPNLVSLLSSLLNRQVVCQVVLTAEYEYEQPRPDPRPRDLLSSLLSNLVSVQVNCVVCSVRNHRYYYYHYDDPVSSVSNVVNSVVHNTD

GO terms:
  GO:0000785 chromatin (C, IDA)
  GO:0000786 nucleosome (C, IDA)

InterPro domains:
  IPR002119 Histone H2A [PR00620] (11-33)
  IPR002119 Histone H2A [PR00620] (40-55)
  IPR002119 Histone H2A [PR00620] (55-68)
  IPR002119 Histone H2A [PR00620] (69-83)
  IPR002119 Histone H2A [PR00620] (97-115)
  IPR002119 Histone H2A [PTHR23430] (6-117)
  IPR002119 Histone H2A [SM00414] (1-120)
  IPR002589 Macro domain [PF01661] (212-325)
  IPR002589 Macro domain [PS51154] (183-366)
  IPR002589 Macro domain [SM00506] (195-326)
  IPR007125 Core Histone H2A/H2B/H3 domain [PF00125] (5-85)
  IPR009072 Histone-fold [G3DSA:1.10.20.10] (1-124)
  IPR009072 Histone-fold [SSF47113] (12-117)
  IPR021171 Core histone macro-H2A [PIRSF037942] (1-368)
  IPR032454 Histone H2A, C-terminal domain [PF16211] (89-123)
  IPR035796 Core histone macro-H2A, macro domain [cd02904] (177-364)
  IPR043472 Macro domain-like [G3DSA:3.40.220.10] (177-368)
  IPR043472 Macro domain-like [SSF52949] (179-364)
  IPR061508 Histone H2A, histone fold [cd00074] (13-101)

Solvent-accessible surface area: 32664 Å² total; per-residue (Å²): 103,21,58,28,83,26,42,32,67,11,121,89,38,12,24,0,1,0,0,96,40,65,12,2,50,2,48,2,21,0,1,0,0,34,18,59,55,85,5,121,24,34,9,108,12,0,54,28,0,79,177,97,6,27,154,95,0,35,78,14,1,87,79,23,106,151,150,69,23,104,1,114,80,3,3,20,6,24,7,40,7,109,32,3,28,3,132,57,0,1,0,0,13,8,2,95,104,65,44,136,115,10,78,98,52,0,24,112,0,0,67,40,0,0,38,34,0,8,74,84,82,8,115,16,0,0,1,7,25,1,6,16,60,174,26,40,5,60,69,84,29,0,0,68,5,2,3,103,0,0,24,36,18,2,94,84,37,140,99,22,28,1,108,19,0,24,1,8,3,128,34,94,110,5,24,30,22,8,46,113,12,2,56,144,24,41,74,169,117,92,76,65,68,32,64,35,74,11,163,85,64,14,85,0,14,0,0,58,30,65,10,1,48,9,126,3,21,0,1,0,0,38,16,62,33,36,6,119,33,35,8,150,26,0,49,29,0,74,186,102,4,26,154,96,0,33,92,17,2,96,90,23,53,71,147,51,6,70,6,128,66,0,12,21,7,23,7,35,8,81,42,21,54,2,124,57,0,0,0,0,12,5,2,91,106,62,45,119,115,19,90,84,41,0,62,53,0,0,30,7,0,0,31,34,0,10,73,82,78,8,143,14,0,0,0,10,42,3,4,13,64,168,28,41,5,61,72,82,34,2,0,40,26,0,2,124,0,0,25,38,19,3,102,62,34,153,102,24,36,3,28,22,0,30,1,16,9,179,63,93,108,11,29,30,19,6,56,112,8,5,65,140,16,54,115,181,38,63,94,68,78,22,61,60,70,14,114,89,49,18,100,0,26,0,0,105,29,74,12,4,47,2,102,3,20,0,2,0,0,25,4,48,53,76,6,114,32,37,10,110,22,0,54,46,1,72,188,109,7,28,180,100,2,51,84,10,6,78,104,6,105,159,165,66,23,106,4,138,78,0,13,20,6,18,8,41,7,106,36,20,50,3,129,58,0,0,0,0,11,6,3,77,15,38,48,71,96,8,55,87,38,0,18,112,0,0,39,46,0,0,35,34,0,11,98,94,150,9,115,14,0,0,1,6,24,1,6,21,66,130,23,39,5,30,45,94,16,0,0,70,7,1,3,29,0,0,16,16,18,2,40,61,33,138,96,41,33,5,124,23,0,30,1,4,6,133,44,93,122,0,27,25,25,2,49,104,9,3,74,128,36,101,112,88,72,72,66,28,49,64,39,10,119,88,57,11,82,0,8,0,0,59,32,58,10,3,48,6,117,3,20,0,2,0,0,36,11,45,62,71,7,115,32,39,23,161,18,0,52,29,0,73,180,89,5,29,175,108,0,30,90,13,2,82,86,19,99,98,49,29,11,67,2,84,66,8,4,22,6,25,7,14,6,72,36,21,65,4,53,15,0,1,0,0,12,8,1,87,112,68,40,127,120,22,88,95,27,0,51,97,0,0,74,62,0,0,29,36,0,23,91,88,145,6,150,14,0,0,1,11,42,3,4,18,64,167,31,39,4,59,68,86,19,1,0,32,8,2,1,106,1,0,27,46,21,2,70,87,31,36,86,24,39,6,32,27,0,31,1,15,10,176,65,93,105,10,27,29,22,6,53,113,13,2,64,146,30,102,16,135